Protein AF-0000000083109858 (afdb_homodimer)

Sequence (794 aa):
MTTALTTTELTVALRAALRPGMTVALGDGVGALRCLDDGGSVGAALSAAAGEVGSVRLVLGWLPAPIDGLDTDAFAEVIALMPGWGVRDVLRSSTVRFLPTRLAAIPALLADVLRPQVLLTRLVRRNDLLQFGTEVSWQRAAIRNGTRALAIIDTSAPGADAEPGLDPSEVEVLGTVGSGPVRVPQREPEPIHDALADTVLLLLPKGARVQYGPGQLGTALLRRAQVPLHIDTGLLTDAVVDLDRRGLLAGTPSATYLLGSDALYDWADGRRILRGLDYTHDLARLSRGSPLVAVNTAIEIDPYGQINVEGLGDKVIGGIGGHPDYCAAARMSCGGLSIIAVPTQVNGRSPLVEQLSRPASTPAYDVDVIVTESGYVDLRAADWSQRRQLIAELFSKMTTALTTTELTVALRAALRPGMTVALGDGVGALRCLDDGGSVGAALSAAAGEVGSVRLVLGWLPAPIDGLDTDAFAEVIALMPGWGVRDVLRSSTVRFLPTRLAAIPALLADVLRPQVLLTRLVRRNDLLQFGTEVSWQRAAIRNGTRALAIIDTSAPGADAEPGLDPSEVEVLGTVGSGPVRVPQREPEPIHDALADTVLLLLPKGARVQYGPGQLGTALLRRAQVPLHIDTGLLTDAVVDLDRRGLLAGTPSATYLLGSDALYDWADGRRILRGLDYTHDLARLSRGSPLVAVNTAIEIDPYGQINVEGLGDKVIGGIGGHPDYCAAARMSCGGLSIIAVPTQVNGRSPLVEQLSRPASTPAYDVDVIVTESGYVDLRAADWSQRRQLIAELFSK

Solvent-accessible surface area (backbone atoms only — not comparable to full-atom values): 38683 Å² total; per-residue (Å²): 128,82,47,76,34,41,59,68,56,50,40,53,52,46,52,72,70,57,48,65,65,37,30,35,29,45,44,42,41,41,42,34,70,34,60,38,75,80,66,35,39,47,26,33,44,51,22,50,38,28,46,73,56,32,53,18,32,36,40,38,45,41,24,70,54,62,53,48,60,52,44,65,79,31,30,66,33,33,41,30,51,20,53,26,72,20,37,59,74,52,58,73,38,89,45,43,43,58,38,66,34,48,47,55,28,46,49,16,39,36,65,50,93,58,41,35,57,34,33,45,36,53,28,20,75,55,96,90,28,42,36,34,24,52,39,35,36,56,52,60,54,37,43,73,67,67,21,40,30,41,28,35,32,29,77,58,42,37,42,14,44,51,60,81,56,56,58,69,90,56,44,44,75,71,19,27,31,63,73,48,53,59,73,47,73,79,66,78,55,49,72,66,26,44,47,36,24,54,57,54,60,72,68,57,52,89,69,28,27,38,24,41,46,85,59,32,45,37,38,27,35,45,70,65,53,89,59,57,34,31,41,52,20,57,50,43,46,44,41,54,54,56,26,42,75,73,68,28,48,40,77,78,43,38,18,18,31,47,51,21,38,66,66,33,43,60,66,36,39,76,37,65,32,23,33,38,38,79,55,63,45,23,42,45,65,47,20,44,80,59,21,17,32,20,45,39,68,58,58,28,27,26,53,62,45,30,24,21,48,27,44,58,60,90,44,74,66,35,31,48,29,53,55,38,48,41,21,42,14,6,40,33,5,49,75,27,37,7,34,36,48,41,60,66,56,55,96,86,36,53,29,70,36,89,60,66,66,50,75,53,48,27,49,27,67,32,42,29,30,46,34,30,73,78,43,70,46,79,36,73,87,35,28,65,70,52,27,31,51,48,49,49,54,57,66,68,98,128,83,48,75,35,44,59,68,58,50,41,53,51,47,52,71,70,58,50,65,66,37,30,36,30,46,44,43,41,42,41,34,67,34,60,37,75,80,66,35,39,47,25,33,42,51,23,52,38,28,45,71,54,32,53,19,30,38,40,37,45,40,24,69,54,62,53,47,61,54,44,64,82,30,31,67,32,32,41,30,50,20,52,25,70,21,38,61,75,53,59,74,37,88,46,44,42,56,38,65,34,48,49,54,29,45,50,17,38,35,65,50,93,56,42,37,57,35,32,45,34,53,28,20,74,55,96,91,29,42,34,34,24,52,38,36,36,56,52,61,54,38,43,75,67,66,20,43,30,41,28,35,32,29,78,57,42,37,43,14,45,51,59,80,58,56,59,69,90,55,45,45,77,72,20,27,30,64,75,46,55,59,73,48,71,78,67,80,56,51,74,66,26,44,47,38,23,54,58,54,60,72,68,58,50,90,68,26,28,37,24,41,46,85,57,32,47,37,38,25,36,45,69,64,53,89,59,60,35,31,42,53,19,58,51,43,47,45,41,55,54,57,26,42,75,71,67,28,49,38,78,79,42,38,17,18,31,49,52,21,35,68,69,35,43,61,68,37,39,77,36,63,32,22,33,37,38,80,57,63,47,23,42,46,64,49,20,44,78,59,20,17,34,23,46,38,66,57,58,29,26,24,54,61,45,30,24,22,46,28,45,57,59,90,45,72,66,36,31,46,30,53,56,38,49,42,22,43,14,7,40,32,6,48,74,28,37,8,33,36,46,42,60,64,55,54,97,86,37,52,28,70,36,89,61,68,66,50,76,54,48,29,50,28,67,32,42,29,30,45,33,32,72,76,45,71,44,79,37,74,87,36,28,65,71,52,26,32,49,49,49,51,53,58,67,69,99

InterPro domains:
  IPR026888 Acetyl-CoA hydrolase/transferase, C-terminal domain [PF13336] (260-391)
  IPR037171 NagB/RpiA transferase-like [SSF100950] (185-391)
  IPR038460 Acetyl-CoA hydrolase/transferase, C-terminal domain superfamily [G3DSA:3.40.1080.20] (276-394)
  IPR046433 Acetyl-CoA hydrolase/transferase [PTHR21432] (84-388)

Secondary structure (DSSP, 8-state):
--PBPPHHHHHHHHHHH--TT-EEEE--STT---B-TTS-BHHHHHHHHHHHH-S-EEEEEE-SS--TT--GGGSSEEEEEE--GGGTTGGGSTTEEE---BGGGHHHHHTTTT--SEEEEEEEEETTEEE-SSB-BTHHHHHHTTPEEEEEEESSS---B-SPPBPGGGEEEEEEE---PPP-PPPPPPHHHHHHHHHHHHTPPTT-EEEE-SSHHHHHHHHH--S-EEEE-SEE-THHHHHHHTT-EEEEEEBSEE-S-HHHHHHHTT---B-BHHHHT-HHHHHSSSPEEEEE--SEE-TT--EE-SEETTEE-S--BTHHHHHHHHHHSTT-EEEEE--S-BTTB-SB-SS-SS--SB-GGG--EEEETTEEEE-TT--HHHHHHHHHHHHH-/--PBPPHHHHHHHHHHH--TT-EEEE--STT---B-TTS-BHHHHHHHHHHHH-S-EEEE---SS--TT--GGGSSEEEESS--GGGTTGGGSTTEEE---BGGGHHHHHTTTT--SEEEEEEEEETTEEE-SSB-BTHHHHHHTTPEEEEEEESSS---B-SPPBPGGGEEEEEEE---PPP-PPPPPPHHHHHHHHHHHHTPPTT-EEEE-SSHHHHHHHHH--S-EEEE-SEE-THHHHHHHTT-EEEEEEBSEE-S-HHHHHHHTT---B-BHHHHT-HHHHHSSSPEEEEE--SEE-TT--EE-SEETTEESS--BTHHHHHHHHHHSTT-EEEEE--S-BTTB-SB-SS-SS--SB-GGG--EEEETTEEEE-TT--HHHHHHHHHHHHH-

Radius of gyration: 27.29 Å; Cα contacts (8 Å, |Δi|>4): 2108; chains: 2; bounding box: 62×84×64 Å

Structure (mmCIF, N/CA/C/O backbone):
data_AF-0000000083109858-model_v1
#
loop_
_entity.id
_entity.type
_entity.pdbx_description
1 polymer 'Acetyl-CoA hydrolase'
#
loop_
_atom_site.group_PDB
_atom_site.id
_atom_site.type_symbol
_atom_site.label_atom_id
_atom_site.label_alt_id
_atom_site.label_comp_id
_atom_site.label_asym_id
_atom_site.label_entity_id
_atom_site.label_seq_id
_atom_site.pdbx_PDB_ins_code
_atom_site.Cartn_x
_atom_site.Cartn_y
_atom_site.Cartn_z
_atom_site.occupancy
_atom_site.B_iso_or_equiv
_atom_site.auth_seq_id
_atom_site.auth_comp_id
_atom_site.auth_asym_id
_atom_site.auth_atom_id
_atom_site.pdbx_PDB_model_num
ATOM 1 N N . MET A 1 1 ? -5.34 45.719 -3.109 1 52.66 1 MET A N 1
ATOM 2 C CA . MET A 1 1 ? -4.012 45.438 -2.574 1 52.66 1 MET A CA 1
ATOM 3 C C . MET A 1 1 ? -4.109 44.781 -1.201 1 52.66 1 MET A C 1
ATOM 5 O O . MET A 1 1 ? -4.758 45.312 -0.298 1 52.66 1 MET A O 1
ATOM 9 N N . THR A 1 2 ? -3.838 43.469 -1.161 1 69.56 2 THR A N 1
ATOM 10 C CA . THR A 1 2 ? -3.941 42.781 0.117 1 69.56 2 THR A CA 1
ATOM 11 C C . THR A 1 2 ? -2.98 43.375 1.138 1 69.56 2 THR A C 1
ATOM 13 O O . THR A 1 2 ? -1.804 43.594 0.839 1 69.56 2 THR A O 1
ATOM 16 N N . THR A 1 3 ? -3.521 44.094 2.184 1 86.75 3 THR A N 1
ATOM 17 C CA . THR A 1 3 ? -2.77 44.75 3.232 1 86.75 3 THR A CA 1
ATOM 18 C C . THR A 1 3 ? -2.277 43.781 4.277 1 86.75 3 THR A C 1
ATOM 20 O O . THR A 1 3 ? -2.736 42.625 4.32 1 86.75 3 THR A O 1
ATOM 23 N N . ALA A 1 4 ? -1.274 44.281 5.008 1 93.62 4 ALA A N 1
ATOM 24 C CA . ALA A 1 4 ? -0.751 43.5 6.109 1 93.62 4 ALA A CA 1
ATOM 25 C C . ALA A 1 4 ? -1.855 43.125 7.102 1 93.62 4 ALA A C 1
ATOM 27 O O . ALA A 1 4 ? -2.584 44 7.57 1 93.62 4 ALA A O 1
ATOM 28 N N . LEU A 1 5 ? -1.965 41.938 7.395 1 94.31 5 LEU A N 1
ATOM 29 C CA . LEU A 1 5 ? -3.01 41.438 8.281 1 94.31 5 LEU A CA 1
ATOM 30 C C . LEU A 1 5 ? -2.674 41.75 9.742 1 94.31 5 LEU A C 1
ATOM 32 O O . LEU A 1 5 ? -1.567 41.438 10.203 1 94.31 5 LEU A O 1
ATOM 36 N N . THR A 1 6 ? -3.604 42.312 10.43 1 95.5 6 THR A N 1
ATOM 37 C CA . THR A 1 6 ? -3.387 42.594 11.844 1 95.5 6 THR A CA 1
ATOM 38 C C . THR A 1 6 ? -3.992 41.5 12.711 1 95.5 6 THR A C 1
ATOM 40 O O . THR A 1 6 ? -4.863 40.75 12.258 1 95.5 6 THR A O 1
ATOM 43 N N . THR A 1 7 ? -3.504 41.5 13.93 1 95.19 7 THR A N 1
ATOM 44 C CA . THR A 1 7 ? -4.039 40.531 14.891 1 95.19 7 THR A CA 1
ATOM 45 C C . THR A 1 7 ? -5.543 40.719 15.062 1 95.19 7 THR A C 1
ATOM 47 O O . THR A 1 7 ? -6.293 39.75 15.133 1 95.19 7 THR A O 1
ATOM 50 N N . THR A 1 8 ? -5.938 41.938 15.102 1 94.75 8 THR A N 1
ATOM 51 C CA . THR A 1 8 ? -7.352 42.281 15.266 1 94.75 8 THR A CA 1
ATOM 52 C C . THR A 1 8 ? -8.164 41.75 14.086 1 94.75 8 THR A C 1
ATOM 54 O O . THR A 1 8 ? -9.234 41.156 14.273 1 94.75 8 THR A O 1
ATOM 57 N N . GLU A 1 9 ? -7.723 41.906 12.938 1 96.19 9 GLU A N 1
ATOM 58 C CA . GLU A 1 9 ? -8.414 41.469 11.734 1 96.19 9 GLU A CA 1
ATOM 59 C C . GLU A 1 9 ? -8.516 39.938 11.688 1 96.19 9 GLU A C 1
ATOM 61 O O . GLU A 1 9 ? -9.547 39.406 11.297 1 96.19 9 GLU A O 1
ATOM 66 N N . LEU A 1 10 ? -7.457 39.281 12.055 1 97.19 10 LEU A N 1
ATOM 67 C CA . LEU A 1 10 ? -7.469 37.844 12.086 1 97.19 10 LEU A CA 1
ATOM 68 C C . LEU A 1 10 ? -8.5 37.312 13.094 1 97.19 10 LEU A C 1
ATOM 70 O O . LEU A 1 10 ? -9.258 36.406 12.789 1 97.19 10 LEU A O 1
ATOM 74 N N . THR A 1 11 ? -8.492 37.938 14.242 1 95.44 11 THR A N 1
ATOM 75 C CA . THR A 1 11 ? -9.422 37.531 15.297 1 95.44 11 THR A CA 1
ATOM 76 C C . THR A 1 11 ? -10.867 37.688 14.828 1 95.44 11 THR A C 1
ATOM 78 O O . THR A 1 11 ? -11.688 36.781 15.031 1 95.44 11 THR A O 1
ATOM 81 N N . VAL A 1 12 ? -11.156 38.75 14.188 1 95.62 12 VAL A N 1
ATOM 82 C CA . VAL A 1 12 ? -12.5 39 13.68 1 95.62 12 VAL A CA 1
ATOM 83 C C . VAL A 1 12 ? -12.867 37.969 12.625 1 95.62 12 VAL A C 1
ATOM 85 O O . VAL A 1 12 ? -13.969 37.406 12.641 1 95.62 12 VAL A O 1
ATOM 88 N N . ALA A 1 13 ? -11.984 37.656 11.766 1 97.31 13 ALA A N 1
ATOM 89 C CA . ALA A 1 13 ? -12.219 36.688 10.695 1 97.31 13 ALA A CA 1
ATOM 90 C C . ALA A 1 13 ? -12.484 35.312 11.258 1 97.31 13 ALA A C 1
ATOM 92 O O . ALA A 1 13 ? -13.383 34.594 10.805 1 97.31 13 ALA A O 1
ATOM 93 N N . LEU A 1 14 ? -11.695 34.906 12.242 1 97.88 14 LEU A N 1
ATOM 94 C CA . LEU A 1 14 ? -11.828 33.594 12.836 1 97.88 14 LEU A CA 1
ATOM 95 C C . LEU A 1 14 ? -13.148 33.469 13.594 1 97.88 14 LEU A C 1
ATOM 97 O O . LEU A 1 14 ? -13.828 32.438 13.492 1 97.88 14 LEU A O 1
ATOM 101 N N . ARG A 1 15 ? -13.539 34.469 14.289 1 95.5 15 ARG A N 1
ATOM 102 C CA . ARG A 1 15 ? -14.805 34.469 15.016 1 95.5 15 ARG A CA 1
ATOM 103 C C . ARG A 1 15 ? -15.984 34.344 14.055 1 95.5 15 ARG A C 1
ATOM 105 O O . ARG A 1 15 ? -17 33.719 14.375 1 95.5 15 ARG A O 1
ATOM 112 N N . ALA A 1 16 ? -15.812 34.969 12.969 1 96.62 16 ALA A N 1
ATOM 113 C CA . ALA A 1 16 ? -16.875 34.938 11.961 1 96.62 16 ALA A CA 1
ATOM 114 C C . ALA A 1 16 ? -16.953 33.594 11.281 1 96.62 16 ALA A C 1
ATOM 116 O O . ALA A 1 16 ? -18.016 33.156 10.844 1 96.62 16 ALA A O 1
ATOM 117 N N . ALA A 1 17 ? -15.875 32.906 11.25 1 97.38 17 ALA A N 1
ATOM 118 C CA . ALA A 1 17 ? -15.781 31.672 10.445 1 97.38 17 ALA A CA 1
ATOM 119 C C . ALA A 1 17 ? -16.125 30.438 11.281 1 97.38 17 ALA A C 1
ATOM 121 O O . ALA A 1 17 ? -16.547 29.422 10.742 1 97.38 17 ALA A O 1
ATOM 122 N N . LEU A 1 18 ? -15.961 30.453 12.578 1 97.81 18 LEU A N 1
ATOM 123 C CA . LEU A 1 18 ? -16.078 29.266 13.422 1 97.81 18 LEU A CA 1
ATOM 124 C C . LEU A 1 18 ? -17.438 29.188 14.078 1 97.81 18 LEU A C 1
ATOM 126 O O . LEU A 1 18 ? -18.031 30.219 14.414 1 97.81 18 LEU A O 1
ATOM 130 N N . ARG A 1 19 ? -17.984 27.984 14.219 1 97.88 19 ARG A N 1
ATOM 131 C CA . ARG A 1 19 ? -19.203 27.625 14.945 1 97.88 19 ARG A CA 1
ATOM 132 C C . ARG A 1 19 ? -18.969 26.422 15.852 1 97.88 19 ARG A C 1
ATOM 134 O O . ARG A 1 19 ? -18.047 25.625 15.625 1 97.88 19 ARG A O 1
ATOM 141 N N . PRO A 1 20 ? -19.828 26.359 16.859 1 97.62 20 PRO A N 1
ATOM 142 C CA . PRO A 1 20 ? -19.672 25.188 17.734 1 97.62 20 PRO A CA 1
ATOM 143 C C . PRO A 1 20 ? -19.734 23.875 16.953 1 97.62 20 PRO A C 1
ATOM 145 O O . PRO A 1 20 ? -20.578 23.719 16.078 1 97.62 20 PRO A O 1
ATOM 148 N N . GLY A 1 21 ? -18.797 23.047 17.266 1 97 21 GLY A N 1
ATOM 149 C CA . GLY A 1 21 ? -18.812 21.719 16.688 1 97 21 GLY A CA 1
ATOM 150 C C . GLY A 1 21 ? -17.984 21.609 15.422 1 97 21 GLY A C 1
ATOM 151 O O . GLY A 1 21 ? -17.812 20.516 14.883 1 97 21 GLY A O 1
ATOM 152 N N . MET A 1 22 ? -17.375 22.719 14.984 1 98.06 22 MET A N 1
ATOM 153 C CA . MET A 1 22 ? -16.609 22.719 13.742 1 98.06 22 MET A CA 1
ATOM 154 C C . MET A 1 22 ? -15.234 22.109 13.953 1 98.06 22 MET A C 1
ATOM 156 O O . MET A 1 22 ? -14.734 22.062 15.078 1 98.06 22 MET A O 1
ATOM 160 N N . THR A 1 23 ? -14.75 21.531 12.906 1 98.44 23 THR A N 1
ATOM 161 C CA . THR A 1 23 ? -13.352 21.141 12.82 1 98.44 23 THR A CA 1
ATOM 162 C C . THR A 1 23 ? -12.555 22.141 12 1 98.44 23 THR A C 1
ATOM 164 O O . THR A 1 23 ? -12.945 22.5 10.883 1 98.44 23 THR A O 1
ATOM 167 N N . VAL A 1 24 ? -11.461 22.641 12.609 1 98.5 24 VAL A N 1
ATOM 168 C CA . VAL A 1 24 ? -10.555 23.531 11.914 1 98.5 24 VAL A CA 1
ATOM 169 C C . VAL A 1 24 ? -9.211 22.844 11.688 1 98.5 24 VAL A C 1
ATOM 171 O O . VAL A 1 24 ? -8.711 22.141 12.562 1 98.5 24 VAL A O 1
ATOM 174 N N . ALA A 1 25 ? -8.719 23 10.492 1 98.06 25 ALA A N 1
ATOM 175 C CA . ALA A 1 25 ? -7.371 22.516 10.188 1 98.06 25 ALA A CA 1
ATOM 176 C C . ALA A 1 25 ? -6.398 23.688 10.023 1 98.06 25 ALA A C 1
ATOM 178 O O . ALA A 1 25 ? -6.766 24.75 9.516 1 98.06 25 ALA A O 1
ATOM 179 N N . LEU A 1 26 ? -5.211 23.469 10.484 1 96.5 26 LEU A N 1
ATOM 180 C CA . LEU A 1 26 ? -4.137 24.438 10.297 1 96.5 26 LEU A CA 1
ATOM 181 C C . LEU A 1 26 ? -3.109 23.922 9.297 1 96.5 26 LEU A C 1
ATOM 183 O O . LEU A 1 26 ? -2.668 22.781 9.383 1 96.5 26 LEU A O 1
ATOM 187 N N . GLY A 1 27 ? -2.809 24.812 8.312 1 96.5 27 GLY A N 1
ATOM 188 C CA . GLY A 1 27 ? -1.754 24.438 7.387 1 96.5 27 GLY A CA 1
ATOM 189 C C . GLY A 1 27 ? -0.473 24.016 8.078 1 96.5 27 GLY A C 1
ATOM 190 O O . GLY A 1 27 ? -0.167 24.484 9.172 1 96.5 27 GLY A O 1
ATOM 191 N N . ASP A 1 28 ? 0.308 23.094 7.422 1 94.94 28 ASP A N 1
ATOM 192 C CA . ASP A 1 28 ? 1.433 22.469 8.102 1 94.94 28 ASP A CA 1
ATOM 193 C C . ASP A 1 28 ? 2.75 22.781 7.395 1 94.94 28 ASP A C 1
ATOM 195 O O . ASP A 1 28 ? 2.824 23.719 6.598 1 94.94 28 ASP A O 1
ATOM 199 N N . GLY A 1 29 ? 3.842 22.156 7.902 1 94.81 29 GLY A N 1
ATOM 200 C CA . GLY A 1 29 ? 5.152 22.328 7.301 1 94.81 29 GLY A CA 1
ATOM 201 C C . GLY A 1 29 ? 5.91 23.516 7.84 1 94.81 29 GLY A C 1
ATOM 202 O O . GLY A 1 29 ? 5.484 24.141 8.82 1 94.81 29 GLY A O 1
ATOM 203 N N . VAL A 1 30 ? 7.016 23.859 7.188 1 94.69 30 VAL A N 1
ATOM 204 C CA . VAL A 1 30 ? 7.859 24.984 7.602 1 94.69 30 VAL A CA 1
ATOM 205 C C . VAL A 1 30 ? 7.156 26.297 7.305 1 94.69 30 VAL A C 1
ATOM 207 O O . VAL A 1 30 ? 7.551 27.344 7.816 1 94.69 30 VAL A O 1
ATOM 210 N N . GLY A 1 31 ? 6.117 26.219 6.516 1 94.06 31 GLY A N 1
ATOM 211 C CA . GLY A 1 31 ? 5.316 27.391 6.191 1 94.06 31 GLY A CA 1
ATOM 212 C C . GLY A 1 31 ? 4.109 27.547 7.094 1 94.06 31 GLY A C 1
ATOM 213 O O . GLY A 1 31 ? 3.273 28.438 6.867 1 94.06 31 GLY A O 1
ATOM 214 N N . ALA A 1 32 ? 3.99 26.703 8.109 1 92.12 32 ALA A N 1
ATOM 215 C CA . ALA A 1 32 ? 2.879 26.859 9.039 1 92.12 32 ALA A CA 1
ATOM 216 C C . ALA A 1 32 ? 2.834 28.281 9.617 1 92.12 32 ALA A C 1
ATOM 218 O O . ALA A 1 32 ? 3.875 28.875 9.914 1 92.12 32 ALA A O 1
ATOM 219 N N . LEU A 1 33 ? 1.607 28.719 9.797 1 92.38 33 LEU A N 1
ATOM 220 C CA . LEU A 1 33 ? 1.411 30.078 10.32 1 92.38 33 LEU A CA 1
ATOM 221 C C . LEU A 1 33 ? 1.87 30.156 11.766 1 92.38 33 LEU A C 1
ATOM 223 O O . LEU A 1 33 ? 1.562 29.281 12.578 1 92.38 33 LEU A O 1
ATOM 227 N N . ARG A 1 34 ? 2.58 31.203 12.016 1 92.25 34 ARG A N 1
ATOM 228 C CA . ARG A 1 34 ? 3.113 31.391 13.359 1 92.25 34 ARG A CA 1
ATOM 229 C C . ARG A 1 34 ? 2.77 32.781 13.898 1 92.25 34 ARG A C 1
ATOM 231 O O . ARG A 1 34 ? 1.727 32.969 14.531 1 92.25 34 ARG A O 1
ATOM 238 N N . CYS A 1 35 ? 3.496 33.812 13.367 1 93.62 35 CYS A N 1
ATOM 239 C CA . CYS A 1 35 ? 3.275 35.156 13.828 1 93.62 35 CYS A CA 1
ATOM 240 C C . CYS A 1 35 ? 2.941 36.094 12.664 1 93.62 35 CYS A C 1
ATOM 242 O O . CYS A 1 35 ? 3.385 35.844 11.539 1 93.62 35 CYS A O 1
ATOM 244 N N . LEU A 1 36 ? 2.16 37.094 12.992 1 95.69 36 LEU A N 1
ATOM 245 C CA . LEU A 1 36 ? 1.882 38.156 12.039 1 95.69 36 LEU A CA 1
ATOM 246 C C . LEU A 1 36 ? 2.941 39.25 12.125 1 95.69 36 LEU A C 1
ATOM 248 O O . LEU A 1 36 ? 3.799 39.219 13.008 1 95.69 36 LEU A O 1
ATOM 252 N N . ASP A 1 37 ? 2.836 40.188 11.219 1 94.75 37 ASP A N 1
ATOM 253 C CA . ASP A 1 37 ? 3.846 41.219 11.156 1 94.75 37 ASP A CA 1
ATOM 254 C C . ASP A 1 37 ? 3.762 42.125 12.375 1 94.75 37 ASP A C 1
ATOM 256 O O . ASP A 1 37 ? 4.758 42.75 12.781 1 94.75 37 ASP A O 1
ATOM 260 N N . ASP A 1 38 ? 2.609 42.219 12.992 1 95.31 38 ASP A N 1
ATOM 261 C CA . ASP A 1 38 ? 2.439 43.094 14.156 1 95.31 38 ASP A CA 1
ATOM 262 C C . ASP A 1 38 ? 2.814 42.344 15.445 1 95.31 38 ASP A C 1
ATOM 264 O O . ASP A 1 38 ? 2.59 42.875 16.547 1 95.31 38 ASP A O 1
ATOM 268 N N . GLY A 1 39 ? 3.307 41.156 15.305 1 93.75 39 GLY A N 1
ATOM 269 C CA . GLY A 1 39 ? 3.797 40.375 16.438 1 93.75 39 GLY A CA 1
ATOM 270 C C . GLY A 1 39 ? 2.754 39.469 17.031 1 93.75 39 GLY A C 1
ATOM 271 O O . GLY A 1 39 ? 3.061 38.656 17.922 1 93.75 39 GLY A O 1
ATOM 272 N N . GLY A 1 40 ? 1.594 39.531 16.594 1 95.5 40 GLY A N 1
ATOM 273 C CA . GLY A 1 40 ? 0.532 38.656 17.109 1 95.5 40 GLY A CA 1
ATOM 274 C C . GLY A 1 40 ? 0.695 37.219 16.719 1 95.5 40 GLY A C 1
ATOM 275 O O . GLY A 1 40 ? 1.122 36.906 15.602 1 95.5 40 GLY A O 1
ATOM 276 N N . SER A 1 41 ? 0.311 36.375 17.625 1 95.69 41 SER A N 1
ATOM 277 C CA . SER A 1 41 ? 0.401 34.938 17.422 1 95.69 41 SER A CA 1
ATOM 278 C C . SER A 1 41 ? -0.863 34.375 16.766 1 95.69 41 SER A C 1
ATOM 280 O O . SER A 1 41 ? -1.967 34.562 17.281 1 95.69 41 SER A O 1
ATOM 282 N N . VAL A 1 42 ? -0.676 33.656 15.672 1 95.94 42 VAL A N 1
ATOM 283 C CA . VAL A 1 42 ? -1.806 33.031 14.984 1 95.94 42 VAL A CA 1
ATOM 284 C C . VAL A 1 42 ? -2.406 31.938 15.867 1 95.94 42 VAL A C 1
ATOM 286 O O . VAL A 1 42 ? -3.629 31.812 15.953 1 95.94 42 VAL A O 1
ATOM 289 N N . GLY A 1 43 ? -1.541 31.156 16.516 1 95 43 GLY A N 1
ATOM 290 C CA . GLY A 1 43 ? -2.002 30.125 17.422 1 95 43 GLY A CA 1
ATOM 291 C C . GLY A 1 43 ? -2.838 30.656 18.578 1 95 43 GLY A C 1
ATOM 292 O O . GLY A 1 43 ? -3.855 30.078 18.938 1 95 43 GLY A O 1
ATOM 293 N N . ALA A 1 44 ? -2.4 31.797 19.094 1 96.44 44 ALA A N 1
ATOM 294 C CA . ALA A 1 44 ? -3.143 32.438 20.188 1 96.44 44 ALA A CA 1
ATOM 295 C C . ALA A 1 44 ? -4.512 32.906 19.703 1 96.44 44 ALA A C 1
ATOM 297 O O . ALA A 1 44 ? -5.516 32.75 20.406 1 96.44 44 ALA A O 1
ATOM 298 N N . ALA A 1 45 ? -4.484 33.531 18.562 1 97.38 45 ALA A N 1
ATOM 299 C CA . ALA A 1 45 ? -5.738 34.031 18 1 97.38 45 ALA A CA 1
ATOM 300 C C . ALA A 1 45 ? -6.719 32.875 17.734 1 97.38 45 ALA A C 1
ATOM 302 O O . ALA A 1 45 ? -7.902 32.969 18.062 1 97.38 45 ALA A O 1
ATOM 303 N N . LEU A 1 46 ? -6.23 31.812 17.156 1 97.56 46 LEU A N 1
ATOM 304 C CA . LEU A 1 46 ? -7.055 30.656 16.875 1 97.56 46 LEU A CA 1
ATOM 305 C C . LEU A 1 46 ? -7.586 30.031 18.156 1 97.56 46 LEU A C 1
ATOM 307 O O . LEU A 1 46 ? -8.766 29.672 18.234 1 97.56 46 LEU A O 1
ATOM 311 N N . SER A 1 47 ? -6.746 29.922 19.156 1 96.56 47 SER A N 1
ATOM 312 C CA . SER A 1 47 ? -7.133 29.359 20.453 1 96.56 47 SER A CA 1
ATOM 313 C C . SER A 1 47 ? -8.211 30.203 21.109 1 96.56 47 SER A C 1
ATOM 315 O O . SER A 1 47 ? -9.18 29.656 21.656 1 96.56 47 SER A O 1
ATOM 317 N N . ALA A 1 48 ? -7.973 31.484 21.062 1 97.12 48 ALA A N 1
ATOM 318 C CA . ALA A 1 48 ? -8.945 32.375 21.656 1 97.12 48 ALA A CA 1
ATOM 319 C C . ALA A 1 48 ? -10.312 32.25 21 1 97.12 48 ALA A C 1
ATOM 321 O O . ALA A 1 48 ? -11.336 32.156 21.672 1 97.12 48 ALA A O 1
ATOM 322 N N . ALA A 1 49 ? -10.32 32.219 19.688 1 97.44 49 ALA A N 1
ATOM 323 C CA . ALA A 1 49 ? -11.57 32.094 18.953 1 97.44 49 ALA A CA 1
ATOM 324 C C . ALA A 1 49 ? -12.242 30.75 19.266 1 97.44 49 ALA A C 1
ATOM 326 O O . ALA A 1 49 ? -13.461 30.688 19.469 1 97.44 49 ALA A O 1
ATOM 327 N N . ALA A 1 50 ? -11.5 29.688 19.266 1 97.44 50 ALA A N 1
ATOM 328 C CA . ALA A 1 50 ? -12.031 28.359 19.562 1 97.44 50 ALA A CA 1
ATOM 329 C C . ALA A 1 50 ? -12.633 28.297 20.953 1 97.44 50 ALA A C 1
ATOM 331 O O . ALA A 1 50 ? -13.695 27.719 21.156 1 97.44 50 ALA A O 1
ATOM 332 N N . GLY A 1 51 ? -11.93 28.891 21.906 1 96.44 51 GLY A N 1
ATOM 333 C CA . GLY A 1 51 ? -12.422 28.938 23.281 1 96.44 51 GLY A CA 1
ATOM 334 C C . GLY A 1 51 ? -13.742 29.672 23.406 1 96.44 51 GLY A C 1
ATOM 335 O O . GLY A 1 51 ? -14.617 29.266 24.172 1 96.44 51 GLY A O 1
ATOM 336 N N . GLU A 1 52 ? -13.82 30.719 22.75 1 96.62 52 GLU A N 1
ATOM 337 C CA . GLU A 1 52 ? -15.039 31.516 22.781 1 96.62 52 GLU A CA 1
ATOM 338 C C . GLU A 1 52 ? -16.203 30.781 22.156 1 96.62 52 GLU A C 1
ATOM 340 O O . GLU A 1 52 ? -17.328 30.797 22.672 1 96.62 52 GLU A O 1
ATOM 345 N N . VAL A 1 53 ? -15.984 30.141 21.031 1 95.94 53 VAL A N 1
ATOM 346 C CA . VAL A 1 53 ? -17.016 29.438 20.266 1 95.94 53 VAL A CA 1
ATOM 347 C C . VAL A 1 53 ? -17.406 28.156 20.984 1 95.94 53 VAL A C 1
ATOM 349 O O . VAL A 1 53 ? -18.594 27.828 21.094 1 95.94 53 VAL A O 1
ATOM 352 N N . GLY A 1 54 ? -16.453 27.422 21.5 1 95.81 54 GLY A N 1
ATOM 353 C CA . GLY A 1 54 ? -16.672 26.156 22.203 1 95.81 54 GLY A CA 1
ATOM 354 C C . GLY A 1 54 ? -16.797 24.984 21.25 1 95.81 54 GLY A C 1
ATOM 355 O O . GLY A 1 54 ? -17.297 25.125 20.141 1 95.81 54 GLY A O 1
ATOM 356 N N . SER A 1 55 ? -16.328 23.859 21.688 1 96.94 55 SER A N 1
ATOM 357 C CA . SER A 1 55 ? -16.484 22.547 21.062 1 96.94 55 SER A CA 1
ATOM 358 C C . SER A 1 55 ? -15.859 22.516 19.672 1 96.94 55 SER A C 1
ATOM 360 O O . SER A 1 55 ? -16.406 21.891 18.766 1 96.94 55 SER A O 1
ATOM 362 N N . VAL A 1 56 ? -14.75 23.266 19.453 1 97.88 56 VAL A N 1
ATOM 363 C CA . VAL A 1 56 ? -14.031 23.266 18.172 1 97.88 56 VAL A CA 1
ATOM 364 C C . VAL A 1 56 ? -12.953 22.188 18.188 1 97.88 56 VAL A C 1
ATOM 366 O O . VAL A 1 56 ? -12.234 22.031 19.188 1 97.88 56 VAL A O 1
ATOM 369 N N . ARG A 1 57 ? -12.898 21.375 17.156 1 97.25 57 ARG A N 1
ATOM 370 C CA . ARG A 1 57 ? -11.82 20.406 16.969 1 97.25 57 ARG A CA 1
ATOM 371 C C . ARG A 1 57 ? -10.711 21 16.094 1 97.25 57 ARG A C 1
ATOM 373 O O . ARG A 1 57 ? -10.984 21.75 15.156 1 97.25 57 ARG A O 1
ATOM 380 N N . LEU A 1 58 ? -9.477 20.625 16.438 1 96.88 58 LEU A N 1
ATOM 381 C CA . LEU A 1 58 ? -8.328 21.094 15.672 1 96.88 58 LEU A CA 1
ATOM 382 C C . LEU A 1 58 ? -7.57 19.922 15.055 1 96.88 58 LEU A C 1
ATOM 384 O O . LEU A 1 58 ? -7.238 18.969 15.742 1 96.88 58 LEU A O 1
ATOM 388 N N . VAL A 1 59 ? -7.344 20 13.75 1 96.31 59 VAL A N 1
ATOM 389 C CA . VAL A 1 59 ? -6.523 19.016 13.047 1 96.31 59 VAL A CA 1
ATOM 390 C C . VAL A 1 59 ? -5.184 19.641 12.664 1 96.31 59 VAL A C 1
ATOM 392 O O . VAL A 1 59 ? -5.141 20.719 12.062 1 96.31 59 VAL A O 1
ATOM 395 N N . LEU A 1 60 ? -4.148 18.938 13.047 1 93.62 60 LEU A N 1
ATOM 396 C CA . LEU A 1 60 ? -2.787 19.375 12.742 1 93.62 60 LEU A CA 1
ATOM 397 C C . LEU A 1 60 ? -2.074 18.344 11.859 1 93.62 60 LEU A C 1
ATOM 399 O O . LEU A 1 60 ? -2.248 17.141 12.039 1 93.62 60 LEU A O 1
ATOM 403 N N . GLY A 1 61 ? -1.323 18.844 10.82 1 92.69 61 GLY A N 1
ATOM 404 C CA . GLY A 1 61 ? -0.441 18 10.039 1 92.69 61 GLY A CA 1
ATOM 405 C C . GLY A 1 61 ? 0.974 17.938 10.578 1 92.69 61 GLY A C 1
ATOM 406 O O . GLY A 1 61 ? 1.176 17.828 11.789 1 92.69 61 GLY A O 1
ATOM 407 N N . TRP A 1 62 ? 1.918 17.953 9.688 1 92.19 62 TRP A N 1
ATOM 408 C CA . TRP A 1 62 ? 3.326 17.891 10.062 1 92.19 62 TRP A CA 1
ATOM 409 C C . TRP A 1 62 ? 3.822 19.234 10.547 1 92.19 62 TRP A C 1
ATOM 411 O O . TRP A 1 62 ? 3.771 20.234 9.812 1 92.19 62 TRP A O 1
ATOM 421 N N . LEU A 1 63 ? 4.336 19.266 11.781 1 85.81 63 LEU A N 1
ATOM 422 C CA . LEU A 1 63 ? 4.812 20.516 12.359 1 85.81 63 LEU A CA 1
ATOM 423 C C . LEU A 1 63 ? 6.281 20.406 12.758 1 85.81 63 LEU A C 1
ATOM 425 O O . LEU A 1 63 ? 6.602 19.938 13.852 1 85.81 63 LEU A O 1
ATOM 429 N N . PRO A 1 64 ? 7.129 20.859 11.953 1 86.69 64 PRO A N 1
ATOM 430 C CA . PRO A 1 64 ? 8.555 20.812 12.281 1 86.69 64 PRO A CA 1
ATOM 431 C C . PRO A 1 64 ? 8.938 21.766 13.414 1 86.69 64 PRO A C 1
ATOM 433 O O . PRO A 1 64 ? 10.008 21.641 14 1 86.69 64 PRO A O 1
ATOM 436 N N . ALA A 1 65 ? 8.055 22.75 13.672 1 85.31 65 ALA A N 1
ATOM 437 C CA . ALA A 1 65 ? 8.25 23.703 14.766 1 85.31 65 ALA A CA 1
ATOM 438 C C . ALA A 1 65 ? 6.945 23.938 15.523 1 85.31 65 ALA A C 1
ATOM 440 O O . ALA A 1 65 ? 5.855 23.797 14.953 1 85.31 65 ALA A O 1
ATOM 441 N N . PRO A 1 66 ? 7.125 24.344 16.75 1 84.25 66 PRO A N 1
ATOM 442 C CA . PRO A 1 66 ? 5.91 24.609 17.516 1 84.25 66 PRO A CA 1
ATOM 443 C C . PRO A 1 66 ? 5.117 25.797 16.969 1 84.25 66 PRO A C 1
ATOM 445 O O . PRO A 1 66 ? 5.691 26.688 16.344 1 84.25 66 PRO A O 1
ATOM 448 N N . ILE A 1 67 ? 3.852 25.734 17.219 1 85.81 67 ILE A N 1
ATOM 449 C CA . ILE A 1 67 ? 2.99 26.859 16.922 1 85.81 67 ILE A CA 1
ATOM 450 C C . ILE A 1 67 ? 2.887 27.766 18.141 1 85.81 67 ILE A C 1
ATOM 452 O O . ILE A 1 67 ? 2.244 27.406 19.125 1 85.81 67 ILE A O 1
ATOM 456 N N . ASP A 1 68 ? 3.389 28.922 18 1 85.38 68 ASP A N 1
ATOM 457 C CA . ASP A 1 68 ? 3.457 29.828 19.141 1 85.38 68 ASP A CA 1
ATOM 458 C C . ASP A 1 68 ? 2.059 30.219 19.609 1 85.38 68 ASP A C 1
ATOM 460 O O . ASP A 1 68 ? 1.2 30.594 18.812 1 85.38 68 ASP A O 1
ATOM 464 N N . GLY A 1 69 ? 1.912 30.016 20.875 1 90.5 69 GLY A N 1
ATOM 465 C CA . GLY A 1 69 ? 0.705 30.516 21.516 1 90.5 69 GLY A CA 1
ATOM 466 C C . GLY A 1 69 ? -0.472 29.562 21.391 1 90.5 69 GLY A C 1
ATOM 467 O O . GLY A 1 69 ? -1.555 29.844 21.922 1 90.5 69 GLY A O 1
ATOM 468 N N . LEU A 1 70 ? -0.285 28.5 20.766 1 92 70 LEU A N 1
ATOM 469 C CA . LEU A 1 70 ? -1.386 27.547 20.625 1 92 70 LEU A CA 1
ATOM 470 C C . LEU A 1 70 ? -1.747 26.953 21.984 1 92 70 LEU A C 1
ATOM 472 O O . LEU A 1 70 ? -0.89 26.375 22.672 1 92 70 LEU A O 1
ATOM 476 N N . ASP A 1 71 ? -2.953 27.141 22.391 1 92.81 71 ASP A N 1
ATOM 477 C CA . ASP A 1 71 ? -3.494 26.547 23.609 1 92.81 71 ASP A CA 1
ATOM 478 C C . ASP A 1 71 ? -4.391 25.359 23.281 1 92.81 71 ASP A C 1
ATOM 480 O O . ASP A 1 71 ? -5.57 25.531 22.969 1 92.81 71 ASP A O 1
ATOM 484 N N . THR A 1 72 ? -3.85 24.203 23.453 1 91.75 72 THR A N 1
ATOM 485 C CA . THR A 1 72 ? -4.566 23 23.047 1 91.75 72 THR A CA 1
ATOM 486 C C . THR A 1 72 ? -5.816 22.812 23.891 1 91.75 72 THR A C 1
ATOM 488 O O . THR A 1 72 ? -6.773 22.156 23.469 1 91.75 72 THR A O 1
ATOM 491 N N . ASP A 1 73 ? -5.871 23.375 25.047 1 92.44 73 ASP A N 1
ATOM 492 C CA . ASP A 1 73 ? -7.004 23.219 25.938 1 92.44 73 ASP A CA 1
ATOM 493 C C . ASP A 1 73 ? -8.203 24.031 25.484 1 92.44 73 ASP A C 1
ATOM 495 O O . ASP A 1 73 ? -9.32 23.844 25.969 1 92.44 73 ASP A O 1
ATOM 499 N N . ALA A 1 74 ? -7.957 24.938 24.562 1 95.06 74 ALA A N 1
ATOM 500 C CA . ALA A 1 74 ? -9.039 25.766 24.031 1 95.06 74 ALA A CA 1
ATOM 501 C C . ALA A 1 74 ? -9.922 24.953 23.078 1 95.06 74 ALA A C 1
ATOM 503 O O . ALA A 1 74 ? -11.023 25.391 22.719 1 95.06 74 ALA A O 1
ATOM 504 N N . PHE A 1 75 ? -9.508 23.766 22.766 1 96.19 75 PHE A N 1
ATOM 505 C CA . PHE A 1 75 ? -10.203 22.922 21.781 1 96.19 75 PHE A CA 1
ATOM 506 C C . PHE A 1 75 ? -10.836 21.719 22.469 1 96.19 75 PHE A C 1
ATOM 508 O O . PHE A 1 75 ? -10.336 21.234 23.484 1 96.19 75 PHE A O 1
ATOM 515 N N . ALA A 1 76 ? -11.938 21.281 21.922 1 95.81 76 ALA A N 1
ATOM 516 C CA . ALA A 1 76 ? -12.555 20.047 22.406 1 95.81 76 ALA A CA 1
ATOM 517 C C . ALA A 1 76 ? -11.641 18.859 22.203 1 95.81 76 ALA A C 1
ATOM 519 O O . ALA A 1 76 ? -11.586 17.953 23.031 1 95.81 76 ALA A O 1
ATOM 520 N N . GLU A 1 77 ? -10.969 18.891 21.078 1 94.69 77 GLU A N 1
ATOM 521 C CA . GLU A 1 77 ? -10.039 17.844 20.688 1 94.69 77 GLU A CA 1
ATOM 522 C C . GLU A 1 77 ? -9 18.375 19.703 1 94.69 77 GLU A C 1
ATOM 524 O O . GLU A 1 77 ? -9.32 19.203 18.844 1 94.69 77 GLU A O 1
ATOM 529 N N . VAL A 1 78 ? -7.777 17.922 19.875 1 94.56 78 VAL A N 1
ATOM 530 C CA . VAL A 1 78 ? -6.715 18.203 18.906 1 94.56 78 VAL A CA 1
ATOM 531 C C . VAL A 1 78 ? -6.195 16.891 18.312 1 94.56 78 VAL A C 1
ATOM 533 O O . VAL A 1 78 ? -5.742 16 19.062 1 94.56 78 VAL A O 1
ATOM 536 N N . ILE A 1 79 ? -6.293 16.734 17 1 94.31 79 ILE A N 1
ATOM 537 C CA . ILE A 1 79 ? -5.84 15.539 16.312 1 94.31 79 ILE A CA 1
ATOM 538 C C . ILE A 1 79 ? -4.605 15.859 15.477 1 94.31 79 ILE A C 1
ATOM 540 O O . ILE A 1 79 ? -4.668 16.703 14.57 1 94.31 79 ILE A O 1
ATOM 544 N N . ALA A 1 80 ? -3.518 15.18 15.773 1 92.25 80 ALA A N 1
ATOM 545 C CA . ALA A 1 80 ? -2.289 15.312 14.992 1 92.25 80 ALA A CA 1
ATOM 546 C C . ALA A 1 80 ? -2.115 14.125 14.047 1 92.25 80 ALA A C 1
ATOM 548 O O . ALA A 1 80 ? -2.109 12.969 14.484 1 92.25 80 ALA A O 1
ATOM 549 N N . LEU A 1 81 ? -1.938 14.406 12.758 1 92.81 81 LEU A N 1
ATOM 550 C CA . LEU A 1 81 ? -1.864 13.359 11.742 1 92.81 81 LEU A CA 1
ATOM 551 C C . LEU A 1 81 ? -0.417 12.961 11.477 1 92.81 81 LEU A C 1
ATOM 553 O O . LEU A 1 81 ? -0.154 11.891 10.93 1 92.81 81 LEU A O 1
ATOM 557 N N . MET A 1 82 ? 0.506 13.75 11.727 1 86.44 82 MET A N 1
ATOM 558 C CA . MET A 1 82 ? 1.943 13.516 11.625 1 86.44 82 MET A CA 1
ATOM 559 C C . MET A 1 82 ? 2.701 14.312 12.68 1 86.44 82 MET A C 1
ATOM 561 O O . MET A 1 82 ? 2.992 15.492 12.492 1 86.44 82 MET A O 1
ATOM 565 N N . PRO A 1 83 ? 3.051 13.508 13.742 1 72.06 83 PRO A N 1
ATOM 566 C CA . PRO A 1 83 ? 3.77 14.281 14.758 1 72.06 83 PRO A CA 1
ATOM 567 C C . PRO A 1 83 ? 5.156 14.719 14.289 1 72.06 83 PRO A C 1
ATOM 569 O O . PRO A 1 83 ? 5.793 14.031 13.492 1 72.06 83 PRO A O 1
ATOM 572 N N . GLY A 1 84 ? 5.492 15.938 14.383 1 66.31 84 GLY A N 1
ATOM 573 C CA . GLY A 1 84 ? 6.824 16.484 14.219 1 66.31 84 GLY A CA 1
ATOM 574 C C . GLY A 1 84 ? 7.445 16.953 15.523 1 66.31 84 GLY A C 1
ATOM 575 O O . GLY A 1 84 ? 6.852 16.781 16.594 1 66.31 84 GLY A O 1
ATOM 576 N N . TRP A 1 85 ? 8.586 17.375 15.406 1 66.88 85 TRP A N 1
ATOM 577 C CA . TRP A 1 85 ? 9.328 17.828 16.578 1 66.88 85 TRP A CA 1
ATOM 578 C C . TRP A 1 85 ? 8.594 18.969 17.281 1 66.88 85 TRP A C 1
ATOM 580 O O . TRP A 1 85 ? 8.727 19.156 18.484 1 66.88 85 TRP A O 1
ATOM 590 N N . GLY A 1 86 ? 7.723 19.578 16.5 1 62.56 86 GLY A N 1
ATOM 591 C CA . GLY A 1 86 ? 7.027 20.75 17.016 1 62.56 86 GLY A CA 1
ATOM 592 C C . GLY A 1 86 ? 5.875 20.406 17.938 1 62.56 86 GLY A C 1
ATOM 593 O O . GLY A 1 86 ? 5.383 21.266 18.672 1 62.56 86 GLY A O 1
ATOM 594 N N . VAL A 1 87 ? 5.492 19.172 17.766 1 60.03 87 VAL A N 1
ATOM 595 C CA . VAL A 1 87 ? 4.32 18.812 18.562 1 60.03 87 VAL A CA 1
ATOM 596 C C . VAL A 1 87 ? 4.766 18.188 19.875 1 60.03 87 VAL A C 1
ATOM 598 O O . VAL A 1 87 ? 3.932 17.812 20.703 1 60.03 87 VAL A O 1
ATOM 601 N N . ARG A 1 88 ? 5.992 18.094 20.062 1 63.03 88 ARG A N 1
ATOM 602 C CA . ARG A 1 88 ? 6.504 17.375 21.234 1 63.03 88 ARG A CA 1
ATOM 603 C C . ARG A 1 88 ? 5.961 17.984 22.531 1 63.03 88 ARG A C 1
ATOM 605 O O . ARG A 1 88 ? 5.59 17.25 23.453 1 63.03 88 ARG A O 1
ATOM 612 N N . ASP A 1 89 ? 5.785 19.344 22.469 1 64.12 89 ASP A N 1
ATOM 613 C CA . ASP A 1 89 ? 5.324 19.969 23.703 1 64.12 89 ASP A CA 1
ATOM 614 C C . ASP A 1 89 ? 3.803 19.906 23.812 1 64.12 89 ASP A C 1
ATOM 616 O O . ASP A 1 89 ? 3.254 19.969 24.922 1 64.12 89 ASP A O 1
ATOM 620 N N . VAL A 1 90 ? 3.256 19.781 22.703 1 64.69 90 VAL A N 1
ATOM 621 C CA . VAL A 1 90 ? 1.797 19.766 22.688 1 64.69 90 VAL A CA 1
ATOM 622 C C . VAL A 1 90 ? 1.298 18.359 23.047 1 64.69 90 VAL A C 1
ATOM 624 O O . VAL A 1 90 ? 0.203 18.203 23.594 1 64.69 90 VAL A O 1
ATOM 627 N N . LEU A 1 91 ? 2.172 17.422 22.875 1 62.16 91 LEU A N 1
ATOM 628 C CA . LEU A 1 91 ? 1.811 16.016 23.078 1 62.16 91 LEU A CA 1
ATOM 629 C C . LEU A 1 91 ? 1.558 15.719 24.547 1 62.16 91 LEU A C 1
ATOM 631 O O . LEU A 1 91 ? 0.966 14.695 24.891 1 62.16 91 LEU A O 1
ATOM 635 N N . ARG A 1 92 ? 1.868 16.734 25.344 1 64.44 92 ARG A N 1
ATOM 636 C CA . ARG A 1 92 ? 1.741 16.453 26.781 1 64.44 92 ARG A CA 1
ATOM 637 C C . ARG A 1 92 ? 0.336 16.766 27.281 1 64.44 92 ARG A C 1
ATOM 639 O O . ARG A 1 92 ? -0.042 16.375 28.375 1 64.44 92 ARG A O 1
ATOM 646 N N . SER A 1 93 ? -0.342 17.266 26.312 1 74.5 93 SER A N 1
ATOM 647 C CA . SER A 1 93 ? -1.702 17.609 26.719 1 74.5 93 SER A CA 1
ATOM 648 C C . SER A 1 93 ? -2.65 16.422 26.5 1 74.5 93 SER A C 1
ATOM 650 O O . SER A 1 93 ? -2.523 15.695 25.516 1 74.5 93 SER A O 1
ATOM 652 N N . SER A 1 94 ? -3.518 16.234 27.422 1 76.5 94 SER A N 1
ATOM 653 C CA . SER A 1 94 ? -4.488 15.148 27.375 1 76.5 94 SER A CA 1
ATOM 654 C C . SER A 1 94 ? -5.48 15.352 26.234 1 76.5 94 SER A C 1
ATOM 656 O O . SER A 1 94 ? -6.184 14.414 25.844 1 76.5 94 SER A O 1
ATOM 658 N N . THR A 1 95 ? -5.5 16.562 25.703 1 84.94 95 THR A N 1
ATOM 659 C CA . THR A 1 95 ? -6.473 16.859 24.656 1 84.94 95 THR A CA 1
ATOM 660 C C . THR A 1 95 ? -5.91 16.531 23.281 1 84.94 95 THR A C 1
ATOM 662 O O . THR A 1 95 ? -6.645 16.516 22.281 1 84.94 95 THR A O 1
ATOM 665 N N . VAL A 1 96 ? -4.688 16.219 23.266 1 88.69 96 VAL A N 1
ATOM 666 C CA . VAL A 1 96 ? -4.039 15.969 21.969 1 88.69 96 VAL A CA 1
ATOM 667 C C . VAL A 1 96 ? -3.928 14.469 21.734 1 88.69 96 VAL A C 1
ATOM 669 O O . VAL A 1 96 ? -3.506 13.719 22.609 1 88.69 96 VAL A O 1
ATOM 672 N N . ARG A 1 97 ? -4.379 14.086 20.625 1 88.31 97 ARG A N 1
ATOM 673 C CA . ARG A 1 97 ? -4.223 12.688 20.234 1 88.31 97 ARG A CA 1
ATOM 674 C C . ARG A 1 97 ? -3.533 12.57 18.875 1 88.31 97 ARG A C 1
ATOM 676 O O . ARG A 1 97 ? -3.758 13.391 17.984 1 88.31 97 ARG A O 1
ATOM 683 N N . PHE A 1 98 ? -2.752 11.484 18.797 1 89.62 98 PHE A N 1
ATOM 684 C CA . PHE A 1 98 ? -2.096 11.164 17.531 1 89.62 98 PHE A CA 1
ATOM 685 C C . PHE A 1 98 ? -2.857 10.07 16.781 1 89.62 98 PHE A C 1
ATOM 687 O O . PHE A 1 98 ? -3.125 9.008 17.344 1 89.62 98 PHE A O 1
ATOM 694 N N . LEU A 1 99 ? -3.186 10.383 15.641 1 93.94 99 LEU A N 1
ATOM 695 C CA . LEU A 1 99 ? -3.889 9.398 14.828 1 93.94 99 LEU A CA 1
ATOM 696 C C . LEU A 1 99 ? -2.908 8.578 14 1 93.94 99 LEU A C 1
ATOM 698 O O . LEU A 1 99 ? -2.156 9.125 13.195 1 93.94 99 LEU A O 1
ATOM 702 N N . PRO A 1 100 ? -2.846 7.297 14.242 1 94.69 100 PRO A N 1
ATOM 703 C CA . PRO A 1 100 ? -1.976 6.48 13.391 1 94.69 100 PRO A CA 1
ATOM 704 C C . PRO A 1 100 ? -2.471 6.398 11.945 1 94.69 100 PRO A C 1
ATOM 706 O O . PRO A 1 100 ? -3.557 5.871 11.695 1 94.69 100 PRO A O 1
ATOM 709 N N . THR A 1 101 ? -1.689 6.969 11.055 1 96.69 101 THR A N 1
ATOM 710 C CA . THR A 1 101 ? -2.088 6.938 9.648 1 96.69 101 THR A CA 1
ATOM 711 C C . THR A 1 101 ? -0.874 7.109 8.742 1 96.69 101 THR A C 1
ATOM 713 O O . THR A 1 101 ? 0.092 7.781 9.109 1 96.69 101 THR A O 1
ATOM 716 N N . ARG A 1 102 ? -0.916 6.434 7.594 1 97.19 102 ARG A N 1
ATOM 717 C CA . ARG A 1 102 ? 0.033 6.738 6.527 1 97.19 102 ARG A CA 1
ATOM 718 C C . ARG A 1 102 ? -0.327 8.047 5.832 1 97.19 102 ARG A C 1
ATOM 720 O O . ARG A 1 102 ? -1.495 8.445 5.805 1 97.19 102 ARG A O 1
ATOM 727 N N . LEU A 1 103 ? 0.603 8.703 5.238 1 97.38 103 LEU A N 1
ATOM 728 C CA . LEU A 1 103 ? 0.365 9.992 4.602 1 97.38 103 LEU A CA 1
ATOM 729 C C . LEU A 1 103 ? -0.609 9.852 3.436 1 97.38 103 LEU A C 1
ATOM 731 O O . LEU A 1 103 ? -1.482 10.703 3.246 1 97.38 103 LEU A O 1
ATOM 735 N N . ALA A 1 104 ? -0.523 8.75 2.699 1 98.19 104 ALA A N 1
ATOM 736 C CA . ALA A 1 104 ? -1.333 8.555 1.501 1 98.19 104 ALA A CA 1
ATOM 737 C C . ALA A 1 104 ? -2.818 8.492 1.846 1 98.19 104 ALA A C 1
ATOM 739 O O . ALA A 1 104 ? -3.672 8.695 0.978 1 98.19 104 ALA A O 1
ATOM 740 N N . ALA A 1 105 ? -3.164 8.266 3.084 1 98.31 105 ALA A N 1
ATOM 741 C CA . ALA A 1 105 ? -4.559 8.094 3.48 1 98.31 105 ALA A CA 1
ATOM 742 C C . ALA A 1 105 ? -5.137 9.391 4.043 1 98.31 105 ALA A C 1
ATOM 744 O O . ALA A 1 105 ? -6.344 9.492 4.27 1 98.31 105 ALA A O 1
ATOM 745 N N . ILE A 1 106 ? -4.32 10.406 4.262 1 97.94 106 ILE A N 1
ATOM 746 C CA . ILE A 1 106 ? -4.742 11.617 4.949 1 97.94 106 ILE A CA 1
ATOM 747 C C . ILE A 1 106 ? -5.832 12.32 4.145 1 97.94 106 ILE A C 1
ATOM 749 O O . ILE A 1 106 ? -6.844 12.75 4.699 1 97.94 106 ILE A O 1
ATOM 753 N N . PRO A 1 107 ? -5.711 12.422 2.771 1 97.94 107 PRO A N 1
ATOM 754 C CA . PRO A 1 107 ? -6.781 13.094 2.023 1 97.94 107 PRO A CA 1
ATOM 755 C C . PRO A 1 107 ? -8.141 12.422 2.215 1 97.94 107 PRO A C 1
ATOM 757 O O . PRO A 1 107 ? -9.156 13.117 2.363 1 97.94 107 PRO A O 1
ATOM 760 N N . ALA A 1 108 ? -8.156 11.094 2.266 1 97.94 108 ALA A N 1
ATOM 761 C CA . ALA A 1 108 ? -9.414 10.391 2.465 1 97.94 108 ALA A CA 1
ATOM 762 C C . ALA A 1 108 ? -9.984 10.656 3.855 1 97.94 108 ALA A C 1
ATOM 764 O O . ALA A 1 108 ? -11.188 10.836 4.016 1 97.94 108 ALA A O 1
ATOM 765 N N . LEU A 1 109 ? -9.117 10.656 4.855 1 98.06 109 LEU A N 1
ATOM 766 C CA . LEU A 1 109 ? -9.547 10.961 6.215 1 98.06 109 LEU A CA 1
ATOM 767 C C . LEU A 1 109 ? -10.156 12.359 6.289 1 98.06 109 LEU A C 1
ATOM 769 O O . LEU A 1 109 ? -11.203 12.555 6.902 1 98.06 109 LEU A O 1
ATOM 773 N N . LEU A 1 110 ? -9.531 13.305 5.582 1 98 110 LEU A N 1
ATOM 774 C CA . LEU A 1 110 ? -9.961 14.695 5.641 1 98 110 LEU A CA 1
ATOM 775 C C . LEU A 1 110 ? -11.203 14.914 4.785 1 98 110 LEU A C 1
ATOM 777 O O . LEU A 1 110 ? -11.875 15.945 4.914 1 98 110 LEU A O 1
ATOM 781 N N . ALA A 1 111 ? -11.547 13.992 3.959 1 97.12 111 ALA A N 1
ATOM 782 C CA . ALA A 1 111 ? -12.758 14.078 3.146 1 97.12 111 ALA A CA 1
ATOM 783 C C . ALA A 1 111 ? -13.953 13.453 3.867 1 97.12 111 ALA A C 1
ATOM 785 O O . ALA A 1 111 ? -15.086 13.555 3.402 1 97.12 111 ALA A O 1
ATOM 786 N N . ASP A 1 112 ? -13.68 12.844 5.012 1 95.88 112 ASP A N 1
ATOM 787 C CA . ASP A 1 112 ? -14.727 12.062 5.664 1 95.88 112 ASP A CA 1
ATOM 788 C C . ASP A 1 112 ? -14.719 12.289 7.176 1 95.88 112 ASP A C 1
ATOM 790 O O . ASP A 1 112 ? -15.188 13.32 7.656 1 95.88 112 ASP A O 1
ATOM 794 N N . VAL A 1 113 ? -14.07 11.477 7.965 1 96.81 113 VAL A N 1
ATOM 795 C CA . VAL A 1 113 ? -14.258 11.414 9.406 1 96.81 113 VAL A CA 1
ATOM 796 C C . VAL A 1 113 ? -13.578 12.609 10.07 1 96.81 113 VAL A C 1
ATOM 798 O O . VAL A 1 113 ? -13.906 12.977 11.203 1 96.81 113 VAL A O 1
ATOM 801 N N . LEU A 1 114 ? -12.656 13.266 9.336 1 97.62 114 LEU A N 1
ATOM 802 C CA . LEU A 1 114 ? -11.938 14.406 9.883 1 97.62 114 LEU A CA 1
ATOM 803 C C . LEU A 1 114 ? -12.117 15.641 9.008 1 97.62 114 LEU A C 1
ATOM 805 O O . LEU A 1 114 ? -11.25 16.516 8.977 1 97.62 114 LEU A O 1
ATOM 809 N N . ARG A 1 115 ? -13.141 15.703 8.32 1 97.56 115 ARG A N 1
ATOM 810 C CA . ARG A 1 115 ? -13.367 16.781 7.359 1 97.56 115 ARG A CA 1
ATOM 811 C C . ARG A 1 115 ? -13.398 18.141 8.055 1 97.56 115 ARG A C 1
ATOM 813 O O . ARG A 1 115 ? -14.297 18.406 8.859 1 97.56 115 ARG A O 1
ATOM 820 N N . PRO A 1 116 ? -12.438 18.953 7.75 1 98.38 116 PRO A N 1
ATOM 821 C CA . PRO A 1 116 ? -12.5 20.312 8.305 1 98.38 116 PRO A CA 1
ATOM 822 C C . PRO A 1 116 ? -13.492 21.203 7.562 1 98.38 116 PRO A C 1
ATOM 824 O O . PRO A 1 116 ? -13.633 21.094 6.34 1 98.38 116 PRO A O 1
ATOM 827 N N . GLN A 1 117 ? -14.141 22.047 8.305 1 98.31 117 GLN A N 1
ATOM 828 C CA . GLN A 1 117 ? -14.969 23.062 7.68 1 98.31 117 GLN A CA 1
ATOM 829 C C . GLN A 1 117 ? -14.141 24.281 7.27 1 98.31 117 GLN A C 1
ATOM 831 O O . GLN A 1 117 ? -14.469 24.969 6.301 1 98.31 117 GLN A O 1
ATOM 836 N N . VAL A 1 118 ? -13.055 24.516 8.023 1 98.44 118 VAL A N 1
ATOM 837 C CA . VAL A 1 118 ? -12.188 25.656 7.773 1 98.44 118 VAL A CA 1
ATOM 838 C C . VAL A 1 118 ? -10.727 25.219 7.773 1 98.44 118 VAL A C 1
ATOM 840 O O . VAL A 1 118 ? -10.312 24.438 8.617 1 98.44 118 VAL A O 1
ATOM 843 N N . LEU A 1 119 ? -10.023 25.656 6.805 1 98.62 119 LEU A N 1
ATOM 844 C CA . LEU A 1 119 ? -8.57 25.531 6.742 1 98.62 119 LEU A CA 1
ATOM 845 C C . LEU A 1 119 ? -7.906 26.891 6.812 1 98.62 119 LEU A C 1
ATOM 847 O O . LEU A 1 119 ? -8.188 27.781 5.992 1 98.62 119 LEU A O 1
ATOM 851 N N . LEU A 1 120 ? -7.137 27.125 7.867 1 98.38 120 LEU A N 1
ATOM 852 C CA . LEU A 1 120 ? -6.277 28.312 7.953 1 98.38 120 LEU A CA 1
ATOM 853 C C . LEU A 1 120 ? -4.879 28 7.418 1 98.38 120 LEU A C 1
ATOM 855 O O . LEU A 1 120 ? -4.176 27.156 7.969 1 98.38 120 LEU A O 1
ATOM 859 N N . THR A 1 121 ? -4.512 28.688 6.297 1 97.88 121 THR A N 1
ATOM 860 C CA . THR A 1 121 ? -3.266 28.266 5.66 1 97.88 121 THR A CA 1
ATOM 861 C C . THR A 1 121 ? -2.508 29.484 5.125 1 97.88 121 THR A C 1
ATOM 863 O O . THR A 1 121 ? -3.039 30.594 5.098 1 97.88 121 THR A O 1
ATOM 866 N N . ARG A 1 122 ? -1.251 29.25 4.801 1 97.31 122 ARG A N 1
ATOM 867 C CA . ARG A 1 122 ? -0.363 30.219 4.176 1 97.31 122 ARG A CA 1
ATOM 868 C C . ARG A 1 122 ? -0.213 29.953 2.682 1 97.31 122 ARG A C 1
ATOM 870 O O . ARG A 1 122 ? 0.017 28.812 2.275 1 97.31 122 ARG A O 1
ATOM 877 N N . LEU A 1 123 ? -0.4 30.984 1.855 1 97.94 123 LEU A N 1
ATOM 878 C CA . LEU A 1 123 ? -0.182 30.906 0.416 1 97.94 123 LEU A CA 1
ATOM 879 C C . LEU A 1 123 ? 0.781 31.984 -0.057 1 97.94 123 LEU A C 1
ATOM 881 O O . LEU A 1 123 ? 1.185 32.844 0.726 1 97.94 123 LEU A O 1
ATOM 885 N N . VAL A 1 124 ? 1.214 31.859 -1.23 1 97.5 124 VAL A N 1
ATOM 886 C CA . VAL A 1 124 ? 1.974 32.875 -1.925 1 97.5 124 VAL A CA 1
ATOM 887 C C . VAL A 1 124 ? 1.241 33.312 -3.199 1 97.5 124 VAL A C 1
ATOM 889 O O . VAL A 1 124 ? 0.385 32.562 -3.697 1 97.5 124 VAL A O 1
ATOM 892 N N . ARG A 1 125 ? 1.5 34.469 -3.615 1 95.38 125 ARG A N 1
ATOM 893 C CA . ARG A 1 125 ? 0.964 34.938 -4.879 1 95.38 125 ARG A CA 1
ATOM 894 C C . ARG A 1 125 ? 2.068 35.094 -5.922 1 95.38 125 ARG A C 1
ATOM 896 O O . ARG A 1 125 ? 3.07 35.781 -5.68 1 95.38 125 ARG A O 1
ATOM 903 N N . ARG A 1 126 ? 1.88 34.312 -6.984 1 91.5 126 ARG A N 1
ATOM 904 C CA . ARG A 1 126 ? 2.799 34.406 -8.117 1 91.5 126 ARG A CA 1
ATOM 905 C C . ARG A 1 126 ? 2.041 34.594 -9.422 1 91.5 126 ARG A C 1
ATOM 907 O O . ARG A 1 126 ? 1.127 33.844 -9.742 1 91.5 126 ARG A O 1
ATOM 914 N N . ASN A 1 127 ? 2.408 35.656 -10.203 1 88.44 127 ASN A N 1
ATOM 915 C CA . ASN A 1 127 ? 1.732 35.969 -11.461 1 88.44 127 ASN A CA 1
ATOM 916 C C . ASN A 1 127 ? 0.216 35.969 -11.289 1 88.44 127 ASN A C 1
ATOM 918 O O . ASN A 1 127 ? -0.508 35.344 -12.055 1 88.44 127 ASN A O 1
ATOM 922 N N . ASP A 1 128 ? -0.236 36.469 -10.195 1 87.88 128 ASP A N 1
ATOM 923 C CA . ASP A 1 128 ? -1.639 36.719 -9.867 1 87.88 128 ASP A CA 1
ATOM 924 C C . ASP A 1 128 ? -2.348 35.406 -9.539 1 87.88 128 ASP A C 1
ATOM 926 O O . ASP A 1 128 ? -3.578 35.344 -9.516 1 87.88 128 ASP A O 1
ATOM 930 N N . LEU A 1 129 ? -1.525 34.438 -9.383 1 92.81 129 LEU A N 1
ATOM 931 C CA . LEU A 1 129 ? -2.086 33.156 -8.992 1 92.81 129 LEU A CA 1
ATOM 932 C C . LEU A 1 129 ? -1.78 32.844 -7.531 1 92.81 129 LEU A C 1
ATOM 934 O O . LEU A 1 129 ? -0.688 33.125 -7.043 1 92.81 129 LEU A O 1
ATOM 938 N N . LEU A 1 130 ? -2.742 32.281 -6.82 1 96.62 130 LEU A N 1
ATOM 939 C CA . LEU A 1 130 ? -2.529 31.781 -5.469 1 96.62 130 LEU A CA 1
ATOM 940 C C . LEU A 1 130 ? -1.975 30.359 -5.504 1 96.62 130 LEU A C 1
ATOM 942 O O . LEU A 1 130 ? -2.506 29.5 -6.203 1 96.62 130 LEU A O 1
ATOM 946 N N . GLN A 1 131 ? -0.863 30.219 -4.781 1 97.12 131 GLN A N 1
ATOM 947 C CA . GLN A 1 131 ? -0.194 28.922 -4.77 1 97.12 131 GLN A CA 1
ATOM 948 C C . GLN A 1 131 ? 0.361 28.594 -3.387 1 97.12 131 GLN A C 1
ATOM 950 O O . GLN A 1 131 ? 0.487 29.484 -2.539 1 97.12 131 GLN A O 1
ATOM 955 N N . PHE A 1 132 ? 0.583 27.359 -3.221 1 97.81 132 PHE A N 1
ATOM 956 C CA . PHE A 1 132 ? 1.304 26.953 -2.02 1 97.81 132 PHE A CA 1
ATOM 957 C C . PHE A 1 132 ? 2.787 27.281 -2.141 1 97.81 132 PHE A C 1
ATOM 959 O O . PHE A 1 132 ? 3.338 27.297 -3.242 1 97.81 132 PHE A O 1
ATOM 966 N N . GLY A 1 133 ? 3.451 27.594 -1.038 1 97.25 133 GLY A N 1
ATOM 967 C CA . GLY A 1 133 ? 4.824 28.078 -1.066 1 97.25 133 GLY A CA 1
ATOM 968 C C . GLY A 1 133 ? 5.844 26.984 -0.793 1 97.25 133 GLY A C 1
ATOM 969 O O . GLY A 1 133 ? 6.469 26.469 -1.721 1 97.25 133 GLY A O 1
ATOM 970 N N . THR A 1 134 ? 5.867 26.516 0.479 1 97.88 134 THR A N 1
ATOM 971 C CA . THR A 1 134 ? 6.918 25.594 0.906 1 97.88 134 THR A CA 1
ATOM 972 C C . THR A 1 134 ? 6.371 24.172 1.054 1 97.88 134 THR A C 1
ATOM 974 O O . THR A 1 134 ? 7.133 23.219 1.202 1 97.88 134 THR A O 1
ATOM 977 N N . GLU A 1 135 ? 5.066 24.016 0.979 1 98.12 135 GLU A N 1
ATOM 978 C CA . GLU A 1 135 ? 4.418 22.703 1.016 1 98.12 135 GLU A CA 1
ATOM 979 C C . GLU A 1 135 ? 3.039 22.766 0.364 1 98.12 135 GLU A C 1
ATOM 981 O O . GLU A 1 135 ? 2.389 23.812 0.352 1 98.12 135 GLU A O 1
ATOM 986 N N . VAL A 1 136 ? 2.633 21.734 -0.257 1 98.25 136 VAL A N 1
ATOM 987 C CA . VAL A 1 136 ? 1.255 21.516 -0.684 1 98.25 136 VAL A CA 1
ATOM 988 C C . VAL A 1 136 ? 0.562 20.562 0.279 1 98.25 136 VAL A C 1
ATOM 990 O O . VAL A 1 136 ? -0.519 20.859 0.793 1 98.25 136 VAL A O 1
ATOM 993 N N . SER A 1 137 ? 1.274 19.469 0.6 1 97.62 137 SER A N 1
ATOM 994 C CA . SER A 1 137 ? 0.808 18.484 1.56 1 97.62 137 SER A CA 1
ATOM 995 C C . SER A 1 137 ? -0.627 18.062 1.264 1 97.62 137 SER A C 1
ATOM 997 O O . SER A 1 137 ? -0.968 17.75 0.118 1 97.62 137 SER A O 1
ATOM 999 N N . TRP A 1 138 ? -1.426 17.938 2.207 1 98 138 TRP A N 1
ATOM 1000 C CA . TRP A 1 138 ? -2.809 17.469 2.107 1 98 138 TRP A CA 1
ATOM 1001 C C . TRP A 1 138 ? -3.752 18.641 1.848 1 98 138 TRP A C 1
ATOM 1003 O O . TRP A 1 138 ? -4.945 18.438 1.608 1 98 138 TRP A O 1
ATOM 1013 N N . GLN A 1 139 ? -3.273 19.812 1.764 1 98.25 139 GLN A N 1
ATOM 1014 C CA . GLN A 1 139 ? -4.094 21.016 1.857 1 98.25 139 GLN A CA 1
ATOM 1015 C C . GLN A 1 139 ? -4.914 21.234 0.588 1 98.25 139 GLN A C 1
ATOM 1017 O O . GLN A 1 139 ? -6.094 21.578 0.657 1 98.25 139 GLN A O 1
ATOM 1022 N N . ARG A 1 140 ? -4.297 21.031 -0.526 1 97.62 140 ARG A N 1
ATOM 1023 C CA . ARG A 1 140 ? -5.023 21.203 -1.78 1 97.62 140 ARG A CA 1
ATOM 1024 C C . ARG A 1 140 ? -6.211 20.25 -1.862 1 97.62 140 ARG A C 1
ATOM 1026 O O . ARG A 1 140 ? -7.289 20.625 -2.33 1 97.62 140 ARG A O 1
ATOM 1033 N N . ALA A 1 141 ? -5.957 19 -1.437 1 97 141 ALA A N 1
ATOM 1034 C CA . ALA A 1 141 ? -7.031 18.016 -1.441 1 97 141 ALA A CA 1
ATOM 1035 C C . ALA A 1 141 ? -8.18 18.438 -0.532 1 97 141 ALA A C 1
ATOM 1037 O O . ALA A 1 141 ? -9.352 18.266 -0.872 1 97 141 ALA A O 1
ATOM 1038 N N . ALA A 1 142 ? -7.867 18.984 0.631 1 97.75 142 ALA A N 1
ATOM 1039 C CA . ALA A 1 142 ? -8.906 19.469 1.544 1 97.75 142 ALA A CA 1
ATOM 1040 C C . ALA A 1 142 ? -9.742 20.562 0.893 1 97.75 142 ALA A C 1
ATOM 1042 O O . ALA A 1 142 ? -10.977 20.547 0.982 1 97.75 142 ALA A O 1
ATOM 1043 N N . ILE A 1 143 ? -9.07 21.469 0.197 1 97.62 143 ILE A N 1
ATOM 1044 C CA . ILE A 1 143 ? -9.758 22.562 -0.467 1 97.62 143 ILE A CA 1
ATOM 1045 C C . ILE A 1 143 ? -10.641 22.031 -1.584 1 97.62 143 ILE A C 1
ATOM 1047 O O . ILE A 1 143 ? -11.812 22.391 -1.692 1 97.62 1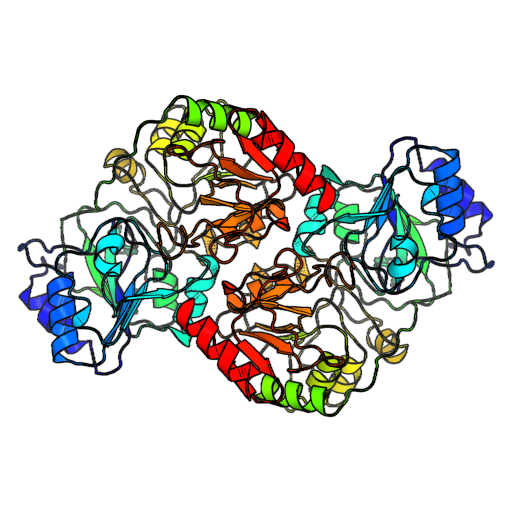43 ILE A O 1
ATOM 1051 N N . ARG A 1 144 ? -10.117 21.109 -2.301 1 94.94 144 ARG A N 1
ATOM 1052 C CA . ARG A 1 144 ? -10.859 20.5 -3.406 1 94.94 144 ARG A CA 1
ATOM 1053 C C . ARG A 1 144 ? -12.086 19.75 -2.9 1 94.94 144 ARG A C 1
ATOM 1055 O O . ARG A 1 144 ? -13.094 19.656 -3.604 1 94.94 144 ARG A O 1
ATOM 1062 N N . ASN A 1 145 ? -11.977 19.312 -1.731 1 94 145 ASN A N 1
ATOM 1063 C CA . ASN A 1 145 ? -13.078 18.547 -1.154 1 94 145 ASN A CA 1
ATOM 1064 C C . ASN A 1 145 ? -14.062 19.453 -0.421 1 94 145 ASN A C 1
ATOM 1066 O O . ASN A 1 145 ? -14.906 18.969 0.343 1 94 145 ASN A O 1
ATOM 1070 N N . GLY A 1 146 ? -13.922 20.719 -0.521 1 94.56 146 GLY A N 1
ATOM 1071 C CA . GLY A 1 146 ? -14.969 21.625 -0.094 1 94.56 146 GLY A CA 1
ATOM 1072 C C . GLY A 1 146 ? -14.625 22.375 1.185 1 94.56 146 GLY A C 1
ATOM 1073 O O . GLY A 1 146 ? -15.461 23.109 1.72 1 94.56 146 GLY A O 1
ATOM 1074 N N . THR A 1 147 ? -13.445 22.219 1.722 1 97.62 147 THR A N 1
ATOM 1075 C CA . THR A 1 147 ? -13.047 22.969 2.908 1 97.62 147 THR A CA 1
ATOM 1076 C C . THR A 1 147 ? -12.875 24.438 2.58 1 97.62 147 THR A C 1
ATOM 1078 O O . THR A 1 147 ? -12.227 24.797 1.595 1 97.62 147 THR A O 1
ATOM 1081 N N . ARG A 1 148 ? -13.5 25.281 3.389 1 97.06 148 ARG A N 1
ATOM 1082 C CA . ARG A 1 148 ? -13.312 26.719 3.248 1 97.06 148 ARG A CA 1
ATOM 1083 C C . ARG A 1 148 ? -11.898 27.125 3.643 1 97.06 148 ARG A C 1
ATOM 1085 O O . ARG A 1 148 ? -11.477 26.906 4.781 1 97.06 148 ARG A O 1
ATOM 1092 N N . ALA A 1 149 ? -11.203 27.734 2.711 1 98.31 149 ALA A N 1
ATOM 1093 C CA . ALA A 1 149 ? -9.812 28.094 2.977 1 98.31 149 ALA A CA 1
ATOM 1094 C C . ALA A 1 149 ? -9.68 29.562 3.318 1 98.31 149 ALA A C 1
ATOM 1096 O O . ALA A 1 149 ? -10.07 30.438 2.529 1 98.31 149 ALA A O 1
ATOM 1097 N N . LEU A 1 150 ? -9.219 29.891 4.488 1 98.38 150 LEU A N 1
ATOM 1098 C CA . LEU A 1 150 ? -8.75 31.203 4.887 1 98.38 150 LEU A CA 1
ATOM 1099 C C . LEU A 1 150 ? -7.234 31.312 4.73 1 98.38 150 LEU A C 1
ATOM 1101 O O . LEU A 1 150 ? -6.484 30.625 5.422 1 98.38 150 LEU A O 1
ATOM 1105 N N . ALA A 1 151 ? -6.809 32.219 3.883 1 98.12 151 ALA A N 1
ATOM 1106 C CA . ALA A 1 151 ? -5.395 32.219 3.531 1 98.12 151 ALA A CA 1
ATOM 1107 C C . ALA A 1 151 ? -4.742 33.562 3.934 1 98.12 151 ALA A C 1
ATOM 1109 O O . ALA A 1 151 ? -5.355 34.625 3.809 1 98.12 151 ALA A O 1
ATOM 1110 N N . ILE A 1 152 ? -3.602 33.438 4.426 1 97.88 152 ILE A N 1
ATOM 1111 C CA . ILE A 1 152 ? -2.705 34.594 4.621 1 97.88 152 ILE A CA 1
ATOM 1112 C C . ILE A 1 152 ? -1.569 34.531 3.604 1 97.88 152 ILE A C 1
ATOM 1114 O O . ILE A 1 152 ? -0.85 33.531 3.52 1 97.88 152 ILE A O 1
ATOM 1118 N N . ILE A 1 153 ? -1.387 35.562 2.824 1 97.38 153 ILE A N 1
ATOM 1119 C CA . ILE A 1 153 ? -0.406 35.562 1.744 1 97.38 153 ILE A CA 1
ATOM 1120 C C . ILE A 1 153 ? 0.963 35.969 2.293 1 97.38 153 ILE A C 1
ATOM 1122 O O . ILE A 1 153 ? 1.118 37.031 2.883 1 97.38 153 ILE A O 1
ATOM 1126 N N . ASP A 1 154 ? 1.907 35.094 2.141 1 97.69 154 ASP A N 1
ATOM 1127 C CA . ASP A 1 154 ? 3.279 35.406 2.535 1 97.69 154 ASP A CA 1
ATOM 1128 C C . ASP A 1 154 ? 4.031 36.125 1.407 1 97.69 154 ASP A C 1
ATOM 1130 O O . ASP A 1 154 ? 4.172 35.562 0.312 1 97.69 154 ASP A O 1
ATOM 1134 N N . THR A 1 155 ? 4.59 37.219 1.721 1 95.88 155 THR A N 1
ATOM 1135 C CA . THR A 1 155 ? 5.23 38.031 0.693 1 95.88 155 THR A CA 1
ATOM 1136 C C . THR A 1 155 ? 6.715 37.719 0.584 1 95.88 155 THR A C 1
ATOM 1138 O O . THR A 1 155 ? 7.41 38.219 -0.292 1 95.88 155 THR A O 1
ATOM 1141 N N . SER A 1 156 ? 7.199 36.812 1.415 1 94.5 156 SER A N 1
ATOM 1142 C CA . SER A 1 156 ? 8.633 36.531 1.45 1 94.5 156 SER A CA 1
ATOM 1143 C C . SER A 1 156 ? 8.922 35.062 1.164 1 94.5 156 SER A C 1
ATOM 1145 O O . SER A 1 156 ? 10.062 34.688 0.878 1 94.5 156 SER A O 1
ATOM 1147 N N . ALA A 1 157 ? 7.961 34.25 1.168 1 96.56 157 ALA A N 1
ATOM 1148 C CA . ALA A 1 157 ? 8.148 32.812 1.003 1 96.56 157 ALA A CA 1
ATOM 1149 C C . ALA A 1 157 ? 8.352 32.438 -0.466 1 96.56 157 ALA A C 1
ATOM 1151 O O . ALA A 1 157 ? 7.852 33.125 -1.356 1 96.56 157 ALA A O 1
ATOM 1152 N N . PRO A 1 158 ? 9.078 31.359 -0.738 1 97.12 158 PRO A N 1
ATOM 1153 C CA . PRO A 1 158 ? 9.203 30.891 -2.121 1 97.12 158 PRO A CA 1
ATOM 1154 C C . PRO A 1 158 ? 7.902 30.328 -2.672 1 97.12 158 PRO A C 1
ATOM 1156 O O . PRO A 1 158 ? 6.984 30.031 -1.904 1 97.12 158 PRO A O 1
ATOM 1159 N N . GLY A 1 159 ? 7.805 30.312 -3.949 1 96.81 159 GLY A N 1
ATOM 1160 C CA . GLY A 1 159 ? 6.758 29.594 -4.66 1 96.81 159 GLY A CA 1
ATOM 1161 C C . GLY A 1 159 ? 7.277 28.422 -5.473 1 96.81 159 GLY A C 1
ATOM 1162 O O . GLY A 1 159 ? 7.883 28.609 -6.531 1 96.81 159 GLY A O 1
ATOM 1163 N N . ALA A 1 160 ? 7.02 27.219 -4.949 1 97.44 160 ALA A N 1
ATOM 1164 C CA . ALA A 1 160 ? 7.566 26.047 -5.621 1 97.44 160 ALA A CA 1
ATOM 1165 C C . ALA A 1 160 ? 6.461 25.062 -5.988 1 97.44 160 ALA A C 1
ATOM 1167 O O . ALA A 1 160 ? 6.727 23.875 -6.215 1 97.44 160 ALA A O 1
ATOM 1168 N N . ASP A 1 161 ? 5.191 25.531 -6.012 1 97.62 161 ASP A N 1
ATOM 1169 C CA . ASP A 1 161 ? 4.023 24.734 -6.352 1 97.62 161 ASP A CA 1
ATOM 1170 C C . ASP A 1 161 ? 4.043 24.328 -7.824 1 97.62 161 ASP A C 1
ATOM 1172 O O . ASP A 1 161 ? 4.16 25.172 -8.703 1 97.62 161 ASP A O 1
ATOM 1176 N N . ALA A 1 162 ? 3.963 23.031 -8.039 1 97.81 162 ALA A N 1
ATOM 1177 C CA . ALA A 1 162 ? 4.016 22.531 -9.406 1 97.81 162 ALA A CA 1
ATOM 1178 C C . ALA A 1 162 ? 2.615 22.375 -9.992 1 97.81 162 ALA A C 1
ATOM 1180 O O . ALA A 1 162 ? 2.457 22.031 -11.164 1 97.81 162 ALA A O 1
ATOM 1181 N N . GLU A 1 163 ? 1.561 22.578 -9.203 1 95.56 163 GLU A N 1
ATOM 1182 C CA . GLU A 1 163 ? 0.172 22.375 -9.609 1 95.56 163 GLU A CA 1
ATOM 1183 C C . GLU A 1 163 ? -0.466 23.703 -10.039 1 95.56 163 GLU A C 1
ATOM 1185 O O . GLU A 1 163 ? 0.093 24.766 -9.797 1 95.56 163 GLU A O 1
ATOM 1190 N N . PRO A 1 164 ? -1.634 23.609 -10.695 1 93.56 164 PRO A N 1
ATOM 1191 C CA . PRO A 1 164 ? -2.307 24.859 -11.086 1 93.56 164 PRO A CA 1
ATOM 1192 C C . PRO A 1 164 ? -2.676 25.719 -9.883 1 93.56 164 PRO A C 1
ATOM 1194 O O . PRO A 1 164 ? -2.893 25.203 -8.781 1 93.56 164 PRO A O 1
ATOM 1197 N N . GLY A 1 165 ? -2.736 26.969 -10.141 1 95.19 165 GLY A N 1
ATOM 1198 C CA . GLY A 1 165 ? -3.143 27.875 -9.094 1 95.19 165 GLY A CA 1
ATOM 1199 C C . GLY A 1 165 ? -4.5 27.547 -8.5 1 95.19 165 GLY A C 1
ATOM 1200 O O . GLY A 1 165 ? -5.355 26.969 -9.18 1 95.19 165 GLY A O 1
ATOM 1201 N N . LEU A 1 166 ? -4.633 27.922 -7.277 1 96.31 166 LEU A N 1
ATOM 1202 C CA . LEU A 1 166 ? -5.914 27.703 -6.613 1 96.31 166 LEU A CA 1
ATOM 1203 C C . LEU A 1 166 ? -6.977 28.641 -7.168 1 96.31 166 LEU A C 1
ATOM 1205 O O . LEU A 1 166 ? -6.684 29.797 -7.5 1 96.31 166 LEU A O 1
ATOM 1209 N N . ASP A 1 167 ? -8.156 28.172 -7.246 1 91.19 167 ASP A N 1
ATOM 1210 C CA . ASP A 1 167 ? -9.289 28.984 -7.648 1 91.19 167 ASP A CA 1
ATOM 1211 C C . ASP A 1 167 ? -9.594 30.062 -6.605 1 91.19 167 ASP A C 1
ATOM 1213 O O . ASP A 1 167 ? -9.859 29.75 -5.441 1 91.19 167 ASP A O 1
ATOM 1217 N N . PRO A 1 168 ? -9.609 31.312 -7.055 1 90.19 168 PRO A N 1
ATOM 1218 C CA . PRO A 1 168 ? -9.867 32.375 -6.094 1 90.19 168 PRO A CA 1
ATOM 1219 C C . PRO A 1 168 ? -11.219 32.25 -5.398 1 90.19 168 PRO A C 1
ATOM 1221 O O . PRO A 1 168 ? -11.414 32.781 -4.301 1 90.19 168 PRO A O 1
ATOM 1224 N N . SER A 1 169 ? -12.125 31.562 -6.004 1 91.56 169 SER A N 1
ATOM 1225 C CA . SER A 1 169 ? -13.445 31.375 -5.41 1 91.56 169 SER A CA 1
ATOM 1226 C C . SER A 1 169 ? -13.391 30.406 -4.242 1 91.56 169 SER A C 1
ATOM 1228 O O . SER A 1 169 ? -14.305 30.359 -3.416 1 91.56 169 SER A O 1
ATOM 1230 N N . GLU A 1 170 ? -12.32 29.656 -4.152 1 91 170 GLU A N 1
ATOM 1231 C CA . GLU A 1 170 ? -12.211 28.625 -3.121 1 91 170 GLU A CA 1
ATOM 1232 C C . GLU A 1 170 ? -11.359 29.109 -1.949 1 91 170 GLU A C 1
ATOM 1234 O O . GLU A 1 170 ? -11.219 28.406 -0.95 1 91 170 GLU A O 1
ATOM 1239 N N . VAL A 1 171 ? -10.867 30.328 -2.061 1 96.62 171 VAL A N 1
ATOM 1240 C CA . VAL A 1 171 ? -9.914 30.812 -1.065 1 96.62 171 VAL A CA 1
ATOM 1241 C C . VAL A 1 171 ? -10.273 32.25 -0.662 1 96.62 171 VAL A C 1
ATOM 1243 O O . VAL A 1 171 ? -10.469 33.094 -1.521 1 96.62 171 VAL A O 1
ATOM 1246 N N . GLU A 1 172 ? -10.398 32.469 0.578 1 97 172 GLU A N 1
ATOM 1247 C CA . GLU A 1 172 ? -10.555 33.812 1.126 1 97 172 GLU A CA 1
ATOM 1248 C C . GLU A 1 172 ? -9.227 34.344 1.656 1 97 172 GLU A C 1
ATOM 1250 O O . GLU A 1 172 ? -8.672 33.812 2.617 1 97 172 GLU A O 1
ATOM 1255 N N . VAL A 1 173 ? -8.781 35.406 1.07 1 97.25 173 VAL A N 1
ATOM 1256 C CA . VAL A 1 173 ? -7.516 36 1.476 1 97.25 173 VAL A CA 1
ATOM 1257 C C . VAL A 1 173 ? -7.762 37.031 2.6 1 97.25 173 VAL A C 1
ATOM 1259 O O . VAL A 1 173 ? -8.508 38 2.424 1 97.25 173 VAL A O 1
ATOM 1262 N N . LEU A 1 174 ? -7.094 36.781 3.701 1 97.5 174 LEU A N 1
ATOM 1263 C CA . LEU A 1 174 ? -7.312 37.625 4.867 1 97.5 174 LEU A CA 1
ATOM 1264 C C . LEU A 1 174 ? -6.348 38.812 4.863 1 97.5 174 LEU A C 1
ATOM 1266 O O . LEU A 1 174 ? -6.652 39.875 5.418 1 97.5 174 LEU A O 1
ATOM 1270 N N . GLY A 1 175 ? -5.191 38.656 4.363 1 97.31 175 GLY A N 1
ATOM 1271 C CA . GLY A 1 175 ? -4.133 39.656 4.348 1 97.31 175 GLY A CA 1
ATOM 1272 C C . GLY A 1 175 ? -2.768 39.062 4.051 1 97.31 175 GLY A C 1
ATOM 1273 O O . GLY A 1 175 ? -2.664 37.969 3.508 1 97.31 175 GLY A O 1
ATOM 1274 N N . THR A 1 176 ? -1.754 39.875 4.371 1 97.56 176 THR A N 1
ATOM 1275 C CA . THR A 1 176 ? -0.401 39.438 4.051 1 97.56 176 THR A CA 1
ATOM 1276 C C . THR A 1 176 ? 0.446 39.344 5.316 1 97.56 176 THR A C 1
ATOM 1278 O O . THR A 1 176 ? 0.087 39.875 6.359 1 97.56 176 THR A O 1
ATOM 1281 N N . VAL A 1 177 ? 1.46 38.531 5.211 1 96.62 177 VAL A N 1
ATOM 1282 C CA . VAL A 1 177 ? 2.512 38.469 6.219 1 96.62 177 VAL A CA 1
ATOM 1283 C C . VAL A 1 177 ? 3.873 38.344 5.535 1 96.62 177 VAL A C 1
ATOM 1285 O O . VAL A 1 177 ? 3.963 37.875 4.391 1 96.62 177 VAL A O 1
ATOM 1288 N N . GLY A 1 178 ? 4.977 38.75 6.266 1 95.44 178 GLY A N 1
ATOM 1289 C CA . GLY A 1 178 ? 6.297 38.719 5.656 1 95.44 178 GLY A CA 1
ATOM 1290 C C . GLY A 1 178 ? 7.285 37.875 6.449 1 95.44 178 GLY A C 1
ATOM 1291 O O . GLY A 1 178 ? 8.5 38.094 6.359 1 95.44 178 GLY A O 1
ATOM 1292 N N . SER A 1 179 ? 6.844 37 7.258 1 91.06 179 SER A N 1
ATOM 1293 C CA . SER A 1 179 ? 7.723 36.281 8.172 1 91.06 179 SER A CA 1
ATOM 1294 C C . SER A 1 179 ? 8.5 35.188 7.449 1 91.06 179 SER A C 1
ATOM 1296 O O . SER A 1 179 ? 9.586 34.812 7.875 1 91.06 179 SER A O 1
ATOM 1298 N N . GLY A 1 180 ? 7.938 34.656 6.383 1 93.44 180 GLY A N 1
ATOM 1299 C CA . GLY A 1 180 ? 8.617 33.594 5.66 1 93.44 180 GLY A CA 1
ATOM 1300 C C . GLY A 1 180 ? 8.586 32.25 6.387 1 93.44 180 GLY A C 1
ATOM 1301 O O . GLY A 1 180 ? 8.016 32.156 7.477 1 93.44 180 GLY A O 1
ATOM 1302 N N . PRO A 1 181 ? 9.18 31.203 5.746 1 95.69 181 PRO A N 1
ATOM 1303 C CA . PRO A 1 181 ? 9.211 29.875 6.363 1 95.69 181 PRO A CA 1
ATOM 1304 C C . PRO A 1 181 ? 10.242 29.766 7.484 1 95.69 181 PRO A C 1
ATOM 1306 O O . PRO A 1 181 ? 11.18 30.562 7.543 1 95.69 181 PRO A O 1
ATOM 1309 N N . VAL A 1 182 ? 10.016 28.797 8.367 1 93.75 182 VAL A N 1
ATOM 1310 C CA . VAL A 1 182 ? 11.008 28.516 9.406 1 93.75 182 VAL A CA 1
ATOM 1311 C C . VAL A 1 182 ? 12.234 27.859 8.781 1 93.75 182 VAL A C 1
ATOM 1313 O O . VAL A 1 182 ? 12.117 27.094 7.824 1 93.75 182 VAL A O 1
ATOM 1316 N N . ARG A 1 183 ? 13.422 28.234 9.312 1 94.25 183 ARG A N 1
ATOM 1317 C CA . ARG A 1 183 ? 14.68 27.609 8.898 1 94.25 183 ARG A CA 1
ATOM 1318 C C . ARG A 1 183 ? 15.047 26.453 9.828 1 94.25 183 ARG A C 1
ATOM 1320 O O . ARG A 1 183 ? 15.07 26.609 11.047 1 94.25 183 ARG A O 1
ATOM 1327 N N . VAL A 1 184 ? 15.203 25.297 9.234 1 89.62 184 VAL A N 1
ATOM 1328 C CA . VAL A 1 184 ? 15.617 24.109 9.977 1 89.62 184 VAL A CA 1
ATOM 1329 C C . VAL A 1 184 ? 16.891 23.531 9.359 1 89.62 184 VAL A C 1
ATOM 1331 O O . VAL A 1 184 ? 16.828 22.594 8.555 1 89.62 184 VAL A O 1
ATOM 1334 N N . PRO A 1 185 ? 17.938 24.062 9.805 1 78.44 185 PRO A N 1
ATOM 1335 C CA . PRO A 1 185 ? 19.172 23.578 9.172 1 78.44 185 PRO A CA 1
ATOM 1336 C C . PRO A 1 185 ? 19.453 22.109 9.484 1 78.44 185 PRO A C 1
ATOM 1338 O O . PRO A 1 185 ? 19.078 21.625 10.555 1 78.44 185 PRO A O 1
ATOM 1341 N N . GLN A 1 186 ? 20.109 21.531 8.562 1 84.31 186 GLN A N 1
ATOM 1342 C CA . GLN A 1 186 ? 20.422 20.109 8.664 1 84.31 186 GLN A CA 1
ATOM 1343 C C . GLN A 1 186 ? 21.656 19.875 9.539 1 84.31 186 GLN A C 1
ATOM 1345 O O . GLN A 1 186 ? 22.547 20.719 9.578 1 84.31 186 GLN A O 1
ATOM 1350 N N . ARG A 1 187 ? 21.625 18.75 10.156 1 89 187 ARG A N 1
ATOM 1351 C CA . ARG A 1 187 ? 22.828 18.297 10.867 1 89 187 ARG A CA 1
ATOM 1352 C C . ARG A 1 187 ? 23.812 17.625 9.922 1 89 187 ARG A C 1
ATOM 1354 O O . ARG A 1 187 ? 23.406 16.938 8.984 1 89 187 ARG A O 1
ATOM 1361 N N . GLU A 1 188 ? 25.047 17.844 10.266 1 94.69 188 GLU A N 1
ATOM 1362 C CA . GLU A 1 188 ? 26.078 17.25 9.43 1 94.69 188 GLU A CA 1
ATOM 1363 C C . GLU A 1 188 ? 26.141 15.734 9.602 1 94.69 188 GLU A C 1
ATOM 1365 O O . GLU A 1 188 ? 26.062 15.234 10.727 1 94.69 188 GLU A O 1
ATOM 1370 N N . PRO A 1 189 ? 26.344 15.039 8.484 1 97 189 PRO A N 1
ATOM 1371 C CA . PRO A 1 189 ? 26.516 13.586 8.594 1 97 189 PRO A CA 1
ATOM 1372 C C . PRO A 1 189 ? 27.766 13.203 9.398 1 97 189 PRO A C 1
ATOM 1374 O O . PRO A 1 189 ? 28.75 13.945 9.398 1 97 189 PRO A O 1
ATOM 1377 N N . GLU A 1 190 ? 27.656 12.156 10.078 1 96.69 190 GLU A N 1
ATOM 1378 C CA . GLU A 1 190 ? 28.781 11.5 10.734 1 96.69 190 GLU A CA 1
ATOM 1379 C C . GLU A 1 190 ? 29.297 10.328 9.914 1 96.69 190 GLU A C 1
ATOM 1381 O O . GLU A 1 190 ? 28.656 9.891 8.961 1 96.69 190 GLU A O 1
ATOM 1386 N N . PRO A 1 191 ? 30.484 9.773 10.273 1 97.31 191 PRO A N 1
ATOM 1387 C CA . PRO A 1 191 ? 31.062 8.672 9.5 1 97.31 191 PRO A CA 1
ATOM 1388 C C . PRO A 1 191 ? 30.094 7.5 9.328 1 97.31 191 PRO A C 1
ATOM 1390 O O . PRO A 1 191 ? 30.078 6.859 8.281 1 97.31 191 PRO A O 1
ATOM 1393 N N . ILE A 1 192 ? 29.312 7.262 10.32 1 97.38 192 ILE A N 1
ATOM 1394 C CA . ILE A 1 192 ? 28.359 6.156 10.258 1 97.38 192 ILE A CA 1
ATOM 1395 C C . ILE A 1 192 ? 27.359 6.406 9.141 1 97.38 192 ILE A C 1
ATOM 1397 O O . ILE A 1 192 ? 26.969 5.477 8.422 1 97.38 192 ILE A O 1
ATOM 1401 N N . HIS A 1 193 ? 26.891 7.633 8.953 1 97.69 193 HIS A N 1
ATOM 1402 C CA . HIS A 1 193 ? 25.938 7.969 7.895 1 97.69 193 HIS A CA 1
ATOM 1403 C C . HIS A 1 193 ? 26.562 7.816 6.516 1 97.69 193 HIS A C 1
ATOM 1405 O O . HIS A 1 193 ? 25.922 7.348 5.578 1 97.69 193 HIS A O 1
ATOM 1411 N N . ASP A 1 194 ? 27.875 8.188 6.453 1 98 194 ASP A N 1
ATOM 1412 C CA . ASP A 1 194 ? 28.609 8.023 5.199 1 98 194 ASP A CA 1
ATOM 1413 C C . ASP A 1 194 ? 28.719 6.551 4.812 1 98 194 ASP A C 1
ATOM 1415 O O . ASP A 1 194 ? 28.516 6.191 3.652 1 98 194 ASP A O 1
ATOM 1419 N N . ALA A 1 195 ? 29 5.754 5.805 1 98.19 195 ALA A N 1
ATOM 1420 C CA . ALA A 1 195 ? 29.125 4.32 5.555 1 98.19 195 ALA A CA 1
ATOM 1421 C C . ALA A 1 195 ? 27.812 3.721 5.062 1 98.19 195 ALA A C 1
ATOM 1423 O O . ALA A 1 195 ? 27.797 2.945 4.102 1 98.19 195 ALA A O 1
ATOM 1424 N N . LEU A 1 196 ? 26.766 4.043 5.691 1 98.5 196 LEU A N 1
ATOM 1425 C CA . LEU A 1 196 ? 25.438 3.58 5.273 1 98.5 196 LEU A CA 1
ATOM 1426 C C . LEU A 1 196 ? 25.125 4.047 3.857 1 98.5 196 LEU A C 1
ATOM 1428 O O . LEU A 1 196 ? 24.672 3.258 3.027 1 98.5 196 LEU A O 1
ATOM 1432 N N . ALA A 1 197 ? 25.391 5.324 3.611 1 98.5 197 ALA A N 1
ATOM 1433 C CA . ALA A 1 197 ? 25.109 5.918 2.305 1 98.5 197 ALA A CA 1
ATOM 1434 C C . ALA A 1 197 ? 25.891 5.211 1.203 1 98.5 197 ALA A C 1
ATOM 1436 O O . ALA A 1 197 ? 25.344 4.914 0.137 1 98.5 197 ALA A O 1
ATOM 1437 N N . ASP A 1 198 ? 27.156 4.91 1.457 1 98.31 198 ASP A N 1
ATOM 1438 C CA . ASP A 1 198 ? 28 4.238 0.47 1 98.31 198 ASP A CA 1
ATOM 1439 C C . ASP A 1 198 ? 27.438 2.865 0.114 1 98.31 198 ASP A C 1
ATOM 1441 O O . ASP A 1 198 ? 27.391 2.49 -1.061 1 98.31 198 ASP A O 1
ATOM 1445 N N . THR A 1 199 ? 27.031 2.162 1.149 1 98.5 199 THR A N 1
ATOM 1446 C CA . THR A 1 199 ? 26.453 0.842 0.915 1 98.5 199 THR A CA 1
ATOM 1447 C C . THR A 1 199 ? 25.156 0.951 0.104 1 98.5 199 THR A C 1
ATOM 1449 O O . THR A 1 199 ? 24.953 0.186 -0.839 1 98.5 199 THR A O 1
ATOM 1452 N N . VAL A 1 200 ? 24.297 1.89 0.432 1 98.62 200 VAL A N 1
ATOM 1453 C CA . VAL A 1 200 ? 23.031 2.092 -0.277 1 98.62 200 VAL A CA 1
ATOM 1454 C C . VAL A 1 200 ? 23.312 2.436 -1.738 1 98.62 200 VAL A C 1
ATOM 1456 O O . VAL A 1 200 ? 22.656 1.9 -2.643 1 98.62 200 VAL A O 1
ATOM 1459 N N . LEU A 1 201 ? 24.297 3.314 -1.976 1 98.12 201 LEU A N 1
ATOM 1460 C CA . LEU A 1 201 ? 24.594 3.787 -3.322 1 98.12 201 LEU A CA 1
ATOM 1461 C C . LEU A 1 201 ? 25.062 2.641 -4.211 1 98.12 201 LEU A C 1
ATOM 1463 O O . LEU A 1 201 ? 24.812 2.639 -5.418 1 98.12 201 LEU A O 1
ATOM 1467 N N . LEU A 1 202 ? 25.688 1.589 -3.613 1 97.5 202 LEU A N 1
ATOM 1468 C CA . LEU A 1 202 ? 26.141 0.416 -4.355 1 97.5 202 LEU A CA 1
ATOM 1469 C C . LEU A 1 202 ? 24.953 -0.394 -4.863 1 97.5 202 LEU A C 1
ATOM 1471 O O . LEU A 1 202 ? 25.078 -1.147 -5.832 1 97.5 202 LEU A O 1
ATOM 1475 N N . LEU A 1 203 ? 23.828 -0.208 -4.258 1 97.94 203 LEU A N 1
ATOM 1476 C CA . LEU A 1 203 ? 22.672 -1.029 -4.555 1 97.94 203 LEU A CA 1
ATOM 1477 C C . LEU A 1 203 ? 21.766 -0.339 -5.574 1 97.94 203 LEU A C 1
ATOM 1479 O O . LEU A 1 203 ? 20.797 -0.932 -6.051 1 97.94 203 LEU A O 1
ATOM 1483 N N . LEU A 1 204 ? 22.031 0.901 -5.945 1 97.25 204 LEU A N 1
ATOM 1484 C CA . LEU A 1 204 ? 21.156 1.664 -6.828 1 97.25 204 LEU A CA 1
ATOM 1485 C C . LEU A 1 204 ? 21.281 1.181 -8.266 1 97.25 204 LEU A C 1
ATOM 1487 O O . LEU A 1 204 ? 22.391 1.091 -8.805 1 97.25 204 LEU A O 1
ATOM 1491 N N . PRO A 1 205 ? 20.156 0.846 -8.898 1 95.19 205 PRO A N 1
ATOM 1492 C CA . PRO A 1 205 ? 20.203 0.583 -10.336 1 95.19 205 PRO A CA 1
ATOM 1493 C C . PRO A 1 205 ? 20.438 1.848 -11.164 1 95.19 205 PRO A C 1
ATOM 1495 O O . PRO A 1 205 ? 20.25 2.959 -10.656 1 95.19 205 PRO A O 1
ATOM 1498 N N . LYS A 1 206 ? 20.844 1.646 -12.398 1 91.69 206 LYS A N 1
ATOM 1499 C CA . LYS A 1 206 ? 21.031 2.779 -13.305 1 91.69 206 LYS A CA 1
ATOM 1500 C C . LYS A 1 206 ? 19.719 3.529 -13.516 1 91.69 206 LYS A C 1
ATOM 1502 O O . LYS A 1 206 ? 18.672 2.914 -13.734 1 91.69 206 LYS A O 1
ATOM 1507 N N . GLY A 1 207 ? 19.812 4.84 -13.344 1 93.19 207 GLY A N 1
ATOM 1508 C CA . GLY A 1 207 ? 18.656 5.676 -13.617 1 93.19 207 GLY A CA 1
ATOM 1509 C C . GLY A 1 207 ? 17.625 5.645 -12.516 1 93.19 207 GLY A C 1
ATOM 1510 O O . GLY A 1 207 ? 16.484 6.059 -12.719 1 93.19 207 GLY A O 1
ATOM 1511 N N . ALA A 1 208 ? 17.984 5.266 -11.391 1 94.81 208 ALA A N 1
ATOM 1512 C CA . ALA A 1 208 ? 17.062 5.09 -10.273 1 94.81 208 ALA A CA 1
ATOM 1513 C C . ALA A 1 208 ? 16.453 6.426 -9.836 1 94.81 208 ALA A C 1
ATOM 1515 O O . ALA A 1 208 ? 17.125 7.461 -9.898 1 94.81 208 ALA A O 1
ATOM 1516 N N . ARG A 1 209 ? 15.227 6.445 -9.523 1 97.81 209 ARG A N 1
ATOM 1517 C CA . ARG A 1 209 ? 14.617 7.484 -8.703 1 97.81 209 ARG A CA 1
ATOM 1518 C C . ARG A 1 209 ? 14.797 7.188 -7.219 1 97.81 209 ARG A C 1
ATOM 1520 O O . ARG A 1 209 ? 14.578 6.059 -6.777 1 97.81 209 ARG A O 1
ATOM 1527 N N . VAL A 1 210 ? 15.172 8.203 -6.488 1 98.62 210 VAL A N 1
ATOM 1528 C CA . VAL A 1 210 ? 15.5 7.965 -5.086 1 98.62 210 VAL A CA 1
ATOM 1529 C C . VAL A 1 210 ? 14.531 8.742 -4.191 1 98.62 210 VAL A C 1
ATOM 1531 O O . VAL A 1 210 ? 14.281 9.922 -4.422 1 98.62 210 VAL A O 1
ATOM 1534 N N . GLN A 1 211 ? 13.914 8.078 -3.307 1 98.75 211 GLN A N 1
ATOM 1535 C CA . GLN A 1 211 ? 13.258 8.68 -2.148 1 98.75 211 GLN A CA 1
ATOM 1536 C C . GLN A 1 211 ? 14.141 8.586 -0.907 1 98.75 211 GLN A C 1
ATOM 1538 O O . GLN A 1 211 ? 14.703 7.531 -0.619 1 98.75 211 GLN A O 1
ATOM 1543 N N . TYR A 1 212 ? 14.328 9.672 -0.193 1 97.19 212 TYR A N 1
ATOM 1544 C CA . TYR A 1 212 ? 15.094 9.695 1.048 1 97.19 212 TYR A CA 1
ATOM 1545 C C . TYR A 1 212 ? 14.375 10.516 2.115 1 97.19 212 TYR A C 1
ATOM 1547 O O . TYR A 1 212 ? 13.453 11.266 1.81 1 97.19 212 TYR A O 1
ATOM 1555 N N . GLY A 1 213 ? 14.672 10.273 3.381 1 89.19 213 GLY A N 1
ATOM 1556 C CA . GLY A 1 213 ? 14.086 11.008 4.496 1 89.19 213 GLY A CA 1
ATOM 1557 C C . GLY A 1 213 ? 14.938 12.172 4.957 1 89.19 213 GLY A C 1
ATOM 1558 O O . GLY A 1 213 ? 16 12.422 4.402 1 89.19 213 GLY A O 1
ATOM 1559 N N . PRO A 1 214 ? 14.266 12.734 5.902 1 84.81 214 PRO A N 1
ATOM 1560 C CA . PRO A 1 214 ? 15.062 13.805 6.52 1 84.81 214 PRO A CA 1
ATOM 1561 C C . PRO A 1 214 ? 16.172 13.266 7.414 1 84.81 214 PRO A C 1
ATOM 1563 O O . PRO A 1 214 ? 16.188 12.078 7.746 1 84.81 214 PRO A O 1
ATOM 1566 N N . GLY A 1 215 ? 17.234 13.992 7.559 1 87.81 215 GLY A N 1
ATOM 1567 C CA . GLY A 1 215 ? 18.266 13.594 8.5 1 87.81 215 GLY A CA 1
ATOM 1568 C C . GLY A 1 215 ? 19.641 13.453 7.855 1 87.81 215 GLY A C 1
ATOM 1569 O O . GLY A 1 215 ? 19.797 13.742 6.664 1 87.81 215 GLY A O 1
ATOM 1570 N N . GLN A 1 216 ? 20.438 12.875 8.688 1 95.5 216 GLN A N 1
ATOM 1571 C CA . GLN A 1 216 ? 21.844 12.844 8.312 1 95.5 216 GLN A CA 1
ATOM 1572 C C . GLN A 1 216 ? 22.094 11.812 7.215 1 95.5 216 GLN A C 1
ATOM 1574 O O . GLN A 1 216 ? 22.938 12.023 6.34 1 95.5 216 GLN A O 1
ATOM 1579 N N . LEU A 1 217 ? 21.359 10.758 7.258 1 96.69 217 LEU A N 1
ATOM 1580 C CA . LEU A 1 217 ? 21.547 9.734 6.234 1 96.69 217 LEU A CA 1
ATOM 1581 C C . LEU A 1 217 ? 21.156 10.258 4.855 1 96.69 217 LEU A C 1
ATOM 1583 O O . LEU A 1 217 ? 21.875 10.039 3.877 1 96.69 217 LEU A O 1
ATOM 1587 N N . GLY A 1 218 ? 20.016 10.914 4.754 1 96.56 218 GLY A N 1
ATOM 1588 C CA . GLY A 1 218 ? 19.609 11.5 3.486 1 96.56 218 GLY A CA 1
ATOM 1589 C C . GLY A 1 218 ? 20.625 12.492 2.934 1 96.56 218 GLY A C 1
ATOM 1590 O O . GLY A 1 218 ? 20.891 12.5 1.731 1 96.56 218 GLY A O 1
ATOM 1591 N N . THR A 1 219 ? 21.172 13.266 3.832 1 97.12 219 THR A N 1
ATOM 1592 C CA . THR A 1 219 ? 22.203 14.227 3.432 1 97.12 219 THR A CA 1
ATOM 1593 C C . THR A 1 219 ? 23.438 13.516 2.895 1 97.12 219 THR A C 1
ATOM 1595 O O . THR A 1 219 ? 23.953 13.867 1.83 1 97.12 219 THR A O 1
ATOM 1598 N N . ALA A 1 220 ? 23.844 12.5 3.604 1 98.19 220 ALA A N 1
ATOM 1599 C CA . ALA A 1 220 ? 25.016 11.742 3.197 1 98.19 220 ALA A CA 1
ATOM 1600 C C . ALA A 1 220 ? 24.797 11.078 1.841 1 98.19 220 ALA A C 1
ATOM 1602 O O . ALA A 1 220 ? 25.703 11.062 0.997 1 98.19 220 ALA A O 1
ATOM 1603 N N . LEU A 1 221 ? 23.641 10.531 1.632 1 98.12 221 LEU A N 1
ATOM 1604 C CA . LEU A 1 221 ? 23.297 9.828 0.403 1 98.12 221 LEU A CA 1
ATOM 1605 C C . LEU A 1 221 ? 23.469 10.734 -0.811 1 98.12 221 LEU A C 1
ATOM 1607 O O . LEU A 1 221 ? 24.141 10.367 -1.776 1 98.12 221 LEU A O 1
ATOM 1611 N N . LEU A 1 222 ? 22.922 11.938 -0.738 1 97.69 222 LEU A N 1
ATOM 1612 C CA . LEU A 1 222 ? 22.984 12.859 -1.865 1 97.69 222 LEU A CA 1
ATOM 1613 C C . LEU A 1 222 ? 24.391 13.414 -2.041 1 97.69 222 LEU A C 1
ATOM 1615 O O . LEU A 1 222 ? 24.859 13.594 -3.17 1 97.69 222 LEU A O 1
ATOM 1619 N N . ARG A 1 223 ? 25.062 13.633 -0.962 1 97.31 223 ARG A N 1
ATOM 1620 C CA . ARG A 1 223 ? 26.406 14.203 -1.014 1 97.31 223 ARG A CA 1
ATOM 1621 C C . ARG A 1 223 ? 27.391 13.211 -1.63 1 97.31 223 ARG A C 1
ATOM 1623 O O . ARG A 1 223 ? 28.344 13.617 -2.303 1 97.31 223 ARG A O 1
ATOM 1630 N N . ARG A 1 224 ? 27.094 12 -1.426 1 97.75 224 ARG A N 1
ATOM 1631 C CA . ARG A 1 224 ? 28.078 10.992 -1.83 1 97.75 224 ARG A CA 1
ATOM 1632 C C . ARG A 1 224 ? 27.719 10.391 -3.182 1 97.75 224 ARG A C 1
ATOM 1634 O O . ARG A 1 224 ? 28.438 9.539 -3.701 1 97.75 224 ARG A O 1
ATOM 1641 N N . ALA A 1 225 ? 26.625 10.781 -3.705 1 97.38 225 ALA A N 1
ATOM 1642 C CA . ALA A 1 225 ? 26.234 10.305 -5.027 1 97.38 225 ALA A CA 1
ATOM 1643 C C . ALA A 1 225 ? 27.297 10.648 -6.07 1 97.38 225 ALA A C 1
ATOM 1645 O O . ALA A 1 225 ? 27.844 11.75 -6.059 1 97.38 225 ALA A O 1
ATOM 1646 N N . GLN A 1 226 ? 27.578 9.688 -7.023 1 96.38 226 GLN A N 1
ATOM 1647 C CA . GLN A 1 226 ? 28.594 9.891 -8.055 1 96.38 226 GLN A CA 1
ATOM 1648 C C . GLN A 1 226 ? 27.969 9.859 -9.445 1 96.38 226 GLN A C 1
ATOM 1650 O O . GLN A 1 226 ? 28.672 10.062 -10.445 1 96.38 226 GLN A O 1
ATOM 1655 N N . VAL A 1 227 ? 26.719 9.547 -9.539 1 96.44 227 VAL A N 1
ATOM 1656 C CA . VAL A 1 227 ? 25.984 9.539 -10.797 1 96.44 227 VAL A CA 1
ATOM 1657 C C . VAL A 1 227 ? 24.703 10.352 -10.648 1 96.44 227 VAL A C 1
ATOM 1659 O O . VAL A 1 227 ? 24.219 10.578 -9.531 1 96.44 227 VAL A O 1
ATOM 1662 N N . PRO A 1 228 ? 24.141 10.82 -11.727 1 96.69 228 PRO A N 1
ATOM 1663 C CA . PRO A 1 228 ? 22.891 11.594 -11.633 1 96.69 228 PRO A CA 1
ATOM 1664 C C . PRO A 1 228 ? 21.75 10.797 -10.992 1 96.69 228 PRO A C 1
ATOM 1666 O O . PRO A 1 228 ? 21.594 9.602 -11.273 1 96.69 228 PRO A O 1
ATOM 1669 N N . LEU A 1 229 ? 21.016 11.438 -10.164 1 96.94 229 LEU A N 1
ATOM 1670 C CA . LEU A 1 229 ? 19.875 10.828 -9.484 1 96.94 229 LEU A CA 1
ATOM 1671 C C . LEU A 1 229 ? 18.594 11.602 -9.773 1 96.94 229 LEU A C 1
ATOM 1673 O O . LEU A 1 229 ? 18.609 12.836 -9.82 1 96.94 229 LEU A O 1
ATOM 1677 N N . HIS A 1 230 ? 17.578 10.883 -10.102 1 98.06 230 HIS A N 1
ATOM 1678 C CA . HIS A 1 230 ? 16.234 11.453 -10.008 1 98.06 230 HIS A CA 1
ATOM 1679 C C . HIS A 1 230 ? 15.719 11.406 -8.578 1 98.06 230 HIS A C 1
ATOM 1681 O O . HIS A 1 230 ? 15.938 10.43 -7.859 1 98.06 230 HIS A O 1
ATOM 1687 N N . ILE A 1 231 ? 15.078 12.523 -8.148 1 98.44 231 ILE A N 1
ATOM 1688 C CA . ILE A 1 231 ? 14.609 12.578 -6.773 1 98.44 231 ILE A CA 1
ATOM 1689 C C . ILE A 1 231 ? 13.078 12.625 -6.754 1 98.44 231 ILE A C 1
ATOM 1691 O O . ILE A 1 231 ? 12.477 13.508 -7.359 1 98.44 231 ILE A O 1
ATOM 1695 N N . ASP A 1 232 ? 12.461 11.711 -6.148 1 98.19 232 ASP A N 1
ATOM 1696 C CA . ASP A 1 232 ? 11.031 11.594 -5.902 1 98.19 232 ASP A CA 1
ATOM 1697 C C . ASP A 1 232 ? 10.75 11.281 -4.434 1 98.19 232 ASP A C 1
ATOM 1699 O O . ASP A 1 232 ? 10.711 10.117 -4.035 1 98.19 232 ASP A O 1
ATOM 1703 N N . THR A 1 233 ? 10.57 12.297 -3.557 1 98.06 233 THR A N 1
ATOM 1704 C CA . THR A 1 233 ? 10.555 12.141 -2.105 1 98.06 233 THR A CA 1
ATOM 1705 C C . THR A 1 233 ? 9.43 12.961 -1.482 1 98.06 233 THR A C 1
ATOM 1707 O O . THR A 1 233 ? 8.758 13.727 -2.174 1 98.06 233 THR A O 1
ATOM 1710 N N . GLY A 1 234 ? 9.109 12.703 -0.225 1 97.56 234 GLY A N 1
ATOM 1711 C CA . GLY A 1 234 ? 8.125 13.484 0.502 1 97.56 234 GLY A CA 1
ATOM 1712 C C . GLY A 1 234 ? 8.656 14.836 0.955 1 97.56 234 GLY A C 1
ATOM 1713 O O . GLY A 1 234 ? 7.918 15.82 0.964 1 97.56 234 GLY A O 1
ATOM 1714 N N . LEU A 1 235 ? 9.914 14.828 1.288 1 95.88 235 LEU A N 1
ATOM 1715 C CA . LEU A 1 235 ? 10.57 16 1.857 1 95.88 235 LEU A CA 1
ATOM 1716 C C . LEU A 1 235 ? 11.898 16.266 1.16 1 95.88 235 LEU A C 1
ATOM 1718 O O . LEU A 1 235 ? 12.734 15.375 1.036 1 95.88 235 LEU A O 1
ATOM 1722 N N . LEU A 1 236 ? 12.016 17.484 0.647 1 97.44 236 LEU A N 1
ATOM 1723 C CA . LEU A 1 236 ? 13.266 17.906 0.035 1 97.44 236 LEU A CA 1
ATOM 1724 C C . LEU A 1 236 ? 14.094 18.75 1.01 1 97.44 236 LEU A C 1
ATOM 1726 O O . LEU A 1 236 ? 13.555 19.625 1.685 1 97.44 236 LEU A O 1
ATOM 1730 N N . THR A 1 237 ? 15.391 18.469 1.065 1 97.06 237 THR A N 1
ATOM 1731 C CA . THR A 1 237 ? 16.266 19.141 2.02 1 97.06 237 THR A CA 1
ATOM 1732 C C . THR A 1 237 ? 17.359 19.922 1.295 1 97.06 237 THR A C 1
ATOM 1734 O O . THR A 1 237 ? 17.438 19.891 0.066 1 97.06 237 THR A O 1
ATOM 1737 N N . ASP A 1 238 ? 18.25 20.562 2.064 1 97.06 238 ASP A N 1
ATOM 1738 C CA . ASP A 1 238 ? 19.344 21.375 1.539 1 97.06 238 ASP A CA 1
ATOM 1739 C C . ASP A 1 238 ? 20.266 20.531 0.661 1 97.06 238 ASP A C 1
ATOM 1741 O O . ASP A 1 238 ? 20.891 21.062 -0.263 1 97.06 238 ASP A O 1
ATOM 1745 N N . ALA A 1 239 ? 20.281 19.312 0.875 1 96.56 239 ALA A N 1
ATOM 1746 C CA . ALA A 1 239 ? 21.234 18.422 0.214 1 96.56 239 ALA A CA 1
ATOM 1747 C C . ALA A 1 239 ? 21 18.391 -1.294 1 96.56 239 ALA A C 1
ATOM 1749 O O . ALA A 1 239 ? 21.938 18.156 -2.068 1 96.56 239 ALA A O 1
ATOM 1750 N N . VAL A 1 240 ? 19.812 18.641 -1.737 1 97.88 240 VAL A N 1
ATOM 1751 C CA . VAL A 1 240 ? 19.5 18.578 -3.16 1 97.88 240 VAL A CA 1
ATOM 1752 C C . VAL A 1 240 ? 20.172 19.75 -3.887 1 97.88 240 VAL A C 1
ATOM 1754 O O . VAL A 1 240 ? 20.5 19.641 -5.07 1 97.88 240 VAL A O 1
ATOM 1757 N N . VAL A 1 241 ? 20.344 20.891 -3.168 1 97.62 241 VAL A N 1
ATOM 1758 C CA . VAL A 1 241 ? 20.969 22.062 -3.756 1 97.62 241 VAL A CA 1
ATOM 1759 C C . VAL A 1 241 ? 22.406 21.734 -4.168 1 97.62 241 VAL A C 1
ATOM 1761 O O . VAL A 1 241 ? 22.828 22.047 -5.285 1 97.62 241 VAL A O 1
ATOM 1764 N N . ASP A 1 242 ? 23.078 21.078 -3.252 1 95.5 242 ASP A N 1
ATOM 1765 C CA . ASP A 1 242 ? 24.438 20.656 -3.547 1 95.5 242 ASP A CA 1
ATOM 1766 C C . ASP A 1 242 ? 24.469 19.641 -4.684 1 95.5 242 ASP A C 1
ATOM 1768 O O . ASP A 1 242 ? 25.328 19.719 -5.566 1 95.5 242 ASP A O 1
ATOM 1772 N N . LEU A 1 243 ? 23.578 18.688 -4.66 1 98.06 243 LEU A N 1
ATOM 1773 C CA . LEU A 1 243 ? 23.484 17.688 -5.723 1 98.06 243 LEU A CA 1
ATOM 1774 C C . LEU A 1 243 ? 23.328 18.359 -7.086 1 98.06 243 LEU A C 1
ATOM 1776 O O . LEU A 1 243 ? 23.984 17.969 -8.055 1 98.06 243 LEU A O 1
ATOM 1780 N N . ASP A 1 244 ? 22.453 19.344 -7.172 1 98.5 244 ASP A N 1
ATOM 1781 C CA . ASP A 1 244 ? 22.219 20.078 -8.406 1 98.5 244 ASP A CA 1
ATOM 1782 C C . ASP A 1 244 ? 23.453 20.859 -8.836 1 98.5 244 ASP A C 1
ATOM 1784 O O . ASP A 1 244 ? 23.828 20.859 -10.008 1 98.5 244 ASP A O 1
ATOM 1788 N N . ARG A 1 245 ? 24.125 21.547 -7.879 1 98.06 245 ARG A N 1
ATOM 1789 C CA . ARG A 1 245 ? 25.328 22.312 -8.164 1 98.06 245 ARG A CA 1
ATOM 1790 C C . ARG A 1 245 ? 26.406 21.438 -8.805 1 98.06 245 ARG A C 1
ATOM 1792 O O . ARG A 1 245 ? 27.141 21.906 -9.672 1 98.06 245 ARG A O 1
ATOM 1799 N N . ARG A 1 246 ? 26.438 20.234 -8.422 1 98 246 ARG A N 1
ATOM 1800 C CA . ARG A 1 246 ? 27.438 19.297 -8.922 1 98 246 ARG A CA 1
ATOM 1801 C C . ARG A 1 246 ? 26.984 18.672 -10.25 1 98 246 ARG A C 1
ATOM 1803 O O . ARG A 1 246 ? 27.688 17.828 -10.812 1 98 246 ARG A O 1
ATOM 1810 N N . GLY A 1 247 ? 25.828 19 -10.68 1 98 247 GLY A N 1
ATOM 1811 C CA . GLY A 1 247 ? 25.312 18.5 -11.953 1 98 247 GLY A CA 1
ATOM 1812 C C . GLY A 1 247 ? 24.781 17.094 -11.859 1 98 247 GLY A C 1
ATOM 1813 O O . GLY A 1 247 ? 24.656 16.391 -12.875 1 98 247 GLY A O 1
ATOM 181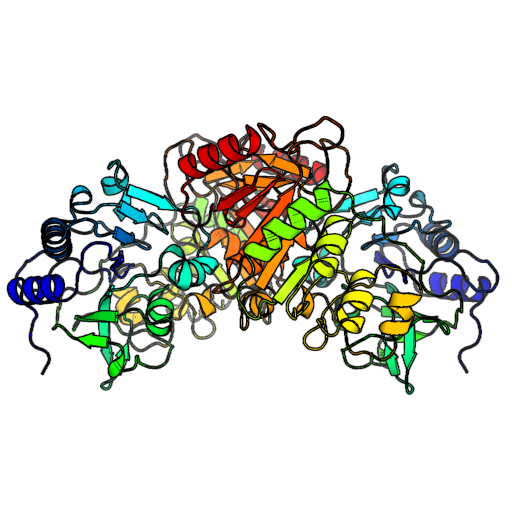4 N N . LEU A 1 248 ? 24.406 16.641 -10.68 1 98 248 LEU A N 1
ATOM 1815 C CA . LEU A 1 248 ? 24.031 15.25 -10.469 1 98 248 LEU A CA 1
ATOM 1816 C C . LEU A 1 248 ? 22.547 15.125 -10.156 1 98 248 LEU A C 1
ATOM 1818 O O . LEU A 1 248 ? 22.062 14.031 -9.859 1 98 248 LEU A O 1
ATOM 1822 N N . LEU A 1 249 ? 21.797 16.219 -10.211 1 98.25 249 LEU A N 1
ATOM 1823 C CA . LEU A 1 249 ? 20.344 16.141 -10.109 1 98.25 249 LEU A CA 1
ATOM 1824 C C . LEU A 1 249 ? 19.719 15.953 -11.484 1 98.25 249 LEU A C 1
ATOM 1826 O O . LEU A 1 249 ? 19.734 16.859 -12.312 1 98.25 249 LEU A O 1
ATOM 1830 N N . ALA A 1 250 ? 19.203 14.789 -11.664 1 97.62 250 ALA A N 1
ATOM 1831 C CA . ALA A 1 250 ? 18.547 14.5 -12.938 1 97.62 250 ALA A CA 1
ATOM 1832 C C . ALA A 1 250 ? 17.078 14.938 -12.914 1 97.62 250 ALA A C 1
ATOM 1834 O O . ALA A 1 250 ? 16.312 14.5 -12.055 1 97.62 250 ALA A O 1
ATOM 1835 N N . GLY A 1 251 ? 16.703 15.852 -13.836 1 96.81 251 GLY A N 1
ATOM 1836 C CA . GLY A 1 251 ? 15.32 16.297 -13.945 1 96.81 251 GLY A CA 1
ATOM 1837 C C . GLY A 1 251 ? 14.875 17.156 -12.789 1 96.81 251 GLY A C 1
ATOM 1838 O O . GLY A 1 251 ? 15.703 17.625 -12 1 96.81 251 GLY A O 1
ATOM 1839 N N . THR A 1 252 ? 13.586 17.469 -12.703 1 97.75 252 THR A N 1
ATOM 1840 C CA . THR A 1 252 ? 12.984 18.234 -11.609 1 97.75 252 THR A CA 1
ATOM 1841 C C . THR A 1 252 ? 12.531 17.297 -10.484 1 97.75 252 THR A C 1
ATOM 1843 O O . THR A 1 252 ? 11.789 16.344 -10.727 1 97.75 252 THR A O 1
ATOM 1846 N N . PRO A 1 253 ? 12.977 17.516 -9.312 1 98.38 253 PRO A N 1
ATOM 1847 C CA . PRO A 1 253 ? 12.539 16.672 -8.211 1 98.38 253 PRO A CA 1
ATOM 1848 C C . PRO A 1 253 ? 11.07 16.875 -7.848 1 98.38 253 PRO A C 1
ATOM 1850 O O . PRO A 1 253 ? 10.484 17.891 -8.203 1 98.38 253 PRO A O 1
ATOM 1853 N N . SER A 1 254 ? 10.547 15.883 -7.23 1 98.12 254 SER A N 1
ATOM 1854 C CA . SER A 1 254 ? 9.188 15.961 -6.703 1 98.12 254 SER A CA 1
ATOM 1855 C C . SER A 1 254 ? 9.172 15.836 -5.184 1 98.12 254 SER A C 1
ATOM 1857 O O . SER A 1 254 ? 9.867 14.984 -4.621 1 98.12 254 SER A O 1
ATOM 1859 N N . ALA A 1 255 ? 8.422 16.672 -4.516 1 98.56 255 ALA A N 1
ATOM 1860 C CA . ALA A 1 255 ? 8.242 16.656 -3.066 1 98.56 255 ALA A CA 1
ATOM 1861 C C . ALA A 1 255 ? 6.922 17.328 -2.672 1 98.56 255 ALA A C 1
ATOM 1863 O O . ALA A 1 255 ? 6.281 17.984 -3.494 1 98.56 255 ALA A O 1
ATOM 1864 N N . THR A 1 256 ? 6.52 17.062 -1.43 1 98.44 256 THR A N 1
ATOM 1865 C CA . THR A 1 256 ? 5.34 17.766 -0.945 1 98.44 256 THR A CA 1
ATOM 1866 C C . THR A 1 256 ? 5.715 18.781 0.128 1 98.44 256 THR A C 1
ATOM 1868 O O . THR A 1 256 ? 4.949 19.719 0.406 1 98.44 256 THR A O 1
ATOM 1871 N N . TYR A 1 257 ? 6.945 18.641 0.69 1 97.75 257 TYR A N 1
ATOM 1872 C CA . TYR A 1 257 ? 7.461 19.531 1.716 1 97.75 257 TYR A CA 1
ATOM 1873 C C . TYR A 1 257 ? 8.883 19.984 1.392 1 97.75 257 TYR A C 1
ATOM 1875 O O . TYR A 1 257 ? 9.695 19.188 0.916 1 97.75 257 TYR A O 1
ATOM 1883 N N . LEU A 1 258 ? 9.195 21.203 1.669 1 97.69 258 LEU A N 1
ATOM 1884 C CA . LEU A 1 258 ? 10.57 21.656 1.839 1 97.69 258 LEU A CA 1
ATOM 1885 C C . LEU A 1 258 ? 10.953 21.688 3.314 1 97.69 258 LEU A C 1
ATOM 1887 O O . LEU A 1 258 ? 10.109 21.938 4.176 1 97.69 258 LEU A O 1
ATOM 1891 N N . LEU A 1 259 ? 12.141 21.406 3.596 1 96.31 259 LEU A N 1
ATOM 1892 C CA . LEU A 1 259 ? 12.703 21.5 4.938 1 96.31 259 LEU A CA 1
ATOM 1893 C C . LEU A 1 259 ? 14.195 21.828 4.875 1 96.31 259 LEU A C 1
ATOM 1895 O O . LEU A 1 259 ? 15.008 20.984 4.52 1 96.31 259 LEU A O 1
ATOM 1899 N N . GLY A 1 260 ? 14.508 23.047 5.215 1 95.88 260 GLY A N 1
ATOM 1900 C CA . GLY A 1 260 ? 15.914 23.422 5.141 1 95.88 260 GLY A CA 1
ATOM 1901 C C . GLY A 1 260 ? 16.172 24.875 5.441 1 95.88 260 GLY A C 1
ATOM 1902 O O . GLY A 1 260 ? 15.562 25.438 6.359 1 95.88 260 GLY A O 1
ATOM 1903 N N . SER A 1 261 ? 17.172 25.438 4.754 1 95.94 261 SER A N 1
ATOM 1904 C CA . SER A 1 261 ? 17.625 26.812 4.934 1 95.94 261 SER A CA 1
ATOM 1905 C C . SER A 1 261 ? 17.203 27.688 3.762 1 95.94 261 SER A C 1
ATOM 1907 O O . SER A 1 261 ? 16.5 27.234 2.861 1 95.94 261 SER A O 1
ATOM 1909 N N . ASP A 1 262 ? 17.656 28.922 3.865 1 96.5 262 ASP A N 1
ATOM 1910 C CA . ASP A 1 262 ? 17.391 29.875 2.787 1 96.5 262 ASP A CA 1
ATOM 1911 C C . ASP A 1 262 ? 17.969 29.375 1.464 1 96.5 262 ASP A C 1
ATOM 1913 O O . ASP A 1 262 ? 17.406 29.641 0.398 1 96.5 262 ASP A O 1
ATOM 1917 N N . ALA A 1 263 ? 19.031 28.625 1.576 1 96.69 263 ALA A N 1
ATOM 1918 C CA . ALA A 1 263 ? 19.625 28.078 0.36 1 96.69 263 ALA A CA 1
ATOM 1919 C C . ALA A 1 263 ? 18.641 27.203 -0.401 1 96.69 263 ALA A C 1
ATOM 1921 O O . ALA A 1 263 ? 18.5 27.328 -1.619 1 96.69 263 ALA A O 1
ATOM 1922 N N . LEU A 1 264 ? 17.953 26.359 0.278 1 97.81 264 LEU A N 1
ATOM 1923 C CA . LEU A 1 264 ? 16.953 25.516 -0.336 1 97.81 264 LEU A CA 1
ATOM 1924 C C . LEU A 1 264 ? 15.758 26.328 -0.822 1 97.81 264 LEU A C 1
ATOM 1926 O O . LEU A 1 264 ? 15.266 26.125 -1.936 1 97.81 264 LEU A O 1
ATOM 1930 N N . TYR A 1 265 ? 15.289 27.297 0.012 1 98.12 265 TYR A N 1
ATOM 1931 C CA . TYR A 1 265 ? 14.102 28.094 -0.308 1 98.12 265 TYR A CA 1
ATOM 1932 C C . TYR A 1 265 ? 14.328 28.938 -1.548 1 98.12 265 TYR A C 1
ATOM 1934 O O . TYR A 1 265 ? 13.492 28.984 -2.449 1 98.12 265 TYR A O 1
ATOM 1942 N N . ASP A 1 266 ? 15.5 29.547 -1.588 1 97.94 266 ASP A N 1
ATOM 1943 C CA . ASP A 1 266 ? 15.852 30.359 -2.748 1 97.94 266 ASP A CA 1
ATOM 1944 C C . ASP A 1 266 ? 15.992 29.5 -4 1 97.94 266 ASP A C 1
ATOM 1946 O O . ASP A 1 266 ? 15.516 29.875 -5.074 1 97.94 266 ASP A O 1
ATOM 1950 N N . TRP A 1 267 ? 16.609 28.406 -3.83 1 98.44 267 TRP A N 1
ATOM 1951 C CA . TRP A 1 267 ? 16.812 27.469 -4.934 1 98.44 267 TRP A CA 1
ATOM 1952 C C . TRP A 1 267 ? 15.492 26.969 -5.488 1 98.44 267 TRP A C 1
ATOM 1954 O O . TRP A 1 267 ? 15.336 26.812 -6.703 1 98.44 267 TRP A O 1
ATOM 1964 N N . ALA A 1 268 ? 14.523 26.75 -4.645 1 98.56 268 ALA A N 1
ATOM 1965 C CA . ALA A 1 268 ? 13.25 26.141 -5.012 1 98.56 268 ALA A CA 1
ATOM 1966 C C . ALA A 1 268 ? 12.297 27.172 -5.613 1 98.56 268 ALA A C 1
ATOM 1968 O O . ALA A 1 268 ? 11.328 26.812 -6.289 1 98.56 268 ALA A O 1
ATOM 1969 N N . ASP A 1 269 ? 12.547 28.422 -5.352 1 98.19 269 ASP A N 1
ATOM 1970 C CA . ASP A 1 269 ? 11.633 29.484 -5.777 1 98.19 269 ASP A CA 1
ATOM 1971 C C . ASP A 1 269 ? 11.484 29.5 -7.297 1 98.19 269 ASP A C 1
ATOM 1973 O O . ASP A 1 269 ? 12.477 29.578 -8.023 1 98.19 269 ASP A O 1
ATOM 1977 N N . GLY A 1 270 ? 10.227 29.328 -7.711 1 96.69 270 GLY A N 1
ATOM 1978 C CA . GLY A 1 270 ? 9.922 29.375 -9.133 1 96.69 270 GLY A CA 1
ATOM 1979 C C . GLY A 1 270 ? 10 28 -9.797 1 96.69 270 GLY A C 1
ATOM 1980 O O . GLY A 1 270 ? 9.648 27.859 -10.969 1 96.69 270 GLY A O 1
ATOM 1981 N N . ARG A 1 271 ? 10.492 27.047 -9.078 1 97.88 271 ARG A N 1
ATOM 1982 C CA . ARG A 1 271 ? 10.609 25.703 -9.633 1 97.88 271 ARG A CA 1
ATOM 1983 C C . ARG A 1 271 ? 9.344 24.891 -9.375 1 97.88 271 ARG A C 1
ATOM 1985 O O . ARG A 1 271 ? 8.703 25.047 -8.336 1 97.88 271 ARG A O 1
ATOM 1992 N N . ARG A 1 272 ? 8.984 24.047 -10.258 1 97.81 272 ARG A N 1
ATOM 1993 C CA . ARG A 1 272 ? 7.777 23.234 -10.18 1 97.81 272 ARG A CA 1
ATOM 1994 C C . ARG A 1 272 ? 8.047 21.922 -9.453 1 97.81 272 ARG A C 1
ATOM 1996 O O . ARG A 1 272 ? 8.031 20.844 -10.07 1 97.81 272 ARG A O 1
ATOM 2003 N N . ILE A 1 273 ? 8.164 21.953 -8.148 1 98.69 273 ILE A N 1
ATOM 2004 C CA . ILE A 1 273 ? 8.664 20.844 -7.355 1 98.69 273 ILE A CA 1
ATOM 2005 C C . ILE A 1 273 ? 7.523 20.25 -6.527 1 98.69 273 ILE A C 1
ATOM 2007 O O . ILE A 1 273 ? 7.34 19.031 -6.504 1 98.69 273 ILE A O 1
ATOM 2011 N N . LEU A 1 274 ? 6.734 21.141 -5.961 1 98.75 274 LEU A N 1
ATOM 2012 C CA . LEU A 1 274 ? 5.836 20.719 -4.891 1 98.75 274 LEU A CA 1
ATOM 2013 C C . LEU A 1 274 ? 4.5 20.25 -5.461 1 98.75 274 LEU A C 1
ATOM 2015 O O . LEU A 1 274 ? 3.916 20.922 -6.312 1 98.75 274 LEU A O 1
ATOM 2019 N N . ARG A 1 275 ? 4.09 19.141 -5.004 1 98.31 275 ARG A N 1
ATOM 2020 C CA . ARG A 1 275 ? 2.826 18.531 -5.398 1 98.31 275 ARG A CA 1
ATOM 2021 C C . ARG A 1 275 ? 2.076 18 -4.188 1 98.31 275 ARG A C 1
ATOM 2023 O O . ARG A 1 275 ? 2.654 17.844 -3.109 1 98.31 275 ARG A O 1
ATOM 2030 N N . GLY A 1 276 ? 0.774 17.734 -4.34 1 98.12 276 GLY A N 1
ATOM 2031 C CA . GLY A 1 276 ? -0.02 17.172 -3.266 1 98.12 276 GLY A CA 1
ATOM 2032 C C . GLY A 1 276 ? 0.305 15.711 -2.994 1 98.12 276 GLY A C 1
ATOM 2033 O O . GLY A 1 276 ? 1.028 15.078 -3.766 1 98.12 276 GLY A O 1
ATOM 2034 N N . LEU A 1 277 ? -0.234 15.234 -1.907 1 97.94 277 LEU A N 1
ATOM 2035 C CA . LEU A 1 277 ? 0.009 13.852 -1.489 1 97.94 277 LEU A CA 1
ATOM 2036 C C . LEU A 1 277 ? -0.51 12.875 -2.533 1 97.94 277 LEU A C 1
ATOM 2038 O O . LEU A 1 277 ? 0.016 11.766 -2.662 1 97.94 277 LEU A O 1
ATOM 2042 N N . ASP A 1 278 ? -1.509 13.258 -3.293 1 95.38 278 ASP A N 1
ATOM 2043 C CA . ASP A 1 278 ? -2.096 12.406 -4.324 1 95.38 278 ASP A CA 1
ATOM 2044 C C . ASP A 1 278 ? -1.1 12.141 -5.453 1 95.38 278 ASP A C 1
ATOM 2046 O O . ASP A 1 278 ? -1.297 11.234 -6.262 1 95.38 278 ASP A O 1
ATOM 2050 N N . TYR A 1 279 ? -0.112 12.883 -5.457 1 97.5 279 TYR A N 1
ATOM 2051 C CA . TYR A 1 279 ? 0.962 12.68 -6.422 1 97.5 279 TYR A CA 1
ATOM 2052 C C . TYR A 1 279 ? 2.191 12.078 -5.754 1 97.5 279 TYR A C 1
ATOM 2054 O O . TYR A 1 279 ? 2.686 11.031 -6.172 1 97.5 279 TYR A O 1
ATOM 2062 N N . THR A 1 280 ? 2.689 12.727 -4.707 1 98.31 280 THR A N 1
ATOM 2063 C CA . THR A 1 280 ? 3.957 12.352 -4.09 1 98.31 280 THR A CA 1
ATOM 2064 C C . THR A 1 280 ? 3.834 10.992 -3.4 1 98.31 280 THR A C 1
ATOM 2066 O O . THR A 1 280 ? 4.824 10.273 -3.254 1 98.31 280 THR A O 1
ATOM 2069 N N . HIS A 1 281 ? 2.652 10.641 -2.949 1 98.25 281 HIS A N 1
ATOM 2070 C CA . HIS A 1 281 ? 2.432 9.383 -2.25 1 98.25 281 HIS A CA 1
ATOM 2071 C C . HIS A 1 281 ? 1.463 8.484 -3.018 1 98.25 281 HIS A C 1
ATOM 2073 O O . HIS A 1 281 ? 0.771 7.656 -2.422 1 98.25 281 HIS A O 1
ATOM 2079 N N . ASP A 1 282 ? 1.389 8.758 -4.367 1 98.06 282 ASP A N 1
ATOM 2080 C CA . ASP A 1 282 ? 0.696 7.859 -5.285 1 98.06 282 ASP A CA 1
ATOM 2081 C C . ASP A 1 282 ? 1.515 6.598 -5.543 1 98.06 282 ASP A C 1
ATOM 2083 O O . ASP A 1 282 ? 2.455 6.609 -6.34 1 98.06 282 ASP A O 1
ATOM 2087 N N . LEU A 1 283 ? 1.084 5.496 -4.938 1 98.12 283 LEU A N 1
ATOM 2088 C CA . LEU A 1 283 ? 1.898 4.285 -4.938 1 98.12 283 LEU A CA 1
ATOM 2089 C C . LEU A 1 283 ? 2.047 3.729 -6.352 1 98.12 283 LEU A C 1
ATOM 2091 O O . LEU A 1 283 ? 3.098 3.189 -6.703 1 98.12 283 LEU A O 1
ATOM 2095 N N . ALA A 1 284 ? 1.009 3.891 -7.176 1 97.25 284 ALA A N 1
ATOM 2096 C CA . ALA A 1 284 ? 1.093 3.395 -8.547 1 97.25 284 ALA A CA 1
ATOM 2097 C C . ALA A 1 284 ? 2.049 4.242 -9.383 1 97.25 284 ALA A C 1
ATOM 2099 O O . ALA A 1 284 ? 2.887 3.707 -10.109 1 97.25 284 ALA A O 1
ATOM 2100 N N . ARG A 1 285 ? 1.952 5.547 -9.242 1 97.5 285 ARG A N 1
ATOM 2101 C CA . ARG A 1 285 ? 2.881 6.422 -9.945 1 97.5 285 ARG A CA 1
ATOM 2102 C C . ARG A 1 285 ? 4.324 6.129 -9.547 1 97.5 285 ARG A C 1
ATOM 2104 O O . ARG A 1 285 ? 5.203 6.027 -10.406 1 97.5 285 ARG A O 1
ATOM 2111 N N . LEU A 1 286 ? 4.488 5.992 -8.273 1 98.38 286 LEU A N 1
ATOM 2112 C CA . LEU A 1 286 ? 5.828 5.785 -7.727 1 98.38 286 LEU A CA 1
ATOM 2113 C C . LEU A 1 286 ? 6.391 4.441 -8.18 1 98.38 286 LEU A C 1
ATOM 2115 O O . LEU A 1 286 ? 7.602 4.305 -8.367 1 98.38 286 LEU A O 1
ATOM 2119 N N . SER A 1 287 ? 5.547 3.436 -8.336 1 98.06 287 SER A N 1
ATOM 2120 C CA . SER A 1 287 ? 6.016 2.084 -8.625 1 98.06 287 SER A CA 1
ATOM 2121 C C . SER A 1 287 ? 6.211 1.871 -10.117 1 98.06 287 SER A C 1
ATOM 2123 O O . SER A 1 287 ? 6.719 0.831 -10.547 1 98.06 287 SER A O 1
ATOM 2125 N N . ARG A 1 288 ? 5.789 2.846 -10.977 1 96.44 288 ARG A N 1
ATOM 2126 C CA . ARG A 1 288 ? 5.859 2.672 -12.43 1 96.44 288 ARG A CA 1
ATOM 2127 C C . ARG A 1 288 ? 6.969 3.527 -13.031 1 96.44 288 ARG A C 1
ATOM 2129 O O . ARG A 1 288 ? 7.387 4.52 -12.43 1 96.44 288 ARG A O 1
ATOM 2136 N N . GLY A 1 289 ? 7.488 3.141 -14.172 1 94.31 289 GLY A N 1
ATOM 2137 C CA . GLY A 1 289 ? 8.57 3.859 -14.812 1 94.31 289 GLY A CA 1
ATOM 2138 C C . GLY A 1 289 ? 9.945 3.438 -14.32 1 94.31 289 GLY A C 1
ATOM 2139 O O . GLY A 1 289 ? 10.188 2.252 -14.094 1 94.31 289 GLY A O 1
ATOM 2140 N N . SER A 1 290 ? 10.828 4.441 -14.156 1 96.38 290 SER A N 1
ATOM 2141 C CA . SER A 1 290 ? 12.164 4.16 -13.648 1 96.38 290 SER A CA 1
ATOM 2142 C C . SER A 1 290 ? 12.117 3.564 -12.25 1 96.38 290 SER A C 1
ATOM 2144 O O . SER A 1 290 ? 11.25 3.928 -11.445 1 96.38 290 SER A O 1
ATOM 2146 N N . PRO A 1 291 ? 13.062 2.707 -11.961 1 97.81 291 PRO A N 1
ATOM 2147 C CA . PRO A 1 291 ? 13.055 2.037 -10.664 1 97.81 291 PRO A CA 1
ATOM 2148 C C . PRO A 1 291 ? 13.078 3.021 -9.492 1 97.81 291 PRO A C 1
ATOM 2150 O O . PRO A 1 291 ? 13.859 3.975 -9.5 1 97.81 291 PRO A O 1
ATOM 2153 N N . LEU A 1 292 ? 12.203 2.82 -8.562 1 98.75 292 LEU A N 1
ATOM 2154 C CA . LEU A 1 292 ? 12.203 3.604 -7.328 1 98.75 292 LEU A CA 1
ATOM 2155 C C . LEU A 1 292 ? 12.992 2.895 -6.234 1 98.75 292 LEU A C 1
ATOM 2157 O O . LEU A 1 292 ? 12.742 1.727 -5.934 1 98.75 292 LEU A O 1
ATOM 2161 N N . VAL A 1 293 ? 13.945 3.572 -5.68 1 98.81 293 VAL A N 1
ATOM 2162 C CA . VAL A 1 293 ? 14.641 3.105 -4.488 1 98.81 293 VAL A CA 1
ATOM 2163 C C . VAL A 1 293 ? 14.289 4 -3.301 1 98.81 293 VAL A C 1
ATOM 2165 O O . VAL A 1 293 ? 14.602 5.195 -3.303 1 98.81 293 VAL A O 1
ATOM 2168 N N . ALA A 1 294 ? 13.57 3.463 -2.357 1 98.88 294 ALA A N 1
ATOM 2169 C CA . ALA A 1 294 ? 13.227 4.176 -1.131 1 98.88 294 ALA A CA 1
ATOM 2170 C C . ALA A 1 294 ? 14.219 3.869 -0.016 1 98.88 294 ALA A C 1
ATOM 2172 O O . ALA A 1 294 ? 14.445 2.705 0.321 1 98.88 294 ALA A O 1
ATOM 2173 N N . VAL A 1 295 ? 14.82 4.895 0.509 1 98.81 295 VAL A N 1
ATOM 2174 C CA . VAL A 1 295 ? 15.781 4.746 1.593 1 98.81 295 VAL A CA 1
ATOM 2175 C C . VAL A 1 295 ? 15.211 5.336 2.879 1 98.81 295 VAL A C 1
ATOM 2177 O O . VAL A 1 295 ? 15.062 6.555 3 1 98.81 295 VAL A O 1
ATOM 2180 N N . ASN A 1 296 ? 14.875 4.484 3.805 1 98 296 ASN A N 1
ATOM 2181 C CA . ASN A 1 296 ? 14.258 4.879 5.062 1 98 296 ASN A CA 1
ATOM 2182 C C . ASN A 1 296 ? 15.031 4.348 6.266 1 98 296 ASN A C 1
ATOM 2184 O O . ASN A 1 296 ? 15.938 3.531 6.109 1 98 296 ASN A O 1
ATOM 2188 N N . THR A 1 297 ? 14.719 4.863 7.406 1 96.94 297 THR A N 1
ATOM 2189 C CA . THR A 1 297 ? 15.305 4.418 8.664 1 96.94 297 THR A CA 1
ATOM 2190 C C . THR A 1 297 ? 14.281 3.672 9.508 1 96.94 297 THR A C 1
ATOM 2192 O O . THR A 1 297 ? 13.242 3.244 9 1 96.94 297 THR A O 1
ATOM 2195 N N . ALA A 1 298 ? 14.68 3.293 10.734 1 96.94 298 ALA A N 1
ATOM 2196 C CA . ALA A 1 298 ? 13.797 2.607 11.672 1 96.94 298 ALA A CA 1
ATOM 2197 C C . ALA A 1 298 ? 14.172 2.924 13.117 1 96.94 298 ALA A C 1
ATOM 2199 O O . ALA A 1 298 ? 15.344 3.105 13.43 1 96.94 298 ALA A O 1
ATOM 2200 N N . ILE A 1 299 ? 13.133 3.043 13.93 1 95.94 299 ILE A N 1
ATOM 2201 C CA . ILE A 1 299 ? 13.359 3.105 15.375 1 95.94 299 ILE A CA 1
ATOM 2202 C C . ILE A 1 299 ? 13.523 1.693 15.93 1 95.94 299 ILE A C 1
ATOM 2204 O O . ILE A 1 299 ? 14.43 1.438 16.734 1 95.94 299 ILE A O 1
ATOM 2208 N N . GLU A 1 300 ? 12.664 0.776 15.516 1 98.12 300 GLU A N 1
ATOM 2209 C CA . GLU A 1 300 ? 12.75 -0.636 15.875 1 98.12 300 GLU A CA 1
ATOM 2210 C C . GLU A 1 300 ? 12.555 -1.532 14.656 1 98.12 300 GLU A C 1
ATOM 2212 O O . GLU A 1 300 ? 11.781 -1.197 13.758 1 98.12 300 GLU A O 1
ATOM 2217 N N . ILE A 1 301 ? 13.258 -2.66 14.641 1 98.81 301 ILE A N 1
ATOM 2218 C CA . ILE A 1 301 ? 13.117 -3.742 13.672 1 98.81 301 ILE A CA 1
ATOM 2219 C C . ILE A 1 301 ? 12.922 -5.066 14.406 1 98.81 301 ILE A C 1
ATOM 2221 O O . ILE A 1 301 ? 13.703 -5.414 15.289 1 98.81 301 ILE A O 1
ATOM 2225 N N . ASP A 1 302 ? 11.891 -5.758 14.109 1 98.69 302 ASP A N 1
ATOM 2226 C CA . ASP A 1 302 ? 11.742 -7.062 14.742 1 98.69 302 ASP A CA 1
ATOM 2227 C C . ASP A 1 302 ? 12.5 -8.133 13.961 1 98.69 302 ASP A C 1
ATOM 2229 O O . ASP A 1 302 ? 13.102 -7.852 12.922 1 98.69 302 ASP A O 1
ATOM 2233 N N . PRO A 1 303 ? 12.539 -9.359 14.375 1 98.5 303 PRO A N 1
ATOM 2234 C CA . PRO A 1 303 ? 13.398 -10.383 13.766 1 98.5 303 PRO A CA 1
ATOM 2235 C C . PRO A 1 303 ? 12.992 -10.711 12.328 1 98.5 303 PRO A C 1
ATOM 2237 O O . PRO A 1 303 ? 13.773 -11.305 11.586 1 98.5 303 PRO A O 1
ATOM 2240 N N . TYR A 1 304 ? 11.758 -10.398 11.922 1 98.31 304 TYR A N 1
ATOM 2241 C CA . TYR A 1 304 ? 11.273 -10.719 10.586 1 98.31 304 TYR A CA 1
ATOM 2242 C C . TYR A 1 304 ? 11.438 -9.523 9.648 1 98.31 304 TYR A C 1
ATOM 2244 O O . TYR A 1 304 ? 11.273 -9.656 8.438 1 98.31 304 TYR A O 1
ATOM 2252 N N . GLY A 1 305 ? 11.742 -8.383 10.227 1 98.75 305 GLY A N 1
ATOM 2253 C CA . GLY A 1 305 ? 11.945 -7.188 9.422 1 98.75 305 GLY A CA 1
ATOM 2254 C C . GLY A 1 305 ? 10.758 -6.238 9.461 1 98.75 305 GLY A C 1
ATOM 2255 O O . GLY A 1 305 ? 10.648 -5.344 8.625 1 98.75 305 GLY A O 1
ATOM 2256 N N . GLN A 1 306 ? 9.789 -6.414 10.398 1 98.75 306 GLN A N 1
ATOM 2257 C CA . GLN A 1 306 ? 8.781 -5.387 10.617 1 98.75 306 GLN A CA 1
ATOM 2258 C C . GLN A 1 306 ? 9.398 -4.125 11.211 1 98.75 306 GLN A C 1
ATOM 2260 O O . GLN A 1 306 ? 10.32 -4.203 12.023 1 98.75 306 GLN A O 1
ATOM 2265 N N . ILE A 1 307 ? 8.805 -2.982 10.812 1 98.81 307 ILE A N 1
ATOM 2266 C CA . ILE A 1 307 ? 9.438 -1.719 11.18 1 98.81 307 ILE A CA 1
ATOM 2267 C C . ILE A 1 307 ? 8.492 -0.909 12.07 1 98.81 307 ILE A C 1
ATOM 2269 O O . ILE A 1 307 ? 7.293 -0.835 11.797 1 98.81 307 ILE A O 1
ATOM 2273 N N . ASN A 1 308 ? 8.992 -0.401 13.164 1 97.88 308 ASN A N 1
ATOM 2274 C CA . ASN A 1 308 ? 8.375 0.675 13.93 1 97.88 308 ASN A CA 1
ATOM 2275 C C . ASN A 1 308 ? 9.164 1.976 13.812 1 97.88 308 ASN A C 1
ATOM 2277 O O . ASN A 1 308 ? 10.344 2.023 14.156 1 97.88 308 ASN A O 1
ATOM 2281 N N . VAL A 1 309 ? 8.484 3.012 13.25 1 95.62 309 VAL A N 1
ATOM 2282 C CA . VAL A 1 309 ? 9.156 4.297 13.094 1 95.62 309 VAL A CA 1
ATOM 2283 C C . VAL A 1 309 ? 8.43 5.363 13.914 1 95.62 309 VAL A C 1
ATOM 2285 O O . VAL A 1 309 ? 8.797 6.539 13.867 1 95.62 309 VAL A O 1
ATOM 2288 N N . GLU A 1 310 ? 7.473 4.977 14.633 1 92.5 310 GLU A N 1
ATOM 2289 C CA . GLU A 1 310 ? 6.609 5.93 15.32 1 92.5 310 GLU A CA 1
ATOM 2290 C C . GLU A 1 310 ? 7.234 6.398 16.625 1 92.5 310 GLU A C 1
ATOM 2292 O O . GLU A 1 310 ? 7.121 7.57 17 1 92.5 310 GLU A O 1
ATOM 2297 N N . GLY A 1 311 ? 7.758 5.379 17.375 1 89.81 311 GLY A N 1
ATOM 2298 C CA . GLY A 1 311 ? 8.25 5.707 18.703 1 89.81 311 GLY A CA 1
ATOM 2299 C C . GLY A 1 311 ? 8.727 4.496 19.484 1 89.81 311 GLY A C 1
ATOM 2300 O O . GLY A 1 311 ? 8.953 3.432 18.906 1 89.81 311 GLY A O 1
ATOM 2301 N N . LEU A 1 312 ? 8.992 4.766 20.781 1 87.62 312 LEU A N 1
ATOM 2302 C CA . LEU A 1 312 ? 9.398 3.723 21.719 1 87.62 312 LEU A CA 1
ATOM 2303 C C . LEU A 1 312 ? 8.398 3.602 22.859 1 87.62 312 LEU A C 1
ATOM 2305 O O . LEU A 1 312 ? 8.203 4.555 23.625 1 87.62 312 LEU A O 1
ATOM 2309 N N . GLY A 1 313 ? 7.816 2.436 22.891 1 84.5 313 GLY A N 1
ATOM 2310 C CA . GLY A 1 313 ? 6.785 2.289 23.906 1 84.5 313 GLY A CA 1
ATOM 2311 C C . GLY A 1 313 ? 5.676 3.316 23.781 1 84.5 313 GLY A C 1
ATOM 2312 O O . GLY A 1 313 ? 5.086 3.475 22.703 1 84.5 313 GLY A O 1
ATOM 2313 N N . ASP A 1 314 ? 5.473 4.098 24.781 1 78.5 314 ASP A N 1
ATOM 2314 C CA . ASP A 1 314 ? 4.383 5.07 24.781 1 78.5 314 ASP A CA 1
ATOM 2315 C C . ASP A 1 314 ? 4.863 6.434 24.297 1 78.5 314 ASP A C 1
ATOM 2317 O O . ASP A 1 314 ? 4.059 7.336 24.062 1 78.5 314 ASP A O 1
ATOM 2321 N N . LYS A 1 315 ? 6.137 6.457 24.031 1 77.5 315 LYS A N 1
ATOM 2322 C CA . LYS A 1 315 ? 6.699 7.734 23.609 1 77.5 315 LYS A CA 1
ATOM 2323 C C . LYS A 1 315 ? 6.703 7.852 22.078 1 77.5 315 LYS A C 1
ATOM 2325 O O . LYS A 1 315 ? 7.379 7.082 21.391 1 77.5 315 LYS A O 1
ATOM 2330 N N . VAL A 1 316 ? 5.973 8.797 21.641 1 78.44 316 VAL A N 1
ATOM 2331 C CA . VAL A 1 316 ? 5.938 9.062 20.219 1 78.44 316 VAL A CA 1
ATOM 2332 C C . VAL A 1 316 ? 7.098 9.977 19.828 1 78.44 316 VAL A C 1
ATOM 2334 O O . VAL A 1 316 ? 7.309 11.023 20.453 1 78.44 316 VAL A O 1
ATOM 2337 N N . ILE A 1 317 ? 7.918 9.539 18.938 1 75.31 317 ILE A N 1
ATOM 2338 C CA . ILE A 1 317 ? 9.062 10.305 18.453 1 75.31 317 ILE A CA 1
ATOM 2339 C C . ILE A 1 317 ? 8.75 10.914 17.094 1 75.31 317 ILE A C 1
ATOM 2341 O O . ILE A 1 317 ? 9.055 12.086 16.844 1 75.31 317 ILE A O 1
ATOM 2345 N N . GLY A 1 318 ? 8.211 10.109 16.375 1 79.88 318 GLY A N 1
ATOM 2346 C CA . GLY A 1 318 ? 7.773 10.5 15.055 1 79.88 318 GLY A CA 1
ATOM 2347 C C . GLY A 1 318 ? 6.43 9.906 14.672 1 79.88 318 GLY A C 1
ATOM 2348 O O . GLY A 1 318 ? 5.754 9.297 15.5 1 79.88 318 GLY A O 1
ATOM 2349 N N . GLY A 1 319 ? 5.746 10.133 13.664 1 88 319 GLY A N 1
ATOM 2350 C CA . GLY A 1 319 ? 4.559 9.539 13.07 1 88 319 GLY A CA 1
ATOM 2351 C C . GLY A 1 319 ? 4.875 8.492 12.023 1 88 319 GLY A C 1
ATOM 2352 O O . GLY A 1 319 ? 6.043 8.242 11.719 1 88 319 GLY A O 1
ATOM 2353 N N . ILE A 1 320 ? 3.932 7.746 11.664 1 93.94 320 ILE A N 1
ATOM 2354 C CA . ILE A 1 320 ? 4.09 6.73 10.633 1 93.94 320 ILE A CA 1
ATOM 2355 C C . ILE A 1 320 ? 4.516 7.391 9.32 1 93.94 320 ILE A C 1
ATOM 2357 O O . ILE A 1 320 ? 5.496 6.977 8.703 1 93.94 320 ILE A O 1
ATOM 2361 N N . GLY A 1 321 ? 3.797 8.469 9.023 1 93.81 321 GLY A N 1
ATOM 2362 C CA . GLY A 1 321 ? 4.148 9.281 7.867 1 93.81 321 GLY A CA 1
ATOM 2363 C C . GLY A 1 321 ? 4.098 8.516 6.559 1 93.81 321 GLY A C 1
ATOM 2364 O O . GLY A 1 321 ? 3.209 7.684 6.355 1 93.81 321 GLY A O 1
ATOM 2365 N N . GLY A 1 322 ? 4.988 8.914 5.633 1 96.88 322 GLY A N 1
ATOM 2366 C CA . GLY A 1 322 ? 5.031 8.305 4.312 1 96.88 322 GLY A CA 1
ATOM 2367 C C . GLY A 1 322 ? 5.918 7.074 4.25 1 96.88 322 GLY A C 1
ATOM 2368 O O . GLY A 1 322 ? 6.102 6.488 3.182 1 96.88 322 GLY A O 1
ATOM 2369 N N . HIS A 1 323 ? 6.445 6.641 5.402 1 97.5 323 HIS A N 1
ATOM 2370 C CA . HIS A 1 323 ? 7.371 5.516 5.469 1 97.5 323 HIS A CA 1
ATOM 2371 C C . HIS A 1 323 ? 6.789 4.277 4.793 1 97.5 323 HIS A C 1
ATOM 2373 O O . HIS A 1 323 ? 7.387 3.734 3.865 1 97.5 323 HIS A O 1
ATOM 2379 N N . PRO A 1 324 ? 5.598 3.838 5.164 1 98.5 324 PRO A N 1
ATOM 2380 C CA . PRO A 1 324 ? 5.066 2.629 4.527 1 98.5 324 PRO A CA 1
ATOM 2381 C C . PRO A 1 324 ? 4.68 2.852 3.068 1 98.5 324 PRO A C 1
ATOM 2383 O O . PRO A 1 324 ? 4.688 1.906 2.275 1 98.5 324 PRO A O 1
ATOM 2386 N N . ASP A 1 325 ? 4.297 4.102 2.686 1 98.56 325 ASP A N 1
ATOM 2387 C CA . ASP A 1 325 ? 3.93 4.41 1.306 1 98.56 325 ASP A CA 1
ATOM 2388 C C . ASP A 1 325 ? 5.109 4.188 0.362 1 98.56 325 ASP A C 1
ATOM 2390 O O . ASP A 1 325 ? 4.988 3.469 -0.634 1 98.56 325 ASP A O 1
ATOM 2394 N N . TYR A 1 326 ? 6.234 4.699 0.738 1 98.81 326 TYR A N 1
ATOM 2395 C CA . TYR A 1 326 ? 7.41 4.613 -0.123 1 98.81 326 TYR A CA 1
ATOM 2396 C C . TYR A 1 326 ? 7.992 3.205 -0.11 1 98.81 326 TYR A C 1
ATOM 2398 O O . TYR A 1 326 ? 8.492 2.725 -1.129 1 98.81 326 TYR A O 1
ATOM 2406 N N . CYS A 1 327 ? 7.957 2.555 1.056 1 98.88 327 CYS A N 1
ATOM 2407 C CA . CYS A 1 327 ? 8.43 1.176 1.11 1 98.88 327 CYS A CA 1
ATOM 2408 C C . CYS A 1 327 ? 7.609 0.279 0.193 1 98.88 327 CYS A C 1
ATOM 2410 O O . CYS A 1 327 ? 8.164 -0.489 -0.594 1 98.88 327 CYS A O 1
ATOM 2412 N N . ALA A 1 328 ? 6.316 0.42 0.269 1 98.88 328 ALA A N 1
ATOM 2413 C CA . ALA A 1 328 ? 5.441 -0.4 -0.564 1 98.88 328 ALA A CA 1
ATOM 2414 C C . ALA A 1 328 ? 5.652 -0.097 -2.045 1 98.88 328 ALA A C 1
ATOM 2416 O O . ALA A 1 328 ? 5.762 -1.013 -2.863 1 98.88 328 ALA A O 1
ATOM 2417 N N . ALA A 1 329 ? 5.727 1.193 -2.371 1 98.81 329 ALA A N 1
ATOM 2418 C CA . ALA A 1 329 ? 5.902 1.588 -3.768 1 98.81 329 ALA A CA 1
ATOM 2419 C C . ALA A 1 329 ? 7.211 1.042 -4.332 1 98.81 329 ALA A C 1
ATOM 2421 O O . ALA A 1 329 ? 7.25 0.543 -5.457 1 98.81 329 ALA A O 1
ATOM 2422 N N . ALA A 1 330 ? 8.242 1.159 -3.557 1 98.88 330 ALA A N 1
ATOM 2423 C CA . ALA A 1 330 ? 9.547 0.675 -4 1 98.88 330 ALA A CA 1
ATOM 2424 C C . ALA A 1 330 ? 9.539 -0.84 -4.176 1 98.88 330 ALA A C 1
ATOM 2426 O O . ALA A 1 330 ? 10.102 -1.36 -5.145 1 98.88 330 ALA A O 1
ATOM 2427 N N . ARG A 1 331 ? 8.891 -1.508 -3.236 1 98.62 331 ARG A N 1
ATOM 2428 C CA . ARG A 1 331 ? 8.758 -2.959 -3.309 1 98.62 331 ARG A CA 1
ATOM 2429 C C . ARG A 1 331 ? 8.031 -3.379 -4.582 1 98.62 331 ARG A C 1
ATOM 2431 O O . ARG A 1 331 ? 8.344 -4.418 -5.168 1 98.62 331 ARG A O 1
ATOM 2438 N N . MET A 1 332 ? 7.074 -2.582 -5.023 1 98.56 332 MET A N 1
ATOM 2439 C CA . MET A 1 332 ? 6.227 -2.912 -6.168 1 98.56 332 MET A CA 1
ATOM 2440 C C . MET A 1 332 ? 6.852 -2.412 -7.469 1 98.56 332 MET A C 1
ATOM 2442 O O . MET A 1 332 ? 6.328 -2.67 -8.555 1 98.56 332 MET A O 1
ATOM 2446 N N . SER A 1 333 ? 7.953 -1.685 -7.367 1 98.44 333 SER A N 1
ATOM 2447 C CA . SER A 1 333 ? 8.625 -1.117 -8.531 1 98.44 333 SER A CA 1
ATOM 2448 C C . SER A 1 333 ? 9.594 -2.115 -9.156 1 98.44 333 SER A C 1
ATOM 2450 O O . SER A 1 333 ? 10.531 -2.572 -8.492 1 98.44 333 SER A O 1
ATOM 2452 N N . CYS A 1 334 ? 9.398 -2.461 -10.453 1 97 334 CYS A N 1
ATOM 2453 C CA . CYS A 1 334 ? 10.352 -3.338 -11.125 1 97 334 CYS A CA 1
ATOM 2454 C C . CYS A 1 334 ? 11.75 -2.74 -11.109 1 97 334 CYS A C 1
ATOM 2456 O O . CYS A 1 334 ? 11.953 -1.613 -11.57 1 97 334 CYS A O 1
ATOM 2458 N N . GLY A 1 335 ? 12.633 -3.418 -10.555 1 96.69 335 GLY A N 1
ATOM 2459 C CA . GLY A 1 335 ? 14.008 -2.941 -10.453 1 96.69 335 GLY A CA 1
ATOM 2460 C C . GLY A 1 335 ? 14.234 -2.035 -9.258 1 96.69 335 GLY A C 1
ATOM 2461 O O . GLY A 1 335 ? 15.367 -1.631 -8.984 1 96.69 335 GLY A O 1
ATOM 2462 N N . GLY A 1 336 ? 13.141 -1.703 -8.531 1 98.12 336 GLY A N 1
ATOM 2463 C CA . GLY A 1 336 ? 13.242 -0.856 -7.352 1 98.12 336 GLY A CA 1
ATOM 2464 C C . GLY A 1 336 ? 13.68 -1.61 -6.109 1 98.12 336 GLY A C 1
ATOM 2465 O O . GLY A 1 336 ? 13.875 -2.828 -6.152 1 98.12 336 GLY A O 1
ATOM 2466 N N . LEU A 1 337 ? 13.898 -0.822 -5.016 1 98.69 337 LEU A N 1
ATOM 2467 C CA . LEU A 1 337 ? 14.328 -1.41 -3.754 1 98.69 337 LEU A CA 1
ATOM 2468 C C . LEU A 1 337 ? 13.805 -0.608 -2.57 1 98.69 337 LEU A C 1
ATOM 2470 O O . LEU A 1 337 ? 13.922 0.619 -2.543 1 98.69 337 LEU A O 1
ATOM 2474 N N . SER A 1 338 ? 13.156 -1.308 -1.686 1 98.88 338 SER A N 1
ATOM 2475 C CA . SER A 1 338 ? 12.812 -0.765 -0.375 1 98.88 338 SER A CA 1
ATOM 2476 C C . SER A 1 338 ? 13.914 -1.043 0.644 1 98.88 338 SER A C 1
ATOM 2478 O O . SER A 1 338 ? 14.07 -2.176 1.103 1 98.88 338 SER A O 1
ATOM 2480 N N . ILE A 1 339 ? 14.672 0.024 1.027 1 98.94 339 ILE A N 1
ATOM 2481 C CA . ILE A 1 339 ? 15.859 -0.138 1.854 1 98.94 339 ILE A CA 1
ATOM 2482 C C . ILE A 1 339 ? 15.625 0.486 3.227 1 98.94 339 ILE A C 1
ATOM 2484 O O . ILE A 1 339 ? 15.141 1.615 3.328 1 98.94 339 ILE A O 1
ATOM 2488 N N . ILE A 1 340 ? 15.875 -0.29 4.254 1 98.94 340 ILE A N 1
ATOM 2489 C CA . ILE A 1 340 ? 15.984 0.233 5.613 1 98.94 340 ILE A CA 1
ATOM 2490 C C . ILE A 1 340 ? 17.453 0.309 6.02 1 98.94 340 ILE A C 1
ATOM 2492 O O . ILE A 1 340 ? 18.141 -0.714 6.086 1 98.94 340 ILE A O 1
ATOM 2496 N N . ALA A 1 341 ? 17.938 1.505 6.242 1 98.81 341 ALA A N 1
ATOM 2497 C CA . ALA A 1 341 ? 19.328 1.704 6.625 1 98.81 341 ALA A CA 1
ATOM 2498 C C . ALA A 1 341 ? 19.438 2.236 8.055 1 98.81 341 ALA A C 1
ATOM 2500 O O . ALA A 1 341 ? 18.922 3.309 8.359 1 98.81 341 ALA A O 1
ATOM 2501 N N . VAL A 1 342 ? 20.078 1.486 8.914 1 98.25 342 VAL A N 1
ATOM 2502 C CA . VAL A 1 342 ? 20.203 1.857 10.32 1 98.25 342 VAL A CA 1
ATOM 2503 C C . VAL A 1 342 ? 21.578 1.452 10.852 1 98.25 342 VAL A C 1
ATOM 2505 O O . VAL A 1 342 ? 22.125 0.438 10.43 1 98.25 342 VAL A O 1
ATOM 2508 N N . PRO A 1 343 ? 22.125 2.283 11.812 1 97.44 343 PRO A N 1
ATOM 2509 C CA . PRO A 1 343 ? 23.266 1.737 12.555 1 97.44 343 PRO A CA 1
ATOM 2510 C C . PRO A 1 343 ? 22.875 0.537 13.414 1 97.44 343 PRO A C 1
ATOM 2512 O O . PRO A 1 343 ? 21.719 0.398 13.812 1 97.44 343 PRO A O 1
ATOM 2515 N N . THR A 1 344 ? 23.844 -0.319 13.742 1 97 344 THR A N 1
ATOM 2516 C CA . THR A 1 344 ? 23.562 -1.473 14.594 1 97 344 THR A CA 1
ATOM 2517 C C . THR A 1 344 ? 23.281 -1.035 16.031 1 97 344 THR A C 1
ATOM 2519 O O . THR A 1 344 ? 22.703 -1.789 16.812 1 97 344 THR A O 1
ATOM 2522 N N . GLN A 1 345 ? 23.797 0.223 16.344 1 94.5 345 GLN A N 1
ATOM 2523 C CA . GLN A 1 345 ? 23.547 0.811 17.656 1 94.5 345 GLN A CA 1
ATOM 2524 C C . GLN A 1 345 ? 23.25 2.303 17.531 1 94.5 345 GLN A C 1
ATOM 2526 O O . GLN A 1 345 ? 23.891 3.014 16.766 1 94.5 345 GLN A O 1
ATOM 2531 N N . VAL A 1 346 ? 22.234 2.711 18.219 1 90.19 346 VAL A N 1
ATOM 2532 C CA . VAL A 1 346 ? 21.891 4.125 18.359 1 90.19 346 VAL A CA 1
ATOM 2533 C C . VAL A 1 346 ? 21.812 4.496 19.828 1 90.19 346 VAL A C 1
ATOM 2535 O O . VAL A 1 346 ? 20.938 4.008 20.547 1 90.19 346 VAL A O 1
ATOM 2538 N N . ASN A 1 347 ? 22.625 5.348 20.25 1 89.38 347 ASN A N 1
ATOM 2539 C CA . ASN A 1 347 ? 22.688 5.746 21.656 1 89.38 347 ASN A CA 1
ATOM 2540 C C . ASN A 1 347 ? 22.734 4.531 22.578 1 89.38 347 ASN A C 1
ATOM 2542 O O . ASN A 1 347 ? 21.984 4.457 23.547 1 89.38 347 ASN A O 1
ATOM 2546 N N . GLY A 1 348 ? 23.438 3.541 22.156 1 90.75 348 GLY A N 1
ATOM 2547 C CA . GLY A 1 348 ? 23.688 2.367 22.984 1 90.75 348 GLY A CA 1
ATOM 2548 C C . GLY A 1 348 ? 22.609 1.308 22.844 1 90.75 348 GLY A C 1
ATOM 2549 O O . GLY A 1 348 ? 22.672 0.261 23.5 1 90.75 348 GLY A O 1
ATOM 2550 N N . ARG A 1 349 ? 21.688 1.557 22.047 1 93.5 349 ARG A N 1
ATOM 2551 C CA . ARG A 1 349 ? 20.609 0.594 21.875 1 93.5 349 ARG A CA 1
ATOM 2552 C C . ARG A 1 349 ? 20.531 0.109 20.438 1 93.5 349 ARG A C 1
ATOM 2554 O O . ARG A 1 349 ? 20.688 0.896 19.5 1 93.5 349 ARG A O 1
ATOM 2561 N N . SER A 1 350 ? 20.281 -1.15 20.344 1 96.94 350 SER A N 1
ATOM 2562 C CA . SER A 1 350 ? 20.109 -1.708 19 1 96.94 350 SER A CA 1
ATOM 2563 C C . SER A 1 350 ? 18.688 -1.466 18.484 1 96.94 350 SER A C 1
ATOM 2565 O O . SER A 1 350 ? 17.719 -1.62 19.219 1 96.94 350 SER A O 1
ATOM 2567 N N . PRO A 1 351 ? 18.578 -1.104 17.188 1 97.75 351 PRO A N 1
ATOM 2568 C CA . PRO A 1 351 ? 17.25 -1.042 16.578 1 97.75 351 PRO A CA 1
ATOM 2569 C C . PRO A 1 351 ? 16.578 -2.414 16.469 1 97.75 351 PRO A C 1
ATOM 2571 O O . PRO A 1 351 ? 15.359 -2.504 16.344 1 97.75 351 PRO A O 1
ATOM 2574 N N . LEU A 1 352 ? 17.391 -3.506 16.406 1 98.5 352 LEU A N 1
ATOM 2575 C CA . LEU A 1 352 ? 16.844 -4.859 16.359 1 98.5 352 LEU A CA 1
ATOM 2576 C C . LEU A 1 352 ? 16.297 -5.273 17.734 1 98.5 352 LEU A C 1
ATOM 2578 O O . LEU A 1 352 ? 17.047 -5.352 18.703 1 98.5 352 LEU A O 1
ATOM 2582 N N . VAL A 1 353 ? 15.047 -5.461 17.797 1 98.06 353 VAL A N 1
ATOM 2583 C CA . VAL A 1 353 ? 14.391 -5.824 19.047 1 98.06 353 VAL A CA 1
ATOM 2584 C C . VAL A 1 353 ? 13.68 -7.164 18.891 1 98.06 353 VAL A C 1
ATOM 2586 O O . VAL A 1 353 ? 13.391 -7.594 17.766 1 98.06 353 VAL A O 1
ATOM 2589 N N . GLU A 1 354 ? 13.414 -7.836 19.953 1 97.25 354 GLU A N 1
ATOM 2590 C CA . GLU A 1 354 ? 12.719 -9.125 19.922 1 97.25 354 GLU A CA 1
ATOM 2591 C C . GLU A 1 354 ? 11.273 -8.961 19.453 1 97.25 354 GLU A C 1
ATOM 2593 O O . GLU A 1 354 ? 10.742 -9.828 18.766 1 97.25 354 GLU A O 1
ATOM 2598 N N . GLN A 1 355 ? 10.68 -7.891 19.938 1 96.81 355 GLN A N 1
ATOM 2599 C CA . GLN A 1 355 ? 9.305 -7.527 19.625 1 96.81 355 GLN A CA 1
ATOM 2600 C C . GLN A 1 355 ? 9.141 -6.012 19.531 1 96.81 355 GLN A C 1
ATOM 2602 O O . GLN A 1 355 ? 9.688 -5.273 20.344 1 96.81 355 GLN A O 1
ATOM 2607 N N . LEU A 1 356 ? 8.43 -5.613 18.516 1 97.94 356 LEU A N 1
ATOM 2608 C CA . LEU A 1 356 ? 8.164 -4.184 18.422 1 97.94 356 LEU A CA 1
ATOM 2609 C C . LEU A 1 356 ? 7.379 -3.689 19.641 1 97.94 356 LEU A C 1
ATOM 2611 O O . LEU A 1 356 ? 6.477 -4.379 20.125 1 97.94 356 LEU A O 1
ATOM 2615 N N . SER A 1 357 ? 7.715 -2.49 20.078 1 96.56 357 SER A N 1
ATOM 2616 C CA . SER A 1 357 ? 7.035 -1.926 21.25 1 96.56 357 SER A CA 1
ATOM 2617 C C . SER A 1 357 ? 5.75 -1.209 20.844 1 96.56 357 SER A C 1
ATOM 2619 O O . SER A 1 357 ? 4.949 -0.83 21.703 1 96.56 357 SER A O 1
ATOM 2621 N N . ARG A 1 358 ? 5.535 -1.003 19.562 1 95.81 358 ARG A N 1
ATOM 2622 C CA . ARG A 1 358 ? 4.348 -0.417 18.969 1 95.81 358 ARG A CA 1
ATOM 2623 C C . ARG A 1 358 ? 3.924 -1.198 17.719 1 95.81 358 ARG A C 1
ATOM 2625 O O . ARG A 1 358 ? 4.68 -2.031 17.219 1 95.81 358 ARG A O 1
ATOM 2632 N N . PRO A 1 359 ? 2.695 -0.972 17.219 1 96.81 3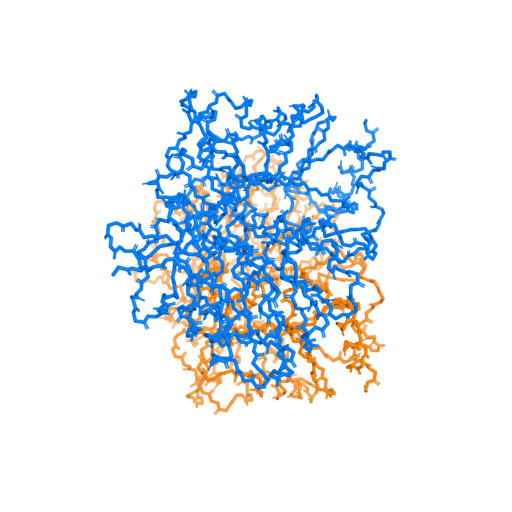59 PRO A N 1
ATOM 2633 C CA . PRO A 1 359 ? 2.32 -1.65 15.984 1 96.81 359 PRO A CA 1
ATOM 2634 C C . PRO A 1 359 ? 3.279 -1.346 14.828 1 96.81 359 PRO A C 1
ATOM 2636 O O . PRO A 1 359 ? 3.889 -0.274 14.797 1 96.81 359 PRO A O 1
ATOM 2639 N N . ALA A 1 360 ? 3.414 -2.295 13.93 1 98.25 360 ALA A N 1
ATOM 2640 C CA . ALA A 1 360 ? 4.305 -2.125 12.789 1 98.25 360 ALA A CA 1
ATOM 2641 C C . ALA A 1 360 ? 3.875 -0.941 11.93 1 98.25 360 ALA A C 1
ATOM 2643 O O . ALA A 1 360 ? 2.703 -0.829 11.555 1 98.25 360 ALA A O 1
ATOM 2644 N N . SER A 1 361 ? 4.852 -0.042 11.633 1 97.88 361 SER A N 1
ATOM 2645 C CA . SER A 1 361 ? 4.625 1.039 10.68 1 97.88 361 SER A CA 1
ATOM 2646 C C . SER A 1 361 ? 4.738 0.542 9.242 1 97.88 361 SER A C 1
ATOM 2648 O O . SER A 1 361 ? 4.008 1.002 8.359 1 97.88 361 SER A O 1
ATOM 2650 N N . THR A 1 362 ? 5.648 -0.353 9.055 1 98.75 362 THR A N 1
ATOM 2651 C CA . THR A 1 362 ? 5.871 -0.99 7.758 1 98.75 362 THR A CA 1
ATOM 2652 C C . THR A 1 362 ? 5.945 -2.508 7.91 1 98.75 362 THR A C 1
ATOM 2654 O O . THR A 1 362 ? 6.719 -3.02 8.719 1 98.75 362 THR A O 1
ATOM 2657 N N . PRO A 1 363 ? 5.109 -3.191 7.133 1 98.75 363 PRO A N 1
ATOM 2658 C CA . PRO A 1 363 ? 5.16 -4.652 7.215 1 98.75 363 PRO A CA 1
ATOM 2659 C C . PRO A 1 363 ? 6.48 -5.23 6.707 1 98.75 363 PRO A C 1
ATOM 2661 O O . PRO A 1 363 ? 7.121 -4.637 5.832 1 98.75 363 PRO A O 1
ATOM 2664 N N . ALA A 1 364 ? 6.781 -6.371 7.199 1 98.81 364 ALA A N 1
ATOM 2665 C CA . ALA A 1 364 ? 8.055 -7.023 6.898 1 98.81 364 ALA A CA 1
ATOM 2666 C C . ALA A 1 364 ? 8.188 -7.293 5.402 1 98.81 364 ALA A C 1
ATOM 2668 O O . ALA A 1 364 ? 9.266 -7.129 4.828 1 98.81 364 ALA A O 1
ATOM 2669 N N . TYR A 1 365 ? 7.094 -7.676 4.742 1 98.31 365 TYR A N 1
ATOM 2670 C CA . TYR A 1 365 ? 7.156 -8.094 3.346 1 98.31 365 TYR A CA 1
ATOM 2671 C C . TYR A 1 365 ? 7.387 -6.902 2.426 1 98.31 365 TYR A C 1
ATOM 2673 O O . TYR A 1 365 ? 7.656 -7.074 1.234 1 98.31 365 TYR A O 1
ATOM 2681 N N . ASP A 1 366 ? 7.367 -5.668 2.979 1 98.81 366 ASP A N 1
ATOM 2682 C CA . ASP A 1 366 ? 7.637 -4.473 2.186 1 98.81 366 ASP A CA 1
ATOM 2683 C C . ASP A 1 366 ? 9.07 -3.992 2.381 1 98.81 366 ASP A C 1
ATOM 2685 O O . ASP A 1 366 ? 9.445 -2.92 1.901 1 98.81 366 ASP A O 1
ATOM 2689 N N . VAL A 1 367 ? 9.852 -4.766 3.086 1 98.94 367 VAL A N 1
ATOM 2690 C CA . VAL A 1 367 ? 11.266 -4.453 3.307 1 98.94 367 VAL A CA 1
ATOM 2691 C C . VAL A 1 367 ? 12.133 -5.375 2.455 1 98.94 367 VAL A C 1
ATOM 2693 O O . VAL A 1 367 ? 12.172 -6.586 2.674 1 98.94 367 VAL A O 1
ATOM 2696 N N . ASP A 1 368 ? 12.859 -4.797 1.545 1 98.81 368 ASP A N 1
ATOM 2697 C CA . ASP A 1 368 ? 13.656 -5.586 0.609 1 98.81 368 ASP A CA 1
ATOM 2698 C C . ASP A 1 368 ? 15.062 -5.836 1.155 1 98.81 368 ASP A C 1
ATOM 2700 O O . ASP A 1 368 ? 15.586 -6.949 1.048 1 98.81 368 ASP A O 1
ATOM 2704 N N . VAL A 1 369 ? 15.656 -4.723 1.657 1 98.94 369 VAL A N 1
ATOM 2705 C CA . VAL A 1 369 ? 17.062 -4.762 2.053 1 98.94 369 VAL A CA 1
ATOM 2706 C C . VAL A 1 369 ? 17.25 -4.012 3.371 1 98.94 369 VAL A C 1
ATOM 2708 O O . VAL A 1 369 ? 16.672 -2.938 3.568 1 98.94 369 VAL A O 1
ATOM 2711 N N . ILE A 1 370 ? 17.953 -4.562 4.234 1 98.94 370 ILE A N 1
ATOM 2712 C CA . ILE A 1 370 ? 18.391 -3.854 5.438 1 98.94 370 ILE A CA 1
ATOM 2713 C C . ILE A 1 370 ? 19.891 -3.609 5.383 1 98.94 370 ILE A C 1
ATOM 2715 O O . ILE A 1 370 ? 20.672 -4.527 5.105 1 98.94 370 ILE A O 1
ATOM 2719 N N . VAL A 1 371 ? 20.266 -2.381 5.566 1 98.88 371 VAL A N 1
ATOM 2720 C CA . VAL A 1 371 ? 21.656 -1.946 5.5 1 98.88 371 VAL A CA 1
ATOM 2721 C C . VAL A 1 371 ? 22.125 -1.488 6.883 1 98.88 371 VAL A C 1
ATOM 2723 O O . VAL A 1 371 ? 21.406 -0.753 7.57 1 98.88 371 VAL A O 1
ATOM 2726 N N . THR A 1 372 ? 23.266 -1.97 7.352 1 98.44 372 THR A N 1
ATOM 2727 C CA . THR A 1 372 ? 24.016 -1.447 8.5 1 98.44 372 THR A CA 1
ATOM 2728 C C . THR A 1 372 ? 25.438 -1.081 8.102 1 98.44 372 THR A C 1
ATOM 2730 O O . THR A 1 372 ? 25.797 -1.146 6.922 1 98.44 372 THR A O 1
ATOM 2733 N N . GLU A 1 373 ? 26.188 -0.608 9.094 1 96.94 373 GLU A N 1
ATOM 2734 C CA . GLU A 1 373 ? 27.578 -0.277 8.805 1 96.94 373 GLU A CA 1
ATOM 2735 C C . GLU A 1 373 ? 28.391 -1.532 8.5 1 96.94 373 GLU A C 1
ATOM 2737 O O . GLU A 1 373 ? 29.5 -1.448 7.945 1 96.94 373 GLU A O 1
ATOM 2742 N N . SER A 1 374 ? 27.859 -2.697 8.789 1 95.88 374 SER A N 1
ATOM 2743 C CA . SER A 1 374 ? 28.562 -3.963 8.586 1 95.88 374 SER A CA 1
ATOM 2744 C C . SER A 1 374 ? 28.219 -4.562 7.223 1 95.88 374 SER A C 1
ATOM 2746 O O . SER A 1 374 ? 28.75 -5.621 6.863 1 95.88 374 SER A O 1
ATOM 2748 N N . GLY A 1 375 ? 27.391 -3.961 6.527 1 97.75 375 GLY A N 1
ATOM 2749 C CA . GLY A 1 375 ? 26.953 -4.48 5.234 1 97.75 375 GLY A CA 1
ATOM 2750 C C . GLY A 1 375 ? 25.453 -4.441 5.047 1 97.75 375 GLY A C 1
ATOM 2751 O O . GLY A 1 375 ? 24.797 -3.48 5.453 1 97.75 375 GLY A O 1
ATOM 2752 N N . TYR A 1 376 ? 24.984 -5.418 4.258 1 98.75 376 TYR A N 1
ATOM 2753 C CA . TYR A 1 376 ? 23.547 -5.461 4.02 1 98.75 376 TYR A CA 1
ATOM 2754 C C . TYR A 1 376 ? 23.078 -6.895 3.826 1 98.75 376 TYR A C 1
ATOM 2756 O O . TYR A 1 376 ? 23.875 -7.801 3.607 1 98.75 376 TYR A O 1
ATOM 2764 N N . VAL A 1 377 ? 21.812 -7.121 3.967 1 98.75 377 VAL A N 1
ATOM 2765 C CA . VAL A 1 377 ? 21.172 -8.383 3.625 1 98.75 377 VAL A CA 1
ATOM 2766 C C . VAL A 1 377 ? 20 -8.125 2.67 1 98.75 377 VAL A C 1
ATOM 2768 O O . VAL A 1 377 ? 19.297 -7.125 2.805 1 98.75 377 VAL A O 1
ATOM 2771 N N . ASP A 1 378 ? 19.859 -8.938 1.656 1 98.69 378 ASP A N 1
ATOM 2772 C CA . ASP A 1 378 ? 18.766 -8.93 0.695 1 98.69 378 ASP A CA 1
ATOM 2773 C C . ASP A 1 378 ? 17.672 -9.906 1.102 1 98.69 378 ASP A C 1
ATOM 2775 O O . ASP A 1 378 ? 17.906 -11.117 1.174 1 98.69 378 ASP A O 1
ATOM 2779 N N . LEU A 1 379 ? 16.484 -9.391 1.407 1 98.81 379 LEU A N 1
ATOM 2780 C CA . LEU A 1 379 ? 15.422 -10.18 1.997 1 98.81 379 LEU A CA 1
ATOM 2781 C C . LEU A 1 379 ? 14.336 -10.477 0.968 1 98.81 379 LEU A C 1
ATOM 2783 O O . LEU A 1 379 ? 13.352 -11.148 1.275 1 98.81 379 LEU A O 1
ATOM 2787 N N . ARG A 1 380 ? 14.484 -10.102 -0.296 1 98.31 380 ARG A N 1
ATOM 2788 C CA . ARG A 1 380 ? 13.438 -10.141 -1.31 1 98.31 380 ARG A CA 1
ATOM 2789 C C . ARG A 1 380 ? 12.984 -11.57 -1.576 1 98.31 380 ARG A C 1
ATOM 2791 O O . ARG A 1 380 ? 11.789 -11.828 -1.748 1 98.31 380 ARG A O 1
ATOM 2798 N N . ALA A 1 381 ? 13.812 -12.453 -1.573 1 97.19 381 ALA A N 1
ATOM 2799 C CA . ALA A 1 381 ? 13.461 -13.836 -1.89 1 97.19 381 ALA A CA 1
ATOM 2800 C C . ALA A 1 381 ? 13.547 -14.719 -0.649 1 97.19 381 ALA A C 1
ATOM 2802 O O . ALA A 1 381 ? 13.672 -15.945 -0.758 1 97.19 381 ALA A O 1
ATOM 2803 N N . ALA A 1 382 ? 13.539 -14.172 0.552 1 97.25 382 ALA A N 1
ATOM 2804 C CA . ALA A 1 382 ? 13.672 -14.93 1.795 1 97.25 382 ALA A CA 1
ATOM 2805 C C . ALA A 1 382 ? 12.312 -15.211 2.414 1 97.25 382 ALA A C 1
ATOM 2807 O O . ALA A 1 382 ? 11.438 -14.344 2.438 1 97.25 382 ALA A O 1
ATOM 2808 N N . ASP A 1 383 ? 12.133 -16.484 2.824 1 94.38 383 ASP A N 1
ATOM 2809 C CA . ASP A 1 383 ? 10.961 -16.781 3.643 1 94.38 383 ASP A CA 1
ATOM 2810 C C . ASP A 1 383 ? 11.148 -16.281 5.074 1 94.38 383 ASP A C 1
ATOM 2812 O O . ASP A 1 383 ? 12.156 -15.648 5.391 1 94.38 383 ASP A O 1
ATOM 2816 N N . TRP A 1 384 ? 10.195 -16.516 6.004 1 95.31 384 TRP A N 1
ATOM 2817 C CA . TRP A 1 384 ? 10.242 -15.961 7.348 1 95.31 384 TRP A CA 1
ATOM 2818 C C . TRP A 1 384 ? 11.461 -16.469 8.109 1 95.31 384 TRP A C 1
ATOM 2820 O O . TRP A 1 384 ? 12.148 -15.695 8.781 1 95.31 384 TRP A O 1
ATOM 2830 N N . SER A 1 385 ? 11.742 -17.781 8.023 1 94.75 385 SER A N 1
ATOM 2831 C CA . SER A 1 385 ? 12.883 -18.359 8.727 1 94.75 385 SER A CA 1
ATOM 2832 C C . SER A 1 385 ? 14.195 -17.797 8.203 1 94.75 385 SER A C 1
ATOM 2834 O O . SER A 1 385 ? 15.086 -17.453 8.992 1 94.75 385 SER A O 1
ATOM 2836 N N . GLN A 1 386 ? 14.32 -17.688 6.926 1 96.94 386 GLN A N 1
ATOM 2837 C CA . GLN A 1 386 ? 15.523 -17.141 6.312 1 96.94 386 GLN A CA 1
ATOM 2838 C C . GLN A 1 386 ? 15.719 -15.68 6.695 1 96.94 386 GLN A C 1
ATOM 2840 O O . GLN A 1 386 ? 16.844 -15.25 6.953 1 96.94 386 GLN A O 1
ATOM 2845 N N . ARG A 1 387 ? 14.656 -14.93 6.691 1 98.38 387 ARG A N 1
ATOM 2846 C CA . ARG A 1 387 ? 14.734 -13.523 7.078 1 98.38 387 ARG A CA 1
ATOM 2847 C C . ARG A 1 387 ? 15.305 -13.375 8.484 1 98.38 387 ARG A C 1
ATOM 2849 O O . ARG A 1 387 ? 16.203 -12.562 8.711 1 98.38 387 ARG A O 1
ATOM 2856 N N . ARG A 1 388 ? 14.727 -14.156 9.398 1 98.12 388 ARG A N 1
ATOM 2857 C CA . ARG A 1 388 ? 15.195 -14.109 10.781 1 98.12 388 ARG A CA 1
ATOM 2858 C C . ARG A 1 388 ? 16.703 -14.375 10.859 1 98.12 388 ARG A C 1
ATOM 2860 O O . ARG A 1 388 ? 17.422 -13.664 11.555 1 98.12 388 ARG A O 1
ATOM 2867 N N . GLN A 1 389 ? 17.125 -15.336 10.109 1 98.5 389 GLN A N 1
ATOM 2868 C CA . GLN A 1 389 ? 18.531 -15.711 10.117 1 98.5 389 GLN A CA 1
ATOM 2869 C C . GLN A 1 389 ? 19.406 -14.602 9.523 1 98.5 389 GLN A C 1
ATOM 2871 O O . GLN A 1 389 ? 20.422 -14.211 10.109 1 98.5 389 GLN A O 1
ATOM 2876 N N . LEU A 1 390 ? 19.016 -14.117 8.367 1 98.69 390 LEU A N 1
ATOM 2877 C CA . LEU A 1 390 ? 19.797 -13.102 7.652 1 98.69 390 LEU A CA 1
ATOM 2878 C C . LEU A 1 390 ? 19.906 -11.82 8.469 1 98.69 390 LEU A C 1
ATOM 2880 O O . LEU A 1 390 ? 20.984 -11.227 8.562 1 98.69 390 LEU A O 1
ATOM 2884 N N . ILE A 1 391 ? 18.797 -11.422 9.086 1 98.81 391 ILE A N 1
ATOM 2885 C CA . ILE A 1 391 ? 18.781 -10.188 9.867 1 98.81 391 ILE A CA 1
ATOM 2886 C C . ILE A 1 391 ? 19.656 -10.359 11.109 1 98.81 391 ILE A C 1
ATOM 2888 O O . ILE A 1 391 ? 20.453 -9.477 11.445 1 98.81 391 ILE A O 1
ATOM 2892 N N . ALA A 1 392 ? 19.469 -11.508 11.766 1 98.44 392 ALA A N 1
ATOM 2893 C CA . ALA A 1 392 ? 20.281 -11.781 12.945 1 98.44 392 ALA A CA 1
ATOM 2894 C C . ALA A 1 392 ? 21.766 -11.727 12.609 1 98.44 392 ALA A C 1
ATOM 2896 O O . ALA A 1 392 ? 22.562 -11.141 13.359 1 98.44 392 ALA A O 1
ATOM 2897 N N . GLU A 1 393 ? 22.172 -12.297 11.531 1 98.25 393 GLU A N 1
ATOM 2898 C CA . GLU A 1 393 ? 23.562 -12.32 11.102 1 98.25 393 GLU A CA 1
ATOM 2899 C C . GLU A 1 393 ? 24.078 -10.914 10.836 1 98.25 393 GLU A C 1
ATOM 2901 O O . GLU A 1 393 ? 25.203 -10.578 11.211 1 98.25 393 GLU A O 1
ATOM 2906 N N . LEU A 1 394 ? 23.281 -10.109 10.211 1 98.31 394 LEU A N 1
ATOM 2907 C CA . LEU A 1 394 ? 23.672 -8.742 9.883 1 98.31 394 LEU A CA 1
ATOM 2908 C C . LEU A 1 394 ? 23.953 -7.941 11.156 1 98.31 394 LEU A C 1
ATOM 2910 O O . LEU A 1 394 ? 24.906 -7.168 11.211 1 98.31 394 LEU A O 1
ATOM 2914 N N . PHE A 1 395 ? 23.125 -8.133 12.219 1 97.44 395 PHE A N 1
ATOM 2915 C CA . PHE A 1 395 ? 23.219 -7.336 13.438 1 97.44 395 PHE A CA 1
ATOM 2916 C C . PHE A 1 395 ? 24.234 -7.945 14.406 1 97.44 395 PHE A C 1
ATOM 2918 O O . PHE A 1 395 ? 24.516 -7.363 15.453 1 97.44 395 PHE A O 1
ATOM 2925 N N . SER A 1 396 ? 24.797 -9.086 14.125 1 92.94 396 SER A N 1
ATOM 2926 C CA . SER A 1 396 ? 25.797 -9.727 14.969 1 92.94 396 SER A CA 1
ATOM 2927 C C . SER A 1 396 ? 27.203 -9.383 14.516 1 92.94 396 SER A C 1
ATOM 2929 O O . SER A 1 396 ? 28.188 -9.703 15.203 1 92.94 396 SER A O 1
ATOM 2931 N N . LYS A 1 397 ? 27.375 -8.805 13.445 1 83 397 LYS A N 1
ATOM 2932 C CA . LYS A 1 397 ? 28.672 -8.414 12.922 1 83 397 LYS A CA 1
ATOM 2933 C C . LYS A 1 397 ? 29.156 -7.117 13.57 1 83 397 LYS A C 1
ATOM 2935 O O . LYS A 1 397 ? 28.359 -6.262 13.93 1 83 397 LYS A O 1
ATOM 2940 N N . MET B 1 1 ? -3.176 -26.406 -37.469 1 52.12 1 MET B N 1
ATOM 2941 C CA . MET B 1 1 ? -4.168 -26.844 -36.5 1 52.12 1 MET B CA 1
ATOM 2942 C C . MET B 1 1 ? -3.494 -27.438 -35.281 1 52.12 1 MET B C 1
ATOM 2944 O O . MET B 1 1 ? -2.668 -28.344 -35.375 1 52.12 1 MET B O 1
ATOM 2948 N N . THR B 1 2 ? -3.508 -26.656 -34.188 1 69.31 2 THR B N 1
ATOM 2949 C CA . THR B 1 2 ? -2.85 -27.141 -32.969 1 69.31 2 THR B CA 1
ATOM 2950 C C . THR B 1 2 ? -3.484 -28.453 -32.5 1 69.31 2 THR B C 1
ATOM 2952 O O . THR B 1 2 ? -4.707 -28.547 -32.406 1 69.31 2 THR B O 1
ATOM 2955 N N . THR B 1 3 ? -2.734 -29.609 -32.625 1 86.69 3 THR B N 1
ATOM 2956 C CA . THR B 1 3 ? -3.174 -30.953 -32.25 1 86.69 3 THR B CA 1
ATOM 2957 C C . THR B 1 3 ? -3.1 -31.156 -30.734 1 86.69 3 THR B C 1
ATOM 2959 O O . THR B 1 3 ? -2.482 -30.359 -30.031 1 86.69 3 THR B O 1
ATOM 2962 N N . ALA B 1 4 ? -3.875 -32.188 -30.359 1 93.62 4 ALA B N 1
ATOM 2963 C CA . ALA B 1 4 ? -3.84 -32.562 -28.953 1 93.62 4 ALA B CA 1
ATOM 2964 C C . ALA B 1 4 ? -2.416 -32.906 -28.5 1 93.62 4 ALA B C 1
ATOM 2966 O O . ALA B 1 4 ? -1.727 -33.688 -29.141 1 93.62 4 ALA B O 1
ATOM 2967 N N . LEU B 1 5 ? -2.008 -32.312 -27.469 1 94.25 5 LEU B N 1
ATOM 2968 C CA . LEU B 1 5 ? -0.652 -32.469 -26.953 1 94.25 5 LEU B CA 1
ATOM 2969 C C . LEU B 1 5 ? -0.504 -33.812 -26.234 1 94.25 5 LEU B C 1
ATOM 2971 O O . LEU B 1 5 ? -1.315 -34.125 -25.359 1 94.25 5 LEU B O 1
ATOM 2975 N N . THR B 1 6 ? 0.511 -34.531 -26.594 1 95.5 6 THR B N 1
ATOM 2976 C CA . THR B 1 6 ? 0.758 -35.812 -25.922 1 95.5 6 THR B CA 1
ATOM 2977 C C . THR B 1 6 ? 1.797 -35.625 -24.812 1 95.5 6 THR B C 1
ATOM 2979 O O . THR B 1 6 ? 2.562 -34.656 -24.812 1 95.5 6 THR B O 1
ATOM 2982 N N . THR B 1 7 ? 1.776 -36.625 -23.938 1 95.25 7 THR B N 1
ATOM 2983 C CA . THR B 1 7 ? 2.758 -36.625 -22.859 1 95.25 7 THR B CA 1
ATOM 2984 C C . THR B 1 7 ? 4.176 -36.625 -23.422 1 95.25 7 THR B C 1
ATOM 2986 O O . THR B 1 7 ? 5.055 -35.906 -22.922 1 95.25 7 THR B O 1
ATOM 2989 N N . THR B 1 8 ? 4.359 -37.375 -24.453 1 94.88 8 THR B N 1
ATOM 2990 C CA . THR B 1 8 ? 5.668 -37.469 -25.078 1 94.88 8 THR B CA 1
ATOM 2991 C C . THR B 1 8 ? 6.094 -36.125 -25.656 1 94.88 8 THR B C 1
ATOM 2993 O O . THR B 1 8 ? 7.238 -35.719 -25.469 1 94.88 8 THR B O 1
ATOM 2996 N N . GLU B 1 9 ? 5.254 -35.469 -26.281 1 96.25 9 GLU B N 1
ATOM 2997 C CA . GLU B 1 9 ? 5.547 -34.156 -26.875 1 96.25 9 GLU B CA 1
ATOM 2998 C C . GLU B 1 9 ? 5.867 -33.125 -25.812 1 96.25 9 GLU B C 1
ATOM 3000 O O . GLU B 1 9 ? 6.77 -32.312 -25.984 1 96.25 9 GLU B O 1
ATOM 3005 N N . LEU B 1 10 ? 5.129 -33.125 -24.734 1 97.25 10 LEU B N 1
ATOM 3006 C CA . LEU B 1 10 ? 5.387 -32.219 -23.641 1 97.25 10 LEU B CA 1
ATOM 3007 C C . LEU B 1 10 ? 6.766 -32.469 -23.031 1 97.25 10 LEU B C 1
ATOM 3009 O O . LEU B 1 10 ? 7.516 -31.5 -22.781 1 97.25 10 LEU B O 1
ATOM 3013 N N . THR B 1 11 ? 7.078 -33.719 -22.828 1 95.5 11 THR B N 1
ATOM 3014 C CA . THR B 1 11 ? 8.367 -34.062 -22.25 1 95.5 11 THR B CA 1
ATOM 3015 C C . THR B 1 11 ? 9.516 -33.594 -23.125 1 95.5 11 THR B C 1
ATOM 3017 O O . THR B 1 11 ? 10.492 -33.031 -22.625 1 95.5 11 THR B O 1
ATOM 3020 N N . VAL B 1 12 ? 9.391 -33.75 -24.391 1 95.75 12 VAL B N 1
ATOM 3021 C CA . VAL B 1 12 ? 10.414 -33.344 -25.328 1 95.75 12 VAL B CA 1
ATOM 3022 C C . VAL B 1 12 ? 10.555 -31.812 -25.297 1 95.75 12 VAL B C 1
ATOM 3024 O O . VAL B 1 12 ? 11.664 -31.281 -25.25 1 95.75 12 VAL B O 1
ATOM 3027 N N . ALA B 1 13 ? 9.477 -31.125 -25.25 1 97.38 13 ALA B N 1
ATOM 3028 C CA . ALA B 1 13 ? 9.484 -29.672 -25.234 1 97.38 13 ALA B CA 1
ATOM 3029 C C . ALA B 1 13 ? 10.141 -29.141 -23.969 1 97.38 13 ALA B C 1
ATOM 3031 O O . ALA B 1 13 ? 10.93 -28.203 -24.016 1 97.38 13 ALA B O 1
ATOM 3032 N N . LEU B 1 14 ? 9.82 -29.734 -22.828 1 97.88 14 LEU B N 1
ATOM 3033 C CA . LEU B 1 14 ? 10.367 -29.297 -21.547 1 97.88 14 LEU B CA 1
ATOM 3034 C C . LEU B 1 14 ? 11.867 -29.562 -21.484 1 97.88 14 LEU B C 1
ATOM 3036 O O . LEU B 1 14 ? 12.625 -28.719 -21.016 1 97.88 14 LEU B O 1
ATOM 3040 N N . ARG B 1 15 ? 12.305 -30.672 -21.969 1 95.56 15 ARG B N 1
ATOM 3041 C CA . ARG B 1 15 ? 13.727 -31 -21.984 1 95.56 15 ARG B CA 1
ATOM 3042 C C . ARG B 1 15 ? 14.508 -30.031 -22.875 1 95.56 15 ARG B C 1
ATOM 3044 O O . ARG B 1 15 ? 15.656 -29.688 -22.578 1 95.56 15 ARG B O 1
ATOM 3051 N N . ALA B 1 16 ? 13.867 -29.641 -23.906 1 96.69 16 ALA B N 1
ATOM 3052 C CA . ALA B 1 16 ? 14.508 -28.703 -24.828 1 96.69 16 ALA B CA 1
ATOM 3053 C C . ALA B 1 16 ? 14.555 -27.312 -24.234 1 96.69 16 ALA B C 1
ATOM 3055 O O . ALA B 1 16 ? 15.461 -26.531 -24.547 1 96.69 16 ALA B O 1
ATOM 3056 N N . ALA B 1 17 ? 13.672 -27.016 -23.359 1 97.44 17 ALA B N 1
ATOM 3057 C CA . ALA B 1 17 ? 13.508 -25.641 -22.891 1 97.44 17 ALA B CA 1
ATOM 3058 C C . ALA B 1 17 ? 14.305 -25.406 -21.609 1 97.44 17 ALA B C 1
ATOM 3060 O O . ALA B 1 17 ? 14.688 -24.266 -21.312 1 97.44 17 ALA B O 1
ATOM 3061 N N . LEU B 1 18 ? 14.594 -26.406 -20.812 1 97.88 18 LEU B N 1
ATOM 3062 C CA . LEU B 1 18 ? 15.18 -26.234 -19.484 1 97.88 18 LEU B CA 1
ATOM 3063 C C . LEU B 1 18 ? 16.688 -26.453 -19.531 1 97.88 18 LEU B C 1
ATOM 3065 O O . LEU B 1 18 ? 17.172 -27.281 -20.297 1 97.88 18 LEU B O 1
ATOM 3069 N N . ARG B 1 19 ? 17.453 -25.672 -18.734 1 97.94 19 ARG B N 1
ATOM 3070 C CA . ARG B 1 19 ? 18.875 -25.781 -18.469 1 97.94 19 ARG B CA 1
ATOM 3071 C C . ARG B 1 19 ? 19.172 -25.703 -16.984 1 97.94 19 ARG B C 1
ATOM 3073 O O . ARG B 1 19 ? 18.375 -25.156 -16.219 1 97.94 19 ARG B O 1
ATOM 3080 N N . PRO B 1 20 ? 20.312 -26.281 -16.641 1 97.62 20 PRO B N 1
ATOM 3081 C CA . PRO B 1 20 ? 20.656 -26.172 -15.227 1 97.62 20 PRO B CA 1
ATOM 3082 C C . PRO B 1 20 ? 20.672 -24.734 -14.719 1 97.62 20 PRO B C 1
ATOM 3084 O O . PRO B 1 20 ? 21.172 -23.844 -15.406 1 97.62 20 PRO B O 1
ATOM 3087 N N . GLY B 1 21 ? 20.047 -24.578 -13.609 1 97 21 GLY B N 1
ATOM 3088 C CA . GLY B 1 21 ? 20.078 -23.266 -12.977 1 97 21 GLY B CA 1
ATOM 3089 C C . GLY B 1 21 ? 18.891 -22.391 -13.336 1 97 21 GLY B C 1
ATOM 3090 O O . GLY B 1 21 ? 18.719 -21.312 -12.773 1 97 21 GLY B O 1
ATOM 3091 N N . MET B 1 22 ? 18 -22.891 -14.203 1 98.06 22 MET B N 1
ATOM 3092 C CA . MET B 1 22 ? 16.859 -22.109 -14.656 1 98.06 22 MET B CA 1
ATOM 3093 C C . MET B 1 22 ? 15.758 -22.078 -13.602 1 98.06 22 MET B C 1
ATOM 3095 O O . MET B 1 22 ? 15.695 -22.969 -12.75 1 98.06 22 MET B O 1
ATOM 3099 N N . THR B 1 23 ? 15.047 -21.016 -13.609 1 98.44 23 THR B N 1
ATOM 3100 C CA . THR B 1 23 ? 13.789 -20.922 -12.883 1 98.44 23 THR B CA 1
ATOM 3101 C C . THR B 1 23 ? 12.602 -21.094 -13.828 1 98.44 23 THR B C 1
ATOM 3103 O O . THR B 1 23 ? 12.523 -20.438 -14.867 1 98.44 23 THR B O 1
ATOM 3106 N N . VAL B 1 24 ? 11.727 -22.047 -13.461 1 98.5 24 VAL B N 1
ATOM 3107 C CA . VAL B 1 24 ? 10.5 -22.266 -14.219 1 98.5 24 VAL B CA 1
ATOM 3108 C C . VAL B 1 24 ? 9.289 -21.859 -13.375 1 98.5 24 VAL B C 1
ATOM 3110 O O . VAL B 1 24 ? 9.25 -22.141 -12.172 1 98.5 24 VAL B O 1
ATOM 3113 N N . ALA B 1 25 ? 8.391 -21.156 -14.008 1 98.06 25 ALA B N 1
ATOM 3114 C CA . ALA B 1 25 ? 7.125 -20.844 -13.359 1 98.06 25 ALA B CA 1
ATOM 3115 C C . ALA B 1 25 ? 5.977 -21.625 -13.984 1 98.06 25 ALA B C 1
ATOM 3117 O O . ALA B 1 25 ? 5.973 -21.891 -15.188 1 98.06 25 ALA B O 1
ATOM 3118 N N . LEU B 1 26 ? 5.078 -22.031 -13.156 1 96.5 26 LEU B N 1
ATOM 3119 C CA . LEU B 1 26 ? 3.863 -22.703 -13.602 1 96.5 26 LEU B CA 1
ATOM 3120 C C . LEU B 1 26 ? 2.65 -21.797 -13.453 1 96.5 26 LEU B C 1
ATOM 3122 O O . LEU B 1 26 ? 2.457 -21.172 -12.406 1 96.5 26 LEU B O 1
ATOM 3126 N N . GLY B 1 27 ? 1.891 -21.703 -14.57 1 96.44 27 GLY B N 1
ATOM 3127 C CA . GLY B 1 27 ? 0.654 -20.938 -14.469 1 96.44 27 GLY B CA 1
ATOM 3128 C C . GLY B 1 27 ? -0.222 -21.375 -13.312 1 96.44 27 GLY B C 1
ATOM 3129 O O . GLY B 1 27 ? -0.2 -22.547 -12.914 1 96.44 27 GLY B O 1
ATOM 3130 N N . ASP B 1 28 ? -1.019 -20.422 -12.742 1 94.94 28 ASP B N 1
ATOM 3131 C CA . ASP B 1 28 ? -1.72 -20.688 -11.484 1 94.94 28 ASP B CA 1
ATOM 3132 C C . ASP B 1 28 ? -3.232 -20.594 -11.672 1 94.94 28 ASP B C 1
ATOM 3134 O O . ASP B 1 28 ? -3.729 -20.625 -12.797 1 94.94 28 ASP B O 1
ATOM 3138 N N . GLY B 1 29 ? -3.963 -20.734 -10.539 1 94.81 29 GLY B N 1
ATOM 3139 C CA . GLY B 1 29 ? -5.414 -20.609 -10.562 1 94.81 29 GLY B CA 1
ATOM 3140 C C . GLY B 1 29 ? -6.117 -21.922 -10.875 1 94.81 29 GLY B C 1
ATOM 3141 O O . GLY B 1 29 ? -5.488 -22.984 -10.906 1 94.81 29 GLY B O 1
ATOM 3142 N N . VAL B 1 30 ? -7.422 -21.844 -11.125 1 94.62 30 VAL B N 1
ATOM 3143 C CA . VAL B 1 30 ? -8.242 -23.016 -11.422 1 94.62 30 VAL B CA 1
ATOM 3144 C C . VAL B 1 30 ? -7.906 -23.547 -12.812 1 94.62 30 VAL B C 1
ATOM 3146 O O . VAL B 1 30 ? -8.273 -24.672 -13.156 1 94.62 30 VAL B O 1
ATOM 3149 N N . GLY B 1 31 ? -7.211 -22.75 -13.57 1 93.88 31 GLY B N 1
ATOM 3150 C CA . GLY B 1 31 ? -6.77 -23.141 -14.898 1 93.88 31 GLY B CA 1
ATOM 3151 C C . GLY B 1 31 ? -5.371 -23.719 -14.914 1 93.88 31 GLY B C 1
ATOM 3152 O O . GLY B 1 31 ? -4.812 -23.984 -15.984 1 93.88 31 GLY B O 1
ATOM 3153 N N . ALA B 1 32 ? -4.781 -23.906 -13.742 1 92 32 ALA B N 1
ATOM 3154 C CA . ALA B 1 32 ? -3.457 -24.516 -13.703 1 92 32 ALA B CA 1
ATOM 3155 C C . ALA B 1 32 ? -3.443 -25.844 -14.43 1 92 32 ALA B C 1
ATOM 3157 O O . ALA B 1 32 ? -4.398 -26.625 -14.336 1 92 32 ALA B O 1
ATOM 3158 N N . LEU B 1 33 ? -2.312 -26.078 -15.078 1 92.19 33 LEU B N 1
ATOM 3159 C CA . LEU B 1 33 ? -2.166 -27.312 -15.844 1 92.19 33 LEU B CA 1
ATOM 3160 C C . LEU B 1 33 ? -2.102 -28.516 -14.914 1 92.19 33 LEU B C 1
ATOM 3162 O O . LEU B 1 33 ? -1.386 -28.5 -13.914 1 92.19 33 LEU B O 1
ATOM 3166 N N . ARG B 1 34 ? -2.846 -29.5 -15.297 1 92.06 34 ARG B N 1
ATOM 3167 C CA . ARG B 1 34 ? -2.9 -30.703 -14.469 1 92.06 34 ARG B CA 1
ATOM 3168 C C . ARG B 1 34 ? -2.621 -31.938 -15.305 1 92.06 34 ARG B C 1
ATOM 3170 O O . ARG B 1 34 ? -1.473 -32.375 -15.414 1 92.06 34 ARG B O 1
ATOM 3177 N N . CYS B 1 35 ? -3.635 -32.312 -16.125 1 93.5 35 CYS B N 1
ATOM 3178 C CA . CYS B 1 35 ? -3.5 -33.531 -16.953 1 93.5 35 CYS B CA 1
ATOM 3179 C C . CYS B 1 35 ? -3.738 -33.188 -18.422 1 93.5 35 CYS B C 1
ATOM 3181 O O . CYS B 1 35 ? -4.488 -32.281 -18.75 1 93.5 35 CYS B O 1
ATOM 3183 N N . LEU B 1 36 ? -3.076 -34 -19.25 1 95.62 36 LEU B N 1
ATOM 3184 C CA . LEU B 1 36 ? -3.318 -33.938 -20.688 1 95.62 36 LEU B CA 1
ATOM 3185 C C . LEU B 1 36 ? -4.445 -34.875 -21.078 1 95.62 36 LEU B C 1
ATOM 3187 O O . LEU B 1 36 ? -4.93 -35.656 -20.25 1 95.62 36 LEU B O 1
ATOM 3191 N N . ASP B 1 37 ? -4.812 -34.781 -22.312 1 94.69 37 ASP B N 1
ATOM 3192 C CA . ASP B 1 37 ? -5.938 -35.594 -22.781 1 94.69 37 ASP B CA 1
ATOM 3193 C C . ASP B 1 37 ? -5.582 -37.094 -22.797 1 94.69 37 ASP B C 1
ATOM 3195 O O . ASP B 1 37 ? -6.465 -37.938 -22.656 1 94.69 37 ASP B O 1
ATOM 3199 N N . ASP B 1 38 ? -4.312 -37.406 -22.906 1 95.25 38 ASP B N 1
ATOM 3200 C CA . ASP B 1 38 ? -3.893 -38.812 -22.938 1 95.25 38 ASP B CA 1
ATOM 3201 C C . ASP B 1 38 ? -3.676 -39.344 -21.516 1 95.25 38 ASP B C 1
ATOM 3203 O O . ASP B 1 38 ? -3.17 -40.438 -21.344 1 95.25 38 ASP B O 1
ATOM 3207 N N . GLY B 1 39 ? -3.982 -38.531 -20.531 1 93.69 39 GLY B N 1
ATOM 3208 C CA . GLY B 1 39 ? -3.916 -38.969 -19.141 1 93.69 39 GLY B CA 1
ATOM 3209 C C . GLY B 1 39 ? -2.6 -38.625 -18.484 1 93.69 39 GLY B C 1
ATOM 3210 O O . GLY B 1 39 ? -2.443 -38.812 -17.266 1 93.69 39 GLY B O 1
ATOM 3211 N N . GLY B 1 40 ? -1.684 -38.125 -19.172 1 95.44 40 GLY B N 1
ATOM 3212 C CA . GLY B 1 40 ? -0.388 -37.781 -18.609 1 95.44 40 GLY B CA 1
ATOM 3213 C C . GLY B 1 40 ? -0.442 -36.562 -17.703 1 95.44 40 GLY B C 1
ATOM 3214 O O . GLY B 1 40 ? -1.182 -35.625 -17.969 1 95.44 40 GLY B O 1
ATOM 3215 N N . SER B 1 41 ? 0.364 -36.625 -16.688 1 95.62 41 SER B N 1
ATOM 3216 C CA . SER B 1 41 ? 0.439 -35.562 -15.711 1 95.62 41 SER B CA 1
ATOM 3217 C C . SER B 1 41 ? 1.467 -34.5 -16.125 1 95.62 41 SER B C 1
ATOM 3219 O O . SER B 1 41 ? 2.637 -34.844 -16.344 1 95.62 41 SER B O 1
ATOM 3221 N N . VAL B 1 42 ? 1.036 -33.281 -16.141 1 95.94 42 VAL B N 1
ATOM 3222 C CA . VAL B 1 42 ? 1.941 -32.156 -16.469 1 95.94 42 VAL B CA 1
ATOM 3223 C C . VAL B 1 42 ? 2.977 -32 -15.359 1 95.94 42 VAL B C 1
ATOM 3225 O O . VAL B 1 42 ? 4.16 -31.797 -15.633 1 95.94 42 VAL B O 1
ATOM 3228 N N . GLY B 1 43 ? 2.523 -32.125 -14.102 1 95 43 GLY B N 1
ATOM 3229 C CA . GLY B 1 43 ? 3.432 -32.031 -12.969 1 95 43 GLY B CA 1
ATOM 3230 C C . GLY B 1 43 ? 4.512 -33.094 -12.992 1 95 43 GLY B C 1
ATOM 3231 O O . GLY B 1 43 ? 5.672 -32.812 -12.695 1 95 43 GLY B O 1
ATOM 3232 N N . ALA B 1 44 ? 4.105 -34.312 -13.391 1 96.44 44 ALA B N 1
ATOM 3233 C CA . ALA B 1 44 ? 5.066 -35.406 -13.484 1 96.44 44 ALA B CA 1
ATOM 3234 C C . ALA B 1 44 ? 6.09 -35.125 -14.586 1 96.44 44 ALA B C 1
ATOM 3236 O O . ALA B 1 44 ? 7.285 -35.375 -14.398 1 96.44 44 ALA B O 1
ATOM 3237 N N . ALA B 1 45 ? 5.578 -34.688 -15.688 1 97.38 45 ALA B N 1
ATOM 3238 C CA . ALA B 1 45 ? 6.465 -34.406 -16.812 1 97.38 45 ALA B CA 1
ATOM 3239 C C . ALA B 1 45 ? 7.461 -33.312 -16.453 1 97.38 45 ALA B C 1
ATOM 3241 O O . ALA B 1 45 ? 8.648 -33.406 -16.766 1 97.38 45 ALA B O 1
ATOM 3242 N N . LEU B 1 46 ? 6.977 -32.25 -15.836 1 97.56 46 LEU B N 1
ATOM 3243 C CA . LEU B 1 46 ? 7.828 -31.141 -15.422 1 97.56 46 LEU B CA 1
ATOM 3244 C C . LEU B 1 46 ? 8.867 -31.609 -14.398 1 97.56 46 LEU B C 1
ATOM 3246 O O . LEU B 1 46 ? 10.039 -31.25 -14.5 1 97.56 46 LEU B O 1
ATOM 3250 N N . SER B 1 47 ? 8.445 -32.438 -13.453 1 96.62 47 SER B N 1
ATOM 3251 C CA . SER B 1 47 ? 9.344 -32.938 -12.43 1 96.62 47 SER B CA 1
ATOM 3252 C C . SER B 1 47 ? 10.438 -33.812 -13.039 1 96.62 47 SER B C 1
ATOM 3254 O O . SER B 1 47 ? 11.602 -33.719 -12.664 1 96.62 47 SER B O 1
ATOM 3256 N N . ALA B 1 48 ? 9.992 -34.656 -13.938 1 97.19 48 ALA B N 1
ATOM 3257 C CA . ALA B 1 48 ? 10.953 -35.531 -14.602 1 97.19 48 ALA B CA 1
ATOM 3258 C C . ALA B 1 48 ? 12.008 -34.719 -15.352 1 97.19 48 ALA B C 1
ATOM 3260 O O . ALA B 1 48 ? 13.203 -35 -15.242 1 97.19 48 ALA B O 1
ATOM 3261 N N . ALA B 1 49 ? 11.578 -33.75 -16.094 1 97.5 49 ALA B N 1
ATOM 3262 C CA . ALA B 1 49 ? 12.492 -32.875 -16.844 1 97.5 49 ALA B CA 1
ATOM 3263 C C . ALA B 1 49 ? 13.445 -32.125 -15.914 1 97.5 49 ALA B C 1
ATOM 3265 O O . ALA B 1 49 ? 14.648 -32.062 -16.172 1 97.5 49 ALA B O 1
ATOM 3266 N N . ALA B 1 50 ? 12.922 -31.578 -14.859 1 97.5 50 ALA B N 1
ATOM 3267 C CA . ALA B 1 50 ? 13.727 -30.828 -13.891 1 97.5 50 ALA B CA 1
ATOM 3268 C C . ALA B 1 50 ? 14.773 -31.734 -13.25 1 97.5 50 ALA B C 1
ATOM 3270 O O . ALA B 1 50 ? 15.922 -31.328 -13.07 1 97.5 50 ALA B O 1
ATOM 3271 N N . GLY B 1 51 ? 14.359 -32.938 -12.898 1 96.5 51 GLY B N 1
ATOM 3272 C CA . GLY B 1 51 ? 15.273 -33.906 -12.312 1 96.5 51 GLY B CA 1
ATOM 3273 C C . GLY B 1 51 ? 16.422 -34.281 -13.234 1 96.5 51 GLY B C 1
ATOM 3274 O O . GLY B 1 51 ? 17.562 -34.438 -12.781 1 96.5 51 GLY B O 1
ATOM 3275 N N . GLU B 1 52 ? 16.094 -34.438 -14.414 1 96.69 52 GLU B N 1
ATOM 3276 C CA . GLU B 1 52 ? 17.094 -34.781 -15.406 1 96.69 52 GLU B CA 1
ATOM 3277 C C . GLU B 1 52 ? 18.094 -33.656 -15.625 1 96.69 52 GLU B C 1
ATOM 3279 O O . GLU B 1 52 ? 19.297 -33.875 -15.727 1 96.69 52 GLU B O 1
ATOM 3284 N N . VAL B 1 53 ? 17.594 -32.438 -15.727 1 96 53 VAL B N 1
ATOM 3285 C CA . VAL B 1 53 ? 18.406 -31.25 -16 1 96 53 VAL B CA 1
ATOM 3286 C C . VAL B 1 53 ? 19.219 -30.891 -14.766 1 96 53 VAL B C 1
ATOM 3288 O O . VAL B 1 53 ? 20.406 -30.562 -14.875 1 96 53 VAL B O 1
ATOM 3291 N N . GLY B 1 54 ? 18.641 -30.938 -13.594 1 95.81 54 GLY B N 1
ATOM 3292 C CA . GLY B 1 54 ? 19.281 -30.594 -12.336 1 95.81 54 GLY B CA 1
ATOM 3293 C C . GLY B 1 54 ? 19.266 -29.094 -12.047 1 95.81 54 GLY B C 1
ATOM 3294 O O . GLY B 1 54 ? 19.312 -28.281 -12.969 1 95.81 54 GLY B O 1
ATOM 3295 N N . SER B 1 55 ? 19.156 -28.766 -10.82 1 96.88 55 SER B N 1
ATOM 3296 C CA . SER B 1 55 ? 19.297 -27.422 -10.258 1 96.88 55 SER B CA 1
ATOM 3297 C C . SER B 1 55 ? 18.25 -26.469 -10.812 1 96.88 55 SER B C 1
ATOM 3299 O O . SER B 1 55 ? 18.531 -25.297 -11.055 1 96.88 55 SER B O 1
ATOM 3301 N N . VAL B 1 56 ? 17.031 -26.984 -11.133 1 97.88 56 VAL B N 1
ATOM 3302 C CA . VAL B 1 56 ? 15.922 -26.156 -11.617 1 97.88 56 VAL B CA 1
ATOM 3303 C C . VAL B 1 56 ? 15.109 -25.641 -10.43 1 97.88 56 VAL B C 1
ATOM 3305 O O . VAL B 1 56 ? 14.812 -26.391 -9.5 1 97.88 56 VAL B O 1
ATOM 3308 N N . ARG B 1 57 ? 14.828 -24.359 -10.414 1 97.25 57 ARG B N 1
ATOM 3309 C CA . ARG B 1 57 ? 13.922 -23.766 -9.438 1 97.25 57 ARG B CA 1
ATOM 3310 C C . ARG B 1 57 ? 12.5 -23.688 -9.992 1 97.25 57 ARG B C 1
ATOM 3312 O O . ARG B 1 57 ? 12.305 -23.438 -11.18 1 97.25 57 ARG B O 1
ATOM 3319 N N . LEU B 1 58 ? 11.531 -23.906 -9.086 1 96.81 58 LEU B N 1
ATOM 3320 C CA . LEU B 1 58 ? 10.133 -23.828 -9.484 1 96.81 58 LEU B CA 1
ATOM 3321 C C . LEU B 1 58 ? 9.406 -22.734 -8.703 1 96.81 58 LEU B C 1
ATOM 3323 O O . LEU B 1 58 ? 9.5 -22.672 -7.477 1 96.81 58 LEU B O 1
ATOM 3327 N N . VAL B 1 59 ? 8.734 -21.859 -9.43 1 96.25 59 VAL B N 1
ATOM 3328 C CA . VAL B 1 59 ? 7.895 -20.828 -8.828 1 96.25 59 VAL B CA 1
ATOM 3329 C C . VAL B 1 59 ? 6.422 -21.156 -9.047 1 96.25 59 VAL B C 1
ATOM 3331 O O . VAL B 1 59 ? 6.004 -21.422 -10.172 1 96.25 59 VAL B O 1
ATOM 3334 N N . LEU B 1 60 ? 5.715 -21.156 -7.953 1 93.56 60 LEU B N 1
ATOM 3335 C CA . LEU B 1 60 ? 4.281 -21.438 -7.977 1 93.56 60 LEU B CA 1
ATOM 3336 C C . LEU B 1 60 ? 3.484 -20.234 -7.484 1 93.56 60 LEU B C 1
ATOM 3338 O O . LEU B 1 60 ? 3.9 -19.547 -6.547 1 93.56 60 LEU B O 1
ATOM 3342 N N . GLY B 1 61 ? 2.342 -19.922 -8.188 1 92.75 61 GLY B N 1
ATOM 3343 C CA . GLY B 1 61 ? 1.391 -18.922 -7.711 1 92.75 61 GLY B CA 1
ATOM 3344 C C . GLY B 1 61 ? 0.277 -19.516 -6.871 1 92.75 61 GLY B C 1
ATOM 3345 O O . GLY B 1 61 ? 0.521 -20.391 -6.035 1 92.75 61 GLY B O 1
ATOM 3346 N N . TRP B 1 62 ? -0.888 -19.016 -7.043 1 92.12 62 TRP B N 1
ATOM 3347 C CA . TRP B 1 62 ? -2.053 -19.469 -6.293 1 92.12 62 TRP B CA 1
ATOM 3348 C C . TRP B 1 62 ? -2.572 -20.797 -6.848 1 92.12 62 TRP B C 1
ATOM 3350 O O . TRP B 1 62 ? -2.951 -20.875 -8.016 1 92.12 62 TRP B O 1
ATOM 3360 N N . LEU B 1 63 ? -2.615 -21.797 -5.977 1 86.38 63 LEU B N 1
ATOM 3361 C CA . LEU B 1 63 ? -3.066 -23.125 -6.41 1 86.38 63 LEU B CA 1
ATOM 3362 C C . LEU B 1 63 ? -4.27 -23.578 -5.594 1 86.38 63 LEU B C 1
ATOM 3364 O O . LEU B 1 63 ? -4.109 -24.125 -4.5 1 86.38 63 LEU B O 1
ATOM 3368 N N . PRO B 1 64 ? -5.418 -23.438 -6.113 1 86.94 64 PRO B N 1
ATOM 3369 C CA . PRO B 1 64 ? -6.617 -23.875 -5.398 1 86.94 64 PRO B CA 1
ATOM 3370 C C . PRO B 1 64 ? -6.723 -25.406 -5.316 1 86.94 64 PRO B C 1
ATOM 3372 O O . PRO B 1 64 ? -7.484 -25.922 -4.504 1 86.94 64 PRO B O 1
ATOM 3375 N N . ALA B 1 65 ? -5.98 -26.078 -6.199 1 85.56 65 ALA B N 1
ATOM 3376 C CA . ALA B 1 65 ? -5.93 -27.547 -6.203 1 85.56 65 ALA B CA 1
ATOM 3377 C C . ALA B 1 65 ? -4.5 -28.047 -6.395 1 85.56 65 ALA B C 1
ATOM 3379 O O . ALA B 1 65 ? -3.668 -27.344 -6.988 1 85.56 65 ALA B O 1
ATOM 3380 N N . PRO B 1 66 ? -4.301 -29.234 -5.926 1 84.44 66 PRO B N 1
ATOM 3381 C CA . PRO B 1 66 ? -2.949 -29.781 -6.102 1 84.44 66 PRO B CA 1
ATOM 3382 C C . PRO B 1 66 ? -2.602 -30.031 -7.566 1 84.44 66 PRO B C 1
ATOM 3384 O O . PRO B 1 66 ? -3.496 -30.25 -8.391 1 84.44 66 PRO B O 1
ATOM 3387 N N . ILE B 1 67 ? -1.338 -29.953 -7.82 1 85.75 67 ILE B N 1
ATOM 3388 C CA . ILE B 1 67 ? -0.833 -30.344 -9.133 1 85.75 67 ILE B CA 1
ATOM 3389 C C . ILE B 1 67 ? -0.459 -31.828 -9.125 1 85.75 67 ILE B C 1
ATOM 3391 O O . ILE B 1 67 ? 0.533 -32.219 -8.508 1 85.75 67 ILE B O 1
ATOM 3395 N N . ASP B 1 68 ? -1.159 -32.531 -9.883 1 85.38 68 ASP B N 1
ATOM 3396 C CA . ASP B 1 68 ? -0.978 -34 -9.883 1 85.38 68 ASP B CA 1
ATOM 3397 C C . ASP B 1 68 ? 0.415 -34.375 -10.383 1 85.38 68 ASP B C 1
ATOM 3399 O O . ASP B 1 68 ? 0.866 -33.875 -11.414 1 85.38 68 AS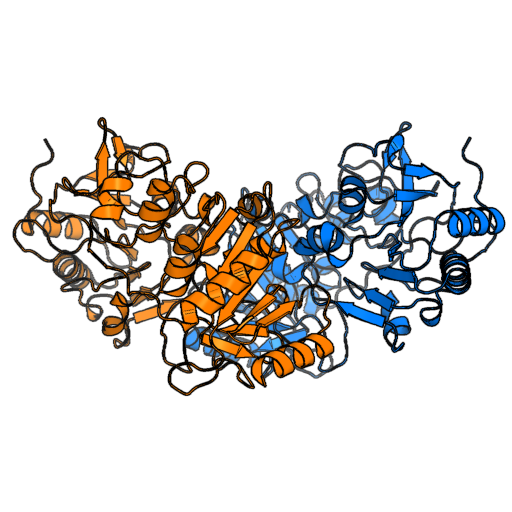P B O 1
ATOM 3403 N N . GLY B 1 69 ? 1.032 -35.156 -9.547 1 90.5 69 GLY B N 1
ATOM 3404 C CA . GLY B 1 69 ? 2.287 -35.75 -9.969 1 90.5 69 GLY B CA 1
ATOM 3405 C C . GLY B 1 69 ? 3.486 -34.875 -9.742 1 90.5 69 GLY B C 1
ATOM 3406 O O . GLY B 1 69 ? 4.625 -35.25 -10.016 1 90.5 69 GLY B O 1
ATOM 3407 N N . LEU B 1 70 ? 3.268 -33.719 -9.242 1 92 70 LEU B N 1
ATOM 3408 C CA . LEU B 1 70 ? 4.395 -32.844 -8.992 1 92 70 LEU B CA 1
ATOM 3409 C C . LEU B 1 70 ? 5.293 -33.375 -7.895 1 92 70 LEU B C 1
ATOM 3411 O O . LEU B 1 70 ? 4.828 -33.656 -6.785 1 92 70 LEU B O 1
ATOM 3415 N N . ASP B 1 71 ? 6.516 -33.625 -8.227 1 92.81 71 ASP B N 1
ATOM 3416 C CA . ASP B 1 71 ? 7.531 -34.031 -7.27 1 92.81 71 ASP B CA 1
ATOM 3417 C C . ASP B 1 71 ? 8.445 -32.875 -6.883 1 92.81 71 ASP B C 1
ATOM 3419 O O . ASP B 1 71 ? 9.391 -32.562 -7.602 1 92.81 71 ASP B O 1
ATOM 3423 N N . THR B 1 72 ? 8.188 -32.344 -5.754 1 91.69 72 THR B N 1
ATOM 3424 C CA . THR B 1 72 ? 8.906 -31.141 -5.34 1 91.69 72 THR B CA 1
ATOM 3425 C C . THR B 1 72 ? 10.391 -31.438 -5.141 1 91.69 72 THR B C 1
ATOM 3427 O O . THR B 1 72 ? 11.227 -30.547 -5.238 1 91.69 72 THR B O 1
ATOM 3430 N N . ASP B 1 73 ? 10.742 -32.656 -4.922 1 92.44 73 ASP B N 1
ATOM 3431 C CA . ASP B 1 73 ? 12.133 -33.031 -4.672 1 92.44 73 ASP B CA 1
ATOM 3432 C C . ASP B 1 73 ? 12.945 -33 -5.965 1 92.44 73 ASP B C 1
ATOM 3434 O O . ASP B 1 73 ? 14.18 -33.062 -5.93 1 92.44 73 ASP B O 1
ATOM 3438 N N . ALA B 1 74 ? 12.25 -32.969 -7.074 1 95.12 74 ALA B N 1
ATOM 3439 C CA . ALA B 1 74 ? 12.938 -32.938 -8.367 1 95.12 74 ALA B CA 1
ATOM 3440 C C . ALA B 1 74 ? 13.555 -31.562 -8.609 1 95.12 74 ALA B C 1
ATOM 3442 O O . ALA B 1 74 ? 14.375 -31.391 -9.523 1 95.12 74 ALA B O 1
ATOM 3443 N N . PHE B 1 75 ? 13.25 -30.609 -7.777 1 96.19 75 PHE B N 1
ATOM 3444 C CA . PHE B 1 75 ? 13.695 -29.234 -7.965 1 96.19 75 PHE B CA 1
ATOM 3445 C C . PHE B 1 75 ? 14.711 -28.844 -6.898 1 96.19 75 PHE B C 1
ATOM 3447 O O . PHE B 1 75 ? 14.68 -29.359 -5.781 1 96.19 75 PHE B O 1
ATOM 3454 N N . ALA B 1 76 ? 15.602 -27.969 -7.266 1 95.81 76 ALA B N 1
ATOM 3455 C CA . ALA B 1 76 ? 16.547 -27.438 -6.289 1 95.81 76 ALA B CA 1
ATOM 3456 C C . ALA B 1 76 ? 15.828 -26.641 -5.203 1 95.81 76 ALA B C 1
ATOM 3458 O O . ALA B 1 76 ? 16.219 -26.672 -4.035 1 95.81 76 ALA B O 1
ATOM 3459 N N . GLU B 1 77 ? 14.805 -25.969 -5.648 1 94.62 77 GLU B N 1
ATOM 3460 C CA . GLU B 1 77 ? 13.969 -25.141 -4.777 1 94.62 77 GLU B CA 1
ATOM 3461 C C . GLU B 1 77 ? 12.586 -24.922 -5.383 1 94.62 77 GLU B C 1
ATOM 3463 O O . GLU B 1 77 ? 12.445 -24.781 -6.598 1 94.62 77 GLU B O 1
ATOM 3468 N N . VAL B 1 78 ? 11.594 -24.953 -4.516 1 94.5 78 VAL B N 1
ATOM 3469 C CA . VAL B 1 78 ? 10.234 -24.594 -4.91 1 94.5 78 VAL B CA 1
ATOM 3470 C C . VAL B 1 78 ? 9.766 -23.391 -4.094 1 94.5 78 VAL B C 1
ATOM 3472 O O . VAL B 1 78 ? 9.742 -23.438 -2.861 1 94.5 78 VAL B O 1
ATOM 3475 N N . ILE B 1 79 ? 9.43 -22.297 -4.781 1 94.31 79 ILE B N 1
ATOM 3476 C CA . ILE B 1 79 ? 8.961 -21.078 -4.125 1 94.31 79 ILE B CA 1
ATOM 3477 C C . ILE B 1 79 ? 7.48 -20.875 -4.426 1 94.31 79 ILE B C 1
ATOM 3479 O O . ILE B 1 79 ? 7.09 -20.734 -5.59 1 94.31 79 ILE B O 1
ATOM 3483 N N . ALA B 1 80 ? 6.684 -20.828 -3.379 1 92.31 80 ALA B N 1
ATOM 3484 C CA . ALA B 1 80 ? 5.258 -20.531 -3.5 1 92.31 80 ALA B CA 1
ATOM 3485 C C . ALA B 1 80 ? 4.961 -19.094 -3.104 1 92.31 80 ALA B C 1
ATOM 3487 O O . ALA B 1 80 ? 5.289 -18.656 -1.993 1 92.31 80 ALA B O 1
ATOM 3488 N N . LEU B 1 81 ? 4.316 -18.344 -3.996 1 92.81 81 LEU B N 1
ATOM 3489 C CA . LEU B 1 81 ? 4.062 -16.922 -3.785 1 92.81 81 LEU B CA 1
ATOM 3490 C C . LEU B 1 81 ? 2.699 -16.703 -3.143 1 92.81 81 LEU B C 1
ATOM 3492 O O . LEU B 1 81 ? 2.441 -15.641 -2.568 1 92.81 81 LEU B O 1
ATOM 3496 N N . MET B 1 82 ? 1.809 -17.531 -3.252 1 86.31 82 MET B N 1
ATOM 3497 C CA . MET B 1 82 ? 0.482 -17.547 -2.643 1 86.31 82 MET B CA 1
ATOM 3498 C C . MET B 1 82 ? 0.022 -18.969 -2.359 1 86.31 82 MET B C 1
ATOM 3500 O O . MET B 1 82 ? -0.47 -19.656 -3.256 1 86.31 82 MET B O 1
ATOM 3504 N N . PRO B 1 83 ? 0.163 -19.266 -1.016 1 72 83 PRO B N 1
ATOM 3505 C CA . PRO B 1 83 ? -0.267 -20.641 -0.763 1 72 83 PRO B CA 1
ATOM 3506 C C . PRO B 1 83 ? -1.777 -20.828 -0.899 1 72 83 PRO B C 1
ATOM 3508 O O . PRO B 1 83 ? -2.541 -19.891 -0.648 1 72 83 PRO B O 1
ATOM 3511 N N . GLY B 1 84 ? -2.246 -21.734 -1.648 1 66.25 84 GLY B N 1
ATOM 3512 C CA . GLY B 1 84 ? -3.621 -22.203 -1.709 1 66.25 84 GLY B CA 1
ATOM 3513 C C . GLY B 1 84 ? -3.809 -23.578 -1.092 1 66.25 84 GLY B C 1
ATOM 3514 O O . GLY B 1 84 ? -2.861 -24.156 -0.563 1 66.25 84 GLY B O 1
ATOM 3515 N N . TRP B 1 85 ? -4.988 -23.938 -1.06 1 66.81 85 TRP B N 1
ATOM 3516 C CA . TRP B 1 85 ? -5.332 -25.234 -0.474 1 66.81 85 TRP B CA 1
ATOM 3517 C C . TRP B 1 85 ? -4.582 -26.359 -1.171 1 66.81 85 TRP B C 1
ATOM 3519 O O . TRP B 1 85 ? -4.309 -27.406 -0.565 1 66.81 85 TRP B O 1
ATOM 3529 N N . GLY B 1 86 ? -4.141 -26.031 -2.363 1 63.84 86 GLY B N 1
ATOM 3530 C CA . GLY B 1 86 ? -3.504 -27.062 -3.182 1 63.84 86 GLY B CA 1
ATOM 3531 C C . GLY B 1 86 ? -2.064 -27.328 -2.785 1 63.84 86 GLY B C 1
ATOM 3532 O O . GLY B 1 86 ? -1.494 -28.359 -3.164 1 63.84 86 GLY B O 1
ATOM 3533 N N . VAL B 1 87 ? -1.58 -26.344 -2.082 1 60.66 87 VAL B N 1
ATOM 3534 C CA . VAL B 1 87 ? -0.169 -26.5 -1.753 1 60.66 87 VAL B CA 1
ATOM 3535 C C . VAL B 1 87 ? -0.033 -27.141 -0.374 1 60.66 87 VAL B C 1
ATOM 3537 O O . VAL B 1 87 ? 1.081 -27.375 0.102 1 60.66 87 VAL B O 1
ATOM 3540 N N . ARG B 1 88 ? -1.085 -27.438 0.212 1 63.47 88 ARG B N 1
ATOM 3541 C CA . ARG B 1 88 ? -1.054 -27.922 1.586 1 63.47 88 ARG B CA 1
ATOM 3542 C C . ARG B 1 88 ? -0.203 -29.188 1.698 1 63.47 88 ARG B C 1
ATOM 3544 O O . ARG B 1 88 ? 0.564 -29.344 2.65 1 63.47 88 ARG B O 1
ATOM 3551 N N . ASP B 1 89 ? -0.285 -30 0.612 1 64.44 89 ASP B N 1
ATOM 3552 C CA . ASP B 1 89 ? 0.457 -31.266 0.694 1 64.44 89 ASP B CA 1
ATOM 3553 C C . ASP B 1 89 ? 1.919 -31.062 0.302 1 64.44 89 ASP B C 1
ATOM 3555 O O . ASP B 1 89 ? 2.787 -31.828 0.71 1 64.44 89 ASP B O 1
ATOM 3559 N N . VAL B 1 90 ? 2.074 -30.062 -0.44 1 65.12 90 VAL B N 1
ATOM 3560 C CA . VAL B 1 90 ? 3.43 -29.812 -0.914 1 65.12 90 VAL B CA 1
ATOM 3561 C C . VAL B 1 90 ? 4.227 -29.078 0.164 1 65.12 90 VAL B C 1
ATOM 3563 O O . VAL B 1 90 ? 5.453 -29.188 0.219 1 65.12 90 VAL B O 1
ATOM 3566 N N . LEU B 1 91 ? 3.502 -28.5 1.07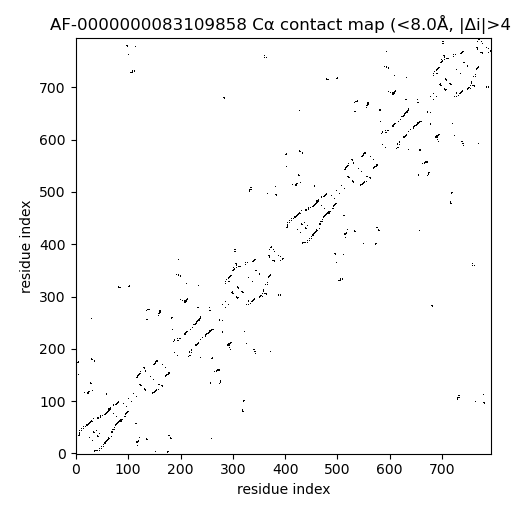6 1 62.38 91 LEU B N 1
ATOM 3567 C CA . LEU B 1 91 ? 4.113 -27.688 2.123 1 62.38 91 LEU B CA 1
ATOM 3568 C C . LEU B 1 91 ? 4.922 -28.547 3.082 1 62.38 91 LEU B C 1
ATOM 3570 O O . LEU B 1 91 ? 5.754 -28.047 3.834 1 62.38 91 LEU B O 1
ATOM 3574 N N . ARG B 1 92 ? 4.758 -29.844 2.895 1 64.44 92 ARG B N 1
ATOM 3575 C CA . ARG B 1 92 ? 5.422 -30.703 3.863 1 64.44 92 ARG B CA 1
ATOM 3576 C C . ARG B 1 92 ? 6.844 -31.047 3.418 1 64.44 92 ARG B C 1
ATOM 3578 O O . ARG B 1 92 ? 7.645 -31.547 4.207 1 64.44 92 ARG B O 1
ATOM 3585 N N . SER B 1 93 ? 7.051 -30.531 2.262 1 74.38 93 SER B N 1
ATOM 3586 C CA . SER B 1 93 ? 8.391 -30.812 1.768 1 74.38 93 SER B CA 1
ATOM 3587 C C . SER B 1 93 ? 9.375 -29.734 2.184 1 74.38 93 SER B C 1
ATOM 3589 O O . SER B 1 93 ? 9.031 -28.547 2.205 1 74.38 93 SER B O 1
ATOM 3591 N N . SER B 1 94 ? 10.531 -30.141 2.562 1 76.31 94 SER B N 1
ATOM 3592 C CA . SER B 1 94 ? 11.586 -29.234 3.004 1 76.31 94 SER B CA 1
ATOM 3593 C C . SER B 1 94 ? 12.078 -28.359 1.856 1 76.31 94 SER B C 1
ATOM 3595 O O . SER B 1 94 ? 12.742 -27.344 2.082 1 76.31 94 SER B O 1
ATOM 3597 N N . THR B 1 95 ? 11.711 -28.75 0.645 1 84.56 95 THR B N 1
ATOM 3598 C CA . THR B 1 95 ? 12.203 -28.016 -0.512 1 84.56 95 THR B CA 1
ATOM 3599 C C . THR B 1 95 ? 11.258 -26.859 -0.867 1 84.56 95 THR B C 1
ATOM 3601 O O . THR B 1 95 ? 11.594 -26 -1.683 1 84.56 95 THR B O 1
ATOM 3604 N N . VAL B 1 96 ? 10.18 -26.844 -0.217 1 88.69 96 VAL B N 1
ATOM 3605 C CA . VAL B 1 96 ? 9.172 -25.844 -0.554 1 88.69 96 VAL B CA 1
ATOM 3606 C C . VAL B 1 96 ? 9.227 -24.703 0.454 1 88.69 96 VAL B C 1
ATOM 3608 O O . VAL B 1 96 ? 9.266 -24.922 1.665 1 88.69 96 VAL B O 1
ATOM 3611 N N . ARG B 1 97 ? 9.336 -23.547 -0.064 1 88.25 97 ARG B N 1
ATOM 3612 C CA . ARG B 1 97 ? 9.281 -22.375 0.796 1 88.25 97 ARG B CA 1
ATOM 3613 C C . ARG B 1 97 ? 8.188 -21.406 0.343 1 88.25 97 ARG B C 1
ATOM 3615 O O . ARG B 1 97 ? 7.953 -21.25 -0.857 1 88.25 97 ARG B O 1
ATOM 3622 N N . PHE B 1 98 ? 7.598 -20.781 1.353 1 89.62 98 PHE B N 1
ATOM 3623 C CA . PHE B 1 98 ? 6.602 -19.75 1.09 1 89.62 98 PHE B CA 1
ATOM 3624 C C . PHE B 1 98 ? 7.219 -18.359 1.217 1 89.62 98 PHE B C 1
ATOM 3626 O O . PHE B 1 98 ? 7.805 -18.031 2.248 1 89.62 98 PHE B O 1
ATOM 3633 N N . LEU B 1 99 ? 7.09 -17.656 0.208 1 93.94 99 LEU B N 1
ATOM 3634 C CA . LEU B 1 99 ? 7.621 -16.297 0.23 1 93.94 99 LEU B CA 1
ATOM 3635 C C . LEU B 1 99 ? 6.562 -15.312 0.698 1 93.94 99 LEU B C 1
ATOM 3637 O O . LEU B 1 99 ? 5.5 -15.195 0.083 1 93.94 99 LEU B O 1
ATOM 3641 N N . PRO B 1 100 ? 6.793 -14.664 1.811 1 94.62 100 PRO B N 1
ATOM 3642 C CA . PRO B 1 100 ? 5.828 -13.641 2.223 1 94.62 100 PRO B CA 1
ATOM 3643 C C . PRO B 1 100 ? 5.801 -12.438 1.279 1 94.62 100 PRO B C 1
ATOM 3645 O O . PRO B 1 100 ? 6.805 -11.734 1.146 1 94.62 100 PRO B O 1
ATOM 3648 N N . THR B 1 101 ? 4.676 -12.273 0.616 1 96.69 101 THR B N 1
ATOM 3649 C CA . THR B 1 101 ? 4.566 -11.148 -0.309 1 96.69 101 THR B CA 1
ATOM 3650 C C . THR B 1 101 ? 3.104 -10.781 -0.543 1 96.69 101 THR B C 1
ATOM 3652 O O . THR B 1 101 ? 2.225 -11.641 -0.498 1 96.69 101 THR B O 1
ATOM 3655 N N . ARG B 1 102 ? 2.855 -9.484 -0.723 1 97.12 102 ARG B N 1
ATOM 3656 C CA . ARG B 1 102 ? 1.562 -9.047 -1.238 1 97.12 102 ARG B CA 1
ATOM 3657 C C . ARG B 1 102 ? 1.445 -9.328 -2.732 1 97.12 102 ARG B C 1
ATOM 3659 O O . ARG B 1 102 ? 2.451 -9.375 -3.443 1 97.12 102 ARG B O 1
ATOM 3666 N N . LEU B 1 103 ? 0.276 -9.469 -3.232 1 97.31 103 LEU B N 1
ATOM 3667 C CA . LEU B 1 103 ? 0.066 -9.797 -4.641 1 97.31 103 LEU B CA 1
ATOM 3668 C C . LEU B 1 103 ? 0.586 -8.68 -5.543 1 97.31 103 LEU B C 1
ATOM 3670 O O . LEU B 1 103 ? 1.188 -8.953 -6.582 1 97.31 103 LEU B O 1
ATOM 3674 N N . ALA B 1 104 ? 0.434 -7.43 -5.121 1 98.19 104 ALA B N 1
ATOM 3675 C CA . ALA B 1 104 ? 0.805 -6.281 -5.941 1 98.19 104 ALA B CA 1
ATOM 3676 C C . ALA B 1 104 ? 2.309 -6.262 -6.211 1 98.19 104 ALA B C 1
ATOM 3678 O O . ALA B 1 104 ? 2.77 -5.609 -7.148 1 98.19 104 ALA B O 1
ATOM 3679 N N . ALA B 1 105 ? 3.09 -6.973 -5.449 1 98.31 105 ALA B N 1
ATOM 3680 C CA . ALA B 1 105 ? 4.547 -6.926 -5.566 1 98.31 105 ALA B CA 1
ATOM 3681 C C . ALA B 1 105 ? 5.062 -8.094 -6.402 1 98.31 105 ALA B C 1
ATOM 3683 O O . ALA B 1 105 ? 6.242 -8.133 -6.766 1 98.31 105 ALA B O 1
ATOM 3684 N N . ILE B 1 106 ? 4.223 -9.047 -6.746 1 97.88 106 ILE B N 1
ATOM 3685 C CA . ILE B 1 106 ? 4.648 -10.289 -7.395 1 97.88 106 ILE B CA 1
ATOM 3686 C C . ILE B 1 106 ? 5.266 -9.969 -8.758 1 97.88 106 ILE B C 1
ATOM 3688 O O . ILE B 1 106 ? 6.324 -10.5 -9.102 1 97.88 106 ILE B O 1
ATOM 3692 N N . PRO B 1 107 ? 4.668 -9.039 -9.578 1 97.94 107 PRO B N 1
ATOM 3693 C CA . PRO B 1 107 ? 5.289 -8.75 -10.875 1 97.94 107 PRO B CA 1
ATOM 3694 C C . PRO B 1 107 ? 6.719 -8.234 -10.742 1 97.94 107 PRO B C 1
ATOM 3696 O O . PRO B 1 107 ? 7.598 -8.625 -11.516 1 97.94 107 PRO B O 1
ATOM 3699 N N . ALA B 1 108 ? 6.965 -7.406 -9.734 1 97.94 108 ALA B N 1
ATOM 3700 C CA . ALA B 1 108 ? 8.312 -6.887 -9.523 1 97.94 108 ALA B CA 1
ATOM 3701 C C . ALA B 1 108 ? 9.273 -8 -9.117 1 97.94 108 ALA B C 1
ATOM 3703 O O . ALA B 1 108 ? 10.422 -8.039 -9.578 1 97.94 108 ALA B O 1
ATOM 3704 N N . LEU B 1 109 ? 8.812 -8.883 -8.242 1 98.06 109 LEU B N 1
ATOM 3705 C CA . LEU B 1 109 ? 9.633 -10.023 -7.836 1 98.06 109 LEU B CA 1
ATOM 3706 C C . LEU B 1 109 ? 9.992 -10.891 -9.031 1 98.06 109 LEU B C 1
ATOM 3708 O O . LEU B 1 109 ? 11.148 -11.305 -9.18 1 98.06 109 LEU B O 1
ATOM 3712 N N . LEU B 1 110 ? 9.031 -11.078 -9.93 1 98 110 LEU B N 1
ATOM 3713 C CA . LEU B 1 110 ? 9.219 -11.961 -11.078 1 98 110 LEU B CA 1
ATOM 3714 C C . LEU B 1 110 ? 10.039 -11.273 -12.164 1 98 110 LEU B C 1
ATOM 3716 O O . LEU B 1 110 ? 10.531 -11.922 -13.078 1 98 110 LEU B O 1
ATOM 3720 N N . ALA B 1 111 ? 10.219 -10 -12.07 1 97.12 111 ALA B N 1
ATOM 3721 C CA . ALA B 1 111 ? 11.047 -9.258 -13.016 1 97.12 111 ALA B CA 1
ATOM 3722 C C . ALA B 1 111 ? 12.492 -9.188 -12.547 1 97.12 111 ALA B C 1
ATOM 3724 O O . ALA B 1 111 ? 13.367 -8.719 -13.273 1 97.12 111 ALA B O 1
ATOM 3725 N N . ASP B 1 112 ? 12.742 -9.688 -11.336 1 95.94 112 ASP B N 1
ATOM 3726 C CA . ASP B 1 112 ? 14.062 -9.484 -10.734 1 95.94 112 ASP B CA 1
ATOM 3727 C C . ASP B 1 112 ? 14.539 -10.758 -10.031 1 95.94 112 ASP B C 1
ATOM 3729 O O . ASP B 1 112 ? 14.961 -11.711 -10.68 1 95.94 112 ASP B O 1
ATOM 3733 N N . VAL B 1 113 ? 14.336 -10.922 -8.758 1 96.81 113 VAL B N 1
ATOM 3734 C CA . VAL B 1 113 ? 15.023 -11.922 -7.949 1 96.81 113 VAL B CA 1
ATOM 3735 C C . VAL B 1 113 ? 14.422 -13.305 -8.219 1 96.81 113 VAL B C 1
ATOM 3737 O O . VAL B 1 113 ? 15.062 -14.32 -7.949 1 96.81 113 VAL B O 1
ATOM 3740 N N . LEU B 1 114 ? 13.219 -13.328 -8.82 1 97.62 114 LEU B N 1
ATOM 3741 C CA . LEU B 1 114 ? 12.555 -14.602 -9.102 1 97.62 114 LEU B CA 1
ATOM 3742 C C . LEU B 1 114 ? 12.219 -14.719 -10.586 1 97.62 114 LEU B C 1
ATOM 3744 O O . LEU B 1 114 ? 11.266 -15.406 -10.953 1 97.62 114 LEU B O 1
ATOM 3748 N N . ARG B 1 115 ? 12.914 -14.078 -11.383 1 97.56 115 ARG B N 1
ATOM 3749 C CA . ARG B 1 115 ? 12.617 -14.039 -12.812 1 97.56 115 ARG B CA 1
ATOM 3750 C C . ARG B 1 115 ? 12.664 -15.43 -13.422 1 97.56 115 ARG B C 1
ATOM 3752 O O . ARG B 1 115 ? 13.734 -16.047 -13.477 1 97.56 115 ARG B O 1
ATOM 3759 N N . PRO B 1 116 ? 11.539 -15.891 -13.875 1 98.44 116 PRO B N 1
ATOM 3760 C CA . PRO B 1 116 ? 11.578 -17.172 -14.578 1 98.44 116 PRO B CA 1
ATOM 3761 C C . PRO B 1 116 ? 12.094 -17.047 -16.016 1 98.44 116 PRO B C 1
ATOM 3763 O O . PRO B 1 116 ? 11.812 -16.062 -16.688 1 98.44 116 PRO B O 1
ATOM 3766 N N . GLN B 1 117 ? 12.82 -18.047 -16.422 1 98.31 117 GLN B N 1
ATOM 3767 C CA . GLN B 1 117 ? 13.203 -18.109 -17.828 1 98.31 117 GLN B CA 1
ATOM 3768 C C . GLN B 1 117 ? 12.094 -18.734 -18.672 1 98.31 117 GLN B C 1
ATOM 3770 O O . GLN B 1 117 ? 11.953 -18.406 -19.859 1 98.31 117 GLN B O 1
ATOM 3775 N N . VAL B 1 118 ? 11.312 -19.625 -18.031 1 98.44 118 VAL B N 1
ATOM 3776 C CA . VAL B 1 118 ? 10.242 -20.328 -18.734 1 98.44 118 VAL B CA 1
ATOM 3777 C C . VAL B 1 118 ? 8.961 -20.266 -17.906 1 98.44 118 VAL B C 1
ATOM 3779 O O . VAL B 1 118 ? 8.992 -20.453 -16.688 1 98.44 118 VAL B O 1
ATOM 3782 N N . LEU B 1 119 ? 7.898 -19.953 -18.531 1 98.62 119 LEU B N 1
ATOM 3783 C CA . LEU B 1 119 ? 6.555 -20.062 -17.984 1 98.62 119 LEU B CA 1
ATOM 3784 C C . LEU B 1 119 ? 5.746 -21.125 -18.734 1 98.62 119 LEU B C 1
ATOM 3786 O O . LEU B 1 119 ? 5.59 -21.047 -19.953 1 98.62 119 LEU B O 1
ATOM 3790 N N . LEU B 1 120 ? 5.363 -22.172 -18.031 1 98.38 120 LEU B N 1
ATOM 3791 C CA . LEU B 1 120 ? 4.406 -23.141 -18.562 1 98.38 120 LEU B CA 1
ATOM 3792 C C . LEU B 1 120 ? 2.982 -22.766 -18.156 1 98.38 120 LEU B C 1
ATOM 3794 O O . LEU B 1 120 ? 2.658 -22.734 -16.969 1 98.38 120 LEU B O 1
ATOM 3798 N N . THR B 1 121 ? 2.137 -22.453 -19.188 1 97.88 121 THR B N 1
ATOM 3799 C CA . THR B 1 121 ? 0.832 -21.906 -18.812 1 97.88 121 THR B CA 1
ATOM 3800 C C . THR B 1 121 ? -0.251 -22.438 -19.75 1 97.88 121 THR B C 1
ATOM 3802 O O . THR B 1 121 ? 0.052 -23.047 -20.781 1 97.88 121 THR B O 1
ATOM 3805 N N . ARG B 1 122 ? -1.479 -22.234 -19.328 1 97.31 122 ARG B N 1
ATOM 3806 C CA . ARG B 1 122 ? -2.674 -22.562 -20.109 1 97.31 122 ARG B CA 1
ATOM 3807 C C . ARG B 1 122 ? -3.287 -21.297 -20.719 1 97.31 122 ARG B C 1
ATOM 3809 O O . ARG B 1 122 ? -3.453 -20.297 -20.016 1 97.31 122 ARG B O 1
ATOM 3816 N N . LEU B 1 123 ? -3.578 -21.344 -22.016 1 97.94 123 LEU B N 1
ATOM 3817 C CA . LEU B 1 123 ? -4.262 -20.266 -22.703 1 97.94 123 LEU B CA 1
ATOM 3818 C C . LEU B 1 123 ? -5.492 -20.766 -23.453 1 97.94 123 LEU B C 1
ATOM 3820 O O . LEU B 1 123 ? -5.738 -21.984 -23.5 1 97.94 123 LEU B O 1
ATOM 3824 N N . VAL B 1 124 ? -6.277 -19.891 -23.891 1 97.5 124 VAL B N 1
ATOM 3825 C CA . VAL B 1 124 ? -7.387 -20.172 -24.781 1 97.5 124 VAL B CA 1
ATOM 3826 C C . VAL B 1 124 ? -7.215 -19.375 -26.078 1 97.5 124 VAL B C 1
ATOM 3828 O O . VAL B 1 124 ? -6.473 -18.391 -26.125 1 97.5 124 VAL B O 1
ATOM 3831 N N . ARG B 1 125 ? -7.789 -19.859 -27.094 1 95.31 125 ARG B N 1
ATOM 3832 C CA . ARG B 1 125 ? -7.805 -19.172 -28.375 1 95.31 125 ARG B CA 1
ATOM 3833 C C . ARG B 1 125 ? -9.211 -18.672 -28.703 1 95.31 125 ARG B C 1
ATOM 3835 O O . ARG B 1 125 ? -10.156 -19.453 -28.719 1 95.31 125 ARG B O 1
ATOM 3842 N N . ARG B 1 126 ? -9.273 -17.344 -28.812 1 91.44 126 ARG B N 1
ATOM 3843 C CA . ARG B 1 126 ? -10.523 -16.703 -29.219 1 91.44 126 ARG B CA 1
ATOM 3844 C C . ARG B 1 126 ? -10.305 -15.75 -30.391 1 91.44 126 ARG B C 1
ATOM 3846 O O . ARG B 1 126 ? -9.445 -14.867 -30.328 1 91.44 126 ARG B O 1
ATOM 3853 N N . ASN B 1 127 ? -11.07 -15.914 -31.484 1 88.38 127 ASN B N 1
ATOM 3854 C CA . ASN B 1 127 ? -10.93 -15.086 -32.688 1 88.38 127 ASN B CA 1
ATOM 3855 C C . ASN B 1 127 ? -9.469 -14.984 -33.125 1 88.38 127 ASN B C 1
ATOM 3857 O O . ASN B 1 127 ? -8.961 -13.883 -33.344 1 88.38 127 ASN B O 1
ATOM 3861 N N . ASP B 1 128 ? -8.758 -16.047 -33.031 1 87.81 128 ASP B N 1
ATOM 3862 C CA . ASP B 1 128 ? -7.383 -16.219 -33.469 1 87.81 128 ASP B CA 1
ATOM 3863 C C . ASP B 1 128 ? -6.402 -15.492 -32.562 1 87.81 128 ASP B C 1
ATOM 3865 O O . ASP B 1 128 ? -5.246 -15.273 -32.906 1 87.81 128 ASP B O 1
ATOM 3869 N N . LEU B 1 129 ? -6.953 -15.102 -31.453 1 92.81 129 LEU B N 1
ATOM 3870 C CA . LEU B 1 129 ? -6.098 -14.453 -30.469 1 92.81 129 LEU B CA 1
ATOM 3871 C C . LEU B 1 129 ? -5.828 -15.383 -29.297 1 92.81 129 LEU B C 1
ATOM 3873 O O . LEU B 1 129 ? -6.719 -16.109 -28.859 1 92.81 129 LEU B O 1
ATOM 3877 N N . LEU B 1 130 ? -4.605 -15.398 -28.797 1 96.69 130 LEU B N 1
ATOM 3878 C CA . LEU B 1 130 ? -4.258 -16.094 -27.578 1 96.69 130 LEU B CA 1
ATOM 3879 C C . LEU B 1 130 ? -4.559 -15.242 -26.359 1 96.69 130 LEU B C 1
ATOM 3881 O O . LEU B 1 130 ? -4.172 -14.07 -26.297 1 96.69 130 LEU B O 1
ATOM 3885 N N . GLN B 1 131 ? -5.32 -15.859 -25.453 1 97.12 131 GLN B N 1
ATOM 3886 C CA . GLN B 1 131 ? -5.73 -15.125 -24.266 1 97.12 131 GLN B CA 1
ATOM 3887 C C . GLN B 1 131 ? -5.711 -16.031 -23.031 1 97.12 131 GLN B C 1
ATOM 3889 O O . GLN B 1 131 ? -5.676 -17.25 -23.156 1 97.12 131 GLN B O 1
ATOM 3894 N N . PHE B 1 132 ? -5.656 -15.375 -21.938 1 97.81 132 PHE B N 1
ATOM 3895 C CA . PHE B 1 132 ? -5.84 -16.109 -20.688 1 97.81 132 PHE B CA 1
ATOM 3896 C C . PHE B 1 132 ? -7.305 -16.484 -20.5 1 97.81 132 PHE B C 1
ATOM 3898 O O . PHE B 1 132 ? -8.203 -15.773 -20.953 1 97.81 132 PHE B O 1
ATOM 3905 N N . GLY B 1 133 ? -7.582 -17.609 -19.859 1 97.19 133 GLY B N 1
ATOM 3906 C CA . GLY B 1 133 ? -8.938 -18.125 -19.75 1 97.19 133 GLY B CA 1
ATOM 3907 C C . GLY B 1 133 ? -9.609 -17.781 -18.438 1 97.19 133 GLY B C 1
ATOM 3908 O O . GLY B 1 133 ? -10.43 -16.859 -18.391 1 97.19 133 GLY B O 1
ATOM 3909 N N . THR B 1 134 ? -9.117 -18.406 -17.344 1 97.88 134 THR B N 1
ATOM 3910 C CA . THR B 1 134 ? -9.789 -18.297 -16.062 1 97.88 134 THR B CA 1
ATOM 3911 C C . THR B 1 134 ? -9 -17.391 -15.117 1 97.88 134 THR B C 1
ATOM 3913 O O . THR B 1 134 ? -9.5 -17 -14.062 1 97.88 134 THR B O 1
ATOM 3916 N N . GLU B 1 135 ? -7.797 -17.031 -15.484 1 98.06 135 GLU B N 1
ATOM 3917 C CA . GLU B 1 135 ? -6.973 -16.094 -14.719 1 98.06 135 GLU B CA 1
ATOM 3918 C C . GLU B 1 135 ? -5.93 -15.422 -15.609 1 98.06 135 GLU B C 1
ATOM 3920 O O . GLU B 1 135 ? -5.504 -15.992 -16.609 1 98.06 135 GLU B O 1
ATOM 3925 N N . VAL B 1 136 ? -5.602 -14.227 -15.344 1 98.25 136 VAL B N 1
ATOM 3926 C CA . VAL B 1 136 ? -4.441 -13.547 -15.906 1 98.25 136 VAL B CA 1
ATOM 3927 C C . VAL B 1 136 ? -3.311 -13.516 -14.875 1 98.25 136 VAL B C 1
ATOM 3929 O O . VAL B 1 136 ? -2.182 -13.914 -15.172 1 98.25 136 VAL B O 1
ATOM 3932 N N . SER B 1 137 ? -3.68 -13.156 -13.641 1 97.56 137 SER B N 1
ATOM 3933 C CA . SER B 1 137 ? -2.756 -13.141 -12.516 1 97.56 137 SER B CA 1
ATOM 3934 C C . SER B 1 137 ? -1.465 -12.414 -12.867 1 97.56 137 SER B C 1
ATOM 3936 O O . SER B 1 137 ? -1.499 -11.305 -13.406 1 97.56 137 SER B O 1
ATOM 3938 N N . TRP B 1 138 ? -0.38 -12.906 -12.516 1 97.94 138 TRP B N 1
ATOM 3939 C CA . TRP B 1 138 ? 0.936 -12.305 -12.711 1 97.94 138 TRP B CA 1
ATOM 3940 C C . TRP B 1 138 ? 1.528 -12.719 -14.055 1 97.94 138 TRP B C 1
ATOM 3942 O O . TRP B 1 138 ? 2.578 -12.219 -14.461 1 97.94 138 TRP B O 1
ATOM 3952 N N . GLN B 1 139 ? 0.869 -13.5 -14.805 1 98.25 139 GLN B N 1
ATOM 3953 C CA . GLN B 1 139 ? 1.464 -14.227 -15.922 1 98.25 139 GLN B CA 1
ATOM 3954 C C . GLN B 1 139 ? 1.751 -13.289 -17.094 1 98.25 139 GLN B C 1
ATOM 3956 O O . GLN B 1 139 ? 2.812 -13.367 -17.719 1 98.25 139 GLN B O 1
ATOM 3961 N N . ARG B 1 140 ? 0.822 -12.43 -17.375 1 97.62 140 ARG B N 1
ATOM 3962 C CA . ARG B 1 140 ? 1.031 -11.5 -18.484 1 97.62 140 ARG B CA 1
ATOM 3963 C C . ARG B 1 140 ? 2.254 -10.625 -18.234 1 97.62 140 ARG B C 1
ATOM 3965 O O . ARG B 1 140 ? 3.029 -10.352 -19.156 1 97.62 140 ARG B O 1
ATOM 3972 N N . ALA B 1 141 ? 2.369 -10.164 -16.984 1 97 141 ALA B N 1
ATOM 3973 C CA . ALA B 1 141 ? 3.521 -9.344 -16.625 1 97 141 ALA B CA 1
ATOM 3974 C C . ALA B 1 141 ? 4.824 -10.109 -16.812 1 97 141 ALA B C 1
ATOM 3976 O O . ALA B 1 141 ? 5.82 -9.555 -17.281 1 97 141 ALA B O 1
ATOM 3977 N N . ALA B 1 142 ? 4.852 -11.375 -16.422 1 97.75 142 ALA B N 1
ATOM 3978 C CA . ALA B 1 142 ? 6.043 -12.195 -16.609 1 97.75 142 ALA B CA 1
ATOM 3979 C C . ALA B 1 142 ? 6.422 -12.297 -18.094 1 97.75 142 ALA B C 1
ATOM 3981 O O . ALA B 1 142 ? 7.59 -12.148 -18.453 1 97.75 142 ALA B O 1
ATOM 3982 N N . ILE B 1 143 ? 5.414 -12.484 -18.922 1 97.69 143 ILE B N 1
ATOM 3983 C CA . ILE B 1 143 ? 5.641 -12.602 -20.359 1 97.69 143 ILE B CA 1
ATOM 3984 C C . ILE B 1 143 ? 6.168 -11.281 -20.906 1 97.69 143 ILE B C 1
ATOM 3986 O O . ILE B 1 143 ? 7.152 -11.258 -21.656 1 97.69 143 ILE B O 1
ATOM 3990 N N . ARG B 1 144 ? 5.586 -10.234 -20.469 1 95 144 ARG B N 1
ATOM 3991 C CA . ARG B 1 144 ? 5.984 -8.906 -20.922 1 95 144 ARG B CA 1
ATOM 3992 C C . ARG B 1 144 ? 7.418 -8.594 -20.5 1 95 144 ARG B C 1
ATOM 3994 O O . ARG B 1 144 ? 8.125 -7.844 -21.172 1 95 144 ARG B O 1
ATOM 4001 N N . ASN B 1 145 ? 7.789 -9.188 -19.453 1 94.06 145 ASN B N 1
ATOM 4002 C CA . ASN B 1 145 ? 9.125 -8.938 -18.922 1 94.06 145 ASN B CA 1
ATOM 4003 C C . ASN B 1 145 ? 10.148 -9.914 -19.516 1 94.06 145 ASN B C 1
ATOM 4005 O O . ASN B 1 145 ? 11.266 -10.031 -19 1 94.06 145 ASN B O 1
ATOM 4009 N N . GLY B 1 146 ? 9.781 -10.688 -20.453 1 94.62 146 GLY B N 1
ATOM 4010 C CA . GLY B 1 146 ? 10.75 -11.43 -21.25 1 94.62 146 GLY B CA 1
ATOM 4011 C C . GLY B 1 146 ? 10.758 -12.914 -20.938 1 94.62 146 GLY B C 1
ATOM 4012 O O . GLY B 1 146 ? 11.594 -13.656 -21.453 1 94.62 146 GLY B O 1
ATOM 4013 N N . THR B 1 147 ? 9.867 -13.398 -20.109 1 97.69 147 THR B N 1
ATOM 4014 C CA . THR B 1 147 ? 9.781 -14.828 -19.844 1 97.69 147 THR B CA 1
ATOM 4015 C C . THR B 1 147 ? 9.273 -15.578 -21.078 1 97.69 147 THR B C 1
ATOM 4017 O O . THR B 1 147 ? 8.273 -15.188 -21.672 1 97.69 147 THR B O 1
ATOM 4020 N N . ARG B 1 148 ? 10.008 -16.625 -21.438 1 97.06 148 ARG B N 1
ATOM 4021 C CA . ARG B 1 148 ? 9.547 -17.484 -22.516 1 97.06 148 ARG B CA 1
ATOM 4022 C C . ARG B 1 148 ? 8.312 -18.281 -22.109 1 97.06 148 ARG B C 1
ATOM 4024 O O . ARG B 1 148 ? 8.352 -19.047 -21.141 1 97.06 148 ARG B O 1
ATOM 4031 N N . ALA B 1 149 ? 7.25 -18.094 -22.859 1 98.31 149 ALA B N 1
ATOM 4032 C CA . ALA B 1 149 ? 5.996 -18.75 -22.484 1 98.31 149 ALA B CA 1
ATOM 4033 C C . ALA B 1 149 ? 5.75 -20 -23.328 1 98.31 149 ALA B C 1
ATOM 4035 O O . ALA B 1 149 ? 5.691 -19.906 -24.562 1 98.31 149 ALA B O 1
ATOM 4036 N N . LEU B 1 150 ? 5.676 -21.141 -22.734 1 98.38 150 LEU B N 1
ATOM 4037 C CA . LEU B 1 150 ? 5.16 -22.375 -23.312 1 98.38 150 LEU B CA 1
ATOM 4038 C C . LEU B 1 150 ? 3.691 -22.562 -22.969 1 98.38 150 LEU B C 1
ATOM 4040 O O . LEU B 1 150 ? 3.35 -22.734 -21.797 1 98.38 150 LEU B O 1
ATOM 4044 N N . ALA B 1 151 ? 2.855 -22.594 -23.969 1 98.12 151 ALA B N 1
ATOM 4045 C CA . ALA B 1 151 ? 1.422 -22.578 -23.703 1 98.12 151 ALA B CA 1
ATOM 4046 C C . ALA B 1 151 ? 0.744 -23.844 -24.219 1 98.12 151 ALA B C 1
ATOM 4048 O O . ALA B 1 151 ? 1.092 -24.344 -25.297 1 98.12 151 ALA B O 1
ATOM 4049 N N . ILE B 1 152 ? -0.126 -24.312 -23.469 1 97.88 152 ILE B N 1
ATOM 4050 C CA . ILE B 1 152 ? -1.071 -25.344 -23.891 1 97.88 152 ILE B CA 1
ATOM 4051 C C . ILE B 1 152 ? -2.463 -24.734 -24.047 1 97.88 152 ILE B C 1
ATOM 4053 O O . ILE B 1 152 ? -2.992 -24.141 -23.094 1 97.88 152 ILE B O 1
ATOM 4057 N N . ILE B 1 153 ? -3.072 -24.875 -25.188 1 97.31 153 ILE B N 1
ATOM 4058 C CA . ILE B 1 153 ? -4.355 -24.234 -25.484 1 97.31 153 ILE B CA 1
ATOM 4059 C C . ILE B 1 153 ? -5.492 -25.125 -24.984 1 97.31 153 ILE B C 1
ATOM 4061 O O . ILE B 1 153 ? -5.605 -26.281 -25.375 1 97.31 153 ILE B O 1
ATOM 4065 N N . ASP B 1 154 ? -6.285 -24.609 -24.094 1 97.62 154 ASP B N 1
ATOM 4066 C CA . ASP B 1 154 ? -7.465 -25.328 -23.625 1 97.62 154 ASP B CA 1
ATOM 4067 C C . ASP B 1 154 ? -8.664 -25.062 -24.531 1 97.62 154 ASP B C 1
ATOM 4069 O O . ASP B 1 154 ? -9.094 -23.922 -24.688 1 97.62 154 ASP B O 1
ATOM 4073 N N . THR B 1 155 ? -9.242 -26.125 -25 1 95.88 155 THR B N 1
ATOM 4074 C CA . THR B 1 155 ? -10.328 -26 -25.969 1 95.88 155 THR B CA 1
ATOM 4075 C C . THR B 1 155 ? -11.68 -25.938 -25.266 1 95.88 155 THR B C 1
ATOM 4077 O O . THR B 1 155 ? -12.711 -25.734 -25.906 1 95.88 155 THR B O 1
ATOM 4080 N N . SER B 1 156 ? -11.688 -26.047 -23.953 1 94.44 156 SER B N 1
ATOM 4081 C CA . SER B 1 156 ? -12.953 -26.141 -23.234 1 94.44 156 SER B CA 1
ATOM 4082 C C . SER B 1 156 ? -13.078 -25.016 -22.219 1 94.44 156 SER B C 1
ATOM 4084 O O . SER B 1 156 ? -14.172 -24.75 -21.703 1 94.44 156 SER B O 1
ATOM 4086 N N . ALA B 1 157 ? -12.062 -24.328 -21.953 1 96.5 157 ALA B N 1
ATOM 4087 C CA . ALA B 1 157 ? -12.055 -23.297 -20.906 1 96.5 157 ALA B CA 1
ATOM 4088 C C . ALA B 1 157 ? -12.695 -22 -21.422 1 96.5 157 ALA B C 1
ATOM 4090 O O . ALA B 1 157 ? -12.648 -21.719 -22.625 1 96.5 157 ALA B O 1
ATOM 4091 N N . PRO B 1 158 ? -13.297 -21.203 -20.531 1 97.12 158 PRO B N 1
ATOM 4092 C CA . PRO B 1 158 ? -13.82 -19.906 -20.938 1 97.12 158 PRO B CA 1
ATOM 4093 C C . PRO B 1 158 ? -12.711 -18.906 -21.281 1 97.12 158 PRO B C 1
ATOM 4095 O O . PRO B 1 158 ? -11.547 -19.125 -20.922 1 97.12 158 PRO B O 1
ATOM 4098 N N . GLY B 1 159 ? -13.055 -17.938 -22.047 1 96.81 159 GLY B N 1
ATOM 4099 C CA . GLY B 1 159 ? -12.219 -16.781 -22.281 1 96.81 159 GLY B CA 1
ATOM 4100 C C . GLY B 1 159 ? -12.789 -15.5 -21.703 1 96.81 159 GLY B C 1
ATOM 4101 O O . GLY B 1 159 ? -13.75 -14.945 -22.234 1 96.81 159 GLY B O 1
ATOM 4102 N N . ALA B 1 160 ? -12.172 -15.055 -20.609 1 97.38 160 ALA B N 1
ATOM 4103 C CA . ALA B 1 160 ? -12.727 -13.875 -19.938 1 97.38 160 ALA B CA 1
ATOM 4104 C C . ALA B 1 160 ? -11.672 -12.781 -19.797 1 97.38 160 ALA B C 1
ATOM 4106 O O . ALA B 1 160 ? -11.805 -11.883 -18.969 1 97.38 160 ALA B O 1
ATOM 4107 N N . ASP B 1 161 ? -10.578 -12.875 -20.609 1 97.62 161 ASP B N 1
ATOM 4108 C CA . ASP B 1 161 ? -9.492 -11.906 -20.609 1 97.62 161 ASP B CA 1
ATOM 4109 C C . ASP B 1 161 ? -9.961 -10.555 -21.156 1 97.62 161 ASP B C 1
ATOM 4111 O O . ASP B 1 161 ? -10.516 -10.477 -22.25 1 97.62 161 ASP B O 1
ATOM 4115 N N . ALA B 1 162 ? -9.742 -9.539 -20.344 1 97.81 162 ALA B N 1
ATOM 4116 C CA . ALA B 1 162 ? -10.188 -8.203 -20.734 1 97.81 162 ALA B CA 1
ATOM 4117 C C . ALA B 1 162 ? -9.078 -7.441 -21.453 1 97.81 162 ALA B C 1
ATOM 4119 O O . ALA B 1 162 ? -9.289 -6.32 -21.922 1 97.81 162 ALA B O 1
ATOM 4120 N N . GLU B 1 163 ? -7.863 -7.977 -21.5 1 95.5 163 GLU B N 1
ATOM 4121 C CA . GLU B 1 163 ? -6.691 -7.324 -22.078 1 95.5 163 GLU B CA 1
ATOM 4122 C C . GLU B 1 163 ? -6.457 -7.77 -23.516 1 95.5 163 GLU B C 1
ATOM 4124 O O . GLU B 1 163 ? -7.055 -8.742 -23.969 1 95.5 163 GLU B O 1
ATOM 4129 N N . PRO B 1 164 ? -5.594 -7.031 -24.25 1 93.5 164 PRO B N 1
ATOM 4130 C CA . PRO B 1 164 ? -5.309 -7.449 -25.625 1 93.5 164 PRO B CA 1
ATOM 4131 C C . PRO B 1 164 ? -4.688 -8.844 -25.688 1 93.5 164 PRO B C 1
ATOM 4133 O O . PRO B 1 164 ? -4.023 -9.281 -24.75 1 93.5 164 PRO B O 1
ATOM 4136 N N . GLY B 1 165 ? -4.926 -9.445 -26.781 1 95.12 165 GLY B N 1
ATOM 4137 C CA . GLY B 1 165 ? -4.332 -10.758 -26.984 1 95.12 165 GLY B CA 1
ATOM 4138 C C . GLY B 1 165 ? -2.818 -10.75 -26.859 1 95.12 165 GLY B C 1
ATOM 4139 O O . GLY B 1 165 ? -2.174 -9.734 -27.109 1 95.12 165 GLY B O 1
ATOM 4140 N N . LEU B 1 166 ? -2.328 -11.883 -26.484 1 96.31 166 LEU B N 1
ATOM 4141 C CA . LEU B 1 166 ? -0.88 -12.023 -26.375 1 96.31 166 LEU B CA 1
ATOM 4142 C C . LEU B 1 166 ? -0.23 -12.047 -27.75 1 96.31 166 LEU B C 1
ATOM 4144 O O . LEU B 1 166 ? -0.798 -12.586 -28.703 1 96.31 166 LEU B O 1
ATOM 4148 N N . ASP B 1 167 ? 0.921 -11.5 -27.828 1 91.19 167 ASP B N 1
ATOM 4149 C CA . ASP B 1 167 ? 1.707 -11.547 -29.062 1 91.19 167 ASP B CA 1
ATOM 4150 C C . ASP B 1 167 ? 2.172 -12.969 -29.359 1 91.19 167 ASP B C 1
ATOM 4152 O O . ASP B 1 167 ? 2.871 -13.578 -28.562 1 91.19 167 ASP B O 1
ATOM 4156 N N . PRO B 1 168 ? 1.84 -13.445 -30.562 1 90.12 168 PRO B N 1
ATOM 4157 C CA . PRO B 1 168 ? 2.23 -14.812 -30.891 1 90.12 168 PRO B CA 1
ATOM 4158 C C . PRO B 1 168 ? 3.742 -15.023 -30.859 1 90.12 168 PRO B C 1
ATOM 4160 O O . PRO B 1 168 ? 4.211 -16.156 -30.703 1 90.12 168 PRO B O 1
ATOM 4163 N N . SER B 1 169 ? 4.488 -13.969 -31.016 1 91.62 169 SER B N 1
ATOM 4164 C CA . SER B 1 169 ? 5.941 -14.078 -30.984 1 91.62 169 SER B CA 1
ATOM 4165 C C . SER B 1 169 ? 6.457 -14.32 -29.578 1 91.62 169 SER B C 1
ATOM 4167 O O . SER B 1 169 ? 7.59 -14.766 -29.391 1 91.62 169 SER B O 1
ATOM 4169 N N . GLU B 1 170 ? 5.613 -14.094 -28.594 1 91.19 170 GLU B N 1
ATOM 4170 C CA . GLU B 1 170 ? 6.035 -14.211 -27.203 1 91.19 170 GLU B CA 1
ATOM 4171 C C . GLU B 1 170 ? 5.566 -15.523 -26.594 1 91.19 170 GLU B C 1
ATOM 4173 O O . GLU B 1 170 ? 5.891 -15.828 -25.438 1 91.19 170 GLU B O 1
ATOM 4178 N N . VAL B 1 171 ? 4.867 -16.312 -27.391 1 96.69 171 VAL B N 1
ATOM 4179 C CA . VAL B 1 171 ? 4.246 -17.516 -26.859 1 96.69 171 VAL B CA 1
ATOM 4180 C C . VAL B 1 171 ? 4.48 -18.688 -27.812 1 96.69 171 VAL B C 1
ATOM 4182 O O . VAL B 1 171 ? 4.227 -18.578 -29 1 96.69 171 VAL B O 1
ATOM 4185 N N . GLU B 1 172 ? 4.988 -19.75 -27.312 1 97.06 172 GLU B N 1
ATOM 4186 C CA . GLU B 1 172 ? 5.102 -21 -28.047 1 97.06 172 GLU B CA 1
ATOM 4187 C C . GLU B 1 172 ? 3.971 -21.953 -27.688 1 97.06 172 GLU B C 1
ATOM 4189 O O . GLU B 1 172 ? 3.885 -22.422 -26.547 1 97.06 172 GLU B O 1
ATOM 4194 N N . VAL B 1 173 ? 3.182 -22.266 -28.656 1 97.25 173 VAL B N 1
ATOM 4195 C CA . VAL B 1 173 ? 2.055 -23.172 -28.422 1 97.25 173 VAL B CA 1
ATOM 4196 C C . VAL B 1 173 ? 2.504 -24.625 -28.609 1 97.25 173 VAL B C 1
ATOM 4198 O O . VAL B 1 173 ? 2.969 -25 -29.688 1 97.25 173 VAL B O 1
ATOM 4201 N N . LEU B 1 174 ? 2.312 -25.391 -27.562 1 97.5 174 LEU B N 1
ATOM 4202 C CA . LEU B 1 174 ? 2.777 -26.766 -27.609 1 97.5 174 LEU B CA 1
ATOM 4203 C C . LEU B 1 174 ? 1.692 -27.688 -28.141 1 97.5 174 LEU B C 1
ATOM 4205 O O . LEU B 1 174 ? 1.993 -28.75 -28.719 1 97.5 174 LEU B O 1
ATOM 4209 N N . GLY B 1 175 ? 0.475 -27.422 -27.922 1 97.25 175 GLY B N 1
ATOM 4210 C CA . GLY B 1 175 ? -0.67 -28.234 -28.312 1 97.25 175 GLY B CA 1
ATOM 4211 C C . GLY B 1 175 ? -1.94 -27.844 -27.562 1 97.25 175 GLY B C 1
ATOM 4212 O O . GLY B 1 175 ? -2.049 -26.734 -27.031 1 97.25 175 GLY B O 1
ATOM 4213 N N . THR B 1 176 ? -2.898 -28.781 -27.641 1 97.5 176 THR B N 1
ATOM 4214 C CA . THR B 1 176 ? -4.188 -28.484 -27.031 1 97.5 176 THR B CA 1
ATOM 4215 C C . THR B 1 176 ? -4.516 -29.484 -25.922 1 97.5 176 THR B C 1
ATOM 4217 O O . THR B 1 176 ? -3.91 -30.562 -25.859 1 97.5 176 THR B O 1
ATOM 4220 N N . VAL B 1 177 ? -5.359 -29.047 -25.047 1 96.62 177 VAL B N 1
ATOM 4221 C CA . VAL B 1 177 ? -5.969 -29.906 -24.047 1 96.62 177 VAL B CA 1
ATOM 4222 C C . VAL B 1 177 ? -7.441 -29.547 -23.875 1 96.62 177 VAL B C 1
ATOM 4224 O O . VAL B 1 177 ? -7.848 -28.422 -24.156 1 96.62 177 VAL B O 1
ATOM 4227 N N . GLY B 1 178 ? -8.281 -30.547 -23.391 1 95.31 178 GLY B N 1
ATOM 4228 C CA . GLY B 1 178 ? -9.703 -30.281 -23.25 1 95.31 178 GLY B CA 1
ATOM 4229 C C . GLY B 1 178 ? -10.203 -30.484 -21.828 1 95.31 178 GLY B C 1
ATOM 4230 O O . GLY B 1 178 ? -11.383 -30.766 -21.609 1 95.31 178 GLY B O 1
ATOM 4231 N N . SER B 1 179 ? -9.375 -30.422 -20.859 1 91.12 179 SER B N 1
ATOM 4232 C CA . SER B 1 179 ? -9.75 -30.781 -19.5 1 91.12 179 SER B CA 1
ATOM 4233 C C . SER B 1 179 ? -10.539 -29.656 -18.828 1 91.12 179 SER B C 1
ATOM 4235 O O . SER B 1 179 ? -11.336 -29.906 -17.922 1 91.12 179 SER B O 1
ATOM 4237 N N . GLY B 1 180 ? -10.328 -28.438 -19.25 1 93.38 180 GLY B N 1
ATOM 4238 C CA . GLY B 1 180 ? -11.031 -27.328 -18.641 1 93.38 180 GLY B CA 1
ATOM 4239 C C . GLY B 1 180 ? -10.539 -26.984 -17.25 1 93.38 180 GLY B C 1
ATOM 4240 O O . GLY B 1 180 ? -9.617 -27.625 -16.734 1 93.38 180 GLY B O 1
ATOM 4241 N N . PRO B 1 181 ? -11.141 -25.922 -16.625 1 95.69 181 PRO B N 1
ATOM 4242 C CA . PRO B 1 181 ? -10.734 -25.516 -15.281 1 95.69 181 PRO B CA 1
ATOM 4243 C C . PRO B 1 181 ? -11.281 -26.438 -14.195 1 95.69 181 PRO B C 1
ATOM 4245 O O . PRO B 1 181 ? -12.258 -27.156 -14.422 1 95.69 181 PRO B O 1
ATOM 4248 N N . VAL B 1 182 ? -10.602 -26.406 -13.047 1 93.75 182 VAL B N 1
ATOM 4249 C CA . VAL B 1 182 ? -11.109 -27.156 -11.898 1 93.75 182 VAL B CA 1
ATOM 4250 C C . VAL B 1 182 ? -12.359 -26.469 -11.344 1 93.75 182 VAL B C 1
ATOM 4252 O O . VAL B 1 182 ? -12.453 -25.234 -11.359 1 93.75 182 VAL B O 1
ATOM 4255 N N . ARG B 1 183 ? -13.344 -27.297 -10.914 1 94.31 183 ARG B N 1
ATOM 4256 C CA . ARG B 1 183 ? -14.547 -26.797 -10.258 1 94.31 183 ARG B CA 1
ATOM 4257 C C . ARG B 1 183 ? -14.375 -26.781 -8.742 1 94.31 183 ARG B C 1
ATOM 4259 O O . ARG B 1 183 ? -14 -27.797 -8.141 1 94.31 183 ARG B O 1
ATOM 4266 N N . VAL B 1 184 ? -14.539 -25.625 -8.172 1 89.69 184 VAL B N 1
ATOM 4267 C CA . VAL B 1 184 ? -14.477 -25.453 -6.727 1 89.69 184 VAL B CA 1
ATOM 4268 C C . VAL B 1 184 ? -15.758 -24.797 -6.223 1 89.69 184 VAL B C 1
ATOM 4270 O O . VAL B 1 184 ? -15.789 -23.594 -5.977 1 89.69 184 VAL B O 1
ATOM 4273 N N . PRO B 1 185 ? -16.703 -25.641 -6.031 1 78.81 185 PRO B N 1
ATOM 4274 C CA . PRO B 1 185 ? -17.953 -25.016 -5.617 1 78.81 185 PRO B CA 1
ATOM 4275 C C . PRO B 1 185 ? -17.875 -24.375 -4.234 1 78.81 185 PRO B C 1
ATOM 4277 O O . PRO B 1 185 ? -17.094 -24.812 -3.393 1 78.81 185 PRO B O 1
ATOM 4280 N N . GLN B 1 186 ? -18.703 -23.406 -4.105 1 84.5 186 GLN B N 1
ATOM 4281 C CA . GLN B 1 186 ? -18.719 -22.641 -2.869 1 84.5 186 GLN B CA 1
ATOM 4282 C C . GLN B 1 186 ? -19.516 -23.344 -1.786 1 84.5 186 GLN B C 1
ATOM 4284 O O . GLN B 1 186 ? -20.469 -24.062 -2.088 1 84.5 186 GLN B O 1
ATOM 4289 N N . ARG B 1 187 ? -19.109 -23.062 -0.587 1 88.94 187 ARG B N 1
ATOM 4290 C CA . ARG B 1 187 ? -19.891 -23.5 0.56 1 88.94 187 ARG B CA 1
ATOM 4291 C C . ARG B 1 187 ? -21.031 -22.516 0.856 1 88.94 187 ARG B C 1
ATOM 4293 O O . ARG B 1 187 ? -20.859 -21.297 0.698 1 88.94 187 ARG B O 1
ATOM 4300 N N . GLU B 1 188 ? -22.078 -23.109 1.318 1 94.69 188 GLU B N 1
ATOM 4301 C CA . GLU B 1 188 ? -23.234 -22.281 1.638 1 94.69 188 GLU B CA 1
ATOM 4302 C C . GLU B 1 188 ? -22.984 -21.438 2.883 1 94.69 188 GLU B C 1
ATOM 4304 O O . GLU B 1 188 ? -22.422 -21.922 3.869 1 94.69 188 GLU B O 1
ATOM 4309 N N . PRO B 1 189 ? -23.438 -20.188 2.824 1 97 189 PRO B N 1
ATOM 4310 C CA . PRO B 1 189 ? -23.328 -19.359 4.023 1 97 189 PRO B CA 1
ATOM 4311 C C . PRO B 1 189 ? -24.141 -19.906 5.199 1 97 189 PRO B C 1
ATOM 4313 O O . PRO B 1 189 ? -25.172 -20.547 4.996 1 97 189 PRO B O 1
ATOM 4316 N N . GLU B 1 190 ? -23.625 -19.703 6.336 1 96.62 190 GLU B N 1
ATOM 4317 C CA . GLU B 1 190 ? -24.344 -19.953 7.586 1 96.62 190 GLU B CA 1
ATOM 4318 C C . GLU B 1 190 ? -24.906 -18.656 8.164 1 96.62 190 GLU B C 1
ATOM 4320 O O . GLU B 1 190 ? -24.562 -17.562 7.711 1 96.62 190 GLU B O 1
ATOM 4325 N N . PRO B 1 191 ? -25.797 -18.75 9.188 1 97.25 191 PRO B N 1
ATOM 4326 C CA . PRO B 1 191 ? -26.422 -17.547 9.75 1 97.25 191 PRO B CA 1
ATOM 4327 C C . PRO B 1 191 ? -25.406 -16.5 10.188 1 97.25 191 PRO B C 1
ATOM 4329 O O . PRO B 1 191 ? -25.641 -15.297 10.047 1 97.25 191 PRO B O 1
ATOM 4332 N N . ILE B 1 192 ? -24.297 -16.953 10.672 1 97.31 192 ILE B N 1
ATOM 4333 C CA . ILE B 1 192 ? -23.25 -16.031 11.125 1 97.31 192 ILE B CA 1
ATOM 4334 C C . ILE B 1 192 ? -22.75 -15.195 9.945 1 97.31 192 ILE B C 1
ATOM 4336 O O . ILE B 1 192 ? -22.5 -14 10.086 1 97.31 192 ILE B O 1
ATOM 4340 N N . HIS B 1 193 ? -22.578 -15.789 8.766 1 97.69 193 HIS B N 1
ATOM 4341 C CA . HIS B 1 193 ? -22.109 -15.078 7.582 1 97.69 193 HIS B CA 1
ATOM 4342 C C . HIS B 1 193 ? -23.156 -14.062 7.113 1 97.69 193 HIS B C 1
ATOM 4344 O O . HIS B 1 193 ? -22.797 -12.953 6.695 1 97.69 193 HIS B O 1
ATOM 4350 N N . ASP B 1 194 ? -24.438 -14.469 7.258 1 98 194 ASP B N 1
ATOM 4351 C CA . ASP B 1 194 ? -25.516 -13.547 6.898 1 98 194 ASP B CA 1
ATOM 4352 C C . ASP B 1 194 ? -25.516 -12.32 7.805 1 98 194 ASP B C 1
ATOM 4354 O O . ASP B 1 194 ? -25.672 -11.195 7.332 1 98 194 ASP B O 1
ATOM 4358 N N . ALA B 1 195 ? -25.312 -12.57 9.062 1 98.12 195 ALA B N 1
ATOM 4359 C CA . ALA B 1 195 ? -25.297 -11.477 10.031 1 98.12 195 ALA B CA 1
ATOM 4360 C C . ALA B 1 195 ? -24.156 -10.508 9.734 1 98.12 195 ALA B C 1
ATOM 4362 O O . ALA B 1 195 ? -24.344 -9.289 9.75 1 98.12 195 ALA B O 1
ATOM 4363 N N . LEU B 1 196 ? -23.016 -11.016 9.5 1 98.5 196 LEU B N 1
ATOM 4364 C CA . LEU B 1 196 ? -21.859 -10.188 9.148 1 98.5 196 LEU B CA 1
ATOM 4365 C C . LEU B 1 196 ? -22.141 -9.391 7.879 1 98.5 196 LEU B C 1
ATOM 4367 O O . LEU B 1 196 ? -21.875 -8.188 7.824 1 98.5 196 LEU B O 1
ATOM 4371 N N . ALA B 1 197 ? -22.672 -10.086 6.875 1 98.5 197 ALA B N 1
ATOM 4372 C CA . ALA B 1 197 ? -22.953 -9.461 5.59 1 98.5 197 ALA B CA 1
ATOM 4373 C C . ALA B 1 197 ? -23.938 -8.305 5.746 1 98.5 197 ALA B C 1
ATOM 4375 O O . ALA B 1 197 ? -23.75 -7.238 5.16 1 98.5 197 ALA B O 1
ATOM 4376 N N . ASP B 1 198 ? -24.984 -8.508 6.547 1 98.31 198 ASP B N 1
ATOM 4377 C CA . ASP B 1 198 ? -25.984 -7.473 6.766 1 98.31 198 ASP B CA 1
ATOM 4378 C C . ASP B 1 198 ? -25.359 -6.223 7.379 1 98.31 198 ASP B C 1
ATOM 4380 O O . ASP B 1 198 ? -25.672 -5.102 6.965 1 98.31 198 ASP B O 1
ATOM 4384 N N . THR B 1 199 ? -24.516 -6.461 8.359 1 98.5 199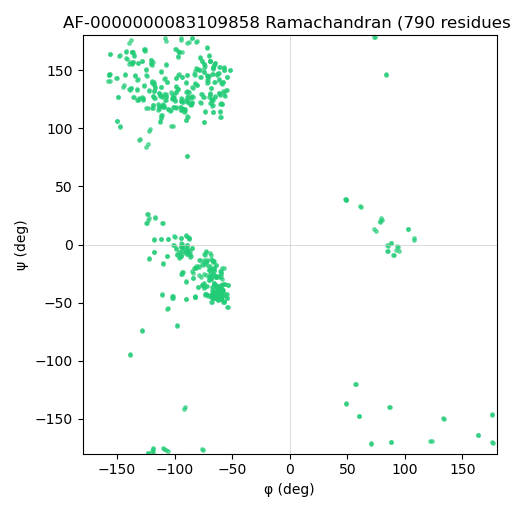 THR B N 1
ATOM 4385 C CA . THR B 1 199 ? -23.844 -5.332 9 1 98.5 199 THR B CA 1
ATOM 4386 C C . THR B 1 199 ? -22.953 -4.594 8.008 1 98.5 199 THR B C 1
ATOM 4388 O O . THR B 1 199 ? -22.953 -3.363 7.957 1 98.5 199 THR B O 1
ATOM 4391 N N . VAL B 1 200 ? -22.188 -5.309 7.203 1 98.62 200 VAL B N 1
ATOM 4392 C CA . VAL B 1 200 ? -21.297 -4.711 6.211 1 98.62 200 VAL B CA 1
ATOM 4393 C C . VAL B 1 200 ? -22.109 -3.898 5.207 1 98.62 200 VAL B C 1
ATOM 4395 O O . VAL B 1 200 ? -21.75 -2.775 4.859 1 98.62 200 VAL B O 1
ATOM 4398 N N . LEU B 1 201 ? -23.25 -4.457 4.754 1 98.06 201 LEU B N 1
ATOM 4399 C CA . LEU B 1 201 ? -24.062 -3.816 3.73 1 98.06 201 LEU B CA 1
ATOM 4400 C C . LEU B 1 201 ? -24.625 -2.488 4.23 1 98.06 201 LEU B C 1
ATOM 4402 O O . LEU B 1 201 ? -24.797 -1.552 3.447 1 98.06 201 LEU B O 1
ATOM 4406 N N . LEU B 1 202 ? -24.828 -2.342 5.562 1 97.5 202 LEU B N 1
ATOM 4407 C CA . LEU B 1 202 ? -25.312 -1.1 6.156 1 97.5 202 LEU B CA 1
ATOM 4408 C C . LEU B 1 202 ? -24.25 -0.002 6.055 1 97.5 202 LEU B C 1
ATOM 4410 O O . LEU B 1 202 ? -24.578 1.186 6.094 1 97.5 202 LEU B O 1
ATOM 4414 N N . LEU B 1 203 ? -23.047 -0.396 5.887 1 97.94 203 LEU B N 1
ATOM 4415 C CA . LEU B 1 203 ? -21.938 0.551 5.918 1 97.94 203 LEU B CA 1
ATOM 4416 C C . LEU B 1 203 ? -21.562 0.999 4.512 1 97.94 203 LEU B C 1
ATOM 4418 O O . LEU B 1 203 ? -20.734 1.895 4.34 1 97.94 203 LEU B O 1
ATOM 4422 N N . LEU B 1 204 ? -22.141 0.417 3.469 1 97.25 204 LEU B N 1
ATOM 4423 C CA . LEU B 1 204 ? -21.75 0.716 2.092 1 97.25 204 LEU B CA 1
ATOM 4424 C C . LEU B 1 204 ? -22.297 2.078 1.664 1 97.25 204 LEU B C 1
ATOM 4426 O O . LEU B 1 204 ? -23.484 2.35 1.8 1 97.25 204 LEU B O 1
ATOM 4430 N N . PRO B 1 205 ? -21.406 2.957 1.169 1 95.06 205 PRO B N 1
ATOM 4431 C CA . PRO B 1 205 ? -21.906 4.188 0.556 1 95.06 205 PRO B CA 1
ATOM 4432 C C . PRO B 1 205 ? -22.609 3.938 -0.778 1 95.06 205 PRO B C 1
ATOM 4434 O O . PRO B 1 205 ? -22.438 2.873 -1.379 1 95.06 205 PRO B O 1
ATOM 4437 N N . LYS B 1 206 ? -23.375 4.922 -1.193 1 91.62 206 LYS B N 1
ATOM 4438 C CA . LYS B 1 206 ? -24.047 4.82 -2.49 1 91.62 206 LYS B CA 1
ATOM 4439 C C . LYS B 1 206 ? -23.031 4.707 -3.621 1 91.62 206 LYS B C 1
ATOM 4441 O O . LYS B 1 206 ? -22.047 5.441 -3.652 1 91.62 206 LYS B O 1
ATOM 4446 N N . GLY B 1 207 ? -23.266 3.705 -4.469 1 93.12 207 GLY B N 1
ATOM 4447 C CA . GLY B 1 207 ? -22.438 3.555 -5.645 1 93.12 207 GLY B CA 1
ATOM 4448 C C . GLY B 1 207 ? -21.094 2.928 -5.344 1 93.12 207 GLY B C 1
ATOM 4449 O O . GLY B 1 207 ? -20.172 2.992 -6.168 1 93.12 207 GLY B O 1
ATOM 4450 N N . ALA B 1 208 ? -20.969 2.297 -4.289 1 94.81 208 ALA B N 1
ATOM 4451 C CA . ALA B 1 208 ? -19.703 1.729 -3.83 1 94.81 208 ALA B CA 1
ATOM 4452 C C . ALA B 1 208 ? -19.219 0.63 -4.773 1 94.81 208 ALA B C 1
ATOM 4454 O O . ALA B 1 208 ? -20.031 -0.103 -5.348 1 94.81 208 ALA B O 1
ATOM 4455 N N . ARG B 1 209 ? -17.969 0.572 -5.035 1 97.75 209 ARG B N 1
ATOM 4456 C CA . ARG B 1 209 ? -17.297 -0.62 -5.543 1 97.75 209 ARG B CA 1
ATOM 4457 C C . ARG B 1 209 ? -16.906 -1.553 -4.402 1 97.75 209 ARG B C 1
ATOM 4459 O O . ARG B 1 209 ? -16.359 -1.106 -3.387 1 97.75 209 ARG B O 1
ATOM 4466 N N . VAL B 1 210 ? -17.156 -2.82 -4.602 1 98.62 210 VAL B N 1
ATOM 4467 C CA . VAL B 1 210 ? -16.938 -3.756 -3.504 1 98.62 210 VAL B CA 1
ATOM 4468 C C . VAL B 1 210 ? -15.867 -4.766 -3.895 1 98.62 210 VAL B C 1
ATOM 4470 O O . VAL B 1 210 ? -15.898 -5.328 -4.992 1 98.62 210 VAL B O 1
ATOM 4473 N N . GLN B 1 211 ? -14.883 -4.895 -3.109 1 98.75 211 GLN B N 1
ATOM 4474 C CA . GLN B 1 211 ? -13.977 -6.035 -3.111 1 98.75 211 GLN B CA 1
ATOM 4475 C C . GLN B 1 211 ? -14.352 -7.035 -2.02 1 98.75 211 GLN B C 1
ATOM 4477 O O . GLN B 1 211 ? -14.602 -6.648 -0.877 1 98.75 211 GLN B O 1
ATOM 4482 N N . TYR B 1 212 ? -14.453 -8.297 -2.342 1 97.19 212 TYR B N 1
ATOM 4483 C CA . TYR B 1 212 ? -14.734 -9.352 -1.378 1 97.19 212 TYR B CA 1
ATOM 4484 C C . TYR B 1 212 ? -13.836 -10.555 -1.609 1 97.19 212 TYR B C 1
ATOM 4486 O O . TYR B 1 212 ? -13.195 -10.672 -2.658 1 97.19 212 TYR B O 1
ATOM 4494 N N . GLY B 1 213 ? -13.633 -11.383 -0.59 1 89.06 213 GLY B N 1
ATOM 4495 C CA . GLY B 1 213 ? -12.82 -12.586 -0.684 1 89.06 213 GLY B CA 1
ATOM 4496 C C . GLY B 1 213 ? -13.641 -13.828 -0.985 1 89.06 213 GLY B C 1
ATOM 4497 O O . GLY B 1 213 ? -14.867 -13.766 -1.101 1 89.06 213 GLY B O 1
ATOM 4498 N N . PRO B 1 214 ? -12.789 -14.789 -1.115 1 84.5 214 PRO B N 1
ATOM 4499 C CA . PRO B 1 214 ? -13.484 -16.062 -1.272 1 84.5 214 PRO B CA 1
ATOM 4500 C C . PRO B 1 214 ? -14.109 -16.562 0.029 1 84.5 214 PRO B C 1
ATOM 4502 O O . PRO B 1 214 ? -13.805 -16.047 1.104 1 84.5 214 PRO B O 1
ATOM 4505 N N . GLY B 1 215 ? -15.148 -17.344 -0.067 1 87.94 215 GLY B N 1
ATOM 4506 C CA . GLY B 1 215 ? -15.719 -17.953 1.129 1 87.94 215 GLY B CA 1
ATOM 4507 C C . GLY B 1 215 ? -17.188 -17.594 1.336 1 87.94 215 GLY B C 1
ATOM 4508 O O . GLY B 1 215 ? -17.797 -16.922 0.5 1 87.94 215 GLY B O 1
ATOM 4509 N N . GLN B 1 216 ? -17.547 -17.969 2.514 1 95.44 216 GLN B N 1
ATOM 4510 C CA . GLN B 1 216 ? -18.984 -17.891 2.809 1 95.44 216 GLN B CA 1
ATOM 4511 C C . GLN B 1 216 ? -19.422 -16.453 3.029 1 95.44 216 GLN B C 1
ATOM 4513 O O . GLN B 1 216 ? -20.531 -16.078 2.654 1 95.44 216 GLN B O 1
ATOM 4518 N N . LEU B 1 217 ? -18.562 -15.672 3.576 1 96.62 217 LEU B N 1
ATOM 4519 C CA . LEU B 1 217 ? -18.922 -14.281 3.809 1 96.62 217 LEU B CA 1
ATOM 4520 C C . LEU B 1 217 ? -19.109 -13.539 2.49 1 96.62 217 LEU B C 1
ATOM 4522 O O . LEU B 1 217 ? -20.078 -12.789 2.33 1 96.62 217 LEU B O 1
ATOM 4526 N N . GLY B 1 218 ? -18.203 -13.703 1.56 1 96.5 218 GLY B N 1
ATOM 4527 C CA . GLY B 1 218 ? -18.344 -13.078 0.255 1 96.5 218 GLY B CA 1
ATOM 4528 C C . GLY B 1 218 ? -19.625 -13.484 -0.453 1 96.5 218 GLY B C 1
ATOM 4529 O O . GLY B 1 218 ? -20.297 -12.641 -1.06 1 96.5 218 GLY B O 1
ATOM 4530 N N . THR B 1 219 ? -19.969 -14.742 -0.316 1 97.12 219 THR B N 1
ATOM 4531 C CA . THR B 1 219 ? -21.203 -15.242 -0.911 1 97.12 219 THR B CA 1
ATOM 4532 C C . THR B 1 219 ? -22.422 -14.578 -0.268 1 97.12 219 THR B C 1
ATOM 4534 O O . THR B 1 219 ? -23.312 -14.102 -0.967 1 97.12 219 THR B O 1
ATOM 4537 N N . ALA B 1 220 ? -22.391 -14.516 1.029 1 98.12 220 ALA B N 1
ATOM 4538 C CA . ALA B 1 220 ? -23.5 -13.906 1.762 1 98.12 220 ALA B CA 1
ATOM 4539 C C . ALA B 1 220 ? -23.656 -12.438 1.395 1 98.12 220 ALA B C 1
ATOM 4541 O O . ALA B 1 220 ? -24.781 -11.945 1.229 1 98.12 220 ALA B O 1
ATOM 4542 N N . LEU B 1 221 ? -22.578 -11.734 1.278 1 98.06 221 LEU B N 1
ATOM 4543 C CA . LEU B 1 221 ? -22.562 -10.305 0.972 1 98.06 221 LEU B CA 1
ATOM 4544 C C . LEU B 1 221 ? -23.281 -10.031 -0.344 1 98.06 221 LEU B C 1
ATOM 4546 O O . LEU B 1 221 ? -24.188 -9.188 -0.401 1 98.06 221 LEU B O 1
ATOM 4550 N N . LEU B 1 222 ? -22.938 -10.781 -1.375 1 97.62 222 LEU B N 1
ATOM 4551 C CA . LEU B 1 222 ? -23.531 -10.562 -2.691 1 97.62 222 LEU B CA 1
ATOM 4552 C C . LEU B 1 222 ? -24.984 -11.023 -2.723 1 97.62 222 LEU B C 1
ATOM 4554 O O . LEU B 1 222 ? -25.828 -10.375 -3.34 1 97.62 222 LEU B O 1
ATOM 4558 N N . ARG B 1 223 ? -25.266 -12.07 -2.029 1 97.31 223 ARG B N 1
ATOM 4559 C CA . ARG B 1 223 ? -26.625 -12.617 -2.02 1 97.31 223 ARG B CA 1
ATOM 4560 C C . ARG B 1 223 ? -27.594 -11.68 -1.305 1 97.31 223 ARG B C 1
ATOM 4562 O O . ARG B 1 223 ? -28.766 -11.602 -1.663 1 97.31 223 ARG B O 1
ATOM 4569 N N . ARG B 1 224 ? -27.062 -10.992 -0.394 1 97.75 224 ARG B N 1
ATOM 4570 C CA . ARG B 1 224 ? -27.938 -10.203 0.452 1 97.75 224 ARG B CA 1
ATOM 4571 C C . ARG B 1 224 ? -27.969 -8.742 -0.004 1 97.75 224 ARG B C 1
ATOM 4573 O O . ARG B 1 224 ? -28.688 -7.922 0.58 1 97.75 224 ARG B O 1
ATOM 4580 N N . ALA B 1 225 ? -27.203 -8.438 -0.975 1 97.31 225 ALA B N 1
ATOM 4581 C CA . ALA B 1 225 ? -27.234 -7.078 -1.516 1 97.31 225 ALA B CA 1
ATOM 4582 C C . ALA B 1 225 ? -28.625 -6.703 -2.002 1 97.31 225 ALA B C 1
ATOM 4584 O O . ALA B 1 225 ? -29.312 -7.52 -2.613 1 97.31 225 ALA B O 1
ATOM 4585 N N . GLN B 1 226 ? -29.047 -5.41 -1.733 1 96.38 226 GLN B N 1
ATOM 4586 C CA . GLN B 1 226 ? -30.375 -4.945 -2.125 1 96.38 226 GLN B CA 1
ATOM 4587 C C . GLN B 1 226 ? -30.281 -3.795 -3.125 1 96.38 226 GLN B C 1
ATOM 4589 O O . GLN B 1 226 ? -31.297 -3.303 -3.611 1 96.38 226 GLN B O 1
ATOM 4594 N N . VAL B 1 227 ? -29.109 -3.316 -3.383 1 96.44 227 VAL B N 1
ATOM 4595 C CA . VAL B 1 227 ? -28.859 -2.264 -4.359 1 96.44 227 VAL B CA 1
ATOM 4596 C C . VAL B 1 227 ? -27.75 -2.701 -5.32 1 96.44 227 VAL B C 1
ATOM 4598 O O . VAL B 1 227 ? -26.969 -3.598 -5.004 1 96.44 227 VAL B O 1
ATOM 4601 N N . PRO B 1 228 ? -27.688 -2.113 -6.484 1 96.69 228 PRO B N 1
ATOM 4602 C CA . PRO B 1 228 ? -26.625 -2.482 -7.43 1 96.69 228 PRO B CA 1
ATOM 4603 C C . PRO B 1 228 ? -25.234 -2.254 -6.863 1 96.69 228 PRO B C 1
ATOM 4605 O O . PRO B 1 228 ? -24.984 -1.248 -6.191 1 96.69 228 PRO B O 1
ATOM 4608 N N . LEU B 1 229 ? -24.375 -3.174 -7.109 1 96.88 229 LEU B N 1
ATOM 4609 C CA . LEU B 1 229 ? -22.984 -3.102 -6.656 1 96.88 229 LEU B CA 1
ATOM 4610 C C . LEU B 1 229 ? -22.016 -3.182 -7.84 1 96.88 229 LEU B C 1
ATOM 4612 O O . LEU B 1 229 ? -22.25 -3.951 -8.773 1 96.88 229 LEU B O 1
ATOM 4616 N N . HIS B 1 230 ? -21.078 -2.293 -7.848 1 98.06 230 HIS B N 1
ATOM 4617 C CA . HIS B 1 230 ? -19.891 -2.514 -8.68 1 98.06 230 HIS B CA 1
ATOM 4618 C C . HIS B 1 230 ? -18.906 -3.461 -7.996 1 98.06 230 HIS B C 1
ATOM 4620 O O . HIS B 1 230 ? -18.703 -3.387 -6.781 1 98.06 230 HIS B O 1
ATOM 4626 N N . ILE B 1 231 ? -18.359 -4.398 -8.789 1 98.44 231 ILE B N 1
ATOM 4627 C CA . ILE B 1 231 ? -17.453 -5.379 -8.203 1 98.44 231 ILE B CA 1
ATOM 4628 C C . ILE B 1 231 ? -16.047 -5.184 -8.75 1 98.44 231 ILE B C 1
ATOM 4630 O O . ILE B 1 231 ? -15.828 -5.211 -9.961 1 98.44 231 ILE B O 1
ATOM 4634 N N . ASP B 1 232 ? -15.109 -4.926 -7.934 1 98.19 232 ASP B N 1
ATOM 4635 C CA . ASP B 1 232 ? -13.68 -4.809 -8.203 1 98.19 232 ASP B CA 1
ATOM 4636 C C . ASP B 1 232 ? -12.867 -5.652 -7.219 1 98.19 232 ASP B C 1
ATOM 4638 O O . ASP B 1 232 ? -12.508 -5.184 -6.137 1 98.19 232 ASP B O 1
ATOM 4642 N N . THR B 1 233 ? -12.562 -6.934 -7.535 1 98.06 233 THR B N 1
ATOM 4643 C CA . THR B 1 233 ? -12.023 -7.902 -6.586 1 98.06 233 THR B CA 1
ATOM 4644 C C . THR B 1 233 ? -10.898 -8.711 -7.223 1 98.06 233 THR B C 1
ATOM 4646 O O . THR B 1 233 ? -10.648 -8.602 -8.422 1 98.06 233 THR B O 1
ATOM 4649 N N . GLY B 1 234 ? -10.125 -9.414 -6.406 1 97.5 234 GLY B N 1
ATOM 4650 C CA . GLY B 1 234 ? -9.094 -10.305 -6.906 1 97.5 234 GLY B CA 1
ATOM 4651 C C . GLY B 1 234 ? -9.641 -11.602 -7.461 1 97.5 234 GLY B C 1
ATOM 4652 O O . GLY B 1 234 ? -9.125 -12.133 -8.453 1 97.5 234 GLY B O 1
ATOM 4653 N N . LEU B 1 235 ? -10.68 -12.055 -6.828 1 95.88 235 LEU B N 1
ATOM 4654 C CA . LEU B 1 235 ? -11.273 -13.344 -7.141 1 95.88 235 LEU B CA 1
ATOM 4655 C C . LEU B 1 235 ? -12.789 -13.219 -7.285 1 95.88 235 LEU B C 1
ATOM 4657 O O . LEU B 1 235 ? -13.461 -12.68 -6.402 1 95.88 235 LEU B O 1
ATOM 4661 N N . LEU B 1 236 ? -13.266 -13.648 -8.438 1 97.44 236 LEU B N 1
ATOM 4662 C CA . LEU B 1 236 ? -14.703 -13.672 -8.68 1 97.44 236 LEU B CA 1
ATOM 4663 C C . LEU B 1 236 ? -15.266 -15.07 -8.461 1 97.44 236 LEU B C 1
ATOM 4665 O O . LEU B 1 236 ? -14.688 -16.062 -8.906 1 97.44 236 LEU B O 1
ATOM 4669 N N . THR B 1 237 ? -16.406 -15.148 -7.766 1 97.12 237 THR B N 1
ATOM 4670 C CA . THR B 1 237 ? -16.984 -16.438 -7.414 1 97.12 237 THR B CA 1
ATOM 4671 C C . THR B 1 237 ? -18.375 -16.578 -8.031 1 97.12 237 THR B C 1
ATOM 4673 O O . THR B 1 237 ? -18.875 -15.664 -8.68 1 97.12 237 THR B O 1
ATOM 4676 N N . ASP B 1 238 ? -19.031 -17.703 -7.746 1 97.12 238 ASP B N 1
ATOM 4677 C CA . ASP B 1 238 ? -20.359 -18.031 -8.273 1 97.12 238 ASP B CA 1
ATOM 4678 C C . ASP B 1 238 ? -21.391 -16.984 -7.848 1 97.12 238 ASP B C 1
ATOM 4680 O O . ASP B 1 238 ? -22.375 -16.75 -8.562 1 97.12 238 ASP B O 1
ATOM 4684 N N . ALA B 1 239 ? -21.141 -16.344 -6.809 1 96.62 239 ALA B N 1
ATOM 4685 C CA . ALA B 1 239 ? -22.109 -15.438 -6.207 1 96.62 239 ALA B CA 1
ATOM 4686 C C . ALA B 1 239 ? -22.406 -14.266 -7.141 1 96.62 239 ALA B C 1
ATOM 4688 O O . ALA B 1 239 ? -23.5 -13.695 -7.09 1 96.62 239 ALA B O 1
ATOM 4689 N N . VAL B 1 240 ? -21.516 -13.898 -7.984 1 97.88 240 VAL B N 1
ATOM 4690 C CA . VAL B 1 240 ? -21.703 -12.758 -8.875 1 97.88 240 VAL B CA 1
ATOM 4691 C C . VAL B 1 240 ? -22.75 -13.094 -9.922 1 97.88 240 VAL B C 1
ATOM 4693 O O . VAL B 1 240 ? -23.453 -12.203 -10.414 1 97.88 240 VAL B O 1
ATOM 4696 N N . VAL B 1 241 ? -22.844 -14.406 -10.289 1 97.62 241 VAL B N 1
ATOM 4697 C CA . VAL B 1 241 ? -23.812 -14.844 -11.289 1 97.62 241 VAL B CA 1
ATOM 4698 C C . VAL B 1 241 ? -25.234 -14.555 -10.789 1 97.62 241 VAL B C 1
ATOM 4700 O O . VAL B 1 241 ? -26.047 -14 -11.516 1 97.62 241 VAL B O 1
ATOM 4703 N N . ASP B 1 242 ? -25.438 -14.914 -9.539 1 95.5 242 ASP B N 1
ATOM 4704 C CA . ASP B 1 242 ? -26.734 -14.641 -8.938 1 95.5 242 ASP B CA 1
ATOM 4705 C C . ASP B 1 242 ? -26.984 -13.141 -8.828 1 95.5 242 ASP B C 1
ATOM 4707 O O . ASP B 1 242 ? -28.094 -12.672 -9.102 1 95.5 242 ASP B O 1
ATOM 4711 N N . LEU B 1 243 ? -26 -12.391 -8.414 1 98.06 243 LEU B N 1
ATOM 4712 C CA . LEU B 1 243 ? -26.109 -10.938 -8.328 1 98.06 243 LEU B CA 1
ATOM 4713 C C . LEU B 1 243 ? -26.547 -10.344 -9.656 1 98.06 243 LEU B C 1
ATOM 4715 O O . LEU B 1 243 ? -27.422 -9.477 -9.703 1 98.06 243 LEU B O 1
ATOM 4719 N N . ASP B 1 244 ? -25.938 -10.781 -10.742 1 98.5 244 ASP B N 1
ATOM 4720 C CA . ASP B 1 244 ? -26.266 -10.305 -12.078 1 98.5 244 ASP B CA 1
ATOM 4721 C C . ASP B 1 244 ? -27.688 -10.703 -12.477 1 98.5 244 ASP B C 1
ATOM 4723 O O . ASP B 1 244 ? -28.422 -9.883 -13.023 1 98.5 244 ASP B O 1
ATOM 4727 N N . ARG B 1 245 ? -28.078 -11.961 -12.195 1 98.06 245 ARG B N 1
ATOM 4728 C CA . ARG B 1 245 ? -29.406 -12.453 -12.523 1 98.06 245 ARG B CA 1
ATOM 4729 C C . ARG B 1 245 ? -30.484 -11.578 -11.875 1 98.06 245 ARG B C 1
ATOM 4731 O O . ARG B 1 245 ? -31.547 -11.359 -12.453 1 98.06 245 ARG B O 1
ATOM 4738 N N . ARG B 1 246 ? -30.188 -11.078 -10.742 1 98 246 ARG B N 1
ATOM 4739 C CA . ARG B 1 246 ? -31.141 -10.258 -9.992 1 98 246 ARG B CA 1
ATOM 4740 C C . ARG B 1 246 ? -31.078 -8.805 -10.453 1 98 246 ARG B C 1
ATOM 4742 O O . ARG B 1 246 ? -31.781 -7.945 -9.922 1 98 246 ARG B O 1
ATOM 4749 N N . GLY B 1 247 ? -30.203 -8.5 -11.352 1 97.94 247 GLY B N 1
ATOM 4750 C CA . GLY B 1 247 ? -30.094 -7.152 -11.891 1 97.94 247 GLY B CA 1
ATOM 4751 C C . GLY B 1 247 ? -29.328 -6.207 -10.984 1 97.94 247 GLY B C 1
ATOM 4752 O O . GLY B 1 247 ? -29.453 -4.988 -11.102 1 97.94 247 GLY B O 1
ATOM 4753 N N . LEU B 1 248 ? -28.516 -6.734 -10.102 1 97.94 248 LEU B N 1
ATOM 4754 C CA . LEU B 1 248 ? -27.875 -5.918 -9.078 1 97.94 248 LEU B CA 1
ATOM 4755 C C . LEU B 1 248 ? -26.359 -5.828 -9.32 1 97.94 248 LEU B C 1
ATOM 4757 O O . LEU B 1 248 ? -25.641 -5.266 -8.5 1 97.94 248 LEU B O 1
ATOM 4761 N N . LEU B 1 249 ? -25.875 -6.387 -10.414 1 98.19 249 LEU B N 1
ATOM 4762 C CA . LEU B 1 249 ? -24.484 -6.18 -10.797 1 98.19 249 LEU B CA 1
ATOM 4763 C C . LEU B 1 249 ? -24.344 -4.934 -11.664 1 98.19 249 LEU B C 1
ATOM 4765 O O . LEU B 1 249 ? -24.781 -4.914 -12.812 1 98.19 249 LEU B O 1
ATOM 4769 N N . ALA B 1 250 ? -23.734 -3.949 -11.07 1 97.62 250 ALA B N 1
ATOM 4770 C CA . ALA B 1 250 ? -23.516 -2.711 -11.82 1 97.62 250 ALA B CA 1
ATOM 4771 C C . ALA B 1 250 ? -22.234 -2.777 -12.633 1 97.62 250 ALA B C 1
ATOM 4773 O O . ALA B 1 250 ? -21.156 -3.021 -12.086 1 97.62 250 ALA B O 1
ATOM 4774 N N . GLY B 1 251 ? -22.344 -2.615 -13.969 1 96.88 251 GLY B N 1
ATOM 4775 C CA . GLY B 1 251 ? -21.172 -2.598 -14.844 1 96.88 251 GLY B CA 1
ATOM 4776 C C . GLY B 1 251 ? -20.516 -3.953 -14.969 1 96.88 251 GLY B C 1
ATOM 4777 O O . GLY B 1 251 ? -21.078 -4.977 -14.594 1 96.88 251 GLY B O 1
ATOM 4778 N N . THR B 1 252 ? -19.328 -4.012 -15.594 1 97.75 252 THR B N 1
ATOM 4779 C CA . THR B 1 252 ? -18.516 -5.223 -15.734 1 97.75 252 THR B CA 1
ATOM 4780 C C . THR B 1 252 ? -17.562 -5.371 -14.555 1 97.75 252 THR B C 1
ATOM 4782 O O . THR B 1 252 ? -16.797 -4.457 -14.25 1 97.75 252 THR B O 1
ATOM 4785 N N . PRO B 1 253 ? -17.609 -6.465 -13.883 1 98.38 253 PRO B N 1
ATOM 4786 C CA . PRO B 1 253 ? -16.688 -6.652 -12.766 1 98.38 253 PRO B CA 1
ATOM 4787 C C . PRO B 1 253 ? -15.234 -6.82 -13.211 1 98.38 253 PRO B C 1
ATOM 4789 O O . PRO B 1 253 ? -14.984 -7.129 -14.383 1 98.38 253 PRO B O 1
ATOM 4792 N N . SER B 1 254 ? -14.383 -6.543 -12.305 1 98.06 254 SER B N 1
ATOM 4793 C CA . SER B 1 254 ? -12.953 -6.77 -12.531 1 98.06 254 SER B CA 1
ATOM 4794 C C . SER B 1 254 ? -12.398 -7.809 -11.562 1 98.06 254 SER B C 1
ATOM 4796 O O . SER B 1 254 ? -12.711 -7.781 -10.367 1 98.06 254 SER B O 1
ATOM 4798 N N . ALA B 1 255 ? -11.609 -8.727 -12.07 1 98.56 255 ALA B N 1
ATOM 4799 C CA . ALA B 1 255 ? -10.938 -9.758 -11.281 1 98.56 255 ALA B CA 1
ATOM 4800 C C . ALA B 1 255 ? -9.688 -10.273 -12 1 98.56 255 ALA B C 1
ATOM 4802 O O . ALA B 1 255 ? -9.484 -9.992 -13.18 1 98.56 255 ALA B O 1
ATOM 4803 N N . THR B 1 256 ? -8.844 -10.945 -11.227 1 98.44 256 THR B N 1
ATOM 4804 C CA . THR B 1 256 ? -7.699 -11.57 -11.883 1 98.44 256 THR B CA 1
ATOM 4805 C C . THR B 1 256 ? -7.84 -13.094 -11.883 1 98.44 256 THR B C 1
ATOM 4807 O O . THR B 1 256 ? -7.191 -13.781 -12.672 1 98.44 256 THR B O 1
ATOM 4810 N N . TYR B 1 257 ? -8.758 -13.617 -11.016 1 97.75 257 TYR B N 1
ATOM 4811 C CA . TYR B 1 257 ? -9.023 -15.047 -10.922 1 97.75 257 TYR B CA 1
ATOM 4812 C C . TYR B 1 257 ? -10.523 -15.32 -10.945 1 97.75 257 TYR B C 1
ATOM 4814 O O . TYR B 1 257 ? -11.305 -14.586 -10.344 1 97.75 257 TYR B O 1
ATOM 4822 N N . LEU B 1 258 ? -10.922 -16.375 -11.586 1 97.69 258 LEU B N 1
ATOM 4823 C CA . LEU B 1 258 ? -12.211 -17.016 -11.344 1 97.69 258 LEU B CA 1
ATOM 4824 C C . LEU B 1 258 ? -12.055 -18.188 -10.383 1 97.69 258 LEU B C 1
ATOM 4826 O O . LEU B 1 258 ? -11.016 -18.859 -10.375 1 97.69 258 LEU B O 1
ATOM 4830 N N . LEU B 1 259 ? -13.008 -18.406 -9.609 1 96.31 259 LEU B N 1
ATOM 4831 C CA . LEU B 1 259 ? -13.078 -19.562 -8.711 1 96.31 259 LEU B CA 1
ATOM 4832 C C . LEU B 1 259 ? -14.531 -19.969 -8.469 1 96.31 259 LEU B C 1
ATOM 4834 O O . LEU B 1 259 ? -15.266 -19.297 -7.754 1 96.31 259 LEU B O 1
ATOM 4838 N N . GLY B 1 260 ? -14.906 -21.062 -9.078 1 95.94 260 GLY B N 1
ATOM 4839 C CA . GLY B 1 260 ? -16.297 -21.469 -8.898 1 95.94 260 GLY B CA 1
ATOM 4840 C C . GLY B 1 260 ? -16.656 -22.688 -9.719 1 95.94 260 GLY B C 1
ATOM 4841 O O . GLY B 1 260 ? -15.875 -23.641 -9.812 1 95.94 260 GLY B O 1
ATOM 4842 N N . SER B 1 261 ? -17.922 -22.703 -10.156 1 96.06 261 SER B N 1
ATOM 4843 C CA . SER B 1 261 ? -18.5 -23.812 -10.914 1 96.06 261 SER B CA 1
ATOM 4844 C C . SER B 1 261 ? -18.672 -23.453 -12.391 1 96.06 261 SER B C 1
ATOM 4846 O O . SER B 1 261 ? -18.25 -22.375 -12.82 1 96.06 261 SER B O 1
ATOM 4848 N N . ASP B 1 262 ? -19.25 -24.422 -13.094 1 96.56 262 ASP B N 1
ATOM 4849 C CA . ASP B 1 262 ? -19.516 -24.188 -14.508 1 96.56 262 ASP B CA 1
ATOM 4850 C C . ASP B 1 262 ? -20.438 -22.984 -14.711 1 96.56 262 ASP B C 1
ATOM 4852 O O . ASP B 1 262 ? -20.328 -22.281 -15.719 1 96.56 262 ASP B O 1
ATOM 4856 N N . ALA B 1 263 ? -21.25 -22.75 -13.719 1 96.75 263 ALA B N 1
ATOM 4857 C CA . ALA B 1 263 ? -22.141 -21.594 -13.805 1 96.75 263 ALA B CA 1
ATOM 4858 C C . ALA B 1 263 ? -21.344 -20.297 -13.945 1 96.75 263 ALA B C 1
ATOM 4860 O O . ALA B 1 263 ? -21.656 -19.453 -14.797 1 96.75 263 ALA B O 1
ATOM 4861 N N . LEU B 1 264 ? -20.344 -20.141 -13.172 1 97.88 264 LEU B N 1
ATOM 4862 C CA . LEU B 1 264 ? -19.484 -18.969 -13.242 1 97.88 264 LEU B CA 1
ATOM 4863 C C . LEU B 1 264 ? -18.688 -18.953 -14.539 1 97.88 264 LEU B C 1
ATOM 4865 O O . LEU B 1 264 ? -18.594 -17.906 -15.195 1 97.88 264 LEU B O 1
ATOM 4869 N N . TYR B 1 265 ? -18.109 -20.125 -14.938 1 98.19 265 TYR B N 1
ATOM 4870 C CA . TYR B 1 265 ? -17.25 -20.203 -16.109 1 98.19 265 TYR B CA 1
ATOM 4871 C C . TYR B 1 265 ? -18.031 -19.891 -17.375 1 98.19 265 TYR B C 1
ATOM 4873 O O . TYR B 1 265 ? -17.578 -19.109 -18.219 1 98.19 265 TYR B O 1
ATOM 4881 N N . ASP B 1 266 ? -19.219 -20.438 -17.453 1 97.94 266 ASP B N 1
ATOM 4882 C CA . ASP B 1 266 ? -20.078 -20.172 -18.609 1 97.94 266 ASP B CA 1
ATOM 4883 C C . ASP B 1 266 ? -20.5 -18.703 -18.641 1 97.94 266 ASP B C 1
ATOM 4885 O O . ASP B 1 266 ? -20.484 -18.078 -19.703 1 97.94 266 ASP B O 1
ATOM 4889 N N . TRP B 1 267 ? -20.844 -18.219 -17.516 1 98.44 267 TRP B N 1
ATOM 4890 C CA . TRP B 1 267 ? -21.266 -16.828 -17.406 1 98.44 267 TRP B CA 1
ATOM 4891 C C . TRP B 1 267 ? -20.156 -15.867 -17.797 1 98.44 267 TRP B C 1
ATOM 4893 O O . TRP B 1 267 ? -20.406 -14.852 -18.438 1 98.44 267 TRP B O 1
ATOM 4903 N N . ALA B 1 268 ? -18.922 -16.203 -17.484 1 98.62 268 ALA B N 1
ATOM 4904 C CA . ALA B 1 268 ? -17.781 -15.312 -17.688 1 98.62 268 ALA B CA 1
ATOM 4905 C C . ALA B 1 268 ? -17.281 -15.391 -19.125 1 98.62 268 ALA B C 1
ATOM 4907 O O . ALA B 1 268 ? -16.547 -14.5 -19.578 1 98.62 268 ALA B O 1
ATOM 4908 N N . ASP B 1 269 ? -17.609 -16.438 -19.812 1 98.19 269 ASP B N 1
ATOM 4909 C CA . ASP B 1 269 ? -17.094 -16.672 -21.156 1 98.19 269 ASP B CA 1
ATOM 4910 C C . ASP B 1 269 ? -17.484 -15.523 -22.094 1 98.19 269 ASP B C 1
ATOM 4912 O O . ASP B 1 269 ? -18.656 -15.203 -22.234 1 98.19 269 ASP B O 1
ATOM 4916 N N . GLY B 1 270 ? -16.438 -14.922 -22.656 1 96.69 270 GLY B N 1
ATOM 4917 C CA . GLY B 1 270 ? -16.656 -13.844 -23.609 1 96.69 270 GLY B CA 1
ATOM 4918 C C . GLY B 1 270 ? -16.734 -12.477 -22.953 1 96.69 270 GLY B C 1
ATOM 4919 O O . GLY B 1 270 ? -16.797 -11.453 -23.641 1 96.69 270 GLY B O 1
ATOM 4920 N N . ARG B 1 271 ? -16.781 -12.461 -21.656 1 97.81 271 ARG B N 1
ATOM 4921 C CA . ARG B 1 271 ? -16.859 -11.188 -20.938 1 97.81 271 ARG B CA 1
ATOM 4922 C C . ARG B 1 271 ? -15.477 -10.641 -20.625 1 97.81 271 ARG B C 1
ATOM 4924 O O . ARG B 1 271 ? -14.547 -11.414 -20.359 1 97.81 271 ARG B O 1
ATOM 4931 N N . ARG B 1 272 ? -15.32 -9.391 -20.641 1 97.81 272 ARG B N 1
ATOM 4932 C CA . ARG B 1 272 ? -14.039 -8.719 -20.406 1 97.81 272 ARG B CA 1
ATOM 4933 C C . ARG B 1 272 ? -13.828 -8.438 -18.922 1 97.81 272 ARG B C 1
ATOM 4935 O O . ARG B 1 272 ? -13.852 -7.285 -18.5 1 97.81 272 ARG B O 1
ATOM 4942 N N . ILE B 1 273 ? -13.492 -9.438 -18.156 1 98.69 273 ILE B N 1
ATOM 4943 C CA . ILE B 1 273 ? -13.5 -9.383 -16.703 1 98.69 273 ILE B CA 1
ATOM 4944 C C . ILE B 1 273 ? -12.062 -9.422 -16.188 1 98.69 273 ILE B C 1
ATOM 4946 O O . ILE B 1 273 ? -11.688 -8.617 -15.328 1 98.69 273 ILE B O 1
ATOM 4950 N N . LEU B 1 274 ? -11.281 -10.297 -16.781 1 98.75 274 LEU B N 1
ATOM 4951 C CA . LEU B 1 274 ? -10.016 -10.672 -16.172 1 98.75 274 LEU B CA 1
ATOM 4952 C C . LEU B 1 274 ? -8.898 -9.719 -16.609 1 98.75 274 LEU B C 1
ATOM 4954 O O . LEU B 1 274 ? -8.758 -9.43 -17.797 1 98.75 274 LEU B O 1
ATOM 4958 N N . ARG B 1 275 ? -8.188 -9.273 -15.664 1 98.31 275 ARG B N 1
ATOM 4959 C CA . ARG B 1 275 ? -7.059 -8.367 -15.875 1 98.31 275 ARG B CA 1
ATOM 4960 C C . ARG B 1 275 ? -5.855 -8.789 -15.039 1 98.31 275 ARG B C 1
ATOM 4962 O O . ARG B 1 275 ? -5.992 -9.578 -14.102 1 98.31 275 ARG B O 1
ATOM 4969 N N . GLY B 1 276 ? -4.656 -8.297 -15.391 1 98.12 276 GLY B N 1
ATOM 4970 C CA . GLY B 1 276 ? -3.455 -8.594 -14.625 1 98.12 276 GLY B CA 1
ATOM 4971 C C . GLY B 1 276 ? -3.422 -7.895 -13.281 1 98.12 276 GLY B C 1
ATOM 4972 O O . GLY B 1 276 ? -4.254 -7.023 -13 1 98.12 276 GLY B O 1
ATOM 4973 N N . LEU B 1 277 ? -2.48 -8.305 -12.484 1 97.94 277 LEU B N 1
ATOM 4974 C CA . LEU B 1 277 ? -2.334 -7.75 -11.141 1 97.94 277 LEU B CA 1
ATOM 4975 C C . LEU B 1 277 ? -2.053 -6.25 -11.195 1 97.94 277 LEU B C 1
ATOM 4977 O O . LEU B 1 277 ? -2.402 -5.516 -10.273 1 97.94 277 LEU B O 1
ATOM 4981 N N . ASP B 1 278 ? -1.449 -5.781 -12.266 1 95.31 278 ASP B N 1
ATOM 4982 C CA . ASP B 1 278 ? -1.125 -4.367 -12.438 1 95.31 278 ASP B CA 1
ATOM 4983 C C . ASP B 1 278 ? -2.393 -3.525 -12.555 1 95.31 278 ASP B C 1
ATOM 4985 O O . ASP B 1 278 ? -2.342 -2.299 -12.422 1 95.31 278 ASP B O 1
ATOM 4989 N N . TYR B 1 279 ? -3.432 -4.164 -12.758 1 97.5 279 TYR B N 1
ATOM 4990 C CA . TYR B 1 279 ? -4.727 -3.492 -12.797 1 97.5 279 TYR B CA 1
ATOM 4991 C C . TYR B 1 279 ? -5.535 -3.793 -11.539 1 97.5 279 TYR B C 1
ATOM 4993 O O . TYR B 1 279 ? -5.965 -2.877 -10.836 1 97.5 279 TYR B O 1
ATOM 5001 N N . THR B 1 280 ? -5.734 -5.074 -11.25 1 98.25 280 THR B N 1
ATOM 5002 C CA . THR B 1 280 ? -6.633 -5.484 -10.172 1 98.25 280 THR B CA 1
ATOM 5003 C C . THR B 1 280 ? -6.062 -5.086 -8.812 1 98.25 280 THR B C 1
ATOM 5005 O O . THR B 1 280 ? -6.812 -4.887 -7.855 1 98.25 280 THR B O 1
ATOM 5008 N N . HIS B 1 281 ? -4.758 -5.004 -8.703 1 98.25 281 HIS B N 1
ATOM 5009 C CA . HIS B 1 281 ? -4.105 -4.656 -7.441 1 98.25 281 HIS B CA 1
ATOM 5010 C C . HIS B 1 281 ? -3.332 -3.348 -7.562 1 98.25 281 HIS B C 1
ATOM 5012 O O . HIS B 1 281 ? -2.355 -3.131 -6.844 1 98.25 281 HIS B O 1
ATOM 5018 N N . ASP B 1 282 ? -3.773 -2.512 -8.57 1 98.06 282 ASP B N 1
ATOM 5019 C CA . ASP B 1 282 ? -3.305 -1.134 -8.68 1 98.06 282 ASP B CA 1
ATOM 5020 C C . ASP B 1 282 ? -3.943 -0.25 -7.613 1 98.06 282 ASP B C 1
ATOM 5022 O O . ASP B 1 282 ? -5.094 0.174 -7.754 1 98.06 282 ASP B O 1
ATOM 5026 N N . LEU B 1 283 ? -3.164 0.096 -6.598 1 98.12 283 LEU B N 1
ATOM 5027 C CA . LEU B 1 283 ? -3.721 0.753 -5.422 1 98.12 283 LEU B CA 1
ATOM 5028 C C . LEU B 1 283 ? -4.254 2.137 -5.773 1 98.12 283 LEU B C 1
ATOM 5030 O O . LEU B 1 283 ? -5.254 2.584 -5.207 1 98.12 283 LEU B O 1
ATOM 5034 N N . ALA B 1 284 ? -3.609 2.824 -6.73 1 97.19 284 ALA B N 1
ATOM 5035 C CA . ALA B 1 284 ? -4.09 4.145 -7.129 1 97.19 284 ALA B CA 1
ATOM 5036 C C . ALA B 1 284 ? -5.402 4.043 -7.898 1 97.19 284 ALA B C 1
ATOM 5038 O O . ALA B 1 284 ? -6.344 4.797 -7.633 1 97.19 284 ALA B O 1
ATOM 5039 N N . ARG B 1 285 ? -5.473 3.104 -8.812 1 97.44 285 ARG B N 1
ATOM 5040 C CA . ARG B 1 285 ? -6.723 2.896 -9.539 1 97.44 285 ARG B CA 1
ATOM 5041 C C . ARG B 1 285 ? -7.859 2.553 -8.586 1 97.44 285 ARG B C 1
ATOM 5043 O O . ARG B 1 285 ? -8.961 3.1 -8.695 1 97.44 285 ARG B O 1
ATOM 5050 N N . LEU B 1 286 ? -7.543 1.669 -7.684 1 98.38 286 LEU B N 1
ATOM 5051 C CA . LEU B 1 286 ? -8.547 1.187 -6.746 1 98.38 286 LEU B CA 1
ATOM 5052 C C . LEU B 1 286 ? -9.008 2.305 -5.816 1 98.38 286 LEU B C 1
ATOM 5054 O O . LEU B 1 286 ? -10.164 2.336 -5.402 1 98.38 286 LEU B O 1
ATOM 5058 N N . SER B 1 287 ? -8.125 3.219 -5.465 1 98.06 287 SER B N 1
ATOM 5059 C CA . SER B 1 287 ? -8.43 4.234 -4.465 1 98.06 287 SER B CA 1
ATOM 5060 C C . SER B 1 287 ? -9.094 5.453 -5.098 1 98.06 287 SER B C 1
ATOM 5062 O O . SER B 1 287 ? -9.539 6.359 -4.395 1 98.06 287 SER B O 1
ATOM 5064 N N . ARG B 1 288 ? -9.156 5.531 -6.457 1 96.44 288 ARG B N 1
ATOM 5065 C CA . ARG B 1 288 ? -9.688 6.711 -7.133 1 96.44 288 ARG B CA 1
ATOM 5066 C C . ARG B 1 288 ? -11.055 6.422 -7.742 1 96.44 288 ARG B C 1
ATOM 5068 O O . ARG B 1 288 ? -11.391 5.266 -8.008 1 96.44 288 ARG B O 1
ATOM 5075 N N . GLY B 1 289 ? -11.867 7.426 -7.922 1 94.25 289 GLY B N 1
ATOM 5076 C CA . GLY B 1 289 ? -13.211 7.262 -8.461 1 94.25 289 GLY B CA 1
ATOM 5077 C C . GLY B 1 289 ? -14.242 6.945 -7.391 1 94.25 289 GLY B C 1
ATOM 5078 O O . GLY B 1 289 ? -14.203 7.508 -6.297 1 94.25 289 GLY B O 1
ATOM 5079 N N . SER B 1 290 ? -15.164 6.023 -7.742 1 96.38 290 SER B N 1
ATOM 5080 C CA . SER B 1 290 ? -16.188 5.613 -6.781 1 96.38 290 SER B CA 1
ATOM 5081 C C . SER B 1 290 ? -15.555 4.965 -5.555 1 96.38 290 SER B C 1
ATOM 5083 O O . SER B 1 290 ? -14.539 4.273 -5.66 1 96.38 290 SER B O 1
ATOM 5085 N N . PRO B 1 291 ? -16.203 5.168 -4.43 1 97.81 291 PRO B N 1
ATOM 5086 C CA . PRO B 1 291 ? -15.625 4.641 -3.188 1 97.81 291 PRO B CA 1
ATOM 5087 C C . PRO B 1 291 ? -15.406 3.131 -3.232 1 97.81 291 PRO B C 1
ATOM 5089 O O . PRO B 1 291 ? -16.297 2.391 -3.674 1 97.81 291 PRO B O 1
ATOM 5092 N N . LEU B 1 292 ? -14.25 2.705 -2.834 1 98.75 292 LEU B N 1
ATOM 5093 C CA . LEU B 1 292 ? -13.961 1.282 -2.705 1 98.75 292 LEU B CA 1
ATOM 5094 C C . LEU B 1 292 ? -14.195 0.805 -1.276 1 98.75 292 LEU B C 1
ATOM 5096 O O . LEU B 1 292 ? -13.664 1.386 -0.326 1 98.75 292 LEU B O 1
ATOM 5100 N N . VAL B 1 293 ? -14.992 -0.201 -1.136 1 98.81 293 VAL B N 1
ATOM 5101 C CA . VAL B 1 293 ? -15.156 -0.893 0.139 1 98.81 293 VAL B CA 1
ATOM 5102 C C . VAL B 1 293 ? -14.57 -2.301 0.041 1 98.81 293 VAL B C 1
ATOM 5104 O O . VAL B 1 293 ? -15.055 -3.125 -0.74 1 98.81 293 VAL B O 1
ATOM 5107 N N . ALA B 1 294 ? -13.5 -2.529 0.738 1 98.88 294 ALA B N 1
ATOM 5108 C CA . ALA B 1 294 ? -12.875 -3.846 0.794 1 98.88 294 ALA B CA 1
ATOM 5109 C C . ALA B 1 294 ? -13.359 -4.633 2.008 1 98.88 294 ALA B C 1
ATOM 5111 O O . ALA B 1 294 ? -13.258 -4.16 3.143 1 98.88 294 ALA B O 1
ATOM 5112 N N . VAL B 1 295 ? -13.891 -5.785 1.762 1 98.81 295 VAL B N 1
ATOM 5113 C CA . VAL B 1 295 ? -14.383 -6.648 2.828 1 98.81 295 VAL B CA 1
ATOM 5114 C C . VAL B 1 295 ? -13.508 -7.895 2.936 1 98.81 295 VAL B C 1
ATOM 5116 O O . VAL B 1 295 ? -13.523 -8.75 2.051 1 98.81 295 VAL B O 1
ATOM 5119 N N . ASN B 1 296 ? -12.75 -7.977 3.986 1 98 296 ASN B N 1
ATOM 5120 C CA . ASN B 1 296 ? -11.805 -9.062 4.203 1 98 296 ASN B CA 1
ATOM 5121 C C . ASN B 1 296 ? -12.023 -9.734 5.559 1 98 296 ASN B C 1
ATOM 5123 O O . ASN B 1 296 ? -12.789 -9.242 6.383 1 98 296 ASN B O 1
ATOM 5127 N N . THR B 1 297 ? -11.406 -10.859 5.734 1 96.94 297 THR B N 1
ATOM 5128 C CA . THR B 1 297 ? -11.445 -11.602 6.992 1 96.94 297 THR B CA 1
ATOM 5129 C C . THR B 1 297 ? -10.086 -11.57 7.68 1 96.94 297 THR B C 1
ATOM 5131 O O . THR B 1 297 ? -9.234 -10.742 7.348 1 96.94 297 THR B O 1
ATOM 5134 N N . ALA B 1 298 ? -9.977 -12.305 8.797 1 96.88 298 ALA B N 1
ATOM 5135 C CA . ALA B 1 298 ? -8.727 -12.398 9.539 1 96.88 298 ALA B CA 1
ATOM 5136 C C . ALA B 1 298 ? -8.625 -13.734 10.266 1 96.88 298 ALA B C 1
ATOM 5138 O O . ALA B 1 298 ? -9.633 -14.281 10.719 1 96.88 298 ALA B O 1
ATOM 5139 N N . ILE B 1 299 ? -7.395 -14.258 10.297 1 95.88 299 ILE B N 1
ATOM 5140 C CA . ILE B 1 299 ? -7.117 -15.398 11.156 1 95.88 299 ILE B CA 1
ATOM 5141 C C . ILE B 1 299 ? -6.852 -14.914 12.586 1 95.88 299 ILE B C 1
ATOM 5143 O O . ILE B 1 299 ? -7.371 -15.484 13.547 1 95.88 299 ILE B O 1
ATOM 5147 N N . GLU B 1 300 ? -6.055 -13.859 12.719 1 98.06 300 GLU B N 1
ATOM 5148 C CA . GLU B 1 300 ? -5.785 -13.227 14 1 98.06 300 GLU B CA 1
ATOM 5149 C C . GLU B 1 300 ? -5.875 -11.703 13.898 1 98.06 300 GLU B C 1
ATOM 5151 O O . GLU B 1 300 ? -5.531 -11.133 12.859 1 98.06 300 GLU B O 1
ATOM 5156 N N . ILE B 1 301 ? -6.355 -11.07 14.961 1 98.81 301 ILE B N 1
ATOM 5157 C CA . ILE B 1 301 ? -6.383 -9.625 15.156 1 98.81 301 ILE B CA 1
ATOM 5158 C C . ILE B 1 301 ? -5.734 -9.273 16.5 1 98.81 301 ILE B C 1
ATOM 5160 O O . ILE B 1 301 ? -6.102 -9.828 17.531 1 98.81 301 ILE B O 1
ATOM 5164 N N . ASP B 1 302 ? -4.762 -8.445 16.469 1 98.69 302 ASP B N 1
ATOM 5165 C CA . ASP B 1 302 ? -4.195 -8.039 17.75 1 98.69 302 ASP B CA 1
ATOM 5166 C C . ASP B 1 302 ? -4.992 -6.883 18.359 1 98.69 302 ASP B C 1
ATOM 5168 O O . ASP B 1 302 ? -5.953 -6.398 17.766 1 98.69 302 ASP B O 1
ATOM 5172 N N . PRO B 1 303 ? -4.688 -6.395 19.531 1 98.56 303 PRO B N 1
ATOM 5173 C CA . PRO B 1 303 ? -5.523 -5.418 20.219 1 98.56 303 PRO B CA 1
ATOM 5174 C C . PRO B 1 303 ? -5.594 -4.074 19.5 1 98.56 303 PRO B C 1
ATOM 5176 O O . PRO B 1 303 ? -6.48 -3.266 19.781 1 98.56 303 PRO B O 1
ATOM 5179 N N . TYR B 1 304 ? -4.648 -3.775 18.625 1 98.31 304 TYR B N 1
ATOM 5180 C CA . TYR B 1 304 ? -4.617 -2.498 17.922 1 98.31 304 TYR B CA 1
ATOM 5181 C C . TYR B 1 304 ? -5.277 -2.611 16.547 1 98.31 304 TYR B C 1
ATOM 5183 O O . TYR B 1 304 ? -5.527 -1.601 15.883 1 98.31 304 TYR B O 1
ATOM 5191 N N . GLY B 1 305 ? -5.543 -3.834 16.141 1 98.75 305 GLY B N 1
ATOM 5192 C CA . GLY B 1 305 ? -6.199 -4.051 14.859 1 98.75 305 GLY B CA 1
ATOM 5193 C C . GLY B 1 305 ? -5.242 -4.5 13.773 1 98.75 305 GLY B C 1
ATOM 5194 O O . GLY B 1 305 ? -5.57 -4.438 12.586 1 98.75 305 GLY B O 1
ATOM 5195 N N . GLN B 1 306 ? -3.998 -4.918 14.109 1 98.75 306 GLN B N 1
ATOM 5196 C CA . GLN B 1 306 ? -3.154 -5.586 13.125 1 98.75 306 GLN B CA 1
ATOM 5197 C C . GLN B 1 306 ? -3.727 -6.949 12.742 1 98.75 306 GLN B C 1
ATOM 5199 O O . GLN B 1 306 ? -4.285 -7.652 13.594 1 98.75 306 GLN B O 1
ATOM 5204 N N . ILE B 1 307 ? -3.506 -7.309 11.461 1 98.81 307 ILE B N 1
ATOM 5205 C CA . ILE B 1 307 ? -4.164 -8.508 10.961 1 98.81 307 ILE B CA 1
ATOM 5206 C C . ILE B 1 307 ? -3.117 -9.539 10.547 1 98.81 307 ILE B C 1
ATOM 5208 O O . ILE B 1 307 ? -2.111 -9.195 9.922 1 98.81 307 ILE B O 1
ATOM 5212 N N . ASN B 1 308 ? -3.287 -10.758 10.977 1 97.81 308 ASN B N 1
ATOM 5213 C CA . ASN B 1 308 ? -2.621 -11.922 10.406 1 97.81 308 ASN B CA 1
ATOM 5214 C C . ASN B 1 308 ? -3.602 -12.812 9.641 1 97.81 308 ASN B C 1
ATOM 5216 O O . ASN B 1 308 ? -4.582 -13.297 10.211 1 97.81 308 ASN B O 1
ATOM 5220 N N . VAL B 1 309 ? -3.33 -12.969 8.32 1 95.56 309 VAL B N 1
ATOM 5221 C CA . VAL B 1 309 ? -4.211 -13.797 7.504 1 95.56 309 VAL B CA 1
ATOM 5222 C C . VAL B 1 309 ? -3.43 -14.984 6.938 1 95.56 309 VAL B C 1
ATOM 5224 O O . VAL B 1 30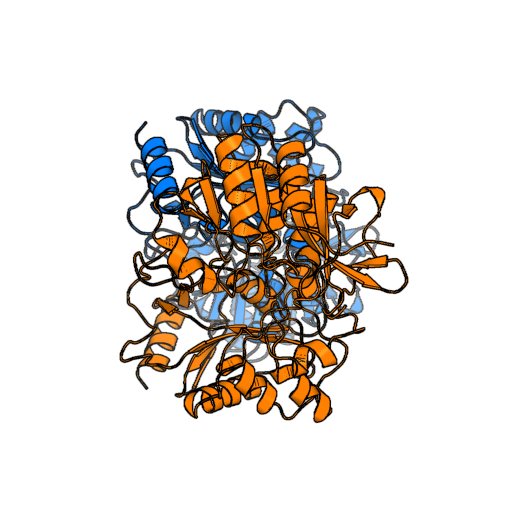9 ? -3.971 -15.781 6.168 1 95.56 309 VAL B O 1
ATOM 5227 N N . GLU B 1 310 ? -2.229 -15.094 7.305 1 92.38 310 GLU B N 1
ATOM 5228 C CA . GLU B 1 310 ? -1.344 -16.078 6.695 1 92.38 310 GLU B CA 1
ATOM 5229 C C . GLU B 1 310 ? -1.541 -17.453 7.316 1 92.38 310 GLU B C 1
ATOM 5231 O O . GLU B 1 310 ? -1.502 -18.469 6.617 1 92.38 310 GLU B O 1
ATOM 5236 N N . GLY B 1 311 ? -1.608 -17.438 8.688 1 89.75 311 GLY B N 1
ATOM 5237 C CA . GLY B 1 311 ? -1.657 -18.719 9.375 1 89.75 311 GLY B CA 1
ATOM 5238 C C . GLY B 1 311 ? -1.633 -18.578 10.883 1 89.75 311 GLY B C 1
ATOM 5239 O O . GLY B 1 311 ? -1.866 -17.5 11.422 1 89.75 311 GLY B O 1
ATOM 5240 N N . LEU B 1 312 ? -1.465 -19.766 11.523 1 87.62 312 LEU B N 1
ATOM 5241 C CA . LEU B 1 312 ? -1.349 -19.844 12.977 1 87.62 312 LEU B CA 1
ATOM 5242 C C . LEU B 1 312 ? -0.012 -20.453 13.383 1 87.62 312 LEU B C 1
ATOM 5244 O O . LEU B 1 312 ? 0.281 -21.594 13.039 1 87.62 312 LEU B O 1
ATOM 5248 N N . GLY B 1 313 ? 0.715 -19.625 14.07 1 84.25 313 GLY B N 1
ATOM 5249 C CA . GLY B 1 313 ? 2.041 -20.109 14.406 1 84.25 313 GLY B CA 1
ATOM 5250 C C . GLY B 1 313 ? 2.859 -20.516 13.188 1 84.25 313 GLY B C 1
ATOM 5251 O O . GLY B 1 313 ? 3.014 -19.719 12.258 1 84.25 313 GLY B O 1
ATOM 5252 N N . ASP B 1 314 ? 3.27 -21.734 13.117 1 78.19 314 ASP B N 1
ATOM 5253 C CA . ASP B 1 314 ? 4.121 -22.172 12.016 1 78.19 314 ASP B CA 1
ATOM 5254 C C . ASP B 1 314 ? 3.287 -22.781 10.883 1 78.19 314 ASP B C 1
ATOM 5256 O O . ASP B 1 314 ? 3.809 -23.062 9.805 1 78.19 314 ASP B O 1
ATOM 5260 N N . LYS B 1 315 ? 2.012 -22.812 11.148 1 77.25 315 LYS B N 1
ATOM 5261 C CA . LYS B 1 315 ? 1.142 -23.422 10.148 1 77.25 315 LYS B CA 1
ATOM 5262 C C . LYS B 1 315 ? 0.59 -22.359 9.188 1 77.25 315 LYS B C 1
ATOM 5264 O O . LYS B 1 315 ? -0.147 -21.469 9.602 1 77.25 315 LYS B O 1
ATOM 5269 N N . VAL B 1 316 ? 0.97 -22.531 7.988 1 78.25 316 VAL B N 1
ATOM 5270 C CA . VAL B 1 316 ? 0.46 -21.641 6.957 1 78.25 316 VAL B CA 1
ATOM 5271 C C . VAL B 1 316 ? -0.892 -22.141 6.457 1 78.25 316 VAL B C 1
ATOM 5273 O O . VAL B 1 316 ? -1.032 -2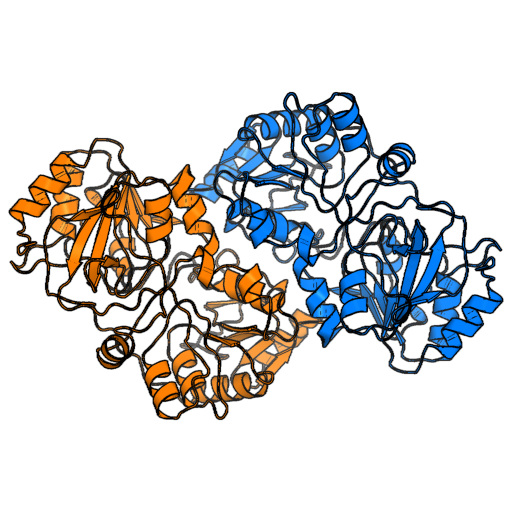3.312 6.105 1 78.25 316 VAL B O 1
ATOM 5276 N N . ILE B 1 317 ? -1.892 -21.328 6.551 1 75.38 317 ILE B N 1
ATOM 5277 C CA . ILE B 1 317 ? -3.24 -21.672 6.105 1 75.38 317 ILE B CA 1
ATOM 5278 C C . ILE B 1 317 ? -3.521 -21 4.762 1 75.38 317 ILE B C 1
ATOM 5280 O O . ILE B 1 317 ? -4.082 -21.625 3.857 1 75.38 317 ILE B O 1
ATOM 5284 N N . GLY B 1 318 ? -3.15 -19.875 4.777 1 79.81 318 GLY B N 1
ATOM 5285 C CA . GLY B 1 318 ? -3.275 -19.062 3.576 1 79.81 318 GLY B CA 1
ATOM 5286 C C . GLY B 1 318 ? -2.061 -18.203 3.311 1 79.81 318 GLY B C 1
ATOM 5287 O O . GLY B 1 318 ? -1.031 -18.344 3.973 1 79.81 318 GLY B O 1
ATOM 5288 N N . GLY B 1 319 ? -1.811 -17.469 2.381 1 88 319 GLY B N 1
ATOM 5289 C CA . GLY B 1 319 ? -0.821 -16.453 2.049 1 88 319 GLY B CA 1
ATOM 5290 C C . GLY B 1 319 ? -1.298 -15.047 2.326 1 88 319 GLY B C 1
ATOM 5291 O O . GLY B 1 319 ? -2.438 -14.836 2.75 1 88 319 GLY B O 1
ATOM 5292 N N . ILE B 1 320 ? -0.435 -14.148 2.332 1 93.81 320 ILE B N 1
ATOM 5293 C CA . ILE B 1 320 ? -0.771 -12.75 2.543 1 93.81 320 ILE B CA 1
ATOM 5294 C C . ILE B 1 320 ? -1.724 -12.273 1.446 1 93.81 320 ILE B C 1
ATOM 5296 O O . ILE B 1 320 ? -2.777 -11.703 1.735 1 93.81 320 ILE B O 1
ATOM 5300 N N . GLY B 1 321 ? -1.343 -12.641 0.219 1 93.75 321 GLY B N 1
ATOM 5301 C CA . GLY B 1 321 ? -2.199 -12.367 -0.925 1 93.75 321 GLY B CA 1
ATOM 5302 C C . GLY B 1 321 ? -2.475 -10.891 -1.128 1 93.75 321 GLY B C 1
ATOM 5303 O O . GLY B 1 321 ? -1.588 -10.055 -0.937 1 93.75 321 GLY B O 1
ATOM 5304 N N . GLY B 1 322 ? -3.691 -10.609 -1.653 1 96.81 322 GLY B N 1
ATOM 5305 C CA . GLY B 1 322 ? -4.082 -9.242 -1.946 1 96.81 322 GLY B CA 1
ATOM 5306 C C . GLY B 1 322 ? -4.727 -8.539 -0.767 1 96.81 322 GLY B C 1
ATOM 5307 O O . GLY B 1 322 ? -5.176 -7.395 -0.887 1 96.81 322 GLY B O 1
ATOM 5308 N N . HIS B 1 323 ? -4.742 -9.188 0.397 1 97.5 323 HIS B N 1
ATOM 5309 C CA . HIS B 1 323 ? -5.395 -8.656 1.589 1 97.5 323 HIS B CA 1
ATOM 5310 C C . HIS B 1 323 ? -4.887 -7.258 1.917 1 97.5 323 HIS B C 1
ATOM 5312 O O . HIS B 1 323 ? -5.672 -6.309 1.995 1 97.5 323 HIS B O 1
ATOM 5318 N N . PRO B 1 324 ? -3.588 -7.055 2.051 1 98.5 324 PRO B N 1
ATOM 5319 C CA . PRO B 1 324 ? -3.115 -5.711 2.395 1 98.5 324 PRO B CA 1
ATOM 5320 C C . PRO B 1 324 ? -3.295 -4.711 1.256 1 98.5 324 PRO B C 1
ATOM 5322 O O . PRO B 1 324 ? -3.416 -3.506 1.498 1 98.5 324 PRO B O 1
ATOM 5325 N N . ASP B 1 325 ? -3.281 -5.184 -0.019 1 98.56 325 ASP B N 1
ATOM 5326 C CA . ASP B 1 325 ? -3.465 -4.305 -1.167 1 98.56 325 ASP B CA 1
ATOM 5327 C C . ASP B 1 325 ? -4.844 -3.65 -1.143 1 98.56 325 ASP B C 1
ATOM 5329 O O . ASP B 1 325 ? -4.957 -2.424 -1.226 1 98.56 325 ASP B O 1
ATOM 5333 N N . TYR B 1 326 ? -5.836 -4.449 -0.925 1 98.81 326 TYR B N 1
ATOM 5334 C CA . TYR B 1 326 ? -7.203 -3.941 -0.954 1 98.81 326 TYR B CA 1
ATOM 5335 C C . TYR B 1 326 ? -7.508 -3.127 0.297 1 98.81 326 TYR B C 1
ATOM 5337 O O . TYR B 1 326 ? -8.242 -2.141 0.239 1 98.81 326 TYR B O 1
ATOM 5345 N N . CYS B 1 327 ? -6.973 -3.553 1.438 1 98.88 327 CYS B N 1
ATOM 5346 C CA . CYS B 1 327 ? -7.172 -2.773 2.654 1 98.88 327 CYS B CA 1
ATOM 5347 C C . CYS B 1 327 ? -6.578 -1.376 2.508 1 98.88 327 CYS B C 1
ATOM 5349 O O . CYS B 1 327 ? -7.238 -0.383 2.818 1 98.88 327 CYS B O 1
ATOM 5351 N N . ALA B 1 328 ? -5.379 -1.319 2 1 98.88 328 ALA B N 1
ATOM 5352 C CA . ALA B 1 328 ? -4.723 -0.027 1.825 1 98.88 328 ALA B CA 1
ATOM 5353 C C . ALA B 1 328 ? -5.473 0.838 0.818 1 98.88 328 ALA B C 1
ATOM 5355 O O . ALA B 1 328 ? -5.711 2.023 1.062 1 98.88 328 ALA B O 1
ATOM 5356 N N . ALA B 1 329 ? -5.867 0.228 -0.293 1 98.81 329 ALA B N 1
ATOM 5357 C CA . ALA B 1 329 ? -6.574 0.975 -1.33 1 98.81 329 ALA B CA 1
ATOM 5358 C C . ALA B 1 329 ? -7.891 1.537 -0.801 1 98.81 329 ALA B C 1
ATOM 5360 O O . ALA B 1 329 ? -8.234 2.691 -1.068 1 98.81 329 ALA B O 1
ATOM 5361 N N . ALA B 1 330 ? -8.594 0.723 -0.09 1 98.88 330 ALA B N 1
ATOM 5362 C CA . ALA B 1 330 ? -9.875 1.154 0.463 1 98.88 330 ALA B CA 1
ATOM 5363 C C . ALA B 1 330 ? -9.68 2.275 1.479 1 98.88 330 ALA B C 1
ATOM 5365 O O . ALA B 1 330 ? -10.453 3.24 1.5 1 98.88 330 ALA B O 1
ATOM 5366 N N . ARG B 1 331 ? -8.656 2.119 2.293 1 98.62 331 ARG B N 1
ATOM 5367 C CA . ARG B 1 331 ? -8.32 3.141 3.279 1 98.62 331 ARG B CA 1
ATOM 5368 C C . ARG B 1 331 ? -8.016 4.477 2.605 1 98.62 331 ARG B C 1
ATOM 5370 O O . ARG B 1 331 ? -8.336 5.535 3.148 1 98.62 331 ARG B O 1
ATOM 5377 N N . MET B 1 332 ? -7.418 4.445 1.433 1 98.56 332 MET B N 1
ATOM 5378 C CA . MET B 1 332 ? -6.977 5.645 0.724 1 98.56 332 MET B CA 1
ATOM 5379 C C . MET B 1 332 ? -8.086 6.176 -0.182 1 98.56 332 MET B C 1
ATOM 5381 O O . MET B 1 332 ? -7.93 7.23 -0.799 1 98.56 332 MET B O 1
ATOM 5385 N N . SER B 1 333 ? -9.18 5.453 -0.274 1 98.44 333 SER B N 1
ATOM 5386 C CA . SER B 1 333 ? -10.297 5.836 -1.134 1 98.44 333 SER B CA 1
ATOM 5387 C C . SER B 1 333 ? -11.25 6.789 -0.414 1 98.44 333 SER B C 1
ATOM 5389 O O . SER B 1 333 ? -11.805 6.441 0.627 1 98.44 333 SER B O 1
ATOM 5391 N N . CYS B 1 334 ? -11.461 8.016 -0.974 1 97 334 CYS B N 1
ATOM 5392 C CA . CYS B 1 334 ? -12.43 8.93 -0.381 1 97 334 CYS B CA 1
ATOM 5393 C C . CYS B 1 334 ? -13.812 8.305 -0.333 1 97 334 CYS B C 1
ATOM 5395 O O . CYS B 1 334 ? -14.344 7.875 -1.361 1 97 334 CYS B O 1
ATOM 5397 N N . GLY B 1 335 ? -14.328 8.188 0.792 1 96.69 335 GLY B N 1
ATOM 5398 C CA . GLY B 1 335 ? -15.641 7.574 0.969 1 96.69 335 GLY B CA 1
ATOM 5399 C C . GLY B 1 335 ? -15.586 6.062 1.066 1 96.69 335 GLY B C 1
ATOM 5400 O O . GLY B 1 335 ? -16.609 5.414 1.314 1 96.69 335 GLY B O 1
ATOM 5401 N N . GLY B 1 336 ? -14.383 5.48 0.856 1 98.12 336 GLY B N 1
ATOM 5402 C CA . GLY B 1 336 ? -14.211 4.039 0.942 1 98.12 336 GLY B CA 1
ATOM 5403 C C . GLY B 1 336 ? -14.07 3.541 2.367 1 98.12 336 GLY B C 1
ATOM 5404 O O . GLY B 1 336 ? -14.062 4.332 3.311 1 98.12 336 GLY B O 1
ATOM 5405 N N . LEU B 1 337 ? -14.016 2.182 2.486 1 98.69 337 LEU B N 1
ATOM 5406 C CA . LEU B 1 337 ? -13.883 1.56 3.801 1 98.69 337 LEU B CA 1
ATOM 5407 C C . LEU B 1 337 ? -13.117 0.246 3.707 1 98.69 337 LEU B C 1
ATOM 5409 O O . LEU B 1 337 ? -13.414 -0.594 2.855 1 98.69 337 LEU B O 1
ATOM 5413 N N . SER B 1 338 ? -12.102 0.147 4.512 1 98.88 338 SER B N 1
ATOM 5414 C CA . SER B 1 338 ? -11.414 -1.121 4.75 1 98.88 338 SER B CA 1
ATOM 5415 C C . SER B 1 338 ? -12.039 -1.872 5.922 1 98.88 338 SER B C 1
ATOM 5417 O O . SER B 1 338 ? -11.844 -1.498 7.078 1 98.88 338 SER B O 1
ATOM 5419 N N . ILE B 1 339 ? -12.773 -2.971 5.617 1 98.94 339 ILE B N 1
ATOM 5420 C CA . ILE B 1 339 ? -13.562 -3.668 6.625 1 98.94 339 ILE B CA 1
ATOM 5421 C C . ILE B 1 339 ? -12.969 -5.055 6.875 1 98.94 339 ILE B C 1
ATOM 5423 O O . ILE B 1 339 ? -12.672 -5.789 5.93 1 98.94 339 ILE B O 1
ATOM 5427 N N . ILE B 1 340 ? -12.734 -5.355 8.125 1 98.88 340 ILE B N 1
ATOM 5428 C CA . ILE B 1 340 ? -12.445 -6.719 8.562 1 98.88 340 ILE B CA 1
ATOM 5429 C C . ILE B 1 340 ? -13.68 -7.305 9.25 1 98.88 340 ILE B C 1
ATOM 5431 O O . ILE B 1 340 ? -14.117 -6.805 10.281 1 98.88 340 ILE B O 1
ATOM 5435 N N . ALA B 1 341 ? -14.242 -8.32 8.656 1 98.81 341 ALA B N 1
ATOM 5436 C CA . ALA B 1 341 ? -15.43 -8.961 9.211 1 98.81 341 ALA B CA 1
ATOM 5437 C C . ALA B 1 341 ? -15.125 -10.383 9.672 1 98.81 341 ALA B C 1
ATOM 5439 O O . ALA B 1 341 ? -14.703 -11.227 8.883 1 98.81 341 ALA B O 1
ATOM 5440 N N . VAL B 1 342 ? -15.297 -10.641 10.945 1 98.19 342 VAL B N 1
ATOM 5441 C CA . VAL B 1 342 ? -14.984 -11.938 11.523 1 98.19 342 VAL B CA 1
ATOM 5442 C C . VAL B 1 342 ? -16 -12.289 12.602 1 98.19 342 VAL B C 1
ATOM 5444 O O . VAL B 1 342 ? -16.5 -11.406 13.305 1 98.19 342 VAL B O 1
ATOM 5447 N N . PRO B 1 343 ? -16.312 -13.633 12.727 1 97.38 343 PRO B N 1
ATOM 5448 C CA . PRO B 1 343 ? -17.031 -14.016 13.953 1 97.38 343 PRO B CA 1
ATOM 5449 C C . PRO B 1 343 ? -16.188 -13.812 15.211 1 97.38 343 PRO B C 1
ATOM 5451 O O . PRO B 1 343 ? -14.953 -13.82 15.141 1 97.38 343 PRO B O 1
ATOM 5454 N N . THR B 1 344 ? -16.812 -13.648 16.359 1 96.88 344 THR B N 1
ATOM 5455 C CA . THR B 1 344 ? -16.078 -13.484 17.609 1 96.88 344 THR B CA 1
ATOM 5456 C C . THR B 1 344 ? -15.406 -14.781 18.016 1 96.88 344 THR B C 1
ATOM 5458 O O . THR B 1 344 ? -14.477 -14.781 18.828 1 96.88 344 THR B O 1
ATOM 5461 N N . GLN B 1 345 ? -15.984 -15.914 17.453 1 94.44 345 GLN B N 1
ATOM 5462 C CA . GLN B 1 345 ? -15.406 -17.234 17.688 1 94.44 345 GLN B CA 1
ATOM 5463 C C . GLN B 1 345 ? -15.406 -18.078 16.422 1 94.44 345 GLN B C 1
ATOM 5465 O O . GLN B 1 345 ? -16.391 -18.078 15.672 1 94.44 345 GLN B O 1
ATOM 5470 N N . VAL B 1 346 ? -14.305 -18.672 16.156 1 90 346 VAL B N 1
ATOM 5471 C CA . VAL B 1 346 ? -14.172 -19.641 15.078 1 90 346 VAL B CA 1
ATOM 5472 C C . VAL B 1 346 ? -13.656 -20.969 15.633 1 90 346 VAL B C 1
ATOM 5474 O O . VAL B 1 346 ? -12.516 -21.047 16.109 1 90 346 VAL B O 1
ATOM 5477 N N . ASN B 1 347 ? -14.391 -21.953 15.516 1 89.25 347 ASN B N 1
ATOM 5478 C CA . ASN B 1 347 ? -14.031 -23.266 16.062 1 89.25 347 ASN B CA 1
ATOM 5479 C C . ASN B 1 347 ? -13.57 -23.156 17.5 1 89.25 347 ASN B C 1
ATOM 5481 O O . ASN B 1 347 ? -12.531 -23.719 17.875 1 89.25 347 ASN B O 1
ATOM 5485 N N . GLY B 1 348 ? -14.195 -22.312 18.25 1 90.62 348 GLY B N 1
ATOM 5486 C CA . GLY B 1 348 ? -13.945 -22.203 19.672 1 90.62 348 GLY B CA 1
ATOM 5487 C C . GLY B 1 348 ? -12.82 -21.234 20 1 90.62 348 GLY B C 1
ATOM 5488 O O . GLY B 1 348 ? -12.484 -21.031 21.172 1 90.62 348 GLY B O 1
ATOM 5489 N N . ARG B 1 349 ? -12.281 -20.656 19.047 1 93.31 349 ARG B N 1
ATOM 5490 C CA . ARG B 1 349 ? -11.18 -19.734 19.281 1 93.31 349 ARG B CA 1
ATOM 5491 C C . ARG B 1 349 ? -11.531 -18.328 18.781 1 93.31 349 ARG B C 1
ATOM 5493 O O . ARG B 1 349 ? -12.133 -18.188 17.703 1 93.31 349 ARG B O 1
ATOM 5500 N N . SER B 1 350 ? -11.117 -17.406 19.562 1 96.94 350 SER B N 1
ATOM 5501 C CA . SER B 1 350 ? -11.328 -16.016 19.141 1 96.94 350 SER B CA 1
ATOM 5502 C C . SER B 1 350 ? -10.234 -15.57 18.172 1 96.94 350 SER B C 1
ATOM 5504 O O . SER B 1 350 ? -9.055 -15.859 18.375 1 96.94 350 SER B O 1
ATOM 5506 N N . PRO B 1 351 ? -10.633 -14.828 17.109 1 97.69 351 PRO B N 1
ATOM 5507 C CA . PRO B 1 351 ? -9.617 -14.203 16.266 1 97.69 351 PRO B CA 1
ATOM 5508 C C . PRO B 1 351 ? -8.828 -13.117 16.984 1 97.69 351 PRO B C 1
ATOM 5510 O O . PRO B 1 351 ? -7.727 -12.766 16.562 1 97.69 351 PRO B O 1
ATOM 5513 N N . LEU B 1 352 ? -9.422 -12.492 18.031 1 98.5 352 LEU B N 1
ATOM 5514 C CA . LEU B 1 352 ? -8.711 -11.484 18.828 1 98.5 352 LEU B CA 1
ATOM 5515 C C . LEU B 1 352 ? -7.672 -12.141 19.734 1 98.5 352 LEU B C 1
ATOM 5517 O O . LEU B 1 352 ? -8.016 -12.93 20.609 1 98.5 352 LEU B O 1
ATOM 5521 N N . VAL B 1 353 ? -6.461 -11.867 19.469 1 98.06 353 VAL B N 1
ATOM 5522 C CA . VAL B 1 353 ? -5.367 -12.453 20.25 1 98.06 353 VAL B CA 1
ATOM 5523 C C . VAL B 1 353 ? -4.543 -11.344 20.891 1 98.06 353 VAL B C 1
ATOM 5525 O O . VAL B 1 353 ? -4.586 -10.195 20.453 1 98.06 353 VAL B O 1
ATOM 5528 N N . GLU B 1 354 ? -3.82 -11.664 21.922 1 97.31 354 GLU B N 1
ATOM 5529 C CA . GLU B 1 354 ? -2.986 -10.68 22.609 1 97.31 354 GLU B CA 1
ATOM 5530 C C . GLU B 1 354 ? -1.834 -10.211 21.734 1 97.31 354 GLU B C 1
ATOM 5532 O O . GLU B 1 354 ? -1.437 -9.047 21.781 1 97.31 354 GLU B O 1
ATOM 5537 N N . GLN B 1 355 ? -1.288 -11.18 21.016 1 96.81 355 GLN B N 1
ATOM 5538 C CA . GLN B 1 355 ? -0.184 -10.953 20.078 1 96.81 355 GLN B CA 1
ATOM 5539 C C . GLN B 1 355 ? -0.31 -11.844 18.859 1 96.81 355 GLN B C 1
ATOM 5541 O O . GLN B 1 355 ? -0.653 -13.023 18.969 1 96.81 355 GLN B O 1
ATOM 5546 N N . LEU B 1 356 ? -0.062 -11.242 17.734 1 97.94 356 LEU B N 1
ATOM 5547 C CA . LEU B 1 356 ? -0.082 -12.055 16.516 1 97.94 356 LEU B CA 1
ATOM 5548 C C . LEU B 1 356 ? 0.979 -13.148 16.578 1 97.94 356 LEU B C 1
ATOM 5550 O O . LEU B 1 356 ? 2.09 -12.914 17.062 1 97.94 356 LEU B O 1
ATOM 5554 N N . SER B 1 357 ? 0.627 -14.32 16.062 1 96.5 357 SER B N 1
ATOM 5555 C CA . SER B 1 357 ? 1.564 -15.438 16.094 1 96.5 357 SER B CA 1
ATOM 5556 C C . SER B 1 357 ? 2.498 -15.398 14.883 1 96.5 357 SER B C 1
ATOM 5558 O O . SER B 1 357 ? 3.473 -16.141 14.82 1 96.5 357 SER B O 1
ATOM 5560 N N . ARG B 1 358 ? 2.227 -14.555 13.922 1 95.81 358 ARG B N 1
ATOM 5561 C CA . ARG B 1 358 ? 3.021 -14.289 12.727 1 95.81 358 ARG B CA 1
ATOM 5562 C C . ARG B 1 358 ? 3.111 -12.797 12.445 1 95.81 358 ARG B C 1
ATOM 5564 O O . ARG B 1 358 ? 2.371 -12 13.039 1 95.81 358 ARG B O 1
ATOM 5571 N N . PRO B 1 359 ? 4.039 -12.375 11.562 1 96.81 359 PRO B N 1
ATOM 5572 C CA . PRO B 1 359 ? 4.062 -10.953 11.219 1 96.81 359 PRO B CA 1
ATOM 5573 C C . PRO B 1 359 ? 2.73 -10.453 10.664 1 96.81 359 PRO B C 1
ATOM 5575 O O . PRO B 1 359 ? 1.983 -11.227 10.062 1 96.81 359 PRO B O 1
ATOM 5578 N N . ALA B 1 360 ? 2.453 -9.195 10.906 1 98.19 360 ALA B N 1
ATOM 5579 C CA . ALA B 1 360 ? 1.207 -8.602 10.422 1 98.19 360 ALA B CA 1
ATOM 5580 C C . ALA B 1 360 ? 1.118 -8.664 8.906 1 98.19 360 ALA B C 1
ATOM 5582 O O . ALA B 1 360 ? 2.055 -8.273 8.203 1 98.19 360 ALA B O 1
ATOM 5583 N N . SER B 1 361 ? -0.03 -9.195 8.398 1 97.88 361 SER B N 1
ATOM 5584 C CA . SER B 1 361 ? -0.32 -9.156 6.969 1 97.88 361 SER B CA 1
ATOM 5585 C C . SER B 1 361 ? -0.843 -7.785 6.547 1 97.88 361 SER B C 1
ATOM 5587 O O . SER B 1 361 ? -0.549 -7.316 5.449 1 97.88 361 SER B O 1
ATOM 5589 N N . THR B 1 362 ? -1.609 -7.215 7.41 1 98.75 362 THR B N 1
ATOM 5590 C CA . THR B 1 362 ? -2.16 -5.879 7.215 1 98.75 362 THR B CA 1
ATOM 5591 C C . THR B 1 362 ? -1.932 -5.008 8.445 1 98.75 362 THR B C 1
ATOM 5593 O O . THR B 1 362 ? -2.285 -5.398 9.562 1 98.75 362 THR B O 1
ATOM 5596 N N . PRO B 1 363 ? -1.316 -3.852 8.219 1 98.75 363 PRO B N 1
ATOM 5597 C CA . PRO B 1 363 ? -1.098 -2.963 9.367 1 98.75 363 PRO B CA 1
ATOM 5598 C C . PRO B 1 363 ? -2.402 -2.43 9.953 1 98.75 363 PRO B C 1
ATOM 5600 O O . PRO B 1 363 ? -3.393 -2.281 9.234 1 98.75 363 PRO B O 1
ATOM 5603 N N . ALA B 1 364 ? -2.328 -2.1 11.188 1 98.81 364 ALA B N 1
ATOM 5604 C CA . ALA B 1 364 ? -3.5 -1.651 11.938 1 98.81 364 ALA B CA 1
ATOM 5605 C C . ALA B 1 364 ? -4.098 -0.39 11.312 1 98.81 364 ALA B C 1
ATOM 5607 O O . ALA B 1 364 ? -5.32 -0.248 11.234 1 98.81 364 ALA B O 1
ATOM 5608 N N . TYR B 1 365 ? -3.248 0.524 10.836 1 98.38 365 TYR B N 1
ATOM 5609 C CA . TYR B 1 365 ? -3.717 1.821 10.367 1 98.38 365 TYR B CA 1
ATOM 5610 C C . TYR B 1 365 ? -4.441 1.686 9.031 1 98.38 365 TYR B C 1
ATOM 5612 O O . TYR B 1 365 ? -5.066 2.637 8.555 1 98.38 365 TYR B O 1
ATOM 5620 N N . ASP B 1 366 ? -4.441 0.474 8.438 1 98.81 366 ASP B N 1
ATOM 5621 C CA . ASP B 1 366 ? -5.16 0.237 7.188 1 98.81 366 ASP B CA 1
ATOM 5622 C C . ASP B 1 366 ? -6.496 -0.457 7.441 1 98.81 366 ASP B C 1
ATOM 5624 O O . ASP B 1 366 ? -7.176 -0.869 6.5 1 98.81 366 ASP B O 1
ATOM 5628 N N . VAL B 1 367 ? -6.844 -0.596 8.688 1 98.94 367 VAL B N 1
ATOM 5629 C CA . VAL B 1 367 ? -8.117 -1.191 9.078 1 98.94 367 VAL B CA 1
ATOM 5630 C C . VAL B 1 367 ? -9.07 -0.102 9.562 1 98.94 367 VAL B C 1
ATOM 5632 O O . VAL B 1 367 ? -8.828 0.523 10.602 1 98.94 367 VAL B O 1
ATOM 5635 N N . ASP B 1 368 ? -10.156 0.083 8.859 1 98.81 368 ASP B N 1
ATOM 5636 C CA . ASP B 1 368 ? -11.086 1.164 9.18 1 98.81 368 ASP B CA 1
ATOM 5637 C C . ASP B 1 368 ? -12.156 0.697 10.164 1 98.81 368 ASP B C 1
ATOM 5639 O O . ASP B 1 368 ? -12.492 1.417 11.102 1 98.81 368 ASP B O 1
ATOM 5643 N N . VAL B 1 369 ? -12.711 -0.496 9.828 1 98.94 369 VAL B N 1
ATOM 5644 C CA . VAL B 1 369 ? -13.867 -0.994 10.57 1 98.94 369 VAL B CA 1
ATOM 5645 C C . VAL B 1 369 ? -13.703 -2.488 10.844 1 98.94 369 VAL B C 1
ATOM 5647 O O . VAL B 1 369 ? -13.281 -3.242 9.961 1 98.94 369 VAL B O 1
ATOM 5650 N N . ILE B 1 370 ? -13.969 -2.885 12 1 98.94 370 ILE B N 1
ATOM 5651 C CA . ILE B 1 370 ? -14.062 -4.305 12.312 1 98.94 370 ILE B CA 1
ATOM 5652 C C . ILE B 1 370 ? -15.516 -4.672 12.617 1 98.94 370 ILE B C 1
ATOM 5654 O O . ILE B 1 370 ? -16.188 -3.994 13.406 1 98.94 370 ILE B O 1
ATOM 5658 N N . VAL B 1 371 ? -16 -5.672 11.945 1 98.88 371 VAL B N 1
ATOM 5659 C CA . VAL B 1 371 ? -17.375 -6.133 12.062 1 98.88 371 VAL B CA 1
ATOM 5660 C C . VAL B 1 371 ? -17.406 -7.527 12.68 1 98.88 371 VAL B C 1
ATOM 5662 O O . VAL B 1 371 ? -16.625 -8.406 12.289 1 98.88 371 VAL B O 1
ATOM 5665 N N . THR B 1 372 ? -18.219 -7.75 13.703 1 98.44 372 THR B N 1
ATOM 5666 C CA . THR B 1 372 ? -18.594 -9.062 14.234 1 98.44 372 THR B CA 1
ATOM 5667 C C . THR B 1 372 ? -20.109 -9.234 14.227 1 98.44 372 THR B C 1
ATOM 5669 O O . THR B 1 372 ? -20.844 -8.375 13.719 1 98.44 372 THR B O 1
ATOM 5672 N N . GLU B 1 373 ? -20.547 -10.391 14.711 1 96.81 373 GLU B N 1
ATOM 5673 C CA . GLU B 1 373 ? -21.984 -10.617 14.781 1 96.81 373 GLU B CA 1
ATOM 5674 C C . GLU B 1 373 ? -22.641 -9.711 15.82 1 96.81 373 GLU B C 1
ATOM 5676 O O . GLU B 1 373 ? -23.859 -9.531 15.812 1 96.81 373 GLU B O 1
ATOM 5681 N N . SER B 1 374 ? -21.844 -9.078 16.656 1 95.81 374 SER B N 1
ATOM 5682 C CA . SER B 1 374 ? -22.359 -8.219 17.719 1 95.81 374 SER B CA 1
ATOM 5683 C C . SER B 1 374 ? -22.422 -6.766 17.266 1 95.81 374 SER B C 1
ATOM 5685 O O . SER B 1 374 ? -22.875 -5.891 18.016 1 95.81 374 SER B O 1
ATOM 5687 N N . GLY B 1 375 ? -21.984 -6.504 16.125 1 97.75 375 GLY B N 1
ATOM 5688 C CA . GLY B 1 375 ? -21.953 -5.145 15.617 1 97.75 375 GLY B CA 1
ATOM 5689 C C . GLY B 1 375 ? -20.625 -4.785 14.961 1 97.75 375 GLY B C 1
ATOM 5690 O O . GLY B 1 375 ? -20.031 -5.605 14.266 1 97.75 375 GLY B O 1
ATOM 5691 N N . TYR B 1 376 ? -20.328 -3.484 15.062 1 98.75 376 TYR B N 1
ATOM 5692 C CA . TYR B 1 376 ? -19.062 -3.049 14.461 1 98.75 376 TYR B CA 1
ATOM 5693 C C . TYR B 1 376 ? -18.453 -1.896 15.25 1 98.75 376 TYR B C 1
ATOM 5695 O O . TYR B 1 376 ? -19.125 -1.273 16.078 1 98.75 376 TYR B O 1
ATOM 5703 N N . VAL B 1 377 ? -17.203 -1.641 15.055 1 98.75 377 VAL B N 1
ATOM 5704 C CA . VAL B 1 377 ? -16.516 -0.459 15.57 1 98.75 377 VAL B CA 1
ATOM 5705 C C . VAL B 1 377 ? -15.82 0.269 14.43 1 98.75 377 VAL B C 1
ATOM 5707 O O . VAL B 1 377 ? -15.273 -0.366 13.523 1 98.75 377 VAL B O 1
ATOM 5710 N N . ASP B 1 378 ? -15.914 1.567 14.398 1 98.69 378 ASP B N 1
ATOM 5711 C CA . ASP B 1 378 ? -15.227 2.451 13.461 1 98.69 378 ASP B CA 1
ATOM 5712 C C . ASP B 1 378 ? -13.914 2.969 14.047 1 98.69 378 ASP B C 1
ATOM 5714 O O . ASP B 1 378 ? -13.914 3.666 15.062 1 98.69 378 ASP B O 1
ATOM 5718 N N . LEU B 1 379 ? -12.805 2.6 13.43 1 98.81 379 LEU B N 1
ATOM 5719 C CA . LEU B 1 379 ? -11.484 2.854 13.992 1 98.81 379 LEU B CA 1
ATOM 5720 C C . LEU B 1 379 ? -10.789 3.986 13.242 1 98.81 379 LEU B C 1
ATOM 5722 O O . LEU B 1 379 ? -9.664 4.359 13.586 1 98.81 379 LEU B O 1
ATOM 5726 N N . ARG B 1 380 ? -11.422 4.652 12.289 1 98.31 380 ARG B N 1
ATOM 5727 C CA . ARG B 1 380 ? -10.797 5.598 11.367 1 98.31 380 ARG B CA 1
ATOM 5728 C C . ARG B 1 380 ? -10.234 6.801 12.117 1 98.31 380 ARG B C 1
ATOM 5730 O O . ARG B 1 380 ? -9.156 7.293 11.805 1 98.31 380 ARG B O 1
ATOM 5737 N N . ALA B 1 381 ? -10.852 7.238 13.07 1 97.19 381 ALA B N 1
ATOM 5738 C CA . ALA B 1 381 ? -10.414 8.43 13.789 1 97.19 381 ALA B CA 1
ATOM 5739 C C . ALA B 1 381 ? -9.922 8.07 15.188 1 97.19 381 ALA B C 1
ATOM 5741 O O . ALA B 1 381 ? -9.867 8.93 16.078 1 97.19 381 ALA B O 1
ATOM 5742 N N . ALA B 1 382 ? -9.594 6.82 15.469 1 97.31 382 ALA B N 1
ATOM 5743 C CA . ALA B 1 382 ? -9.164 6.371 16.797 1 97.31 382 ALA B CA 1
ATOM 5744 C C . ALA B 1 382 ? -7.645 6.32 16.891 1 97.31 382 ALA B C 1
ATOM 5746 O O . ALA B 1 382 ? -6.969 5.875 15.961 1 97.31 382 ALA B O 1
ATOM 5747 N N . ASP B 1 383 ? -7.129 6.871 18 1 94.44 383 ASP B N 1
ATOM 5748 C CA . ASP B 1 383 ? -5.715 6.648 18.281 1 94.44 383 ASP B CA 1
ATOM 5749 C C . ASP B 1 383 ? -5.48 5.234 18.812 1 94.44 383 ASP B C 1
ATOM 5751 O O . ASP B 1 383 ? -6.406 4.426 18.875 1 94.44 383 ASP B O 1
ATOM 5755 N N . TRP B 1 384 ? -4.238 4.859 19.203 1 95.44 384 TRP B N 1
ATOM 5756 C CA . TRP B 1 384 ? -3.91 3.49 19.594 1 95.44 384 TRP B CA 1
ATOM 5757 C C . TRP B 1 384 ? -4.695 3.066 20.828 1 95.44 384 TRP B C 1
ATOM 5759 O O . TRP B 1 384 ? -5.227 1.954 20.875 1 95.44 384 TRP B O 1
ATOM 5769 N N . SER B 1 385 ? -4.77 3.941 21.844 1 94.81 385 SER B N 1
ATOM 5770 C CA . SER B 1 385 ? -5.488 3.617 23.062 1 94.81 385 SER B CA 1
ATOM 5771 C C . SER B 1 385 ? -6.977 3.418 22.797 1 94.81 385 SER B C 1
ATOM 5773 O O . SER B 1 385 ? -7.578 2.469 23.297 1 94.81 385 SER B O 1
ATOM 5775 N N . GLN B 1 386 ? -7.547 4.273 22.016 1 97 386 GLN B N 1
ATOM 5776 C CA . GLN B 1 386 ? -8.961 4.176 21.672 1 97 386 GLN B CA 1
ATOM 5777 C C . GLN B 1 386 ? -9.242 2.908 20.875 1 97 386 GLN B C 1
ATOM 5779 O O . GLN B 1 386 ? -10.266 2.248 21.094 1 97 386 GLN B O 1
ATOM 5784 N N . ARG B 1 387 ? -8.391 2.584 19.953 1 98.44 387 ARG B N 1
ATOM 5785 C CA . ARG B 1 387 ? -8.555 1.368 19.156 1 98.44 387 ARG B CA 1
ATOM 5786 C C . ARG B 1 387 ? -8.625 0.138 20.062 1 98.44 387 ARG B C 1
ATOM 5788 O O . ARG B 1 387 ? -9.516 -0.701 19.891 1 98.44 387 ARG B O 1
ATOM 5795 N N . ARG B 1 388 ? -7.648 0.069 20.969 1 98.19 388 ARG B N 1
ATOM 5796 C CA . ARG B 1 388 ? -7.617 -1.061 21.891 1 98.19 388 ARG B CA 1
ATOM 5797 C C . ARG B 1 388 ? -8.938 -1.19 22.641 1 98.19 388 ARG B C 1
ATOM 5799 O O . ARG B 1 388 ? -9.477 -2.289 22.766 1 98.19 388 ARG B O 1
ATOM 5806 N N . GLN B 1 389 ? -9.438 -0.079 23.062 1 98.5 389 GLN B N 1
ATOM 5807 C CA . GLN B 1 389 ? -10.672 -0.07 23.844 1 98.5 389 GLN B CA 1
ATOM 5808 C C . GLN B 1 389 ? -11.859 -0.487 22.969 1 98.5 389 GLN B C 1
ATOM 5810 O O . GLN B 1 389 ? -12.656 -1.342 23.375 1 98.5 389 GLN B O 1
ATOM 5815 N N . LEU B 1 390 ? -11.992 0.11 21.812 1 98.69 390 LEU B N 1
ATOM 5816 C CA . LEU B 1 390 ? -13.109 -0.145 20.922 1 98.69 390 LEU B CA 1
ATOM 5817 C C . LEU B 1 390 ? -13.141 -1.605 20.484 1 98.69 390 LEU B C 1
ATOM 5819 O O . LEU B 1 390 ? -14.195 -2.236 20.469 1 98.69 390 LEU B O 1
ATOM 5823 N N . ILE B 1 391 ? -11.969 -2.137 20.156 1 98.81 391 ILE B N 1
ATOM 5824 C CA . ILE B 1 391 ? -11.883 -3.518 19.703 1 98.81 391 ILE B CA 1
ATOM 5825 C C . ILE B 1 391 ? -12.234 -4.469 20.844 1 98.81 391 ILE B C 1
ATOM 5827 O O . ILE B 1 391 ? -12.992 -5.422 20.656 1 98.81 391 ILE B O 1
ATOM 5831 N N . ALA B 1 392 ? -11.648 -4.172 22 1 98.44 392 ALA B N 1
ATOM 5832 C CA . ALA B 1 392 ? -11.945 -5 23.172 1 98.44 392 ALA B CA 1
ATOM 5833 C C . ALA B 1 392 ? -13.453 -5.031 23.453 1 98.44 392 ALA B C 1
ATOM 5835 O O . ALA B 1 392 ? -14.016 -6.09 23.719 1 98.44 392 ALA B O 1
ATOM 5836 N N . GLU B 1 393 ? -14.102 -3.918 23.375 1 98.25 393 GLU B N 1
ATOM 5837 C CA . GLU B 1 393 ? -15.539 -3.811 23.625 1 98.25 393 GLU B CA 1
ATOM 5838 C C . GLU B 1 393 ? -16.344 -4.617 22.609 1 98.25 393 GLU B C 1
ATOM 5840 O O . GLU B 1 393 ? -17.297 -5.297 22.969 1 98.25 393 GLU B O 1
ATOM 5845 N N . LEU B 1 394 ? -15.93 -4.551 21.375 1 98.31 394 LEU B N 1
ATOM 5846 C CA . LEU B 1 394 ? -16.625 -5.27 20.312 1 98.31 394 LEU B CA 1
ATOM 5847 C C . LEU B 1 394 ? -16.578 -6.773 20.547 1 98.31 394 LEU B C 1
ATOM 5849 O O . LEU B 1 394 ? -17.562 -7.473 20.344 1 98.31 394 LEU B O 1
ATOM 5853 N N . PHE B 1 395 ? -15.43 -7.309 21.031 1 97.44 395 PHE B N 1
ATOM 5854 C CA . PHE B 1 395 ? -15.219 -8.75 21.172 1 97.44 395 PHE B CA 1
ATOM 5855 C C . PHE B 1 395 ? -15.719 -9.227 22.531 1 97.44 395 PHE B C 1
ATOM 5857 O O . PHE B 1 395 ? -15.727 -10.43 22.812 1 97.44 395 PHE B O 1
ATOM 5864 N N . SER B 1 396 ? -16.141 -8.352 23.406 1 92.94 396 SER B N 1
ATOM 5865 C CA . SER B 1 396 ? -16.672 -8.727 24.719 1 92.94 396 SER B CA 1
ATOM 5866 C C . SER B 1 396 ? -18.188 -8.844 24.688 1 92.94 396 SER B C 1
ATOM 5868 O O . SER B 1 396 ? -18.797 -9.297 25.656 1 92.94 396 SER B O 1
ATOM 5870 N N . LYS B 1 397 ? -18.797 -8.461 23.703 1 82.94 397 LYS B N 1
ATOM 5871 C CA . LYS B 1 397 ? -20.25 -8.539 23.562 1 82.94 397 LYS B CA 1
ATOM 5872 C C . LYS B 1 397 ? -20.688 -9.945 23.156 1 82.94 397 LYS B C 1
ATOM 5874 O O . LYS B 1 397 ? -19.953 -10.641 22.453 1 82.94 397 LYS B O 1
#

Foldseek 3Di:
DFAFFDLVLLLVVLLVQDAAQFEEEFDEFLQTAAAGPVGDGNLQSNLVSLLVRDAYEYEYEEHQAARPNHDLVSHQAYEYAKYHPRCQVVVPDPRYDYDADEQLCVLVCCLPVRPGQEYEYEWEADPNFTARFFFDESPVSSLVSPHQYEYEYEHAGFRQAQDGGDDPVSYHYSGYGHPYGDADAADEADPFLLLLLVQLLVLADPAEEEEEDGHHNRLNNLVPHPAAHAYQYAEDELSVLVSVVVVRHDDAEAYRGYHHHPNVRVVSHPHNHHDYCCQSLVLVNLQDDHQYEYEEEAQAAELQGFGDRQDAQPDGHIHLYNLQSSLQSNLNHVSGAYEYEDECDDPRDGNYDNDGNDDGSHDSQSHQKYAYSQHIDGCNPPDRVRSSVRVVVSSVD/DFAFFDLVLLLVVLLVQDAAQFEEEFAEFLQTAAAGPVGDGNLQSNLVSLLVRDAYEYEYEEHQAARPNHDLVSHQAYEYAKYHPRCQVVVPDPRYDYDADEQLCVLVCCLPVRPGQEYEYEWEADPNFTARFFFDESPVSSLVSPHQYEYEYEHAGFRQAQDGGDDPVSYDYSGYGHPYGDADAADEADPFLLLLLVQLLVLADPAEEEEEDGHHNRLNNLVPHDAAHAYQYAEDELSVLVSVVVVRHDDAEAYRGYHHHVNRRVVSHPHNHHDYCCQSLVLVNLQDDHQYEYEEEAQAAELQGFGDRQDAQPDGDIHLYNLQSSLQSNLNHVSGAREYEDECDDPRDGNYDNDGNDDGSHDSQSHQKYHYSQHIDGCNPPDRVRSSVRVVVSSVD

Nearest PDB structures (foldseek):
  4n8i-assembly1_A  TM=9.081E-01  e=4.325E-26  Yersinia pestis
  2oas-assembly1_A  TM=8.595E-01  e=1.400E-25  Shewanella oneidensis MR-1
  3qdq-assembly1_A  TM=8.743E-01  e=1.557E-25  Clostridium aminobutyricum
  3eh7-assembly1_A-2  TM=8.510E-01  e=1.446E-22  Porphyromonas gingivalis
  3d3u-assembly1_A  TM=8.247E-01  e=6.802E-22  Porphyromonas gingivalis W83

pLDDT: mean 94.79, std 6.81, range [52.12, 98.94]

Organism: NCBI:txid185642